Protein 4I2Z (pdb70)

Foldseek 3Di:
DDALPPLLVVLVVCVVVVNLLVNLVSLLVSLVRDDVVPVVSQLVSLLRSLSCVVLLVLVSVLVSLVVNCVRPVLPLSSLCSNLVSCVQLLNLVVSLVSLPVSCVSPVDDVRSVVVNVVSVVVVVCPPVPLVVLLVLQVCVCVQQVVVHDDDVSVVSLVVLQVLCVVGSVSVVSNCVVVPLVVSLVVQLQDPPDDPVSNLSSLSSVLSSLLDLVVLVQQCCDVDNLVSVLVLLVSLSDDDQSNLVSSLSNVVSNLCSCPDLLSRARNVVVCVVVVVNVVSNLVSLQVLQPQSRAANSSLSSLVSCVPAQGNRHDNPPRLQVCLVPCNVVSLLQQQLAACVRHPHHHYLPSLVSSQASLQVSCVSDDDVRVCSNLVRVCCLCVLLVQCDPDPVSVSSLSRNQSSQLSCSHVVVSSLVSQLPCVNVVSCCCPDPPVVVLSLLSRVLSVLDDDDPNVCCVVNVVSLVVQLVDPPLSRNLSSLRSVLLVACVSVVPLQVQQLPQPPHDLVSNLSSQVSLLNHLQDQVSLLVQLVDQSSLLRLQVNLVPPAQSCQVRLLSSLLSSLVLDDDPDVPDDPPVCDSVCNDDPNSCVRLVSSLVRCVLLSCVSRVPDLDAVSLLSVLSSLLSNQDPPVRLVPSLVSCLLVSLLCQLSRYHDCSNVSSLLSVLSSAQVDQVNHCPDCSLVSNALRLQVNCVPVPPDGPVLSSQSRLLSSLQDDDVSLVNNVVSVRCVRLVVLCVDPPVRSNLRSQSRVQSSLVDPPVLVVQAPPQPCNLVQLLQQLQPDPDASSNLRSLLSLQVNLVDQSRLVSCVVVVVVVVSLVSQVDDHASSVQSSLSLLSVLHDVVSLVPCPVSLVSLVVLPDPPVGPSVVSSCSNVVSPD/DDPPPDDD

Structure (mmCIF, N/CA/C/O backbone):
data_4I2Z
#
_entry.id   4I2Z
#
_cell.length_a   86.633
_cell.length_b   86.633
_cell.length_c   815.015
_cell.angle_alpha   90.00
_cell.angle_beta   90.00
_cell.angle_gamma   120.00
#
_symmetry.space_group_name_H-M   'P 61 2 2'
#
loop_
_entity.id
_entity.type
_entity.pdbx_description
1 polymer 'Protein UNC-45'
2 polymer 'Heat shock protein 90'
3 water water
#
loop_
_atom_site.group_PDB
_atom_site.id
_atom_site.type_symbol
_atom_site.label_atom_id
_atom_site.label_alt_id
_atom_site.label_comp_id
_atom_site.label_asym_id
_atom_site.label_entity_id
_atom_site.label_seq_id
_atom_site.pdbx_PDB_ins_code
_atom_site.Cartn_x
_atom_site.Cartn_y
_atom_site.Cartn_z
_atom_site.occupancy
_atom_site.B_iso_or_equiv
_atom_site.auth_seq_id
_atom_site.auth_comp_id
_atom_site.auth_asym_id
_atom_site.auth_atom_id
_atom_site.pdbx_PDB_model_num
ATOM 1 N N . VAL A 1 5 ? 43.059 0.970 21.102 1.00 138.54 5 VAL A N 1
ATOM 2 C CA . VAL A 1 5 ? 43.826 1.360 22.302 1.00 141.08 5 VAL A CA 1
ATOM 3 C C . VAL A 1 5 ? 44.879 2.423 21.955 1.00 141.93 5 VAL A C 1
ATOM 4 O O . VAL A 1 5 ? 44.993 2.883 20.815 1.00 145.42 5 VAL A O 1
ATOM 8 N N . GLN A 1 6 ? 45.641 2.814 22.963 1.00 135.36 6 GLN A N 1
ATOM 9 C CA . GLN A 1 6 ? 46.649 3.816 22.776 1.00 126.74 6 GLN A CA 1
ATOM 10 C C . GLN A 1 6 ? 47.856 3.314 23.543 1.00 126.61 6 GLN A C 1
ATOM 11 O O . GLN A 1 6 ? 47.900 3.463 24.763 1.00 143.10 6 GLN A O 1
ATOM 17 N N . THR A 1 7 ? 48.830 2.675 22.861 1.00 164.88 7 THR A N 1
ATOM 18 C CA . THR A 1 7 ? 50.022 2.164 23.565 1.00 149.03 7 THR A CA 1
ATOM 19 C C . THR A 1 7 ? 50.811 3.180 24.389 1.00 130.74 7 THR A C 1
ATOM 20 O O . THR A 1 7 ? 50.966 4.360 24.015 1.00 116.72 7 THR A O 1
ATOM 24 N N . ALA A 1 8 ? 51.303 2.679 25.518 1.00 127.39 8 ALA A N 1
ATOM 25 C CA . ALA A 1 8 ? 52.104 3.444 26.450 1.00 126.04 8 ALA A CA 1
ATOM 26 C C . ALA A 1 8 ? 53.175 4.175 25.658 1.00 123.18 8 ALA A C 1
ATOM 27 O O . ALA A 1 8 ? 53.419 5.364 25.857 1.00 111.02 8 ALA A O 1
ATOM 29 N N . GLU A 1 9 ? 53.803 3.445 24.746 1.00 129.05 9 GLU A N 1
ATOM 30 C CA . GLU A 1 9 ? 54.861 4.011 23.920 1.00 134.30 9 GLU A CA 1
ATOM 31 C C . GLU A 1 9 ? 54.426 5.259 23.165 1.00 135.79 9 GLU A C 1
ATOM 32 O O . GLU A 1 9 ? 54.428 6.355 23.720 1.00 126.26 9 GLU A O 1
ATOM 38 N N . GLU A 1 10 ? 54.046 5.064 21.903 1.00 143.87 10 GLU A N 1
ATOM 39 C CA . GLU A 1 10 ? 53.628 6.129 20.986 1.00 138.86 10 GLU A CA 1
ATOM 40 C C . GLU A 1 10 ? 52.998 7.383 21.586 1.00 124.19 10 GLU A C 1
ATOM 41 O O . GLU A 1 10 ? 53.173 8.484 21.055 1.00 119.95 10 GLU A O 1
ATOM 47 N N . ILE A 1 11 ? 52.261 7.224 22.680 1.00 120.45 11 ILE A N 1
ATOM 48 C CA . ILE A 1 11 ? 51.628 8.368 23.325 1.00 115.59 11 ILE A CA 1
ATOM 49 C C . ILE A 1 11 ? 52.742 9.300 23.809 1.00 104.67 11 ILE A C 1
ATOM 50 O O . ILE A 1 11 ? 52.612 10.526 23.757 1.00 91.30 11 ILE A O 1
ATOM 55 N N . ARG A 1 12 ? 53.851 8.705 24.248 1.00 103.95 12 ARG A N 1
ATOM 56 C CA . ARG A 1 12 ? 54.992 9.465 24.747 1.00 106.56 12 ARG A CA 1
ATOM 57 C C . ARG A 1 12 ? 55.590 10.376 23.680 1.00 107.54 12 ARG A C 1
ATOM 58 O O . ARG A 1 12 ? 55.800 11.566 23.920 1.00 97.75 12 ARG A O 1
ATOM 66 N N . ASP A 1 13 ? 55.855 9.814 22.503 1.00 123.35 13 ASP A N 1
ATOM 67 C CA . ASP A 1 13 ? 56.425 10.584 21.402 1.00 130.50 13 ASP A CA 1
ATOM 68 C C . ASP A 1 13 ? 55.453 11.719 21.122 1.00 116.94 13 ASP A C 1
ATOM 69 O O . ASP A 1 13 ? 55.856 12.862 20.891 1.00 118.61 13 ASP A O 1
ATOM 74 N N . GLU A 1 14 ? 54.166 11.385 21.157 1.00 105.55 14 GLU A N 1
ATOM 75 C CA . GLU A 1 14 ? 53.111 12.354 20.914 1.00 109.47 14 GLU A CA 1
ATOM 76 C C . GLU A 1 14 ? 53.383 13.551 21.812 1.00 109.23 14 GLU A C 1
ATOM 77 O O . GLU A 1 14 ? 53.019 14.682 21.488 1.00 119.45 14 GLU A O 1
ATOM 83 N N . GLY A 1 15 ? 54.051 13.294 22.932 1.00 90.55 15 GLY A N 1
ATOM 84 C CA . GLY A 1 15 ? 54.375 14.357 23.863 1.00 88.91 15 GLY A CA 1
ATOM 85 C C . GLY A 1 15 ? 55.649 15.092 23.498 1.00 95.47 15 GLY A C 1
ATOM 86 O O . GLY A 1 15 ? 55.663 16.322 23.447 1.00 92.64 15 GLY A O 1
ATOM 87 N N . ASN A 1 16 ? 56.718 14.334 23.246 1.00 102.64 16 ASN A N 1
ATOM 88 C CA . ASN A 1 16 ? 58.019 14.907 22.887 1.00 98.28 16 ASN A CA 1
ATOM 89 C C . ASN A 1 16 ? 57.854 15.888 21.737 1.00 91.64 16 ASN A C 1
ATOM 90 O O . ASN A 1 16 ? 58.606 16.859 21.618 1.00 91.60 16 ASN A O 1
ATOM 95 N N . ALA A 1 17 ? 56.864 15.609 20.892 1.00 101.41 17 ALA A N 1
ATOM 96 C CA . ALA A 1 17 ? 56.552 16.454 19.752 1.00 108.73 17 ALA A CA 1
ATOM 97 C C . ALA A 1 17 ? 55.894 17.714 20.292 1.00 108.16 17 ALA A C 1
ATOM 98 O O . ALA A 1 17 ? 56.160 18.823 19.827 1.00 106.67 17 ALA A O 1
ATOM 100 N N . ALA A 1 18 ? 55.033 17.530 21.286 1.00 109.83 18 ALA A N 1
ATOM 101 C CA . ALA A 1 18 ? 54.338 18.648 21.909 1.00 113.99 18 ALA A CA 1
ATOM 102 C C . ALA A 1 18 ? 55.366 19.624 22.467 1.00 114.08 18 ALA A C 1
ATOM 103 O O . ALA A 1 18 ? 55.164 20.845 22.461 1.00 110.90 18 ALA A O 1
ATOM 105 N N . VAL A 1 19 ? 56.466 19.068 22.963 1.00 111.87 19 VAL A N 1
ATOM 106 C CA . VAL A 1 19 ? 57.539 19.880 23.508 1.00 117.08 19 VAL A CA 1
ATOM 107 C C . VAL A 1 19 ? 58.090 20.696 22.349 1.00 121.94 19 VAL A C 1
ATOM 108 O O . VAL A 1 19 ? 58.140 21.928 22.399 1.00 125.52 19 VAL A O 1
ATOM 112 N N . LYS A 1 20 ? 58.476 19.983 21.296 1.00 121.65 20 LYS A N 1
ATOM 113 C CA . LYS A 1 20 ? 59.039 20.593 20.099 1.00 117.01 20 LYS A CA 1
ATOM 114 C C . LYS A 1 20 ? 58.100 21.621 19.449 1.00 118.94 20 LYS A C 1
ATOM 115 O O . LYS A 1 20 ? 58.565 22.550 18.791 1.00 111.72 20 LYS A O 1
ATOM 121 N N . ASP A 1 21 ? 56.791 21.467 19.642 1.00 125.07 21 ASP A N 1
ATOM 122 C CA . ASP A 1 21 ? 55.831 22.418 19.079 1.00 131.35 21 ASP A CA 1
ATOM 123 C C . ASP A 1 21 ? 55.747 23.639 19.985 1.00 129.22 21 ASP A C 1
ATOM 124 O O . ASP A 1 21 ? 55.091 24.629 19.649 1.00 132.87 21 ASP A O 1
ATOM 129 N N . GLN A 1 22 ? 56.407 23.547 21.135 1.00 116.84 22 GLN A N 1
ATOM 130 C CA . GLN A 1 22 ? 56.445 24.613 22.131 1.00 117.58 22 GLN A CA 1
ATOM 131 C C . GLN A 1 22 ? 55.176 24.832 22.951 1.00 117.36 22 GLN A C 1
ATOM 132 O O . GLN A 1 22 ? 54.979 25.911 23.522 1.00 115.26 22 GLN A O 1
ATOM 138 N N . ASP A 1 23 ? 54.310 23.822 22.998 1.00 117.50 23 ASP A N 1
ATOM 139 C CA . ASP A 1 23 ? 53.103 23.922 23.815 1.00 122.40 23 ASP A CA 1
ATOM 140 C C . ASP A 1 23 ? 53.341 22.891 24.897 1.00 113.91 23 ASP A C 1
ATOM 141 O O . ASP A 1 23 ? 52.918 21.735 24.797 1.00 106.83 23 ASP A O 1
ATOM 146 N N . TYR A 1 24 ? 54.051 23.339 25.924 1.00 105.38 24 TYR A N 1
ATOM 147 C CA . TYR A 1 24 ? 54.440 22.501 27.045 1.00 103.77 24 TYR A CA 1
ATOM 148 C C . TYR A 1 24 ? 53.284 22.042 27.925 1.00 94.52 24 TYR A C 1
ATOM 149 O O . TYR A 1 24 ? 53.415 21.062 28.670 1.00 85.02 24 TYR A O 1
ATOM 158 N N . ILE A 1 25 ? 52.154 22.747 27.838 1.00 102.99 25 ILE A N 1
ATOM 159 C CA . ILE A 1 25 ? 50.977 22.389 28.625 1.00 86.46 25 ILE A CA 1
ATOM 160 C C . ILE A 1 25 ? 50.546 20.973 28.232 1.00 84.83 25 ILE A C 1
ATOM 161 O O . ILE A 1 25 ? 50.352 20.110 29.094 1.00 85.80 25 ILE A O 1
ATOM 166 N N . LYS A 1 26 ? 50.416 20.737 26.925 1.00 88.06 26 LYS A N 1
ATOM 167 C CA . LYS A 1 26 ? 50.008 19.425 26.417 1.00 90.74 26 LYS A CA 1
ATOM 168 C C . LYS A 1 26 ? 51.025 18.364 26.766 1.00 86.19 26 LYS A C 1
ATOM 169 O O . LYS A 1 26 ? 50.669 17.256 27.171 1.00 80.89 26 LYS A O 1
ATOM 175 N 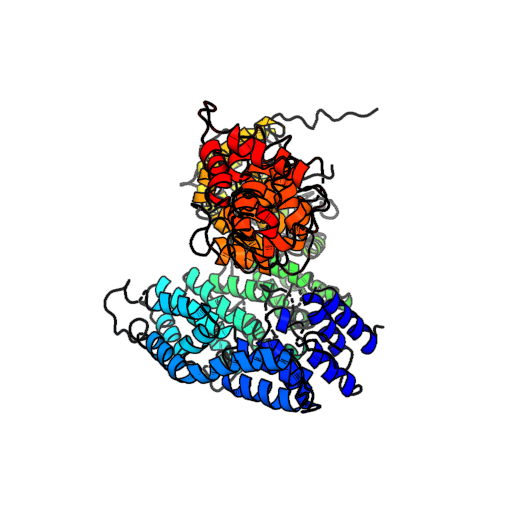N . ALA A 1 27 ? 52.295 18.709 26.586 1.00 78.88 27 ALA A N 1
ATOM 176 C CA . ALA A 1 27 ? 53.381 17.788 26.879 1.00 71.42 27 ALA A CA 1
ATOM 177 C C . ALA A 1 27 ? 53.217 17.249 28.296 1.00 79.35 27 ALA A C 1
ATOM 178 O O . ALA A 1 27 ? 53.195 16.029 28.514 1.00 90.14 27 ALA A O 1
ATOM 180 N N . ASP A 1 28 ? 53.086 18.167 29.250 1.00 73.09 28 ASP A N 1
ATOM 181 C CA . ASP A 1 28 ? 52.932 17.788 30.646 1.00 72.38 28 ASP A CA 1
ATOM 182 C C . ASP A 1 28 ? 51.817 16.765 30.737 1.00 74.77 28 ASP A C 1
ATOM 183 O O . ASP A 1 28 ? 52.042 15.626 31.152 1.00 90.71 28 ASP A O 1
ATOM 188 N N . GLU A 1 29 ? 50.621 17.174 30.314 1.00 62.82 29 GLU A N 1
ATOM 189 C CA . GLU A 1 29 ? 49.450 16.304 30.346 1.00 67.01 29 GLU A CA 1
ATOM 190 C C . GLU A 1 29 ? 49.701 15.011 29.593 1.00 74.91 29 GLU A C 1
ATOM 191 O O . GLU A 1 29 ? 49.489 13.920 30.126 1.00 85.33 29 GLU A O 1
ATOM 197 N N . LEU A 1 30 ? 50.159 15.142 28.352 1.00 74.69 30 LEU A N 1
ATOM 198 C CA . LEU A 1 30 ? 50.436 13.984 27.515 1.00 78.01 30 LEU A CA 1
ATOM 199 C C . LEU A 1 30 ? 51.366 12.991 28.197 1.00 72.93 30 LEU A C 1
ATOM 200 O O . LEU A 1 30 ? 51.112 11.789 28.177 1.00 71.93 30 LEU A O 1
ATOM 205 N N . TYR A 1 31 ? 52.435 13.496 28.808 1.00 83.43 31 TYR A N 1
ATOM 206 C CA . TYR A 1 31 ? 53.388 12.633 29.493 1.00 91.15 31 TYR A CA 1
ATOM 207 C C . TYR A 1 31 ? 52.772 11.916 30.694 1.00 93.48 31 TYR A C 1
ATOM 208 O O . TYR A 1 31 ? 53.025 10.729 30.912 1.00 94.70 31 TYR A O 1
ATOM 217 N N . THR A 1 32 ? 51.967 12.636 31.473 1.00 88.49 32 THR A N 1
ATOM 218 C CA . THR A 1 32 ? 51.311 12.041 32.634 1.00 88.37 32 THR A CA 1
ATOM 219 C C . THR A 1 32 ? 50.283 11.037 32.143 1.00 97.45 32 THR A C 1
ATOM 220 O O . THR A 1 32 ? 50.137 9.943 32.695 1.00 99.00 32 THR A O 1
ATOM 224 N N . GLU A 1 33 ? 49.558 11.444 31.105 1.00 108.91 33 GLU A N 1
ATOM 225 C CA . GLU A 1 33 ? 48.540 10.620 30.470 1.00 115.38 33 GLU A CA 1
ATOM 226 C C . GLU A 1 33 ? 49.266 9.357 29.992 1.00 94.32 33 GLU A C 1
ATOM 227 O O . GLU A 1 33 ? 48.797 8.230 30.184 1.00 81.39 33 GLU A O 1
ATOM 233 N N . ALA A 1 34 ? 50.428 9.574 29.377 1.00 94.01 34 ALA A N 1
ATOM 234 C CA . ALA A 1 34 ? 51.277 8.506 28.859 1.00 103.19 34 ALA A CA 1
ATOM 235 C C . ALA A 1 34 ? 51.675 7.581 29.993 1.00 102.05 34 ALA A C 1
ATOM 236 O O . ALA A 1 34 ? 51.579 6.356 29.884 1.00 94.29 34 ALA A O 1
ATOM 238 N N . LEU A 1 35 ? 52.147 8.187 31.077 1.00 101.77 35 LEU A N 1
ATOM 239 C CA . LEU A 1 35 ? 52.551 7.449 32.262 1.00 99.80 35 LEU A CA 1
ATOM 240 C C . LEU A 1 35 ? 51.427 6.516 32.712 1.00 113.95 35 LEU A C 1
ATOM 241 O O . LEU A 1 35 ? 51.651 5.327 32.955 1.00 124.59 35 LEU A O 1
ATOM 246 N N . GLN A 1 36 ? 50.217 7.061 32.816 1.00 116.08 36 GLN A N 1
ATOM 247 C CA . GLN A 1 36 ? 49.051 6.286 33.228 1.00 113.75 36 GLN A CA 1
ATOM 248 C C . GLN A 1 36 ? 49.048 4.899 32.622 1.00 115.65 36 GLN A C 1
ATOM 249 O O . GLN A 1 36 ? 49.069 3.892 33.329 1.00 108.14 36 GLN A O 1
ATOM 255 N N . LEU A 1 37 ? 49.022 4.872 31.297 1.00 127.85 37 LEU A N 1
ATOM 256 C CA . LEU A 1 37 ? 48.986 3.636 30.529 1.00 132.41 37 LEU A CA 1
ATOM 257 C C . LEU A 1 37 ? 50.000 2.583 30.985 1.00 128.56 37 LEU A C 1
ATOM 258 O O . LEU A 1 37 ? 49.666 1.403 31.103 1.00 121.43 37 LEU A O 1
ATOM 263 N N . THR A 1 38 ? 51.230 3.004 31.253 1.00 133.70 38 THR A N 1
ATOM 264 C CA . THR A 1 38 ? 52.262 2.072 31.698 1.00 142.60 38 THR A CA 1
ATOM 265 C C . THR A 1 38 ? 52.311 2.001 33.218 1.00 152.39 38 THR A C 1
ATOM 266 O O . THR A 1 38 ? 51.965 2.963 33.898 1.00 153.56 38 THR A O 1
ATOM 270 N N . THR A 1 39 ? 52.750 0.862 33.747 1.00 163.90 39 THR A N 1
ATOM 271 C CA . THR A 1 39 ? 52.836 0.679 35.195 1.00 173.57 39 THR A CA 1
ATOM 272 C C . THR A 1 39 ? 54.197 0.079 35.593 1.00 177.08 39 THR A C 1
ATOM 273 O O . THR A 1 39 ? 55.238 0.587 35.171 1.00 174.00 39 THR A O 1
ATOM 277 N N . ASP A 1 40 ? 54.196 -0.981 36.408 1.00 183.16 40 ASP A N 1
ATOM 278 C CA . ASP A 1 40 ? 55.451 -1.617 36.822 1.00 186.92 40 ASP A CA 1
ATOM 279 C C . ASP A 1 40 ? 55.729 -2.926 36.066 1.00 185.44 40 ASP A C 1
ATOM 280 O O . ASP A 1 40 ? 56.142 -3.933 36.651 1.00 181.45 40 ASP A O 1
ATOM 285 N N . GLU A 1 41 ? 55.494 -2.887 34.755 1.00 183.52 41 GLU A N 1
ATOM 286 C CA . GLU A 1 41 ? 55.728 -4.022 33.867 1.00 177.80 41 GLU A CA 1
ATOM 287 C C . GLU A 1 41 ? 56.487 -3.506 32.643 1.00 170.93 41 GLU A C 1
ATOM 288 O O . GLU A 1 41 ? 56.887 -4.279 31.767 1.00 164.52 41 GLU A O 1
ATOM 294 N N . ASP A 1 42 ? 56.664 -2.184 32.599 1.00 169.63 42 ASP A N 1
ATOM 295 C CA . ASP A 1 42 ? 57.385 -1.503 31.524 1.00 164.31 42 ASP A CA 1
ATOM 296 C C . ASP A 1 42 ? 58.619 -0.827 32.122 1.00 149.89 42 ASP A C 1
ATOM 297 O O . ASP A 1 42 ? 59.383 -0.167 31.415 1.00 151.15 42 ASP A O 1
ATOM 302 N N . LYS A 1 43 ? 58.795 -0.996 33.430 1.00 139.77 43 LYS A N 1
ATOM 303 C CA . LYS A 1 43 ? 59.927 -0.424 34.149 1.00 152.18 43 LYS A CA 1
ATOM 304 C C . LYS A 1 43 ? 60.504 0.804 33.469 1.00 155.11 43 LYS A C 1
ATOM 305 O O . LYS A 1 43 ? 60.015 1.922 33.635 1.00 155.51 43 LYS A O 1
ATOM 311 N N . ALA A 1 44 ? 61.552 0.551 32.690 1.00 153.29 44 ALA A N 1
ATOM 312 C CA . ALA A 1 44 ? 62.307 1.560 31.958 1.00 145.90 44 ALA A CA 1
ATOM 313 C C . ALA A 1 44 ? 61.518 2.663 31.267 1.00 148.11 44 ALA A C 1
ATOM 314 O O . ALA A 1 44 ? 61.901 3.832 31.322 1.00 155.81 44 ALA A O 1
ATOM 316 N N . LEU A 1 45 ? 60.427 2.307 30.608 1.00 138.71 45 LEU A N 1
ATOM 317 C CA . LEU A 1 45 ? 59.642 3.305 29.904 1.00 130.90 45 LEU A CA 1
ATOM 318 C C . LEU A 1 45 ? 59.175 4.460 30.798 1.00 115.83 45 LEU A C 1
ATOM 319 O O . LEU A 1 45 ? 58.834 5.538 30.304 1.00 111.04 45 LEU A O 1
ATOM 324 N N . ARG A 1 46 ? 59.166 4.238 32.110 1.00 105.49 46 ARG A N 1
ATOM 325 C CA . ARG A 1 46 ? 58.744 5.268 33.058 1.00 95.30 46 ARG A CA 1
ATOM 326 C C . ARG A 1 46 ? 59.796 6.360 33.256 1.00 95.21 46 ARG A C 1
ATOM 327 O O . ARG A 1 46 ? 59.602 7.503 32.834 1.00 92.89 46 ARG A O 1
ATOM 335 N N . PRO A 1 47 ? 60.930 6.013 33.899 1.00 100.18 47 PRO A N 1
ATOM 336 C CA . PRO A 1 47 ? 62.016 6.962 34.163 1.00 95.53 47 PRO A CA 1
ATOM 337 C C . PRO A 1 47 ? 62.230 7.964 33.051 1.00 90.03 47 PRO A C 1
ATOM 338 O O . PRO A 1 47 ? 62.487 9.141 33.301 1.00 80.54 47 PRO A O 1
ATOM 342 N N . VAL A 1 48 ? 62.119 7.488 31.819 1.00 91.47 48 VAL A N 1
ATOM 343 C CA . VAL A 1 48 ? 62.302 8.346 30.664 1.00 93.10 48 VAL A CA 1
ATOM 344 C C . VAL A 1 48 ? 61.182 9.361 30.613 1.00 95.04 48 VAL A C 1
ATOM 345 O O . VAL A 1 48 ? 61.402 10.518 30.253 1.00 104.17 48 VAL A O 1
ATOM 349 N N . LEU A 1 49 ? 59.981 8.924 30.982 1.00 81.46 49 LEU A N 1
ATOM 350 C CA . LEU A 1 49 ? 58.827 9.806 30.976 1.00 79.42 49 LEU A CA 1
ATOM 351 C C . LEU A 1 49 ? 58.949 10.898 32.022 1.00 83.83 49 LEU A C 1
ATOM 352 O O . LEU A 1 49 ? 58.700 12.078 31.740 1.00 84.03 49 LEU A O 1
ATOM 357 N N . TYR A 1 50 ? 59.328 10.504 33.233 1.00 79.73 50 TYR A N 1
ATOM 358 C CA . TYR A 1 50 ? 59.497 11.465 34.308 1.00 76.99 50 TYR A CA 1
ATOM 359 C C . TYR A 1 50 ? 60.563 12.472 33.892 1.00 75.26 50 TYR A C 1
ATOM 360 O O . TYR A 1 50 ? 60.366 13.684 33.997 1.00 72.40 50 TYR A O 1
ATOM 369 N N . ARG A 1 51 ? 61.685 11.947 33.405 1.00 73.53 51 ARG A N 1
ATOM 370 C CA . ARG A 1 51 ? 62.808 12.757 32.947 1.00 78.93 51 ARG A CA 1
ATOM 371 C C . ARG A 1 51 ? 62.334 13.758 31.902 1.00 83.02 51 ARG A C 1
ATOM 372 O O . ARG A 1 51 ? 62.905 14.839 31.731 1.00 90.28 51 ARG A O 1
ATOM 380 N N . ASN A 1 52 ? 61.284 13.390 31.188 1.00 84.80 52 ASN A N 1
ATOM 381 C CA . ASN A 1 52 ? 60.771 14.271 30.167 1.00 100.35 52 ASN A CA 1
ATOM 382 C C . ASN A 1 52 ? 59.788 15.256 30.749 1.00 95.32 52 ASN A C 1
ATOM 383 O O . ASN A 1 52 ? 60.029 16.465 30.697 1.00 98.82 52 ASN A O 1
ATOM 388 N N . ARG A 1 53 ? 58.696 14.740 31.316 1.00 82.90 53 ARG A N 1
ATOM 389 C CA . ARG A 1 53 ? 57.657 15.588 31.890 1.00 74.05 53 ARG A CA 1
ATOM 390 C C . ARG A 1 53 ? 58.278 16.798 32.572 1.00 67.39 53 ARG A C 1
ATOM 391 O O . ARG A 1 53 ? 57.813 17.931 32.410 1.00 68.75 53 ARG A O 1
ATOM 399 N N . ALA A 1 54 ? 59.351 16.540 33.315 1.00 67.47 54 ALA A N 1
ATOM 400 C CA . ALA A 1 54 ? 60.059 17.575 34.058 1.00 76.33 54 ALA A CA 1
ATOM 401 C C . ALA A 1 54 ? 60.548 18.761 33.230 1.00 86.85 54 ALA A C 1
ATOM 402 O O . ALA A 1 54 ? 60.658 19.878 33.741 1.00 78.59 54 ALA A O 1
ATOM 412 N N . ALA A 1 56 ? 59.006 19.884 30.620 1.00 80.84 56 ALA A N 1
ATOM 413 C CA . ALA A 1 56 ? 57.735 20.547 30.383 1.00 79.32 56 ALA A CA 1
ATOM 414 C C . ALA A 1 56 ? 57.367 21.413 31.573 1.00 74.60 56 ALA A C 1
ATOM 415 O O . ALA A 1 56 ? 57.201 22.635 31.452 1.00 69.19 56 ALA A O 1
ATOM 417 N N . ARG A 1 57 ? 57.236 20.756 32.723 1.00 73.33 57 ARG A N 1
ATOM 418 C CA . ARG A 1 57 ? 56.892 21.425 33.969 1.00 71.77 57 ARG A CA 1
ATOM 419 C C . ARG A 1 57 ? 57.843 22.570 34.184 1.00 66.34 57 ARG A C 1
ATOM 420 O O . ARG A 1 57 ? 57.430 23.696 34.466 1.00 67.81 57 ARG A O 1
ATOM 428 N N . LEU A 1 58 ? 59.125 22.265 34.025 1.00 62.48 58 LEU A N 1
ATOM 429 C CA . LEU A 1 58 ? 60.183 23.240 34.213 1.00 74.82 58 LEU A CA 1
ATOM 430 C C . LEU A 1 58 ? 59.915 24.465 33.357 1.00 75.66 58 LEU A C 1
ATOM 431 O O . LEU A 1 58 ? 60.225 25.593 33.752 1.00 74.12 58 LEU A O 1
ATOM 436 N N . LYS A 1 59 ? 59.316 24.230 32.190 1.00 80.05 59 LYS A N 1
ATOM 437 C CA . LYS A 1 59 ? 58.991 25.307 31.256 1.00 82.68 59 LYS A CA 1
ATOM 438 C C . LYS A 1 59 ? 57.702 26.048 31.631 1.00 81.10 59 LYS A C 1
ATOM 439 O O . LYS A 1 59 ? 57.536 27.215 31.273 1.00 81.07 59 LYS A O 1
ATOM 445 N N . ARG A 1 60 ? 56.798 25.382 32.352 1.00 89.96 60 ARG A N 1
ATOM 446 C CA . ARG A 1 60 ? 55.570 26.049 32.792 1.00 90.50 60 ARG A CA 1
ATOM 447 C C . ARG A 1 60 ? 55.703 26.454 34.261 1.00 83.14 60 ARG A C 1
ATOM 448 O O . ARG A 1 60 ? 54.710 26.629 34.967 1.00 85.83 60 ARG A O 1
ATOM 456 N N . ASP A 1 61 ? 56.955 26.613 34.691 1.00 79.79 61 ASP A N 1
ATOM 457 C CA . ASP A 1 61 ? 57.325 27.022 36.048 1.00 77.34 61 ASP A CA 1
ATOM 458 C C . ASP A 1 61 ? 56.823 26.152 37.188 1.00 66.43 61 ASP A C 1
ATOM 459 O O . ASP A 1 61 ? 56.659 26.617 38.320 1.00 55.63 61 ASP A O 1
ATOM 464 N N . ASP A 1 62 ? 56.577 24.889 36.885 1.00 56.01 62 ASP A N 1
ATOM 465 C CA . ASP A 1 62 ? 56.126 23.960 37.897 1.00 65.06 62 ASP A CA 1
ATOM 466 C C . ASP A 1 62 ? 57.408 23.349 38.427 1.00 65.20 62 ASP A C 1
ATOM 467 O O . ASP A 1 62 ? 57.730 22.191 38.135 1.00 71.88 62 ASP A O 1
ATOM 472 N N . PHE A 1 63 ? 58.144 24.152 39.193 1.00 56.31 63 PHE A N 1
ATOM 473 C CA . PHE A 1 63 ? 59.418 23.735 39.775 1.00 54.45 63 PHE A CA 1
ATOM 474 C C . PHE A 1 63 ? 59.272 22.537 40.699 1.00 62.76 63 PHE A C 1
ATOM 475 O O . PHE A 1 63 ? 60.035 21.558 40.617 1.00 54.03 63 PHE A O 1
ATOM 483 N N . GLU A 1 64 ? 58.298 22.652 41.600 1.00 62.43 64 GLU A N 1
ATOM 484 C CA . GLU A 1 64 ? 58.027 21.619 42.579 1.00 61.92 64 GLU A CA 1
ATOM 485 C C . GLU A 1 64 ? 57.694 20.327 41.864 1.00 63.52 64 GLU A C 1
ATOM 486 O O . GLU A 1 64 ? 57.929 19.221 42.382 1.00 65.27 64 GLU A O 1
ATOM 492 N N . GLY A 1 65 ? 57.147 20.484 40.663 1.00 66.74 65 GLY A N 1
ATOM 493 C CA . GLY A 1 65 ? 56.786 19.339 39.857 1.00 62.18 65 GLY A CA 1
ATOM 494 C C . GLY A 1 65 ? 58.025 18.827 39.163 1.00 68.15 65 GLY A C 1
ATOM 495 O O . GLY A 1 65 ? 58.316 17.625 39.185 1.00 71.71 65 GLY A O 1
ATOM 496 N N . ALA A 1 66 ? 58.758 19.747 38.541 1.00 64.11 66 ALA A N 1
ATOM 497 C CA . ALA A 1 66 ? 59.982 19.394 37.844 1.00 60.96 66 ALA A CA 1
ATOM 498 C C . ALA A 1 66 ? 60.826 18.600 38.814 1.00 55.98 66 ALA A C 1
ATOM 499 O O . ALA A 1 66 ? 61.193 17.466 38.526 1.00 52.25 66 ALA A O 1
ATOM 501 N N . GLN A 1 67 ? 61.106 19.192 39.976 1.00 58.55 67 GLN A N 1
ATOM 502 C CA . GLN A 1 67 ? 61.897 18.521 41.006 1.00 65.03 67 GLN A CA 1
ATOM 503 C C . GLN A 1 67 ? 61.431 17.085 41.290 1.00 74.74 67 GLN A C 1
ATOM 504 O O . GLN A 1 67 ? 62.230 16.147 41.259 1.00 71.21 67 GLN A O 1
ATOM 510 N N . SER A 1 68 ? 60.142 16.933 41.584 1.00 82.15 68 SER A N 1
ATOM 511 C CA . SER A 1 68 ? 59.540 15.632 41.858 1.00 83.31 68 SER A CA 1
ATOM 512 C C . SER A 1 68 ? 59.886 14.604 40.771 1.00 79.58 68 SER A C 1
ATOM 513 O O . SER A 1 68 ? 60.353 13.505 41.080 1.00 78.97 68 SER A O 1
ATOM 516 N N . ASP A 1 69 ? 59.667 14.968 39.505 1.00 78.07 69 ASP A N 1
ATOM 517 C CA . ASP A 1 69 ? 59.933 14.062 38.385 1.00 72.31 69 ASP A CA 1
ATOM 518 C C . ASP A 1 69 ? 61.375 13.667 38.230 1.00 74.51 69 ASP A C 1
ATOM 519 O O . ASP A 1 69 ? 61.677 12.504 37.945 1.00 84.73 69 ASP A O 1
ATOM 524 N N . CYS A 1 70 ? 62.264 14.638 38.404 1.00 65.57 70 CYS A N 1
ATOM 525 C CA . CYS A 1 70 ? 63.687 14.380 38.300 1.00 64.10 70 CYS A CA 1
ATOM 526 C C . CYS A 1 70 ? 64.093 13.328 39.301 1.00 68.21 70 CYS A C 1
ATOM 527 O O . CYS A 1 70 ? 64.504 12.238 38.923 1.00 83.46 70 CYS A O 1
ATOM 530 N N . THR A 1 71 ? 63.968 13.645 40.585 1.00 68.07 71 THR A N 1
ATOM 531 C CA . THR A 1 71 ? 64.345 12.684 41.602 1.00 71.44 71 THR A CA 1
ATOM 532 C C . THR A 1 71 ? 63.613 11.379 41.378 1.00 57.96 71 THR A C 1
ATOM 533 O O . THR A 1 71 ? 64.108 10.316 41.743 1.00 61.40 71 THR A O 1
ATOM 537 N N . LYS A 1 72 ? 62.438 11.468 40.760 1.00 56.02 72 LYS A N 1
ATOM 538 C CA . LYS A 1 72 ? 61.626 10.292 40.460 1.00 80.49 72 LYS A CA 1
ATOM 539 C C . LYS A 1 72 ? 62.351 9.470 39.396 1.00 79.90 72 LYS A C 1
ATOM 540 O O . LYS A 1 72 ? 62.236 8.242 39.351 1.00 80.27 72 LYS A O 1
ATOM 546 N N . ALA A 1 73 ? 63.101 10.170 38.546 1.00 76.77 73 ALA A N 1
ATOM 547 C CA . ALA A 1 73 ? 63.886 9.543 37.482 1.00 97.19 73 ALA A CA 1
ATOM 548 C C . ALA A 1 73 ? 65.126 8.878 38.083 1.00 97.54 73 ALA A C 1
ATOM 549 O O . ALA A 1 73 ? 65.374 7.684 37.867 1.00 97.17 73 ALA A O 1
ATOM 551 N N . LEU A 1 74 ? 65.898 9.668 38.833 1.00 91.56 74 LEU A N 1
ATOM 552 C CA . LEU A 1 74 ? 67.113 9.189 39.488 1.00 81.42 74 LEU A CA 1
ATOM 553 C C . LEU A 1 74 ? 66.824 7.959 40.337 1.00 83.12 74 LEU A C 1
ATOM 554 O O . LEU A 1 74 ? 67.693 7.108 40.518 1.00 83.36 74 LEU A O 1
ATOM 559 N N . GLU A 1 75 ? 65.608 7.871 40.863 1.00 98.71 75 GLU A N 1
ATOM 560 C CA . GLU A 1 75 ? 65.220 6.729 41.681 1.00 114.35 75 GLU A CA 1
ATOM 561 C C . GLU A 1 75 ? 65.643 5.462 40.951 1.00 108.69 75 GLU A C 1
ATOM 562 O O . GLU A 1 75 ? 66.047 4.476 41.567 1.00 96.21 75 GLU A O 1
ATOM 568 N N . PHE A 1 76 ? 65.547 5.520 39.625 1.00 108.86 76 PHE A N 1
ATOM 569 C CA . PHE A 1 76 ? 65.879 4.404 38.743 1.00 105.57 76 PHE A CA 1
ATOM 570 C C . PHE A 1 76 ? 67.380 4.320 38.460 1.00 115.75 76 PHE A C 1
ATOM 571 O O . PHE A 1 76 ? 68.054 3.362 38.862 1.00 118.81 76 PHE A O 1
ATOM 579 N N . ASP A 1 77 ? 67.888 5.335 37.766 1.00 116.90 77 ASP A N 1
ATOM 580 C CA . ASP A 1 77 ? 69.294 5.410 37.383 1.00 112.80 77 ASP A CA 1
ATOM 581 C C . ASP A 1 77 ? 69.932 6.690 37.915 1.00 94.98 77 ASP A C 1
ATOM 582 O O . ASP A 1 77 ? 69.804 7.749 37.301 1.00 95.34 77 ASP A O 1
ATOM 587 N N . GLY A 1 78 ? 70.629 6.584 39.042 1.00 83.32 78 GLY A N 1
ATOM 588 C CA . GLY A 1 78 ? 71.269 7.746 39.635 1.00 89.41 78 GLY A CA 1
ATOM 589 C C . GLY A 1 78 ? 72.127 8.568 38.690 1.00 96.50 78 GLY A C 1
ATOM 590 O O . GLY A 1 78 ? 72.452 9.719 38.978 1.00 97.12 78 GLY A O 1
ATOM 591 N N . ALA A 1 79 ? 72.481 7.986 37.549 1.00 99.22 79 ALA A N 1
ATOM 592 C CA . ALA A 1 79 ? 73.326 8.654 36.561 1.00 100.97 79 ALA A CA 1
ATOM 593 C C . ALA A 1 79 ? 72.578 9.612 35.644 1.00 103.93 79 ALA A C 1
ATOM 594 O O . ALA A 1 79 ? 73.184 10.529 35.096 1.00 110.98 79 ALA A O 1
ATOM 596 N N . ASP A 1 80 ? 71.274 9.385 35.481 1.00 93.13 80 ASP A N 1
ATOM 597 C CA . ASP A 1 80 ? 70.403 10.195 34.617 1.00 96.99 80 ASP A CA 1
ATOM 598 C C . ASP A 1 80 ? 70.792 11.679 34.595 1.00 94.20 80 ASP A C 1
ATOM 599 O O . ASP A 1 80 ? 70.150 12.512 35.235 1.00 96.08 80 ASP A O 1
ATOM 604 N N . VAL A 1 81 ? 71.836 12.004 33.838 1.00 98.38 81 VAL A N 1
ATOM 605 C CA . VAL A 1 81 ? 72.326 13.376 33.754 1.00 96.67 81 VAL A CA 1
ATOM 606 C C . VAL A 1 81 ? 71.229 14.382 33.407 1.00 89.26 81 VAL A C 1
ATOM 607 O O . VAL A 1 81 ? 71.273 15.536 33.853 1.00 77.34 81 VAL A O 1
ATOM 611 N N . LYS A 1 82 ? 70.246 13.949 32.623 1.00 93.57 82 LYS A N 1
ATOM 612 C CA . LYS A 1 82 ? 69.156 14.843 32.243 1.00 101.89 82 LYS A CA 1
ATOM 613 C C . LYS A 1 82 ? 68.318 15.172 33.490 1.00 96.30 82 LYS A C 1
ATOM 614 O O . LYS A 1 82 ? 67.826 16.299 33.645 1.00 93.59 82 LYS A O 1
ATOM 620 N N . ALA A 1 83 ? 68.196 14.192 34.391 1.00 88.65 83 ALA A N 1
ATOM 621 C CA . ALA A 1 83 ? 67.446 14.368 35.635 1.00 76.04 83 ALA A CA 1
ATOM 622 C C . ALA A 1 83 ? 68.159 15.370 36.529 1.00 81.81 83 ALA A C 1
ATOM 623 O O . ALA A 1 83 ? 67.618 16.435 36.845 1.00 87.64 83 ALA A O 1
ATOM 625 N N . LEU A 1 84 ? 69.382 15.023 36.921 1.00 80.52 84 LEU A N 1
ATOM 626 C CA . LEU A 1 84 ? 70.200 15.870 37.780 1.00 79.71 84 LEU A CA 1
ATOM 627 C C . LEU A 1 84 ? 70.325 17.289 37.266 1.00 75.73 84 LEU A C 1
ATOM 628 O O . LEU A 1 84 ? 70.374 18.227 38.057 1.00 78.81 84 LEU A O 1
ATOM 633 N N . PHE A 1 85 ? 70.366 17.467 35.949 1.00 74.54 85 PHE A N 1
ATOM 634 C CA . PHE A 1 85 ? 70.466 18.822 35.429 1.00 86.10 85 PHE A CA 1
ATOM 635 C C . PHE A 1 85 ? 69.238 19.656 35.741 1.00 89.51 85 PHE A C 1
ATOM 636 O O . PHE A 1 85 ? 69.341 20.758 36.282 1.00 88.74 85 PHE A O 1
ATOM 644 N N . ARG A 1 86 ? 68.075 19.136 35.360 1.00 86.18 86 ARG A N 1
ATOM 645 C CA . ARG A 1 86 ? 66.814 19.839 35.574 1.00 80.23 86 ARG A CA 1
ATOM 646 C C . ARG A 1 86 ? 66.453 19.974 37.059 1.00 69.02 86 ARG A C 1
ATOM 647 O O . ARG A 1 86 ? 65.983 21.034 37.498 1.00 66.32 86 ARG A O 1
ATOM 655 N N . ARG A 1 87 ? 66.685 18.912 37.829 1.00 66.88 87 ARG A N 1
ATOM 656 C CA . ARG A 1 87 ? 66.396 18.937 39.263 1.00 72.51 87 ARG A CA 1
ATOM 657 C C . ARG A 1 87 ? 67.156 20.060 39.952 1.00 69.34 87 ARG A C 1
ATOM 658 O O . ARG A 1 87 ? 66.713 20.607 40.967 1.00 73.86 87 ARG A O 1
ATOM 666 N N . SER A 1 88 ? 68.318 20.393 39.407 1.00 76.22 88 SER A N 1
ATOM 667 C CA . SER A 1 88 ? 69.115 21.467 39.967 1.00 88.20 88 SER A CA 1
ATOM 668 C C . SER A 1 88 ? 68.424 22.767 39.567 1.00 75.90 88 SER A C 1
ATOM 669 O O . SER A 1 88 ? 68.080 23.595 40.411 1.00 68.23 88 SER A O 1
ATOM 672 N N . LEU A 1 89 ? 68.205 22.913 38.264 1.00 73.35 89 LEU A N 1
ATOM 673 C CA . LEU A 1 89 ? 67.571 24.099 37.709 1.00 75.38 89 LEU A CA 1
ATOM 674 C C . LEU A 1 89 ? 66.258 24.369 38.420 1.00 70.69 89 LEU A C 1
ATOM 675 O O . LEU A 1 89 ? 65.827 25.525 38.526 1.00 65.60 89 LEU A O 1
ATOM 680 N N . ALA A 1 90 ? 65.634 23.293 38.906 1.00 64.98 90 ALA A N 1
ATOM 681 C CA . ALA A 1 90 ? 64.378 23.384 39.650 1.00 58.28 90 ALA A CA 1
ATOM 682 C C . ALA A 1 90 ? 64.687 23.987 41.012 1.00 57.53 90 ALA A C 1
ATOM 683 O O . ALA A 1 90 ? 64.204 25.070 41.350 1.00 51.72 90 ALA A O 1
ATOM 685 N N . ARG A 1 91 ? 65.511 23.275 41.779 1.00 56.63 91 ARG A N 1
ATOM 686 C CA . ARG A 1 91 ? 65.926 23.718 43.097 1.00 54.06 91 ARG A CA 1
ATOM 687 C C . ARG A 1 91 ? 66.466 25.144 43.050 1.00 53.76 91 ARG A C 1
ATOM 688 O O . ARG A 1 91 ? 66.155 25.981 43.900 1.00 36.11 91 ARG A O 1
ATOM 696 N N . GLU A 1 92 ? 67.268 25.422 42.034 1.00 67.79 92 GLU A N 1
ATOM 697 C CA . GLU A 1 92 ? 67.836 26.750 41.857 1.00 76.42 92 GLU A CA 1
ATOM 698 C C . GLU A 1 92 ? 66.726 27.806 41.971 1.00 78.04 92 GLU A C 1
ATOM 699 O O . GLU A 1 92 ? 66.901 28.814 42.659 1.00 84.23 92 GLU A O 1
ATOM 705 N N . GLN A 1 93 ? 65.586 27.543 41.323 1.00 67.40 93 GLN A N 1
ATOM 706 C CA . GLN A 1 93 ? 64.432 28.456 41.292 1.00 61.81 93 GLN A CA 1
ATOM 707 C C . GLN A 1 93 ? 63.676 28.517 42.590 1.00 68.21 93 GLN A C 1
ATOM 708 O O . GLN A 1 93 ? 63.150 29.565 42.961 1.00 61.97 93 GLN A O 1
ATOM 714 N N . LEU A 1 94 ? 63.621 27.365 43.254 1.00 68.81 94 LEU A N 1
ATOM 715 C CA . LEU A 1 94 ? 62.952 27.198 44.534 1.00 57.32 94 LEU A CA 1
ATOM 716 C C . LEU A 1 94 ? 63.735 27.878 45.630 1.00 70.92 94 LEU A C 1
ATOM 717 O O . LEU A 1 94 ? 63.490 27.629 46.806 1.00 68.94 94 LEU A O 1
ATOM 722 N N . GLY A 1 95 ? 64.678 28.730 45.234 1.00 80.58 95 GLY A N 1
ATOM 723 C CA . GLY A 1 95 ? 65.509 29.440 46.190 1.00 83.39 95 GLY A CA 1
ATOM 724 C C . GLY A 1 95 ? 66.337 28.497 47.049 1.00 83.28 95 GLY A C 1
ATOM 725 O O . GLY A 1 95 ? 66.962 28.911 48.027 1.00 79.33 95 GLY A O 1
ATOM 726 N N . ASN A 1 96 ? 66.356 27.222 46.683 1.00 82.23 96 ASN A N 1
ATOM 727 C CA . ASN A 1 96 ? 67.094 26.246 47.456 1.00 77.24 96 ASN A CA 1
ATOM 728 C C . ASN A 1 96 ? 68.439 25.916 46.819 1.00 82.69 96 ASN A C 1
ATOM 729 O O . ASN A 1 96 ? 68.786 24.745 46.622 1.00 77.41 96 ASN A O 1
ATOM 734 N N . VAL A 1 97 ? 69.186 26.979 46.519 1.00 90.83 97 VAL A N 1
ATOM 735 C CA . VAL A 1 97 ? 70.509 26.920 45.886 1.00 89.15 97 VAL A CA 1
ATOM 736 C C . VAL A 1 97 ? 71.469 25.875 46.464 1.00 84.33 97 VAL A C 1
ATOM 737 O O . VAL A 1 97 ? 72.356 25.392 45.760 1.00 67.88 97 VAL A O 1
ATOM 741 N N . GLY A 1 98 ? 71.290 25.533 47.737 1.00 90.60 98 GLY A N 1
ATOM 742 C CA . GLY A 1 98 ? 72.149 24.548 48.372 1.00 88.49 98 GLY A CA 1
ATOM 743 C C . GLY A 1 98 ? 72.329 23.281 47.555 1.00 82.73 98 GLY A C 1
ATOM 744 O O . GLY A 1 98 ? 73.089 23.269 46.597 1.00 50.11 98 GLY A O 1
ATOM 745 N N . PRO A 1 99 ? 71.649 22.185 47.914 1.00 93.15 99 PRO A N 1
ATOM 746 C CA . PRO A 1 99 ? 71.814 20.959 47.133 1.00 94.43 99 PRO A CA 1
ATOM 747 C C . PRO A 1 99 ? 71.503 21.196 45.659 1.00 92.01 99 PRO A C 1
ATOM 748 O O . PRO A 1 99 ? 71.546 20.270 44.846 1.00 91.71 99 PRO A O 1
ATOM 752 N N . ALA A 1 100 ? 71.176 22.444 45.328 1.00 93.15 100 ALA A N 1
ATOM 753 C CA . ALA A 1 100 ? 70.893 22.827 43.952 1.00 92.28 100 ALA A CA 1
ATOM 754 C C . ALA A 1 100 ? 72.214 22.707 43.209 1.00 95.73 100 ALA A C 1
ATOM 755 O O . ALA A 1 100 ? 72.319 22.030 42.186 1.00 101.95 100 ALA A O 1
ATOM 757 N N . PHE A 1 101 ? 73.224 23.375 43.754 1.00 91.86 101 PHE A N 1
ATOM 758 C CA . PHE A 1 101 ? 74.573 23.366 43.198 1.00 93.88 101 PHE A CA 1
ATOM 759 C C . PHE A 1 101 ? 75.117 21.944 43.143 1.00 90.23 101 PHE A C 1
ATOM 760 O O . PHE A 1 101 ? 75.443 21.449 42.071 1.00 95.55 101 PHE A O 1
ATOM 768 N N . GLN A 1 102 ? 75.212 21.293 44.301 1.00 88.27 102 GLN A N 1
ATOM 769 C CA . GLN A 1 102 ? 75.743 19.936 44.370 1.00 93.08 102 GLN A CA 1
ATOM 770 C C . GLN A 1 102 ? 75.035 18.957 43.440 1.00 94.55 102 GLN A C 1
ATOM 771 O O . GLN A 1 102 ? 75.384 17.784 43.388 1.00 109.84 102 GLN A O 1
ATOM 777 N N . ASP A 1 103 ? 74.036 19.435 42.709 1.00 87.79 103 ASP A N 1
ATOM 778 C CA . ASP A 1 103 ? 73.328 18.588 41.755 1.00 90.39 103 ASP A CA 1
ATOM 779 C C . ASP A 1 103 ? 73.787 19.006 40.358 1.00 83.03 103 ASP A C 1
ATOM 780 O O . ASP A 1 103 ? 74.042 18.163 39.496 1.00 85.40 103 ASP A O 1
ATOM 785 N N . ALA A 1 104 ? 73.900 20.317 40.158 1.00 85.36 104 ALA A N 1
ATOM 786 C CA . ALA A 1 104 ? 74.359 20.886 38.894 1.00 86.93 104 ALA A CA 1
ATOM 787 C C . ALA A 1 104 ? 75.869 20.682 38.785 1.00 97.73 104 ALA A C 1
ATOM 788 O O . ALA A 1 104 ? 76.476 20.938 37.743 1.00 104.75 104 ALA A O 1
ATOM 790 N N . LYS A 1 105 ? 76.463 20.233 39.888 1.00 104.61 105 LYS A N 1
ATOM 791 C CA . LYS A 1 105 ? 77.892 19.956 39.969 1.00 95.36 105 LYS A CA 1
ATOM 792 C C . LYS A 1 105 ? 78.033 18.500 39.551 1.00 95.96 105 LYS A C 1
ATOM 793 O O . LYS A 1 105 ? 78.356 18.214 38.410 1.00 105.57 105 LYS A O 1
ATOM 799 N N . GLU A 1 106 ? 77.764 17.584 40.476 1.00 97.73 106 GLU A N 1
ATOM 800 C CA . GLU A 1 106 ? 77.837 16.150 40.206 1.00 105.86 106 GLU A CA 1
ATOM 801 C C . GLU A 1 106 ? 77.248 15.797 38.839 1.00 105.93 106 GLU A C 1
ATOM 802 O O . GLU A 1 106 ? 77.503 14.718 38.294 1.00 111.29 106 GLU A O 1
ATOM 808 N N . ALA A 1 107 ? 76.455 16.715 38.292 1.00 97.16 107 ALA A N 1
ATOM 809 C CA . ALA A 1 107 ? 75.839 16.539 36.978 1.00 93.91 107 ALA A CA 1
ATOM 810 C C . ALA A 1 107 ? 76.921 16.698 35.915 1.00 91.73 107 ALA A C 1
ATOM 811 O O . ALA A 1 107 ? 77.079 15.851 35.037 1.00 87.64 107 ALA A O 1
ATOM 813 N N . LEU A 1 108 ? 77.657 17.801 36.029 1.00 98.14 108 LEU A N 1
ATOM 814 C CA . LEU A 1 108 ? 78.762 18.156 35.136 1.00 99.64 108 LEU A CA 1
ATOM 815 C C . LEU A 1 108 ? 79.772 17.025 34.948 1.00 90.05 108 LEU A C 1
ATOM 816 O O . LEU A 1 108 ? 79.990 16.567 33.834 1.00 90.46 108 LEU A O 1
ATOM 821 N N . ARG A 1 109 ? 80.380 16.565 36.034 1.00 78.54 109 ARG A N 1
ATOM 822 C CA . ARG A 1 109 ? 81.373 15.504 35.937 1.00 97.67 109 ARG A CA 1
ATOM 823 C C . ARG A 1 109 ? 80.842 14.200 35.339 1.00 98.88 109 ARG A C 1
ATOM 824 O O . ARG A 1 109 ? 81.484 13.154 35.443 1.00 115.42 109 ARG A O 1
ATOM 832 N N . LEU A 1 110 ? 79.674 14.262 34.713 1.00 93.18 110 LEU A N 1
ATOM 833 C CA . LEU A 1 110 ? 79.078 13.086 34.082 1.00 86.33 110 LEU A CA 1
ATOM 834 C C . LEU A 1 110 ? 78.985 13.358 32.590 1.00 86.19 110 LEU A C 1
ATOM 835 O O . LEU A 1 110 ? 78.691 12.477 31.787 1.00 89.26 110 LEU A O 1
ATOM 840 N N . SER A 1 111 ? 79.254 14.610 32.251 1.00 87.36 111 SER A N 1
ATOM 841 C CA . SER A 1 111 ? 79.233 15.110 30.888 1.00 91.54 111 SER A CA 1
ATOM 842 C C . SER A 1 111 ? 80.058 16.391 30.955 1.00 94.14 111 SER A C 1
ATOM 843 O O . SER A 1 111 ? 79.529 17.496 30.794 1.00 86.11 111 SER A O 1
ATOM 846 N N . PRO A 1 112 ? 81.374 16.253 31.214 1.00 107.07 112 PRO A N 1
ATOM 847 C CA . PRO A 1 112 ? 82.328 17.361 31.326 1.00 109.04 112 PRO A CA 1
ATOM 848 C C . PRO A 1 112 ? 82.099 18.552 30.394 1.00 112.40 112 PRO A C 1
ATOM 849 O O . PRO A 1 112 ? 82.205 19.701 30.819 1.00 115.45 112 PRO A O 1
ATOM 853 N N . ASN A 1 113 ? 81.793 18.293 29.129 1.00 117.45 113 ASN A N 1
ATOM 854 C CA . ASN A 1 113 ? 81.545 19.396 28.217 1.00 130.20 113 ASN A CA 1
ATOM 855 C C . ASN A 1 113 ? 80.075 19.489 27.869 1.00 126.53 113 ASN A C 1
ATOM 856 O O . ASN A 1 113 ? 79.500 18.558 27.297 1.00 132.56 113 ASN A O 1
ATOM 861 N N . ASP A 1 114 ? 79.474 20.622 28.226 1.00 122.31 114 ASP A N 1
ATOM 862 C CA . ASP A 1 114 ? 78.066 20.895 27.958 1.00 111.47 114 ASP A CA 1
ATOM 863 C C . ASP A 1 114 ? 77.774 22.341 28.325 1.00 109.15 114 ASP A C 1
ATOM 864 O O . ASP A 1 114 ? 77.436 22.635 29.467 1.00 98.76 114 ASP A O 1
ATOM 869 N N . LYS A 1 115 ? 77.919 23.234 27.349 1.00 120.43 115 LYS A N 1
ATOM 870 C CA . LYS A 1 115 ? 77.677 24.664 27.540 1.00 131.80 115 LYS A CA 1
ATOM 871 C C . LYS A 1 115 ? 76.529 24.903 28.526 1.00 131.39 115 LYS A C 1
ATOM 872 O O . LYS A 1 115 ? 76.497 25.921 29.232 1.00 129.89 115 LYS A O 1
ATOM 878 N N . GLY A 1 116 ? 75.614 23.942 28.581 1.00 127.44 116 GLY A N 1
ATOM 879 C CA . GLY A 1 116 ? 74.460 24.039 29.460 1.00 99.16 116 GLY A CA 1
ATOM 880 C C . GLY A 1 116 ? 74.765 23.934 30.943 1.00 92.98 116 GLY A C 1
ATOM 881 O O . GLY A 1 116 ? 74.635 24.922 31.670 1.00 101.10 116 GLY A O 1
ATOM 882 N N . ILE A 1 117 ? 75.156 22.741 31.395 1.00 87.07 117 ILE A N 1
ATOM 883 C CA . ILE A 1 117 ? 75.480 22.529 32.801 1.00 92.56 117 ILE A CA 1
ATOM 884 C C . ILE A 1 117 ? 76.334 23.699 33.291 1.00 100.19 117 ILE A C 1
ATOM 885 O O . ILE A 1 117 ? 76.083 24.287 34.343 1.00 103.52 117 ILE A O 1
ATOM 890 N N . VAL A 1 118 ? 77.337 24.037 32.494 1.00 103.14 118 VAL A N 1
ATOM 891 C CA . VAL A 1 118 ? 78.245 25.125 32.802 1.00 105.61 118 VAL A CA 1
ATOM 892 C C . VAL A 1 118 ? 77.557 26.459 33.066 1.00 105.39 118 VAL A C 1
ATOM 893 O O . VAL A 1 118 ? 77.788 27.073 34.109 1.00 91.18 118 VAL A O 1
ATOM 897 N N . GLU A 1 119 ? 76.722 26.912 32.131 1.00 115.45 119 GLU A N 1
ATOM 898 C CA . GLU A 1 119 ? 76.031 28.189 32.300 1.00 120.21 119 GLU A CA 1
ATOM 899 C C . GLU A 1 119 ? 75.262 28.251 33.624 1.00 112.47 119 GLU A C 1
ATOM 900 O O . GLU A 1 119 ? 75.002 29.338 34.146 1.00 114.32 119 GLU A O 1
ATOM 906 N N . VAL A 1 120 ? 74.909 27.080 34.159 1.00 103.18 120 VAL A N 1
ATOM 907 C CA . VAL A 1 120 ? 74.176 26.974 35.428 1.00 96.17 120 VAL A CA 1
ATOM 908 C C . VAL A 1 120 ? 75.128 27.115 36.615 1.00 97.28 120 VAL A C 1
ATOM 909 O O . VAL A 1 120 ? 74.940 27.981 37.471 1.00 89.82 120 VAL A O 1
ATOM 913 N N . LEU A 1 121 ? 76.149 26.261 36.657 1.00 104.36 121 LEU A N 1
ATOM 914 C CA . LEU A 1 121 ? 77.119 26.297 37.741 1.00 93.25 121 LEU A CA 1
ATOM 915 C C . LEU A 1 121 ? 77.670 27.692 37.945 1.00 78.87 121 LEU A C 1
ATOM 916 O O . LEU A 1 121 ? 77.881 28.101 39.078 1.00 68.49 121 LEU A O 1
ATOM 921 N N . GLN A 1 122 ? 77.893 28.436 36.864 1.00 69.08 122 GLN A N 1
ATOM 922 C CA . GLN A 1 122 ? 78.424 29.786 37.012 1.00 76.66 122 GLN A CA 1
ATOM 923 C C . GLN A 1 122 ? 77.494 30.623 37.860 1.00 79.31 122 GLN A C 1
ATOM 924 O O . GLN A 1 122 ? 77.912 31.412 38.706 1.00 74.07 122 GLN A O 1
ATOM 930 N N . ARG A 1 123 ? 76.214 30.448 37.587 1.00 78.16 123 ARG A N 1
ATOM 931 C CA . ARG A 1 123 ? 75.150 31.161 38.269 1.00 78.39 123 ARG A CA 1
ATOM 932 C C . ARG A 1 123 ? 75.065 30.641 39.714 1.00 78.42 123 ARG A C 1
ATOM 933 O O . ARG A 1 123 ? 75.110 31.420 40.670 1.00 77.58 123 ARG A O 1
ATOM 941 N N . LEU A 1 124 ? 74.965 29.319 39.856 1.00 82.57 124 LEU A N 1
ATOM 942 C CA . LEU A 1 124 ? 74.870 28.668 41.164 1.00 83.70 124 LEU A CA 1
ATOM 943 C C . LEU A 1 124 ? 76.090 28.940 42.034 1.00 99.86 124 LEU A C 1
ATOM 944 O O . LEU A 1 124 ? 76.090 28.628 43.228 1.00 110.02 124 LEU A O 1
ATOM 949 N N . VAL A 1 125 ? 77.138 29.503 41.436 1.00 99.31 125 VAL A N 1
ATOM 950 C CA . VAL A 1 125 ? 78.342 29.817 42.190 1.00 88.52 125 VAL A CA 1
ATOM 951 C C . VAL A 1 125 ? 78.150 31.176 42.828 1.00 89.00 125 VAL A C 1
ATOM 952 O O . VAL A 1 125 ? 78.214 31.290 44.046 1.00 79.11 125 VAL A O 1
ATOM 956 N N . LYS A 1 126 ? 77.891 32.203 42.020 1.00 98.85 126 LYS A N 1
ATOM 957 C CA . LYS A 1 126 ? 77.682 33.527 42.589 1.00 96.02 126 LYS A CA 1
ATOM 958 C C . LYS A 1 126 ? 76.529 33.388 43.570 1.00 100.83 126 LYS A C 1
ATOM 959 O O . LYS A 1 126 ? 76.181 34.330 44.282 1.00 107.23 126 LYS A O 1
ATOM 965 N N . ALA A 1 127 ? 75.953 32.186 43.596 1.00 97.57 127 ALA A N 1
ATOM 966 C CA . ALA A 1 127 ? 74.827 31.837 44.459 1.00 91.34 127 ALA A CA 1
ATOM 967 C C . ALA A 1 127 ? 75.261 31.446 45.864 1.00 95.10 127 ALA A C 1
ATOM 968 O O . ALA A 1 127 ? 75.014 32.182 46.816 1.00 106.47 127 ALA A O 1
ATOM 970 N N . ASN A 1 128 ? 75.885 30.281 45.998 1.00 91.81 128 ASN A N 1
ATOM 971 C CA . ASN A 1 128 ? 76.345 29.825 47.307 1.00 94.29 128 ASN A CA 1
ATOM 972 C C . ASN A 1 128 ? 77.284 30.865 47.925 1.00 87.66 128 ASN A C 1
ATOM 973 O O . ASN A 1 128 ? 77.472 30.901 49.141 1.00 83.02 128 ASN A O 1
ATOM 978 N N . ASN A 1 129 ? 77.878 31.701 47.076 1.00 90.76 129 ASN A N 1
ATOM 979 C CA . ASN A 1 129 ? 78.789 32.760 47.518 1.00 98.36 129 ASN A CA 1
ATOM 980 C C . ASN A 1 129 ? 78.008 33.774 48.355 1.00 105.07 129 ASN A C 1
ATOM 981 O O . ASN A 1 129 ? 78.386 34.081 49.488 1.00 98.48 129 ASN A O 1
ATOM 986 N N . ASP A 1 130 ? 76.921 34.292 47.785 1.00 117.63 130 ASP A N 1
ATOM 987 C CA . ASP A 1 130 ? 76.079 35.256 48.486 1.00 123.74 130 ASP A CA 1
ATOM 988 C C . ASP A 1 130 ? 75.033 34.575 49.387 1.00 131.20 130 ASP A C 1
ATOM 989 O O . ASP A 1 130 ? 74.322 35.248 50.125 1.00 141.28 130 ASP A O 1
ATOM 994 N N . LYS A 1 131 ? 74.961 33.245 49.334 1.00 133.72 131 LYS A N 1
ATOM 995 C CA . LYS A 1 131 ? 74.019 32.455 50.136 1.00 130.33 131 LYS A CA 1
ATOM 996 C C . LYS A 1 131 ? 73.786 32.946 51.575 1.00 118.69 131 LYS A C 1
ATOM 997 O O . LYS A 1 131 ? 72.952 33.815 51.825 1.00 121.10 131 LYS A O 1
ATOM 1003 N N . ILE A 1 132 ? 74.523 32.363 52.517 1.00 109.79 132 ILE A N 1
ATOM 1004 C CA . ILE A 1 132 ? 74.408 32.697 53.933 1.00 110.80 132 ILE A CA 1
ATOM 1005 C C . ILE A 1 132 ? 74.321 34.184 54.269 1.00 108.06 132 ILE A C 1
ATOM 1006 O O . ILE A 1 132 ? 73.348 34.629 54.870 1.00 108.60 132 ILE A O 1
ATOM 1011 N N . LYS A 1 133 ? 75.341 34.947 53.897 1.00 104.92 133 LYS A N 1
ATOM 1012 C CA . LYS A 1 133 ? 75.364 36.382 54.179 1.00 113.17 133 LYS A CA 1
ATOM 1013 C C . LYS A 1 133 ? 74.111 37.091 53.646 1.00 104.25 133 LYS A C 1
ATOM 1014 O O . LYS A 1 133 ? 73.820 38.229 54.024 1.00 94.20 133 LYS A O 1
ATOM 1020 N N . GLN A 1 134 ? 73.363 36.401 52.787 1.00 113.01 134 GLN A N 1
ATOM 1021 C CA . GLN A 1 134 ? 72.154 36.959 52.178 1.00 107.50 134 GLN A CA 1
ATOM 1022 C C . GLN A 1 134 ? 70.862 36.505 52.834 1.00 86.63 134 GLN A C 1
ATOM 1023 O O . GLN A 1 134 ? 69.906 37.271 52.909 1.00 83.20 134 GLN A O 1
ATOM 1029 N N . THR A 1 135 ? 70.824 35.256 53.288 1.00 75.56 135 THR A N 1
ATOM 1030 C CA . THR A 1 135 ? 69.629 34.741 53.949 1.00 75.50 135 THR A CA 1
ATOM 1031 C C . THR A 1 135 ? 69.410 35.512 55.255 1.00 75.69 135 THR A C 1
ATOM 1032 O O . THR A 1 135 ? 68.352 36.110 55.478 1.00 90.25 135 THR A O 1
ATOM 1036 N N . THR A 1 136 ? 70.426 35.501 56.109 1.00 72.18 136 THR A N 1
ATOM 1037 C CA . THR A 1 136 ? 70.363 36.181 57.397 1.00 91.56 136 THR A CA 1
ATOM 1038 C C . THR A 1 136 ? 69.934 37.647 57.302 1.00 94.18 136 THR A C 1
ATOM 1039 O O . THR A 1 136 ? 69.603 38.258 58.310 1.00 100.99 136 THR A O 1
ATOM 1043 N N . SER A 1 137 ? 69.940 38.213 56.100 1.00 91.18 137 SER A N 1
ATOM 1044 C CA . SER A 1 137 ? 69.550 39.613 55.914 1.00 92.98 137 SER A CA 1
ATOM 1045 C C . SER A 1 137 ? 68.032 39.727 55.859 1.00 91.31 137 SER A C 1
ATOM 1046 O O . SER A 1 137 ? 67.446 40.722 56.290 1.00 88.28 137 SER A O 1
ATOM 1049 N N . LEU A 1 138 ? 67.417 38.684 55.311 1.00 91.10 138 LEU A N 1
ATOM 1050 C CA . LEU A 1 138 ? 65.972 38.571 55.171 1.00 75.55 138 LEU A CA 1
ATOM 1051 C C . LEU A 1 138 ? 65.469 38.176 56.536 1.00 72.75 138 LEU A C 1
ATOM 1052 O O . LEU A 1 138 ? 64.503 38.733 57.032 1.00 72.56 138 LEU A O 1
ATOM 1057 N N . ALA A 1 139 ? 66.143 37.205 57.140 1.00 69.24 139 ALA A N 1
ATOM 1058 C CA . ALA A 1 139 ? 65.771 36.737 58.463 1.00 65.48 139 ALA A CA 1
ATOM 1059 C C . ALA A 1 139 ? 65.555 37.925 59.398 1.00 78.97 139 ALA A C 1
ATOM 1060 O O . ALA A 1 139 ? 64.762 37.856 60.332 1.00 90.82 139 ALA A O 1
ATOM 1062 N N . ASN A 1 140 ? 66.255 39.022 59.131 1.00 76.42 140 ASN A N 1
ATOM 1063 C CA . ASN A 1 140 ? 66.131 40.226 59.944 1.00 78.70 140 ASN A CA 1
ATOM 1064 C C . ASN A 1 140 ? 65.021 41.121 59.415 1.00 78.60 140 ASN A C 1
ATOM 1065 O O . ASN A 1 140 ? 64.341 41.789 60.189 1.00 93.81 140 ASN A O 1
ATOM 1070 N N . LYS A 1 141 ? 64.848 41.158 58.097 1.00 73.98 141 LYS A N 1
ATOM 1071 C CA . LYS A 1 141 ? 63.780 41.962 57.507 1.00 83.69 141 LYS A CA 1
ATOM 1072 C C . LYS A 1 141 ? 62.502 41.319 58.078 1.00 90.79 141 LYS A C 1
ATOM 1073 O O . LYS A 1 141 ? 61.598 42.002 58.577 1.00 91.53 141 LYS A O 1
ATOM 1079 N N . VAL A 1 142 ? 62.467 39.985 58.021 1.00 84.04 142 VAL A N 1
ATOM 1080 C CA . VAL A 1 142 ? 61.363 39.185 58.532 1.00 71.74 142 VAL A CA 1
ATOM 108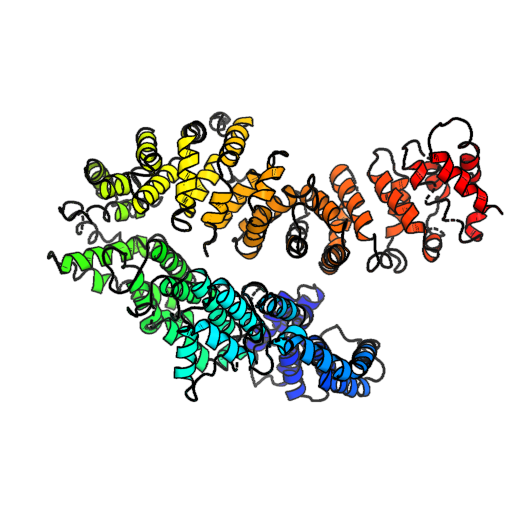1 C C . VAL A 1 142 ? 61.095 39.614 59.969 1.00 78.76 142 VAL A C 1
ATOM 1082 O O . VAL A 1 142 ? 60.179 40.399 60.219 1.00 89.38 142 VAL A O 1
ATOM 1086 N N . THR A 1 143 ? 61.920 39.123 60.898 1.00 72.45 143 THR A N 1
ATOM 1087 C CA . THR A 1 143 ? 61.792 39.425 62.327 1.00 66.95 143 THR A CA 1
ATOM 1088 C C . THR A 1 143 ? 61.385 40.845 62.685 1.00 68.82 143 THR A C 1
ATOM 1089 O O . THR A 1 143 ? 60.520 41.049 63.529 1.00 80.39 143 THR A O 1
ATOM 1093 N N . ASP A 1 144 ? 62.010 41.833 62.064 1.00 64.58 144 ASP A N 1
ATOM 1094 C CA . ASP A 1 144 ? 61.665 43.213 62.364 1.00 75.98 144 ASP A CA 1
ATOM 1095 C C . ASP A 1 144 ? 60.203 43.512 62.045 1.00 78.78 144 ASP A C 1
ATOM 1096 O O . ASP A 1 144 ? 59.558 44.277 62.759 1.00 80.74 144 ASP A O 1
ATOM 1109 N N . GLU A 1 146 ? 57.827 41.002 61.658 1.00 68.76 146 GLU A N 1
ATOM 1110 C CA . GLU A 1 146 ? 57.156 40.031 62.524 1.00 68.80 146 GLU A CA 1
ATOM 1111 C C . GLU A 1 146 ? 56.978 40.649 63.902 1.00 61.82 146 GLU A C 1
ATOM 1112 O O . GLU A 1 146 ? 55.998 40.406 64.599 1.00 48.38 146 GLU A O 1
ATOM 1118 N N . LYS A 1 147 ? 57.954 41.465 64.269 1.00 74.75 147 LYS A N 1
ATOM 1119 C CA . LYS A 1 147 ? 57.975 42.146 65.545 1.00 75.70 147 LYS A CA 1
ATOM 1120 C C . LYS A 1 147 ? 56.849 43.170 65.629 1.00 67.68 147 LYS A C 1
ATOM 1121 O O . LYS A 1 147 ? 56.150 43.245 66.625 1.00 73.34 147 LYS A O 1
ATOM 1127 N N . LEU A 1 148 ? 56.667 43.962 64.584 1.00 57.52 148 LEU A N 1
ATOM 1128 C CA . LEU A 1 148 ? 55.630 44.976 64.611 1.00 64.77 148 LEU A CA 1
ATOM 1129 C C . LEU A 1 148 ? 54.252 44.453 64.269 1.00 73.04 148 LEU A C 1
ATOM 1130 O O . LEU A 1 148 ? 53.243 45.046 64.671 1.00 79.55 148 LEU A O 1
ATOM 1135 N N . ALA A 1 149 ? 54.198 43.354 63.523 1.00 74.89 149 ALA A N 1
ATOM 1136 C CA . ALA A 1 149 ? 52.915 42.782 63.134 1.00 80.63 149 ALA A CA 1
ATOM 1137 C C . ALA A 1 149 ? 52.282 41.978 64.264 1.00 77.72 149 ALA A C 1
ATOM 1138 O O . ALA A 1 149 ? 51.441 42.483 65.009 1.00 83.43 149 ALA A O 1
ATOM 1140 N N . PHE A 1 150 ? 52.709 40.733 64.404 1.00 60.86 150 PHE A N 1
ATOM 1141 C CA . PHE A 1 150 ? 52.161 39.854 65.419 1.00 67.90 150 PHE A CA 1
ATOM 1142 C C . PHE A 1 150 ? 52.605 40.082 66.864 1.00 84.62 150 PHE A C 1
ATOM 1143 O O . PHE A 1 150 ? 51.769 40.368 67.719 1.00 93.83 150 PHE A O 1
ATOM 1151 N N . ARG A 1 151 ? 53.906 39.954 67.141 1.00 88.74 151 ARG A N 1
ATOM 1152 C CA . ARG A 1 151 ? 54.423 40.109 68.502 1.00 77.33 151 ARG A CA 1
ATOM 1153 C C . ARG A 1 151 ? 54.144 41.489 69.116 1.00 73.59 151 ARG A C 1
ATOM 1154 O O . ARG A 1 151 ? 54.848 41.941 70.014 1.00 64.34 151 ARG A O 1
ATOM 1162 N N . GLY A 1 152 ? 53.093 42.137 68.618 1.00 78.31 152 GLY A N 1
ATOM 1163 C CA . GLY A 1 152 ? 52.652 43.433 69.108 1.00 75.92 152 GLY A CA 1
ATOM 1164 C C . GLY A 1 152 ? 53.662 44.495 69.495 1.00 73.36 152 GLY A C 1
ATOM 1165 O O . GLY A 1 152 ? 53.310 45.458 70.175 1.00 64.12 152 GLY A O 1
ATOM 1166 N N . GLU A 1 153 ? 54.907 44.338 69.061 1.00 97.97 153 GLU A N 1
ATOM 1167 C CA . GLU A 1 153 ? 55.944 45.314 69.378 1.00 105.21 153 GLU A CA 1
ATOM 1168 C C . GLU A 1 153 ? 55.794 46.520 68.462 1.00 111.32 153 GLU A C 1
ATOM 1169 O O . GLU A 1 153 ? 56.763 46.987 67.873 1.00 113.08 153 GLU A O 1
ATOM 1175 N N . ALA A 1 154 ? 54.567 47.016 68.341 1.00 113.30 154 ALA A N 1
ATOM 1176 C CA . ALA A 1 154 ? 54.281 48.168 67.494 1.00 114.44 154 ALA A CA 1
ATOM 1177 C C . ALA A 1 154 ? 53.216 49.010 68.172 1.00 120.20 154 ALA A C 1
ATOM 1178 O O . ALA A 1 154 ? 52.442 48.489 68.969 1.00 113.88 154 ALA A O 1
ATOM 1180 N N . LYS A 1 155 ? 53.177 50.305 67.865 1.00 136.89 155 LYS A N 1
ATOM 1181 C CA . LYS A 1 155 ? 52.179 51.191 68.461 1.00 144.88 155 LYS A CA 1
ATOM 1182 C C . LYS A 1 155 ? 51.370 51.896 67.379 1.00 141.66 155 LYS A C 1
ATOM 1183 O O . LYS A 1 155 ? 51.939 52.501 66.468 1.00 138.64 155 LYS A O 1
ATOM 1189 N N . ASP A 1 156 ? 50.044 51.814 67.503 1.00 140.82 156 ASP A N 1
ATOM 1190 C CA . ASP A 1 156 ? 49.101 52.405 66.552 1.00 146.98 156 ASP A CA 1
ATOM 1191 C C . ASP A 1 156 ? 48.753 51.416 65.438 1.00 137.29 156 ASP A C 1
ATOM 1192 O O . ASP A 1 156 ? 49.593 50.615 65.021 1.00 133.07 156 ASP A O 1
ATOM 1197 N N . THR A 1 157 ? 47.512 51.473 64.960 1.00 134.21 157 THR A N 1
ATOM 1198 C CA . THR A 1 157 ? 47.063 50.580 63.897 1.00 138.66 157 THR A CA 1
ATOM 1199 C C . THR A 1 157 ? 47.987 50.609 62.681 1.00 147.02 157 THR A C 1
ATOM 1200 O O . THR A 1 157 ? 48.878 49.769 62.557 1.00 149.78 157 THR A O 1
ATOM 1204 N N . GLU A 1 158 ? 47.764 51.580 61.796 1.00 146.89 158 GLU A N 1
ATOM 1205 C CA . GLU A 1 158 ? 48.545 51.752 60.571 1.00 144.08 158 GLU A CA 1
ATOM 1206 C C . GLU A 1 158 ? 49.923 51.079 60.602 1.00 139.48 158 GLU A C 1
ATOM 1207 O O . GLU A 1 158 ? 50.243 50.268 59.729 1.00 139.61 158 GLU A O 1
ATOM 1213 N N . GLN A 1 159 ? 50.725 51.400 61.614 1.00 135.59 159 GLN A N 1
ATOM 1214 C CA . GLN A 1 159 ? 52.065 50.831 61.746 1.00 131.04 159 GLN A CA 1
ATOM 1215 C C . GLN A 1 159 ? 52.034 49.307 61.686 1.00 122.36 159 GLN A C 1
ATOM 1216 O O . GLN A 1 159 ? 52.815 48.680 60.966 1.00 126.26 159 GLN A O 1
ATOM 1222 N N . LYS A 1 160 ? 51.130 48.714 62.453 1.00 109.94 160 LYS A N 1
ATOM 1223 C CA . LYS A 1 160 ? 50.978 47.266 62.474 1.00 101.19 160 LYS A CA 1
ATOM 1224 C C . LYS A 1 160 ? 50.490 46.785 61.109 1.00 102.03 160 LYS A C 1
ATOM 1225 O O . LYS A 1 160 ? 50.932 45.750 60.619 1.00 112.15 160 LYS A O 1
ATOM 1239 N N . THR A 1 162 ? 51.002 48.082 58.100 1.00 89.16 162 THR A N 1
ATOM 1240 C CA . THR A 1 162 ? 52.040 48.103 57.083 1.00 93.18 162 THR A CA 1
ATOM 1241 C C . THR A 1 162 ? 53.058 46.991 57.289 1.00 92.89 162 THR A C 1
ATOM 1242 O O . THR A 1 162 ? 53.578 46.446 56.320 1.00 98.49 162 THR A O 1
ATOM 1246 N N . ALA A 1 163 ? 53.340 46.639 58.539 1.00 81.46 163 ALA A N 1
ATOM 1247 C CA . ALA A 1 163 ? 54.267 45.543 58.803 1.00 70.80 163 ALA A CA 1
ATOM 1248 C C . ALA A 1 163 ? 53.682 44.320 58.110 1.00 71.44 163 ALA A C 1
ATOM 1249 O O . ALA A 1 163 ? 54.340 43.655 57.317 1.00 67.61 163 ALA A O 1
ATOM 1251 N N . LEU A 1 164 ? 52.419 44.046 58.427 1.00 68.59 164 LEU A N 1
ATOM 1252 C CA . LEU A 1 164 ? 51.674 42.923 57.868 1.00 62.87 164 LEU A CA 1
ATOM 1253 C C . LEU A 1 164 ? 51.650 43.000 56.366 1.00 67.64 164 LEU A C 1
ATOM 1254 O O . LEU A 1 164 ? 51.781 41.989 55.673 1.00 59.80 164 LEU A O 1
ATOM 1259 N N . ASN A 1 165 ? 51.458 44.214 55.871 1.00 73.54 165 ASN A N 1
ATOM 1260 C CA . ASN A 1 165 ? 51.402 44.439 54.443 1.00 74.57 165 ASN A CA 1
ATOM 1261 C C . ASN A 1 165 ? 52.730 44.164 53.769 1.00 74.23 165 ASN A C 1
ATOM 1262 O O . ASN A 1 165 ? 52.786 43.492 52.742 1.00 80.71 165 ASN A O 1
ATOM 1267 N N . ASN A 1 166 ? 53.800 44.683 54.352 1.00 61.01 166 ASN A N 1
ATOM 1268 C CA . ASN A 1 166 ? 55.123 44.456 53.803 1.00 71.45 166 ASN A CA 1
ATOM 1269 C C . ASN A 1 166 ? 55.396 42.955 53.853 1.00 74.65 166 ASN A C 1
ATOM 1270 O O . ASN A 1 166 ? 55.966 42.385 52.933 1.00 88.05 166 ASN A O 1
ATOM 1275 N N . LEU A 1 167 ? 54.969 42.322 54.939 1.00 70.70 167 LEU A N 1
ATOM 1276 C CA . LEU A 1 167 ? 55.147 40.883 55.141 1.00 58.87 167 LEU A CA 1
ATOM 1277 C C . LEU A 1 167 ? 54.484 40.100 54.036 1.00 57.53 167 LEU A C 1
ATOM 1278 O O . LEU A 1 167 ? 54.965 39.046 53.624 1.00 59.93 167 LEU A O 1
ATOM 1283 N N . LEU A 1 168 ? 53.349 40.621 53.590 1.00 64.81 168 LEU A N 1
ATOM 1284 C CA . LEU A 1 168 ? 52.576 40.019 52.520 1.00 65.66 168 LEU A CA 1
ATOM 1285 C C . LEU A 1 168 ? 53.326 40.295 51.216 1.00 67.36 168 LEU A C 1
ATOM 1286 O O . LEU A 1 168 ? 53.536 39.388 50.403 1.00 71.31 168 LEU A O 1
ATOM 1291 N N . VAL A 1 169 ? 53.728 41.556 51.038 1.00 54.79 169 VAL A N 1
ATOM 1292 C CA . VAL A 1 169 ? 54.477 42.003 49.860 1.00 52.85 169 VAL A CA 1
ATOM 1293 C C . VAL A 1 169 ? 55.723 41.128 49.643 1.00 63.83 169 VAL A C 1
ATOM 1294 O O . VAL A 1 169 ? 55.891 40.509 48.587 1.00 54.79 169 VAL A O 1
ATOM 1298 N N . LEU A 1 170 ? 56.585 41.084 50.658 1.00 81.20 170 LEU A N 1
ATOM 1299 C CA . LEU A 1 170 ? 57.814 40.294 50.632 1.00 67.40 170 LEU A CA 1
ATOM 1300 C C . LEU A 1 170 ? 57.467 38.825 50.490 1.00 54.14 170 LEU A C 1
ATOM 1301 O O . LEU A 1 170 ? 58.266 38.029 50.012 1.00 62.74 170 LEU A O 1
ATOM 1306 N N . CYS A 1 171 ? 56.262 38.472 50.907 1.00 64.29 171 CYS A N 1
ATOM 1307 C CA . CYS A 1 171 ? 55.819 37.094 50.848 1.00 70.58 171 CYS A CA 1
ATOM 1308 C C . CYS A 1 171 ? 55.712 36.549 49.430 1.00 70.77 171 CYS A C 1
ATOM 1309 O O . CYS A 1 171 ? 56.217 35.466 49.139 1.00 68.66 171 CYS A O 1
ATOM 1312 N N . ARG A 1 172 ? 55.048 37.291 48.552 1.00 67.27 172 ARG A N 1
ATOM 1313 C CA . ARG A 1 172 ? 54.896 36.855 47.172 1.00 61.07 172 ARG A CA 1
ATOM 1314 C C . ARG A 1 172 ? 56.093 37.293 46.338 1.00 75.87 172 ARG A C 1
ATOM 1315 O O . ARG A 1 172 ? 56.453 36.624 45.369 1.00 81.35 172 ARG A O 1
ATOM 1323 N N . GLU A 1 173 ? 56.691 38.422 46.731 1.00 77.65 173 GLU A N 1
ATOM 1324 C CA . GLU A 1 173 ? 57.873 39.010 46.086 1.00 76.57 173 GLU A CA 1
ATOM 1325 C C . GLU A 1 173 ? 58.746 38.013 45.331 1.00 70.58 173 GLU A C 1
ATOM 1326 O O . GLU A 1 173 ? 59.013 38.196 44.149 1.00 71.88 173 GLU A O 1
ATOM 1332 N N . SER A 1 174 ? 59.196 36.968 46.024 1.00 69.72 174 SER A N 1
ATOM 1333 C CA . SER A 1 174 ? 60.044 35.931 45.432 1.00 70.22 174 SER A CA 1
ATOM 1334 C C . SER A 1 174 ? 59.708 34.581 46.048 1.00 65.15 174 SER A C 1
ATOM 1335 O O . SER A 1 174 ? 58.809 34.488 46.873 1.00 55.02 174 SER A O 1
ATOM 1338 N N . GLU A 1 175 ? 60.440 33.540 45.659 1.00 64.79 175 GLU A N 1
ATOM 1339 C CA . GLU A 1 175 ? 60.209 32.209 46.209 1.00 62.58 175 GLU A CA 1
ATOM 1340 C C . GLU A 1 175 ? 60.790 32.111 47.607 1.00 70.33 175 GLU A C 1
ATOM 1341 O O . GLU A 1 175 ? 60.371 31.281 48.417 1.00 74.57 175 GLU A O 1
ATOM 1347 N N . SER A 1 176 ? 61.767 32.964 47.881 1.00 73.77 176 SER A N 1
ATOM 1348 C CA . SER A 1 176 ? 62.421 32.976 49.174 1.00 73.33 176 SER A CA 1
ATOM 1349 C C . SER A 1 176 ? 61.613 33.852 50.101 1.00 69.65 176 SER A C 1
ATOM 1350 O O . SER A 1 176 ? 61.472 33.558 51.281 1.00 67.03 176 SER A O 1
ATOM 1353 N N . GLY A 1 177 ? 61.080 34.933 49.547 1.00 70.43 177 GLY A N 1
ATOM 1354 C CA . GLY A 1 177 ? 60.275 35.840 50.336 1.00 67.44 177 GLY A CA 1
ATOM 1355 C C . GLY A 1 177 ? 59.183 35.071 51.052 1.00 69.77 177 GLY A C 1
ATOM 1356 O O . GLY A 1 177 ? 58.781 35.415 52.166 1.00 73.69 177 GLY A O 1
ATOM 1357 N N . ALA A 1 178 ? 58.693 34.023 50.403 1.00 78.63 178 ALA A N 1
ATOM 1358 C CA . ALA A 1 178 ? 57.661 33.193 50.998 1.00 75.15 178 ALA A CA 1
ATOM 1359 C C . ALA A 1 178 ? 58.330 32.414 52.134 1.00 67.05 178 ALA A C 1
ATOM 1360 O O . ALA A 1 178 ? 58.098 32.701 53.307 1.00 67.61 178 ALA A O 1
ATOM 1362 N N . THR A 1 179 ? 59.189 31.458 51.782 1.00 52.10 179 THR A N 1
ATOM 1363 C CA . THR A 1 179 ? 59.884 30.633 52.768 1.00 50.56 179 THR A CA 1
ATOM 1364 C C . THR A 1 179 ? 60.338 31.434 53.972 1.00 50.32 179 THR A C 1
ATOM 1365 O O . THR A 1 179 ? 60.378 30.931 55.101 1.00 48.03 179 THR A O 1
ATOM 1369 N N . GLY A 1 180 ? 60.683 32.689 53.727 1.00 46.46 180 GLY A N 1
ATOM 1370 C CA . GLY A 1 180 ? 61.145 33.529 54.803 1.00 53.87 180 GLY A CA 1
ATOM 1371 C C . GLY A 1 180 ? 60.032 33.872 55.753 1.00 56.17 180 GLY A C 1
ATOM 1372 O O . GLY A 1 180 ? 60.147 33.684 56.966 1.00 62.10 180 GLY A O 1
ATOM 1373 N N . VAL A 1 181 ? 58.948 34.391 55.191 1.00 54.87 181 VAL A N 1
ATOM 1374 C CA . VAL A 1 181 ? 57.801 34.758 55.989 1.00 60.15 181 VAL A CA 1
ATOM 1375 C C . VAL A 1 181 ? 57.210 33.523 56.662 1.00 59.86 181 VAL A C 1
ATOM 1376 O O . VAL A 1 181 ? 56.764 33.595 57.806 1.00 67.78 181 VAL A O 1
ATOM 1380 N N . TRP A 1 182 ? 57.232 32.382 55.975 1.00 51.51 182 TRP A N 1
ATOM 1381 C CA . TRP A 1 182 ? 56.693 31.171 56.572 1.00 46.77 182 TRP A CA 1
ATOM 1382 C C . TRP A 1 182 ? 57.433 30.891 57.846 1.00 46.01 182 TRP A C 1
ATOM 1383 O O . TRP A 1 182 ? 56.875 30.326 58.778 1.00 45.84 182 TRP A O 1
ATOM 1394 N N . ASN A 1 183 ? 58.706 31.269 57.874 1.00 47.42 183 ASN A N 1
ATOM 1395 C CA . ASN A 1 183 ? 59.513 31.108 59.070 1.00 49.74 183 ASN A CA 1
ATOM 1396 C C . ASN A 1 183 ? 59.256 29.763 59.744 1.00 52.75 183 ASN A C 1
ATOM 1397 O O . ASN A 1 183 ? 58.804 29.701 60.882 1.00 58.29 183 ASN A O 1
ATOM 1402 N N . GLN A 1 184 ? 59.511 28.684 59.022 1.00 56.35 184 GLN A N 1
ATOM 1403 C CA . GLN A 1 184 ? 59.329 27.338 59.557 1.00 65.81 184 GLN A CA 1
ATOM 1404 C C . GLN A 1 184 ? 57.970 26.986 60.180 1.00 65.17 184 GLN A C 1
ATOM 1405 O O . GLN A 1 184 ? 57.868 26.033 60.952 1.00 64.77 184 GLN A O 1
ATOM 1411 N N . GLY A 1 185 ? 56.926 27.728 59.839 1.00 62.12 185 GLY A N 1
ATOM 1412 C CA . GLY A 1 185 ? 55.616 27.427 60.395 1.00 68.87 185 GLY A CA 1
ATOM 1413 C C . GLY A 1 185 ? 55.287 28.232 61.636 1.00 63.19 185 GLY A C 1
ATOM 1414 O O . GLY A 1 185 ? 54.321 27.954 62.355 1.00 65.40 185 GLY A O 1
ATOM 1415 N N . ALA A 1 186 ? 56.111 29.236 61.889 1.00 49.75 186 ALA A N 1
ATOM 1416 C CA . ALA A 1 186 ? 55.916 30.091 63.035 1.00 60.86 186 ALA A CA 1
ATOM 1417 C C . ALA A 1 186 ? 54.920 31.163 62.636 1.00 60.52 186 ALA A C 1
ATOM 1418 O O . ALA A 1 186 ? 54.463 31.946 63.469 1.00 70.14 186 ALA A O 1
ATOM 1420 N N . LEU A 1 187 ? 54.589 31.196 61.353 1.00 45.65 187 LEU A N 1
ATOM 1421 C CA . LEU A 1 187 ? 53.649 32.182 60.846 1.00 47.87 187 LEU A CA 1
ATOM 1422 C C . LEU A 1 187 ? 52.247 31.732 61.151 1.00 49.03 187 LEU A C 1
ATOM 1423 O O . LEU A 1 187 ? 51.389 32.534 61.485 1.00 46.85 187 LEU A O 1
ATOM 1428 N N . VAL A 1 188 ? 52.020 30.432 61.026 1.00 43.38 188 VAL A N 1
ATOM 1429 C CA . VAL A 1 188 ? 50.710 29.859 61.273 1.00 44.21 188 VAL A CA 1
ATOM 1430 C C . VAL A 1 188 ? 50.148 30.307 62.614 1.00 42.70 188 VAL A C 1
ATOM 1431 O O . VAL A 1 188 ? 49.114 30.974 62.662 1.00 49.32 188 VAL A O 1
ATOM 1435 N N . PRO A 1 189 ? 50.819 29.945 63.724 1.00 45.74 189 PRO A N 1
ATOM 1436 C CA . PRO A 1 189 ? 50.309 30.369 65.023 1.00 42.58 189 PRO A CA 1
ATOM 1437 C C . PRO A 1 189 ? 49.933 31.840 65.031 1.00 44.79 189 PRO A C 1
ATOM 1438 O O . PRO A 1 189 ? 48.787 32.186 65.305 1.00 58.97 189 PRO A O 1
ATOM 1442 N N . PHE A 1 190 ? 50.895 32.700 64.709 1.00 43.44 190 PHE A N 1
ATOM 1443 C CA . PHE A 1 190 ? 50.676 34.147 64.718 1.00 53.91 190 PHE A CA 1
ATOM 1444 C C . PHE A 1 190 ? 49.404 34.561 64.009 1.00 47.92 190 PHE A C 1
ATOM 1445 O O . PHE A 1 190 ? 48.732 35.496 64.430 1.00 57.79 190 PHE A O 1
ATOM 1453 N N . VAL A 1 191 ? 49.078 33.852 62.934 1.00 39.16 191 VAL A N 1
ATOM 1454 C CA . VAL A 1 191 ? 47.876 34.128 62.158 1.00 43.27 191 VAL A CA 1
ATOM 1455 C C . VAL A 1 191 ? 46.656 33.580 62.919 1.00 54.73 191 VAL A C 1
ATOM 1456 O O . VAL A 1 191 ? 45.666 34.288 63.099 1.00 67.26 191 VAL A O 1
ATOM 1460 N N . LEU A 1 192 ? 46.732 32.333 63.384 1.00 47.92 192 LEU A N 1
ATOM 1461 C CA . LEU A 1 192 ? 45.623 31.749 64.140 1.00 44.15 192 LEU A CA 1
ATOM 1462 C C . LEU A 1 192 ? 45.298 32.624 65.348 1.00 50.85 192 LEU A C 1
ATOM 1463 O O . LEU A 1 192 ? 44.152 32.725 65.764 1.00 64.31 192 LEU A O 1
ATOM 1468 N N . ASN A 1 193 ? 46.314 33.258 65.911 1.00 50.34 193 ASN A N 1
ATOM 1469 C CA . ASN A 1 193 ? 46.103 34.127 67.046 1.00 56.76 193 ASN A CA 1
ATOM 1470 C C . ASN A 1 193 ? 45.251 35.310 66.665 1.00 60.76 193 ASN A C 1
ATOM 1471 O O . ASN A 1 193 ? 44.450 35.761 67.468 1.00 60.35 193 ASN A O 1
ATOM 1476 N N . LEU A 1 194 ? 45.414 35.821 65.447 1.00 62.70 194 LEU A N 1
ATOM 1477 C CA . LEU A 1 194 ? 44.613 36.968 65.020 1.00 57.05 194 LEU A CA 1
ATOM 1478 C C . LEU A 1 194 ? 43.191 36.537 64.658 1.00 57.52 194 LEU A C 1
ATOM 1479 O O . LEU A 1 194 ? 42.228 37.273 64.872 1.00 69.42 194 LEU A O 1
ATOM 1484 N N . ILE A 1 195 ? 43.071 35.350 64.078 1.00 36.78 195 ILE A N 1
ATOM 1485 C CA . ILE A 1 195 ? 41.771 34.826 63.709 1.00 32.82 195 ILE A CA 1
ATOM 1486 C C . ILE A 1 195 ? 40.992 34.702 65.009 1.00 44.43 195 ILE A C 1
ATOM 1487 O O . ILE A 1 195 ? 39.872 35.184 65.118 1.00 56.33 195 ILE A O 1
ATOM 1492 N N . ASN A 1 196 ? 41.624 34.065 65.994 1.00 53.37 196 ASN A N 1
ATOM 1493 C CA . ASN A 1 196 ? 41.038 33.828 67.312 1.00 46.59 196 ASN A CA 1
ATOM 1494 C C . ASN A 1 196 ? 40.770 35.030 68.188 1.00 60.47 196 ASN A C 1
ATOM 1495 O O . ASN A 1 196 ? 40.208 34.871 69.267 1.00 52.91 196 ASN A O 1
ATOM 1500 N N . ASP A 1 197 ? 41.183 36.222 67.788 1.00 68.52 197 ASP A N 1
ATOM 1501 C CA . ASP A 1 197 ? 40.898 37.340 68.660 1.00 62.48 197 ASP A CA 1
ATOM 1502 C C . ASP A 1 197 ? 39.650 38.033 68.221 1.00 57.85 197 ASP A C 1
ATOM 1503 O O . ASP A 1 197 ? 39.561 38.568 67.121 1.00 49.58 197 ASP A O 1
ATOM 1508 N N . ALA A 1 198 ? 38.684 38.028 69.116 1.00 75.32 198 ALA A N 1
ATOM 1509 C CA . ALA A 1 198 ? 37.409 38.644 68.856 1.00 77.16 198 ALA A CA 1
ATOM 1510 C C . ALA A 1 198 ? 37.528 40.098 68.418 1.00 64.67 198 ALA A C 1
ATOM 1511 O O . ALA A 1 198 ? 36.853 40.522 67.488 1.00 55.38 198 ALA A O 1
ATOM 1513 N N . SER A 1 199 ? 38.414 40.843 69.067 1.00 62.51 199 SER A N 1
ATOM 1514 C CA . SER A 1 199 ? 38.561 42.268 68.804 1.00 72.05 199 SER A CA 1
ATOM 1515 C C . SER A 1 199 ? 39.420 42.805 67.654 1.00 76.02 199 SER A C 1
ATOM 1516 O O . SER A 1 199 ? 39.333 43.993 67.348 1.00 78.89 199 SER A O 1
ATOM 1519 N N . GLU A 1 200 ? 40.237 41.980 67.009 1.00 69.64 200 GLU A N 1
ATOM 1520 C CA . GLU A 1 200 ? 41.083 42.508 65.942 1.00 66.39 200 GLU A CA 1
ATOM 1521 C C . GLU A 1 200 ? 40.353 42.769 64.629 1.00 67.10 200 GLU A C 1
ATOM 1522 O O . GLU A 1 200 ? 39.575 41.943 64.169 1.00 60.01 200 GLU A O 1
ATOM 1528 N N . ASN A 1 201 ? 40.621 43.930 64.034 1.00 80.94 201 ASN A N 1
ATOM 1529 C CA . ASN A 1 201 ? 40.002 44.347 62.777 1.00 74.15 201 ASN A CA 1
ATOM 1530 C C . ASN A 1 201 ? 40.032 43.302 61.669 1.00 68.63 201 ASN A C 1
ATOM 1531 O O . ASN A 1 201 ? 40.973 42.516 61.568 1.00 65.39 201 ASN A O 1
ATOM 1536 N N . GLU A 1 202 ? 39.001 43.317 60.827 1.00 63.79 202 GLU A N 1
ATOM 1537 C CA . GLU A 1 202 ? 38.870 42.371 59.714 1.00 70.88 202 GLU A CA 1
ATOM 1538 C C . GLU A 1 202 ? 39.988 42.481 58.693 1.00 72.39 202 GLU A C 1
ATOM 1539 O O . GLU A 1 202 ? 40.491 41.461 58.217 1.00 83.40 202 GLU A O 1
ATOM 1545 N N . GLU A 1 203 ? 40.365 43.716 58.358 1.00 62.80 203 GLU A N 1
ATOM 1546 C CA . GLU A 1 203 ? 41.424 43.971 57.379 1.00 61.95 203 GLU A CA 1
ATOM 1547 C C . GLU A 1 203 ? 42.764 43.381 57.845 1.00 70.44 203 GLU A C 1
ATOM 1548 O O . GLU A 1 203 ? 43.558 42.889 57.037 1.00 72.74 203 GLU A O 1
ATOM 1554 N N . VAL A 1 204 ? 43.005 43.435 59.149 1.00 72.52 204 VAL A N 1
ATOM 1555 C CA . VAL A 1 204 ? 44.216 42.880 59.734 1.00 65.26 204 VAL A CA 1
ATOM 1556 C C . VAL A 1 204 ? 44.231 41.369 59.545 1.00 67.56 204 VAL A C 1
ATOM 1557 O O . VAL A 1 204 ? 45.185 40.790 59.021 1.00 59.18 204 VAL A O 1
ATOM 1561 N N . THR A 1 205 ? 43.158 40.741 60.007 1.00 64.49 205 THR A N 1
ATOM 1562 C CA . THR A 1 205 ? 43.010 39.308 59.911 1.00 48.02 205 THR A CA 1
ATOM 1563 C C . THR A 1 205 ? 43.070 38.898 58.459 1.00 47.55 205 THR A C 1
ATOM 1564 O O . THR A 1 205 ? 43.877 38.060 58.081 1.00 56.74 205 THR A O 1
ATOM 1568 N N . VAL A 1 206 ? 42.216 39.491 57.641 1.00 41.98 206 VAL A N 1
ATOM 1569 C CA . VAL A 1 206 ? 42.224 39.161 56.227 1.00 50.38 206 VAL A CA 1
ATOM 1570 C C . VAL A 1 206 ? 43.657 39.148 55.690 1.00 57.95 206 VAL A C 1
ATOM 1571 O O . VAL A 1 206 ? 44.104 38.135 55.142 1.00 66.78 206 VAL A O 1
ATOM 1575 N N . THR A 1 207 ? 44.376 40.259 55.864 1.00 45.62 207 THR A N 1
ATOM 1576 C CA . THR A 1 207 ? 45.763 40.356 55.389 1.00 44.76 207 THR A CA 1
ATOM 1577 C C . THR A 1 207 ? 46.623 39.233 55.960 1.00 45.77 207 THR A C 1
ATOM 1578 O O . THR A 1 207 ? 47.245 38.466 55.230 1.00 49.31 207 THR A O 1
ATOM 1582 N N . ALA A 1 208 ? 46.652 39.144 57.281 1.00 49.41 208 ALA A N 1
ATOM 1583 C CA . ALA A 1 208 ? 47.415 38.113 57.957 1.00 48.33 208 ALA A CA 1
ATOM 1584 C C . ALA A 1 208 ? 47.116 36.758 57.338 1.00 50.96 208 ALA A C 1
ATOM 1585 O O . ALA A 1 208 ? 47.999 35.912 57.230 1.00 55.65 208 ALA A O 1
ATOM 1587 N N . ILE A 1 209 ? 45.867 36.554 56.925 1.00 42.78 209 ILE A N 1
ATOM 1588 C CA . ILE A 1 209 ? 45.463 35.276 56.331 1.00 46.25 209 ILE A CA 1
ATOM 1589 C C . ILE A 1 209 ? 46.082 35.088 54.956 1.00 49.53 209 ILE A C 1
ATOM 1590 O O . ILE A 1 209 ? 46.571 33.998 54.631 1.00 50.65 209 ILE A O 1
ATOM 1595 N N . ARG A 1 210 ? 46.060 36.161 54.168 1.00 42.81 210 ARG A N 1
ATOM 1596 C CA . ARG A 1 210 ? 46.613 36.153 52.822 1.00 50.16 210 ARG A CA 1
ATOM 1597 C C . ARG A 1 210 ? 48.124 35.915 52.837 1.00 58.60 210 ARG A C 1
ATOM 1598 O O . ARG A 1 210 ? 48.704 35.431 51.854 1.00 48.32 210 ARG A O 1
ATOM 1606 N N . ILE A 1 211 ? 48.762 36.268 53.951 1.00 56.13 211 ILE A N 1
ATOM 1607 C CA . ILE A 1 211 ? 50.193 36.040 54.105 1.00 61.21 211 ILE A CA 1
ATOM 1608 C C . ILE A 1 211 ? 50.320 34.525 54.261 1.00 61.62 211 ILE A C 1
ATOM 1609 O O . ILE A 1 211 ? 50.941 33.869 53.432 1.00 57.05 211 ILE A O 1
ATOM 1614 N N . LEU A 1 212 ? 49.698 33.968 55.301 1.00 60.56 212 LEU A N 1
ATOM 1615 C CA . LEU A 1 212 ? 49.736 32.521 55.541 1.00 58.39 212 LEU A CA 1
ATOM 1616 C C . LEU A 1 212 ? 49.329 31.761 54.290 1.00 55.17 212 LEU A C 1
ATOM 1617 O O . LEU A 1 212 ? 49.738 30.623 54.062 1.00 58.78 212 LEU A O 1
ATOM 1622 N N . ASP A 1 213 ? 48.491 32.423 53.507 1.00 66.06 213 ASP A N 1
ATOM 1623 C CA . ASP A 1 213 ? 47.950 31.915 52.259 1.00 75.38 213 ASP A CA 1
ATOM 1624 C C . ASP A 1 213 ? 49.064 31.511 51.289 1.00 77.10 213 ASP A C 1
ATOM 1625 O O . ASP A 1 213 ? 49.313 30.324 51.059 1.00 76.07 213 ASP A O 1
ATOM 1630 N N . GLU A 1 214 ? 49.726 32.513 50.725 1.00 73.63 214 GLU A N 1
ATOM 1631 C CA . GLU A 1 214 ? 50.804 32.302 49.764 1.00 67.44 214 GLU A CA 1
ATOM 1632 C C . GLU A 1 214 ? 51.864 31.318 50.243 1.00 61.35 214 GLU A C 1
ATOM 1633 O O . GLU A 1 214 ? 52.396 30.538 49.463 1.00 55.25 214 GLU A O 1
ATOM 1639 N N . THR A 1 215 ? 52.171 31.356 51.532 1.00 56.57 215 THR A N 1
ATOM 1640 C CA . THR A 1 215 ? 53.181 30.472 52.082 1.00 50.31 215 THR A CA 1
ATOM 1641 C C . THR A 1 215 ? 52.805 29.013 51.920 1.00 53.24 215 THR A C 1
ATOM 1642 O O . THR A 1 215 ? 53.683 28.152 51.946 1.00 58.66 215 THR A O 1
ATOM 1646 N N . ILE A 1 216 ? 51.513 28.727 51.747 1.00 41.76 216 ILE A N 1
ATOM 1647 C CA . ILE A 1 216 ? 51.078 27.339 51.591 1.00 33.61 216 ILE A CA 1
ATOM 1648 C C . ILE A 1 216 ? 50.682 26.907 50.165 1.00 42.29 216 ILE A C 1
ATOM 1649 O O . ILE A 1 216 ? 49.847 26.015 49.977 1.00 43.89 216 ILE A O 1
ATOM 1654 N N . LYS A 1 217 ? 51.275 27.551 49.164 1.00 56.62 217 LYS A N 1
ATOM 1655 C CA . LYS A 1 217 ? 51.029 27.169 47.780 1.00 46.64 217 LYS A CA 1
ATOM 1656 C C . LYS A 1 217 ? 51.987 26.007 47.612 1.00 46.11 217 LYS A C 1
ATOM 1657 O O . LYS A 1 217 ? 51.854 25.187 46.718 1.00 60.57 217 LYS A O 1
ATOM 1663 N N . ASN A 1 218 ? 52.967 25.946 48.503 1.00 60.09 218 ASN A N 1
ATOM 1664 C CA . ASN A 1 218 ? 53.962 24.882 48.471 1.00 60.75 218 ASN A CA 1
ATOM 1665 C C . ASN A 1 218 ? 53.342 23.582 48.962 1.00 56.94 218 ASN A C 1
ATOM 1666 O O . ASN A 1 218 ? 52.918 23.478 50.107 1.00 62.16 218 ASN A O 1
ATOM 1671 N N . SER A 1 219 ? 53.278 22.596 48.081 1.00 46.20 219 SER A N 1
ATOM 1672 C CA . SER A 1 219 ? 52.728 21.313 48.439 1.00 46.96 219 SER A CA 1
ATOM 1673 C C . SER A 1 219 ? 53.221 20.836 49.796 1.00 50.03 219 SER A C 1
ATOM 1674 O O . SER A 1 219 ? 52.428 20.422 50.636 1.00 53.47 219 SER A O 1
ATOM 1677 N N . VAL A 1 220 ? 54.518 20.905 50.041 1.00 49.87 220 VAL A N 1
ATOM 1678 C CA . VAL A 1 220 ? 55.001 20.429 51.322 1.00 51.77 220 VAL A CA 1
ATOM 1679 C C . VAL A 1 220 ? 54.606 21.298 52.507 1.00 50.90 220 VAL A C 1
ATOM 1680 O O . VAL A 1 220 ? 54.246 20.776 53.563 1.00 39.49 220 VAL A O 1
ATOM 1684 N N . ARG A 1 221 ? 54.675 22.617 52.350 1.00 52.10 221 ARG A N 1
ATOM 1685 C CA . ARG A 1 221 ? 54.293 23.511 53.446 1.00 55.12 221 ARG A CA 1
ATOM 1686 C C . ARG A 1 221 ? 52.806 23.329 53.732 1.00 59.16 221 ARG A C 1
ATOM 1687 O O . ARG A 1 221 ? 52.390 23.196 54.882 1.00 57.74 221 ARG A O 1
ATOM 1695 N N . CYS A 1 222 ? 52.014 23.317 52.669 1.00 54.70 222 CYS A N 1
ATOM 1696 C CA . CYS A 1 222 ? 50.574 23.157 52.772 1.00 53.05 222 CYS A CA 1
ATOM 1697 C C . CYS A 1 222 ? 50.184 21.877 53.495 1.00 52.81 222 CYS A C 1
ATOM 1698 O O . CYS A 1 222 ? 49.446 21.896 54.467 1.00 47.61 222 CYS A O 1
ATOM 1709 N N . LYS A 1 224 ? 51.724 20.180 55.484 1.00 61.01 224 LYS A N 1
ATOM 1710 C CA . LYS A 1 224 ? 52.205 20.155 56.862 1.00 69.92 224 LYS A CA 1
ATOM 1711 C C . LYS A 1 224 ? 51.287 21.052 57.674 1.00 57.85 224 LYS A C 1
ATOM 1712 O O . LYS A 1 224 ? 51.175 20.930 58.887 1.00 55.18 224 LYS A O 1
ATOM 1718 N N . PHE A 1 225 ? 50.637 21.968 56.977 1.00 44.76 225 PHE A N 1
ATOM 1719 C CA . PHE A 1 225 ? 49.706 22.881 57.590 1.00 32.23 225 PHE A CA 1
ATOM 1720 C C . PHE A 1 225 ? 48.408 22.136 57.867 1.00 45.50 225 PHE A C 1
ATOM 1721 O O . PHE A 1 225 ? 47.825 22.258 58.934 1.00 43.01 225 PHE A O 1
ATOM 1729 N N . LEU A 1 226 ? 47.951 21.362 56.894 1.00 25.01 226 LEU A N 1
ATOM 1730 C CA . LEU A 1 226 ? 46.727 20.597 57.059 1.00 31.63 226 LEU A CA 1
ATOM 1731 C C . LEU A 1 226 ? 46.823 19.568 58.201 1.00 49.34 226 LEU A C 1
ATOM 1732 O O . LEU A 1 226 ? 45.896 19.436 58.992 1.00 44.86 226 LEU A O 1
ATOM 1737 N N . ALA A 1 227 ? 47.942 18.858 58.314 1.00 52.36 227 ALA A N 1
ATOM 1738 C CA . ALA A 1 227 ? 48.085 17.838 59.353 1.00 46.60 227 ALA A CA 1
ATOM 1739 C C . ALA A 1 227 ? 48.654 18.250 60.714 1.00 41.21 227 ALA A C 1
ATOM 1740 O O . ALA A 1 227 ? 48.649 17.444 61.652 1.00 41.72 227 ALA A O 1
ATOM 1750 N N . HIS A 1 229 ? 47.576 20.394 63.124 1.00 41.17 229 HIS A N 1
ATOM 1751 C CA . HIS A 1 229 ? 46.730 20.901 64.204 1.00 40.59 229 HIS A CA 1
ATOM 1752 C C . HIS A 1 229 ? 46.174 19.916 65.223 1.00 41.25 229 HIS A C 1
ATOM 1753 O O . HIS A 1 229 ? 45.375 20.288 66.081 1.00 31.87 229 HIS A O 1
ATOM 1760 N N . ASP A 1 230 ? 46.607 18.665 65.134 1.00 61.99 230 ASP A N 1
ATOM 1761 C CA . ASP A 1 230 ? 46.161 17.625 66.048 1.00 54.98 230 ASP A CA 1
ATOM 1762 C C . ASP A 1 230 ? 46.946 16.366 65.691 1.00 53.63 230 ASP A C 1
ATOM 1763 O O . ASP A 1 230 ? 47.251 16.122 64.521 1.00 67.42 230 ASP A O 1
ATOM 1768 N N . PRO A 1 231 ? 47.308 15.561 66.695 1.00 47.87 231 PRO A N 1
ATOM 1769 C CA . PRO A 1 231 ? 48.056 14.349 66.381 1.00 54.50 231 PRO A CA 1
ATOM 1770 C C . PRO A 1 231 ? 47.196 13.386 65.569 1.00 49.36 231 PRO A C 1
ATOM 1771 O O . PRO A 1 231 ? 47.701 12.448 64.939 1.00 46.79 231 PRO A O 1
ATOM 1775 N N . ASP A 1 232 ? 45.890 13.640 65.579 1.00 52.14 232 ASP A N 1
ATOM 1776 C CA . ASP A 1 232 ? 44.944 12.801 64.862 1.00 56.51 232 ASP A CA 1
ATOM 1777 C C . ASP A 1 232 ? 44.507 13.411 63.536 1.00 52.04 232 ASP A C 1
ATOM 1778 O O . ASP A 1 232 ? 43.679 14.316 63.499 1.00 53.57 232 ASP A O 1
ATOM 1783 N N . GLY A 1 233 ? 45.074 12.878 62.455 1.00 56.58 233 GLY A N 1
ATOM 1784 C CA . GLY A 1 233 ? 44.792 13.350 61.115 1.00 59.73 233 GLY A CA 1
ATOM 1785 C C . GLY A 1 233 ? 43.376 13.800 60.857 1.00 60.22 233 GLY A C 1
ATOM 1786 O O . GLY A 1 233 ? 43.154 14.970 60.554 1.00 48.90 233 GLY A O 1
ATOM 1787 N N . PRO A 1 234 ? 42.387 12.902 60.968 1.00 57.02 234 PRO A N 1
ATOM 1788 C CA . PRO A 1 234 ? 41.022 13.368 60.708 1.00 46.94 234 PRO A CA 1
ATOM 1789 C C . PRO A 1 234 ? 40.665 14.649 61.463 1.00 48.36 234 PRO A C 1
ATOM 1790 O O . PRO A 1 234 ? 40.197 15.618 60.862 1.00 53.03 234 PRO A O 1
ATOM 1794 N N . LYS A 1 235 ? 40.906 14.664 62.770 1.00 47.24 235 LYS A N 1
ATOM 1795 C CA . LYS A 1 235 ? 40.605 15.850 63.563 1.00 51.88 235 LYS A CA 1
ATOM 1796 C C . LYS A 1 235 ? 41.332 17.086 63.028 1.00 49.56 235 LYS A C 1
ATOM 1797 O O . LYS A 1 235 ? 40.790 18.194 63.016 1.00 44.58 235 LYS A O 1
ATOM 1803 N N . SER A 1 236 ? 42.572 16.897 62.592 1.00 37.49 236 SER A N 1
ATOM 1804 C CA . SER A 1 236 ? 43.352 18.020 62.111 1.00 50.70 236 SER A CA 1
ATOM 1805 C C . SER A 1 236 ? 42.757 18.611 60.853 1.00 48.84 236 SER A C 1
ATOM 1806 O O . SER A 1 236 ? 42.884 19.809 60.618 1.00 51.69 236 SER A O 1
ATOM 1809 N N . VAL A 1 237 ? 42.107 17.781 60.042 1.00 44.58 237 VAL A N 1
ATOM 1810 C CA . VAL A 1 237 ? 41.473 18.290 58.827 1.00 49.69 237 VAL A CA 1
ATOM 1811 C C . VAL A 1 237 ? 40.255 19.110 59.251 1.00 54.85 237 VAL A C 1
ATOM 1812 O O . VAL A 1 237 ? 39.968 20.174 58.690 1.00 51.94 237 VAL A O 1
ATOM 1816 N N . ARG A 1 238 ? 39.545 18.609 60.253 1.00 55.91 238 ARG A N 1
ATOM 1817 C CA . ARG A 1 238 ? 38.366 19.294 60.729 1.00 43.36 238 ARG A CA 1
ATOM 1818 C C . ARG A 1 238 ? 38.761 20.719 61.026 1.00 51.90 238 ARG A C 1
ATOM 1819 O O . ARG A 1 238 ? 38.275 21.651 60.389 1.00 48.01 238 ARG A O 1
ATOM 1827 N N . PHE A 1 239 ? 39.687 20.880 61.964 1.00 44.60 239 PHE A N 1
ATOM 1828 C CA . PHE A 1 239 ? 40.132 22.205 62.369 1.00 48.28 239 PHE A CA 1
ATOM 1829 C C . PHE A 1 239 ? 40.267 23.215 61.217 1.00 52.09 239 PHE A C 1
ATOM 1830 O O . PHE A 1 239 ? 39.695 24.308 61.262 1.00 49.54 239 PHE A O 1
ATOM 1838 N N . VAL A 1 240 ? 41.012 22.838 60.182 1.00 53.46 240 VAL A N 1
ATOM 1839 C CA . VAL A 1 240 ? 41.232 23.714 59.033 1.00 45.96 240 VAL A CA 1
ATOM 1840 C C . VAL A 1 240 ? 39.939 24.089 58.345 1.00 41.30 240 VAL A C 1
ATOM 1841 O O . VAL A 1 240 ? 39.639 25.277 58.210 1.00 42.90 240 VAL A O 1
ATOM 1845 N N . CYS A 1 241 ? 39.182 23.088 57.901 1.00 38.23 241 CYS A N 1
ATOM 1846 C CA . CYS A 1 241 ? 37.917 23.365 57.225 1.00 40.67 241 CYS A CA 1
ATOM 1847 C C . CYS A 1 241 ? 37.045 24.272 58.087 1.00 50.43 241 CYS A C 1
ATOM 1848 O O . CYS A 1 241 ? 36.420 25.201 57.580 1.00 66.71 241 CYS A O 1
ATOM 1851 N N . ARG A 1 242 ? 37.040 24.019 59.395 1.00 46.69 242 ARG A N 1
ATOM 1852 C CA . ARG A 1 242 ? 36.241 24.798 60.341 1.00 56.29 242 ARG A CA 1
ATOM 1853 C C . ARG A 1 242 ? 36.721 26.203 60.646 1.00 56.90 242 ARG A C 1
ATOM 1854 O O . ARG A 1 242 ? 36.012 26.960 61.289 1.00 53.57 242 ARG A O 1
ATOM 1862 N N . LEU A 1 243 ? 37.911 26.568 60.196 1.00 51.73 243 LEU A N 1
ATOM 1863 C CA . LEU A 1 243 ? 38.393 27.909 60.480 1.00 51.22 243 LEU A CA 1
ATOM 1864 C C . LEU A 1 243 ? 37.436 28.978 59.980 1.00 65.45 243 LEU A C 1
ATOM 1865 O O . LEU A 1 243 ? 37.248 29.997 60.644 1.00 61.65 243 LEU A O 1
ATOM 1878 N N . CYS A 1 245 ? 34.524 29.340 60.164 1.00 56.04 245 CYS A N 1
ATOM 1879 C CA . CYS A 1 245 ? 33.404 29.588 61.048 1.00 47.64 245 CYS A CA 1
ATOM 1880 C C . CYS A 1 245 ? 33.800 30.564 62.142 1.00 51.30 245 CYS A C 1
ATOM 1881 O O . CYS A 1 245 ? 32.984 31.353 62.604 1.00 69.85 245 CYS A O 1
ATOM 1884 N N . LYS A 1 246 ? 35.059 30.507 62.556 1.00 55.98 246 LYS A N 1
ATOM 1885 C CA . LYS A 1 246 ? 35.560 31.373 63.615 1.00 42.75 246 LYS A CA 1
ATOM 1886 C C . LYS A 1 246 ? 34.943 32.773 63.574 1.00 45.50 246 LYS A C 1
ATOM 1887 O O . LYS A 1 246 ? 34.662 33.349 64.615 1.00 41.03 246 LYS A O 1
ATOM 1893 N N . LYS A 1 247 ? 34.723 33.300 62.370 1.00 42.05 247 LYS A N 1
ATOM 1894 C CA . LYS A 1 247 ? 34.117 34.621 62.182 1.00 38.29 247 LYS A CA 1
ATOM 1895 C C . LYS A 1 247 ? 33.086 34.608 61.044 1.00 58.56 247 LYS A C 1
ATOM 1896 O O . LYS A 1 247 ? 33.111 33.737 60.176 1.00 68.84 247 LYS A O 1
ATOM 1902 N N . SER A 1 248 ? 32.188 35.584 61.050 1.00 66.89 248 SER A N 1
ATOM 1903 C CA . SER A 1 248 ? 31.113 35.642 60.070 1.00 69.28 248 SER A CA 1
ATOM 1904 C C . SER A 1 248 ? 31.222 36.647 58.931 1.00 70.30 248 SER A C 1
ATOM 1905 O O . SER A 1 248 ? 30.501 36.510 57.943 1.00 75.21 248 SER A O 1
ATOM 1908 N N . THR A 1 249 ? 32.081 37.660 59.070 1.00 61.54 249 THR A N 1
ATOM 1909 C CA . THR A 1 249 ? 32.244 38.687 58.031 1.00 53.54 249 THR A CA 1
ATOM 1910 C C . THR A 1 249 ? 32.536 38.074 56.665 1.00 55.07 249 THR A C 1
ATOM 1911 O O . THR A 1 249 ? 33.184 37.028 56.555 1.00 52.68 249 THR A O 1
ATOM 1915 N N . LYS A 1 250 ? 32.070 38.737 55.617 1.00 60.42 250 LYS A N 1
ATOM 1916 C CA . LYS A 1 250 ? 32.251 38.213 54.277 1.00 54.17 250 LYS A CA 1
ATOM 1917 C C . LYS A 1 250 ? 33.709 37.974 53.940 1.00 64.19 250 LYS A C 1
ATOM 1918 O O . LYS A 1 250 ? 34.125 36.823 53.749 1.00 69.66 250 LYS A O 1
ATOM 1924 N N . ASP A 1 251 ? 34.484 39.055 53.886 1.00 63.01 251 ASP A N 1
ATOM 1925 C CA . ASP A 1 251 ? 35.901 38.966 53.547 1.00 63.46 251 ASP A CA 1
ATOM 1926 C C . ASP A 1 251 ? 36.661 37.926 54.331 1.00 65.19 251 ASP A C 1
ATOM 1927 O O . ASP A 1 251 ? 37.550 37.274 53.781 1.00 78.11 251 ASP A O 1
ATOM 1932 N N . PHE A 1 252 ? 36.336 37.788 55.615 1.00 50.78 252 PHE A N 1
ATOM 1933 C CA . PHE A 1 252 ? 37.024 36.811 56.441 1.00 48.89 252 PHE A CA 1
ATOM 1934 C C . PHE A 1 252 ? 36.776 35.403 55.950 1.00 46.92 252 PHE A C 1
ATOM 1935 O O . PHE A 1 252 ? 37.708 34.631 55.742 1.00 46.45 252 PHE A O 1
ATOM 1943 N N . VAL A 1 253 ? 35.504 35.059 55.809 1.00 49.29 253 VAL A N 1
ATOM 1944 C CA . VAL A 1 253 ? 35.139 33.727 55.352 1.00 54.67 253 VAL A CA 1
ATOM 1945 C C . VAL A 1 253 ? 35.842 33.442 54.042 1.00 58.79 253 VAL A C 1
ATOM 1946 O O . VAL A 1 253 ? 36.499 32.411 53.895 1.00 64.11 253 VAL A O 1
ATOM 1950 N N . ASP A 1 254 ? 35.703 34.368 53.095 1.00 50.83 254 ASP A N 1
ATOM 1951 C CA . ASP A 1 254 ? 36.328 34.215 51.794 1.00 69.12 254 ASP A CA 1
ATOM 1952 C C . ASP A 1 254 ? 37.828 33.963 51.889 1.00 67.89 254 ASP A C 1
ATOM 1953 O O . ASP A 1 254 ? 38.314 32.892 51.517 1.00 54.68 254 ASP A O 1
ATOM 1958 N N . ALA A 1 255 ? 38.563 34.953 52.383 1.00 52.72 255 ALA A N 1
ATOM 1959 C CA . ALA A 1 255 ? 40.006 34.820 52.518 1.00 67.66 255 ALA A CA 1
ATOM 1960 C C . ALA A 1 255 ? 40.402 33.481 53.153 1.00 64.17 255 ALA A C 1
ATOM 1961 O O . ALA A 1 255 ? 41.500 32.982 52.909 1.00 82.02 255 ALA A O 1
ATOM 1963 N N . THR A 1 256 ? 39.506 32.892 53.943 1.00 38.61 256 THR A N 1
ATOM 1964 C CA . THR A 1 256 ? 39.789 31.621 54.610 1.00 48.04 256 THR A CA 1
ATOM 1965 C C . THR A 1 256 ? 39.465 30.411 53.740 1.00 51.56 256 THR A C 1
ATOM 1966 O O . THR A 1 256 ? 40.108 29.365 53.831 1.00 40.12 256 THR A O 1
ATOM 1970 N N . GLY A 1 257 ? 38.438 30.550 52.909 1.00 49.00 257 GLY A N 1
ATOM 1971 C CA . GLY A 1 257 ? 38.046 29.455 52.041 1.00 37.94 257 GLY A CA 1
ATOM 1972 C C . GLY A 1 257 ? 39.211 29.104 51.148 1.00 46.20 257 GLY A C 1
ATOM 1973 O O . GLY A 1 257 ? 39.452 27.937 50.820 1.00 46.49 257 GLY A O 1
ATOM 1974 N N . ILE A 1 258 ? 39.952 30.131 50.761 1.00 51.60 258 ILE A N 1
ATOM 1975 C CA . ILE A 1 258 ? 41.101 29.915 49.913 1.00 47.26 258 ILE A CA 1
ATOM 1976 C C . ILE A 1 258 ? 42.092 28.951 50.564 1.00 42.41 258 ILE A C 1
ATOM 1977 O O . ILE A 1 258 ? 42.667 28.104 49.885 1.00 42.54 258 ILE A O 1
ATOM 1982 N N . LEU A 1 259 ? 42.297 29.085 51.875 1.00 39.25 259 LEU A N 1
ATOM 1983 C CA . LEU A 1 259 ? 43.221 28.207 52.578 1.00 41.80 259 LEU A CA 1
ATOM 1984 C C . LEU A 1 259 ? 42.806 26.797 52.292 1.00 44.10 259 LEU A C 1
ATOM 1985 O O . LEU A 1 259 ? 43.648 25.923 52.092 1.00 49.64 259 LEU A O 1
ATOM 1990 N N . VAL A 1 260 ? 41.496 26.574 52.265 1.00 43.08 260 VAL A N 1
ATOM 1991 C CA . VAL A 1 260 ? 40.990 25.235 51.994 1.00 46.29 260 VAL A CA 1
ATOM 1992 C C . VAL A 1 260 ? 41.241 24.940 50.524 1.00 43.32 260 VAL A C 1
ATOM 1993 O O . VAL A 1 260 ? 41.518 23.796 50.157 1.00 43.33 260 VAL A O 1
ATOM 1997 N N . GLN A 1 261 ? 41.163 25.975 49.687 1.00 46.77 261 GLN A N 1
ATOM 1998 C CA . GLN A 1 261 ? 41.411 25.790 48.259 1.00 52.08 261 GLN A CA 1
ATOM 1999 C C . GLN A 1 261 ? 42.798 25.223 48.096 1.00 47.43 261 GLN A C 1
ATOM 2000 O O . GLN A 1 261 ? 43.002 24.205 47.427 1.00 48.25 261 GLN A O 1
ATOM 2006 N N . ARG A 1 262 ? 43.745 25.920 48.723 1.00 44.56 262 ARG A N 1
ATOM 2007 C CA . ARG A 1 262 ? 45.149 25.566 48.699 1.00 45.50 262 ARG A CA 1
ATOM 2008 C C . ARG A 1 262 ? 45.267 24.094 49.041 1.00 50.78 262 ARG A C 1
ATOM 2009 O O . ARG A 1 262 ? 45.842 23.325 48.279 1.00 50.50 262 ARG A O 1
ATOM 2017 N N . VAL A 1 263 ? 44.687 23.694 50.166 1.00 35.64 263 VAL A N 1
ATOM 2018 C CA . VAL A 1 263 ? 44.738 22.294 50.583 1.00 34.77 263 VAL A CA 1
ATOM 2019 C C . VAL A 1 263 ? 44.368 21.330 49.438 1.00 49.73 263 VAL A C 1
ATOM 2020 O O . VAL A 1 263 ? 45.032 20.313 49.228 1.00 61.03 263 VAL A O 1
ATOM 2024 N N . PHE A 1 264 ? 43.299 21.632 48.702 1.00 44.14 264 PHE A N 1
ATOM 2025 C CA . PHE A 1 264 ? 42.905 20.760 47.604 1.00 42.89 264 PHE A CA 1
ATOM 2026 C C . PHE A 1 264 ? 44.042 20.747 46.608 1.00 45.94 264 PHE A C 1
ATOM 2027 O O . PHE A 1 264 ? 44.555 19.680 46.264 1.00 58.54 264 PHE A O 1
ATOM 2035 N N . ASN A 1 265 ? 44.435 21.946 46.170 1.00 40.95 265 ASN A N 1
ATOM 2036 C CA . ASN A 1 265 ? 45.512 22.128 45.203 1.00 50.88 265 ASN A CA 1
ATOM 2037 C C . ASN A 1 265 ? 46.702 21.259 45.543 1.00 56.38 265 ASN A C 1
ATOM 2038 O O . ASN A 1 265 ? 47.098 20.378 44.770 1.00 45.36 265 ASN A O 1
ATOM 2043 N N . ALA A 1 266 ? 47.258 21.504 46.719 1.00 59.34 266 ALA A N 1
ATOM 2044 C CA . ALA A 1 266 ? 48.402 20.745 47.191 1.00 62.92 266 ALA A CA 1
ATOM 2045 C C . ALA A 1 266 ? 48.133 19.238 47.278 1.00 50.03 266 ALA A C 1
ATOM 2046 O O . ALA A 1 266 ? 49.019 18.447 46.983 1.00 60.32 266 ALA A O 1
ATOM 2056 N N . ALA A 1 268 ? 46.283 17.288 45.418 1.00 64.47 268 ALA A N 1
ATOM 2057 C CA . ALA A 1 268 ? 46.281 16.587 44.145 1.00 56.97 268 ALA A CA 1
ATOM 2058 C C . ALA A 1 268 ? 47.029 17.306 43.032 1.00 56.54 268 ALA A C 1
ATOM 2059 O O . ALA A 1 268 ? 46.652 17.202 41.866 1.00 59.18 268 ALA A O 1
ATOM 2061 N N . LYS A 1 269 ? 48.093 18.025 43.381 1.00 57.02 269 LYS A N 1
ATOM 2062 C CA . LYS A 1 269 ? 48.893 18.726 42.379 1.00 69.58 269 LYS A CA 1
ATOM 2063 C C . LYS A 1 269 ? 48.042 19.399 41.315 1.00 69.68 269 LYS A C 1
ATOM 2064 O O . LYS A 1 269 ? 48.066 18.998 40.156 1.00 82.80 269 LYS A O 1
ATOM 2078 N N . ASP A 1 271 ? 46.004 23.323 40.049 1.00 51.16 271 ASP A N 1
ATOM 2079 C CA . ASP A 1 271 ? 45.671 24.702 40.284 1.00 60.64 271 ASP A CA 1
ATOM 2080 C C . ASP A 1 271 ? 44.837 25.121 39.087 1.00 72.34 271 ASP A C 1
ATOM 2081 O O . ASP A 1 271 ? 45.306 25.100 37.949 1.00 62.15 271 ASP A O 1
ATOM 2086 N N . ARG A 1 272 ? 43.585 25.469 39.359 1.00 71.93 272 ARG A N 1
ATOM 2087 C CA . ARG A 1 272 ? 42.655 25.869 38.325 1.00 72.92 272 ARG A CA 1
ATOM 2088 C C . ARG A 1 272 ? 43.051 27.201 37.717 1.00 73.01 272 ARG A C 1
ATOM 2089 O O . ARG A 1 272 ? 42.792 27.458 36.539 1.00 82.28 272 ARG A O 1
ATOM 2097 N N . GLN A 1 273 ? 43.684 28.051 38.512 1.00 66.78 273 GLN A N 1
ATOM 2098 C CA . GLN A 1 273 ? 44.094 29.354 38.016 1.00 68.12 273 GLN A CA 1
ATOM 2099 C C . GLN A 1 273 ? 45.353 29.258 37.140 1.00 77.18 273 GLN A C 1
ATOM 2100 O O . GLN A 1 273 ? 45.872 30.268 36.673 1.00 81.88 273 GLN A O 1
ATOM 2106 N N . LYS A 1 274 ? 45.835 28.037 36.919 1.00 76.57 274 LYS A N 1
ATOM 2107 C CA . LYS A 1 274 ? 47.041 27.795 36.118 1.00 75.03 274 LYS A CA 1
ATOM 2108 C C . LYS A 1 274 ? 46.802 26.724 35.054 1.00 76.51 274 LYS A C 1
ATOM 2109 O O . LYS A 1 274 ? 47.736 26.304 34.366 1.00 85.40 274 LYS A O 1
ATOM 2115 N N . GLU A 1 275 ? 45.566 26.268 34.923 1.00 68.70 275 GLU A N 1
ATOM 2116 C CA . GLU A 1 275 ? 45.266 25.224 33.959 1.00 67.53 275 GLU A CA 1
ATOM 2117 C C . GLU A 1 275 ? 46.161 24.017 34.208 1.00 70.56 275 GLU A C 1
ATOM 2118 O O . GLU A 1 275 ? 46.619 23.355 33.271 1.00 72.08 275 GLU A O 1
ATOM 2132 N N . LYS A 1 277 ? 45.906 20.590 35.385 1.00 81.20 277 LYS A N 1
ATOM 2133 C CA . LYS A 1 277 ? 44.983 19.504 35.747 1.00 93.12 277 LYS A CA 1
ATOM 2134 C C . LYS A 1 277 ? 45.641 18.764 36.884 1.00 83.10 277 LYS A C 1
ATOM 2135 O O . LYS A 1 277 ? 46.822 18.916 37.108 1.00 72.47 277 LYS A O 1
ATOM 2141 N N . PRO A 1 278 ? 44.886 17.964 37.637 1.00 88.91 278 PRO A N 1
ATOM 2142 C CA . PRO A 1 278 ? 45.614 17.293 38.715 1.00 76.74 278 PRO A CA 1
ATOM 2143 C C . PRO A 1 278 ? 46.522 16.185 38.195 1.00 69.71 278 PRO A C 1
ATOM 2144 O O . PRO A 1 278 ? 46.394 15.738 37.057 1.00 76.28 278 PRO A O 1
ATOM 2148 N N . ASP A 1 279 ? 47.465 15.772 39.026 1.00 61.13 279 ASP A N 1
ATOM 2149 C CA . ASP A 1 279 ? 48.339 14.683 38.660 1.00 64.02 279 ASP A CA 1
ATOM 2150 C C . ASP A 1 279 ? 47.699 13.540 39.420 1.00 65.02 279 ASP A C 1
ATOM 2151 O O . ASP A 1 279 ? 47.631 13.558 40.644 1.00 64.05 279 ASP A O 1
ATOM 2156 N N . PRO A 1 280 ? 47.182 12.547 38.706 1.00 60.91 280 PRO A N 1
ATOM 2157 C CA . PRO A 1 280 ? 46.555 11.423 39.398 1.00 60.12 280 PRO A CA 1
ATOM 2158 C C . PRO A 1 280 ? 47.473 10.806 40.436 1.00 61.02 280 PRO A C 1
ATOM 2159 O O . PRO A 1 280 ? 47.059 10.556 41.569 1.00 70.00 280 PRO A O 1
ATOM 2163 N N . GLU A 1 281 ? 48.720 10.570 40.049 1.00 48.60 281 GLU A N 1
ATOM 2164 C CA . GLU A 1 281 ? 49.699 9.966 40.945 1.00 62.85 281 GLU A CA 1
ATOM 2165 C C . GLU A 1 281 ? 49.704 10.539 42.373 1.00 67.01 281 GLU A C 1
ATOM 2166 O O . GLU A 1 281 ? 49.622 9.782 43.348 1.00 71.20 281 GLU A O 1
ATOM 2172 N N . VAL A 1 282 ? 49.817 11.860 42.499 1.00 65.88 282 VAL A N 1
ATOM 2173 C CA . VAL A 1 282 ? 49.834 12.482 43.818 1.00 61.13 282 VAL A CA 1
ATOM 2174 C C . VAL A 1 282 ? 48.502 12.216 44.499 1.00 66.49 282 VAL A C 1
ATOM 2175 O O . VAL A 1 282 ? 48.443 11.570 45.562 1.00 53.66 282 VAL A O 1
ATOM 2179 N N . ALA A 1 283 ? 47.437 12.703 43.856 1.00 65.29 283 ALA A N 1
ATOM 2180 C CA . ALA A 1 283 ? 46.075 12.554 44.338 1.00 57.43 283 ALA A CA 1
ATOM 2181 C C . ALA A 1 283 ? 45.835 11.132 44.814 1.00 62.62 283 ALA A C 1
ATOM 2182 O O . ALA A 1 283 ? 45.393 10.935 45.936 1.00 73.50 283 ALA A O 1
ATOM 2184 N N . GLU A 1 284 ? 46.140 10.137 43.988 1.00 56.76 284 GLU A N 1
ATOM 2185 C CA . GLU A 1 284 ? 45.913 8.765 44.430 1.00 71.89 284 GLU A CA 1
ATOM 2186 C C . GLU A 1 284 ? 46.613 8.543 45.762 1.00 68.37 284 GLU A C 1
ATOM 2187 O O . GLU A 1 284 ? 45.996 8.119 46.738 1.00 75.64 284 GLU A O 1
ATOM 2193 N N . ALA A 1 285 ? 47.902 8.854 45.794 1.00 76.02 285 ALA A N 1
ATOM 2194 C CA . ALA A 1 285 ? 48.716 8.689 46.991 1.00 72.08 285 ALA A CA 1
ATOM 2195 C C . ALA A 1 285 ? 48.009 9.200 48.230 1.00 70.76 285 ALA A C 1
ATOM 2196 O O . ALA A 1 285 ? 47.424 8.421 48.986 1.00 79.87 285 ALA A O 1
ATOM 2198 N N . ASN A 1 286 ? 48.056 10.509 48.443 1.00 58.47 286 ASN A N 1
ATOM 2199 C CA . ASN A 1 286 ? 47.404 11.070 49.613 1.00 80.05 286 ASN A CA 1
ATOM 2200 C C . ASN A 1 286 ? 45.893 11.244 49.418 1.00 82.03 286 ASN A C 1
ATOM 2201 O O . ASN A 1 286 ? 45.371 12.362 49.399 1.00 77.70 286 ASN A O 1
ATOM 2206 N N . LYS A 1 287 ? 45.196 10.121 49.271 1.00 80.07 287 LYS A N 1
ATOM 2207 C CA . LYS A 1 287 ? 43.754 10.147 49.079 1.00 72.28 287 LYS A CA 1
ATOM 2208 C C . LYS A 1 287 ? 43.122 10.214 50.450 1.00 70.87 287 LYS A C 1
ATOM 2209 O O . LYS A 1 287 ? 42.122 10.893 50.650 1.00 72.77 287 LYS A O 1
ATOM 2215 N N . ILE A 1 288 ? 43.732 9.516 51.395 1.00 63.93 288 ILE A N 1
ATOM 2216 C CA . ILE A 1 288 ? 43.228 9.478 52.745 1.00 57.73 288 ILE A CA 1
ATOM 2217 C C . ILE A 1 288 ? 42.898 10.883 53.203 1.00 58.85 288 ILE A C 1
ATOM 2218 O O . ILE A 1 288 ? 41.978 11.077 53.986 1.00 68.59 288 ILE A O 1
ATOM 2223 N N . TRP A 1 289 ? 43.633 11.866 52.698 1.00 49.22 289 TRP A N 1
ATOM 2224 C CA . TRP A 1 289 ? 43.378 13.261 53.054 1.00 44.44 289 TRP A CA 1
ATOM 2225 C C . TRP A 1 289 ? 42.260 13.873 52.221 1.00 54.59 289 TRP A C 1
ATOM 2226 O O . TRP A 1 289 ? 41.486 14.677 52.736 1.00 65.78 289 TRP A O 1
ATOM 2237 N N . ILE A 1 290 ? 42.180 13.519 50.938 1.00 50.54 290 ILE A N 1
ATOM 2238 C CA . ILE A 1 290 ? 41.120 14.046 50.079 1.00 52.90 290 ILE A CA 1
ATOM 2239 C C . ILE A 1 290 ? 39.800 13.638 50.711 1.00 57.78 290 ILE A C 1
ATOM 2240 O O . ILE A 1 290 ? 38.909 14.460 50.939 1.00 64.93 290 ILE A O 1
ATOM 2245 N N . ILE A 1 291 ? 39.697 12.340 50.977 1.00 58.74 291 ILE A N 1
ATOM 2246 C CA . ILE A 1 291 ? 38.525 11.754 51.599 1.00 61.89 291 ILE A CA 1
ATOM 2247 C C . ILE A 1 291 ? 38.064 12.643 52.750 1.00 61.14 291 ILE A C 1
ATOM 2248 O O . ILE A 1 291 ? 37.000 13.271 52.680 1.00 52.12 291 ILE A O 1
ATOM 2253 N N . ARG A 1 292 ? 38.887 12.716 53.791 1.00 57.88 292 ARG A N 1
ATOM 2254 C CA . ARG A 1 292 ? 38.565 13.501 54.971 1.00 53.05 292 ARG A CA 1
ATOM 2255 C C . ARG A 1 292 ? 38.130 14.942 54.676 1.00 51.65 292 ARG A C 1
ATOM 2256 O O . ARG A 1 292 ? 37.193 15.449 55.293 1.00 53.29 292 ARG A O 1
ATOM 2264 N N . VAL A 1 293 ? 38.794 15.618 53.749 1.00 42.04 293 VAL A N 1
ATOM 2265 C CA . VAL A 1 293 ? 38.394 16.985 53.462 1.00 48.23 293 VAL A CA 1
ATOM 2266 C C . VAL A 1 293 ? 37.011 16.987 52.854 1.00 58.62 293 VAL A C 1
ATOM 2267 O O . VAL A 1 293 ? 36.137 17.753 53.269 1.00 58.17 293 VAL A O 1
ATOM 2271 N N . LEU A 1 294 ? 36.814 16.126 51.862 1.00 55.40 294 LEU A N 1
ATOM 2272 C CA . LEU A 1 294 ? 35.514 16.014 51.208 1.00 54.97 294 LEU A CA 1
ATOM 2273 C C . LEU A 1 294 ? 34.461 15.762 52.271 1.00 54.70 294 LEU A C 1
ATOM 2274 O O . LEU A 1 294 ? 33.516 16.526 52.407 1.00 55.04 294 LEU A O 1
ATOM 2279 N N . LEU A 1 295 ? 34.647 14.686 53.028 1.00 45.43 295 LEU A N 1
ATOM 2280 C CA . LEU A 1 295 ? 33.719 14.298 54.082 1.00 49.30 295 LEU A CA 1
ATOM 2281 C C . LEU A 1 295 ? 33.406 15.444 55.053 1.00 54.81 295 LEU A C 1
ATOM 2282 O O . LEU A 1 295 ? 32.244 15.738 55.325 1.00 76.73 295 LEU A O 1
ATOM 2287 N N . GLU A 1 296 ? 34.446 16.089 55.570 1.00 44.79 296 GLU A N 1
ATOM 2288 C CA . GLU A 1 296 ? 34.300 17.188 56.523 1.00 54.87 296 GLU A CA 1
ATOM 2289 C C . GLU A 1 296 ? 33.591 18.384 55.913 1.00 66.03 296 GLU A C 1
ATOM 2290 O O . GLU A 1 296 ? 32.850 19.091 56.588 1.00 76.02 296 GLU A O 1
ATOM 2296 N N . LEU A 1 297 ? 33.855 18.626 54.638 1.00 64.27 297 LEU A N 1
ATOM 2297 C CA . LEU A 1 297 ? 33.239 19.736 53.929 1.00 61.55 297 LEU A CA 1
ATOM 2298 C C . LEU A 1 297 ? 31.797 19.386 53.567 1.00 64.83 297 LEU A C 1
ATOM 2299 O O . LEU A 1 297 ? 30.953 20.268 53.448 1.00 77.09 297 LEU A O 1
ATOM 2304 N N . GLN A 1 298 ? 31.542 18.091 53.385 1.00 61.36 298 GLN A N 1
ATOM 2305 C CA . GLN A 1 298 ? 30.225 17.565 53.047 1.00 56.99 298 GLN A CA 1
ATOM 2306 C C . GLN A 1 298 ? 29.358 17.666 54.269 1.00 51.40 298 GLN A C 1
ATOM 2307 O O . GLN A 1 298 ? 28.277 18.254 54.241 1.00 71.45 298 GLN A O 1
ATOM 2313 N N . GLU A 1 299 ? 29.837 17.078 55.351 1.00 46.80 299 GLU A N 1
ATOM 2314 C CA . GLU A 1 299 ? 29.099 17.117 56.597 1.00 51.45 299 GLU A CA 1
ATOM 2315 C C . GLU A 1 299 ? 28.646 18.527 56.975 1.00 41.39 299 GLU A C 1
ATOM 2316 O O . GLU A 1 299 ? 27.542 18.723 57.464 1.00 57.68 299 GLU A O 1
ATOM 2330 N N . LEU A 1 301 ? 27.733 20.708 55.142 1.00 40.71 301 LEU A N 1
ATOM 2331 C CA . LEU A 1 301 ? 26.837 21.248 54.137 1.00 53.63 301 LEU A CA 1
ATOM 2332 C C . LEU A 1 301 ? 25.480 21.471 54.791 1.00 63.87 301 LEU A C 1
ATOM 2333 O O . LEU A 1 301 ? 24.737 22.391 54.445 1.00 64.51 301 LEU A O 1
ATOM 2338 N N . GLN A 1 302 ? 25.189 20.630 55.773 1.00 71.04 302 GLN A N 1
ATOM 2339 C CA . GLN A 1 302 ? 23.926 20.682 56.481 1.00 69.29 302 GLN A CA 1
ATOM 2340 C C . GLN A 1 302 ? 24.056 21.005 57.966 1.00 75.49 302 GLN A C 1
ATOM 2341 O O . GLN A 1 302 ? 23.047 21.180 58.642 1.00 83.24 302 GLN A O 1
ATOM 2347 N N . ASP A 1 303 ? 25.279 21.082 58.485 1.00 66.62 303 ASP A N 1
ATOM 2348 C CA . ASP A 1 303 ? 25.447 21.378 59.904 1.00 56.11 303 ASP A CA 1
ATOM 2349 C C . ASP A 1 303 ? 24.834 22.728 60.202 1.00 53.32 303 ASP A C 1
ATOM 2350 O O . ASP A 1 303 ? 25.271 23.747 59.676 1.00 47.24 303 ASP A O 1
ATOM 2355 N N . PRO A 1 304 ? 23.798 22.741 61.056 1.00 62.60 304 PRO A N 1
ATOM 2356 C CA . PRO A 1 304 ? 23.053 23.926 61.479 1.00 52.70 304 PRO A CA 1
ATOM 2357 C C . PRO A 1 304 ? 23.876 24.947 62.249 1.00 49.60 304 PRO A C 1
ATOM 2358 O O . PRO A 1 304 ? 23.482 26.107 62.364 1.00 61.26 304 PRO A O 1
ATOM 2362 N N . LYS A 1 305 ? 25.013 24.511 62.779 1.00 40.37 305 LYS A N 1
ATOM 2363 C CA . LYS A 1 305 ? 25.893 25.400 63.519 1.00 48.54 305 LYS A CA 1
ATOM 2364 C C . LYS A 1 305 ? 26.716 26.195 62.491 1.00 52.37 305 LYS A C 1
ATOM 2365 O O . LYS A 1 305 ? 27.178 27.303 62.763 1.00 59.31 305 LYS A O 1
ATOM 2371 N N . VAL A 1 306 ? 26.886 25.613 61.305 1.00 49.39 306 VAL A N 1
ATOM 2372 C CA . VAL A 1 306 ? 27.631 26.229 60.210 1.00 47.14 306 VAL A CA 1
ATOM 2373 C C . VAL A 1 306 ? 26.779 27.266 59.519 1.00 46.58 306 VAL A C 1
ATOM 2374 O O . VAL A 1 306 ? 25.763 26.943 58.922 1.00 47.85 306 VAL A O 1
ATOM 2378 N N . GLY A 1 307 ? 27.212 28.511 59.584 1.00 50.91 307 GLY A N 1
ATOM 2379 C CA . GLY A 1 307 ? 26.457 29.592 58.981 1.00 45.54 307 GLY A CA 1
ATOM 2380 C C . GLY A 1 307 ? 26.132 29.513 57.499 1.00 47.91 307 GLY A C 1
ATOM 2381 O O . GLY A 1 307 ? 26.390 28.515 56.827 1.00 43.42 307 GLY A O 1
ATOM 2382 N N . ALA A 1 308 ? 25.563 30.613 57.007 1.00 60.70 308 ALA A N 1
ATOM 2383 C CA . ALA A 1 308 ? 25.139 30.769 55.620 1.00 56.30 308 ALA A CA 1
ATOM 2384 C C . ALA A 1 308 ? 26.281 31.022 54.647 1.00 57.11 308 ALA A C 1
ATOM 2385 O O . ALA A 1 308 ? 26.349 30.381 53.596 1.00 51.74 308 ALA A O 1
ATOM 2387 N N . VAL A 1 309 ? 27.156 31.972 54.993 1.00 58.43 309 VAL A N 1
ATOM 2388 C CA . VAL A 1 309 ? 28.296 32.299 54.148 1.00 57.31 309 VAL A CA 1
ATOM 2389 C C . VAL A 1 309 ? 29.120 31.046 53.993 1.00 58.97 309 VAL A C 1
ATOM 2390 O O . VAL A 1 309 ? 29.285 30.543 52.887 1.00 65.09 309 VAL A O 1
ATOM 2394 N N . GLN A 1 310 ? 29.635 30.534 55.108 1.00 50.01 310 GLN A N 1
ATOM 2395 C CA . GLN A 1 310 ? 30.450 29.337 55.036 1.00 51.16 310 GLN A CA 1
ATOM 2396 C C . GLN A 1 310 ? 29.696 28.288 54.238 1.00 51.37 310 GLN A C 1
ATOM 2397 O O . GLN A 1 310 ? 30.278 27.550 53.440 1.00 58.77 310 GLN A O 1
ATOM 2403 N N . ARG A 1 311 ? 28.390 28.236 54.442 1.00 50.76 311 ARG A N 1
ATOM 2404 C CA . ARG A 1 311 ? 27.572 27.277 53.730 1.00 43.17 311 ARG A CA 1
ATOM 2405 C C . ARG A 1 311 ? 27.794 27.402 52.226 1.00 49.13 311 ARG A C 1
ATOM 2406 O O . ARG A 1 311 ? 28.156 26.428 51.566 1.00 49.73 311 ARG A O 1
ATOM 2414 N N . GLU A 1 312 ? 27.580 28.607 51.700 1.00 47.35 312 GLU A N 1
ATOM 2415 C CA . GLU A 1 312 ? 27.745 28.898 50.275 1.00 50.93 312 GLU A CA 1
ATOM 2416 C C . GLU A 1 312 ? 29.190 28.653 49.828 1.00 54.94 312 GLU A C 1
ATOM 2417 O O . GLU A 1 312 ? 29.437 28.133 48.739 1.00 61.08 312 GLU A O 1
ATOM 2423 N N . THR A 1 313 ? 30.149 29.034 50.659 1.00 52.54 313 THR A N 1
ATOM 2424 C CA . THR A 1 313 ? 31.536 28.785 50.319 1.00 43.74 313 THR A CA 1
ATOM 2425 C C . THR A 1 313 ? 31.751 27.269 50.182 1.00 50.61 313 THR A C 1
ATOM 2426 O O . THR A 1 313 ? 32.267 26.801 49.171 1.00 53.46 313 THR A O 1
ATOM 2430 N N . CYS A 1 314 ? 31.341 26.502 51.190 1.00 54.81 314 CYS A N 1
ATOM 2431 C CA . CYS A 1 314 ? 31.515 25.050 51.156 1.00 45.97 314 CYS A CA 1
ATOM 2432 C C . CYS A 1 314 ? 30.936 24.400 49.918 1.00 54.12 314 CYS A C 1
ATOM 2433 O O . CYS A 1 314 ? 31.266 23.261 49.580 1.00 47.81 314 CYS A O 1
ATOM 2436 N N . ILE A 1 315 ? 30.053 25.117 49.243 1.00 64.08 315 ILE A N 1
ATOM 2437 C CA . ILE A 1 315 ? 29.445 24.577 48.044 1.00 70.04 315 ILE A CA 1
ATOM 2438 C C . ILE A 1 315 ? 30.377 24.874 46.890 1.00 56.43 315 ILE A C 1
ATOM 2439 O O . ILE A 1 315 ? 30.731 23.969 46.132 1.00 59.53 315 ILE A O 1
ATOM 2444 N N . ASP A 1 316 ? 30.788 26.133 46.780 1.00 44.74 316 ASP A N 1
ATOM 2445 C CA . ASP A 1 316 ? 31.708 26.530 45.728 1.00 59.28 316 ASP A CA 1
ATOM 2446 C C . ASP A 1 316 ? 32.965 25.668 45.827 1.00 76.72 316 ASP A C 1
ATOM 2447 O O . ASP A 1 316 ? 33.601 25.366 44.809 1.00 70.55 316 ASP A O 1
ATOM 2452 N N . LEU A 1 317 ? 33.323 25.273 47.051 1.00 73.15 317 LEU A N 1
ATOM 2453 C CA . LEU A 1 317 ? 34.506 24.447 47.256 1.00 57.97 317 LEU A CA 1
ATOM 2454 C C . LEU A 1 317 ? 34.431 23.163 46.450 1.00 58.53 317 LEU A C 1
ATOM 2455 O O . LEU A 1 317 ? 35.441 22.707 45.936 1.00 67.86 317 LEU A O 1
ATOM 2460 N N . PHE A 1 318 ? 33.236 22.598 46.318 1.00 57.51 318 PHE A N 1
ATOM 2461 C CA . PHE A 1 318 ? 33.026 21.368 45.542 1.00 59.04 318 PHE A CA 1
ATOM 2462 C C . PHE A 1 318 ? 32.963 21.663 44.036 1.00 60.16 318 PHE A C 1
ATOM 2463 O O . PHE A 1 318 ? 33.421 20.868 43.212 1.00 67.19 318 PHE A O 1
ATOM 2471 N N . LEU A 1 319 ? 32.360 22.803 43.703 1.00 43.04 319 LEU A N 1
ATOM 2472 C CA . LEU A 1 319 ? 32.196 23.275 42.335 1.00 33.76 319 LEU A CA 1
ATOM 2473 C C . LEU A 1 319 ? 33.528 23.626 41.674 1.00 58.10 319 LEU A C 1
ATOM 2474 O O . LEU A 1 319 ? 33.595 23.836 40.465 1.00 73.62 319 LEU A O 1
ATOM 2479 N N . LYS A 1 320 ? 34.594 23.700 42.462 1.00 60.56 320 LYS A N 1
ATOM 2480 C CA . LYS A 1 320 ? 35.904 24.028 41.916 1.00 60.07 320 LYS A CA 1
ATOM 2481 C C . LYS A 1 320 ? 36.908 22.892 42.078 1.00 63.31 320 LYS A C 1
ATOM 2482 O O . LYS A 1 320 ? 37.957 22.904 41.454 1.00 80.42 320 LYS A O 1
ATOM 2488 N N . ASN A 1 321 ? 36.591 21.892 42.885 1.00 50.36 321 ASN A N 1
ATOM 2489 C CA . ASN A 1 321 ? 37.564 20.829 43.109 1.00 56.88 321 ASN A CA 1
ATOM 2490 C C . ASN A 1 321 ? 37.097 19.386 43.003 1.00 52.89 321 ASN A C 1
ATOM 2491 O O . ASN A 1 321 ? 37.910 18.472 43.073 1.00 57.60 321 ASN A O 1
ATOM 2496 N N . LEU A 1 322 ? 35.805 19.166 42.844 1.00 51.59 322 LEU A N 1
ATOM 2497 C CA . LEU A 1 322 ? 35.309 17.806 42.773 1.00 39.15 322 LEU A CA 1
ATOM 2498 C C . LEU A 1 322 ? 35.044 17.407 41.341 1.00 52.46 322 LEU A C 1
ATOM 2499 O O . LEU A 1 322 ? 35.242 16.249 40.950 1.00 59.59 322 LEU A O 1
ATOM 2512 N N . HIS A 1 324 ? 35.871 16.716 38.229 1.00 63.17 324 HIS A N 1
ATOM 2513 C CA . HIS A 1 324 ? 37.020 16.328 37.441 1.00 64.69 324 HIS A CA 1
ATOM 2514 C C . HIS A 1 324 ? 37.048 16.843 36.001 1.00 60.38 324 HIS A C 1
ATOM 2515 O O . HIS A 1 324 ? 38.116 17.002 35.423 1.00 69.47 324 HIS A O 1
ATOM 2530 N N . ASP A 1 326 ? 36.252 19.742 35.185 1.00 84.06 326 ASP A N 1
ATOM 2531 C CA . ASP A 1 326 ? 36.368 21.194 35.246 1.00 78.83 326 ASP A CA 1
ATOM 2532 C C . ASP A 1 326 ? 37.562 21.603 36.108 1.00 73.29 326 ASP A C 1
ATOM 2533 O O . ASP A 1 326 ? 37.429 22.345 37.084 1.00 74.85 326 ASP A O 1
ATOM 2538 N N . GLY A 1 327 ? 38.735 21.103 35.719 1.00 68.52 327 GLY A N 1
ATOM 2539 C CA . GLY A 1 327 ? 39.965 21.407 36.426 1.00 81.74 327 GLY A CA 1
ATOM 2540 C C . GLY A 1 327 ? 39.982 20.889 37.848 1.00 78.60 327 GLY A C 1
ATOM 2541 O O . GLY A 1 327 ? 40.923 21.118 38.609 1.00 82.50 327 GLY A O 1
ATOM 2542 N N . GLY A 1 328 ? 38.931 20.178 38.213 1.00 82.84 328 GLY A N 1
ATOM 2543 C CA . GLY A 1 328 ? 38.861 19.663 39.557 1.00 84.96 328 GLY A CA 1
ATOM 2544 C C . GLY A 1 328 ? 39.579 18.347 39.701 1.00 72.57 328 GLY A C 1
ATOM 2545 O O . GLY A 1 328 ? 40.194 17.846 38.763 1.00 61.12 328 GLY A O 1
ATOM 2546 N N . ILE A 1 329 ? 39.481 17.817 40.913 1.00 67.95 329 ILE A N 1
ATOM 2547 C CA . ILE A 1 329 ? 40.058 16.561 41.345 1.00 58.97 329 ILE A CA 1
ATOM 2548 C C . ILE A 1 329 ? 40.024 15.595 40.160 1.00 66.73 329 ILE A C 1
ATOM 2549 O O . ILE A 1 329 ? 39.329 15.852 39.191 1.00 76.32 329 ILE A O 1
ATOM 2554 N N . PRO A 1 330 ? 40.777 14.483 40.209 1.00 63.02 330 PRO A N 1
ATOM 2555 C CA . PRO A 1 330 ? 40.746 13.554 39.072 1.00 61.23 330 PRO A CA 1
ATOM 2556 C C . PRO A 1 330 ? 39.485 12.693 39.012 1.00 75.76 330 PRO A C 1
ATOM 2557 O O . PRO A 1 330 ? 38.787 12.527 40.009 1.00 79.08 330 PRO A O 1
ATOM 2561 N N . ARG A 1 331 ? 39.195 12.149 37.833 1.00 80.12 331 ARG A N 1
ATOM 2562 C CA . ARG A 1 331 ? 38.013 11.317 37.644 1.00 65.68 331 ARG A CA 1
ATOM 2563 C C . ARG A 1 331 ? 37.908 10.154 38.614 1.00 68.32 331 ARG A C 1
ATOM 2564 O O . ARG A 1 331 ? 38.878 9.437 38.875 1.00 62.17 331 ARG A O 1
ATOM 2572 N N . GLY A 1 332 ? 36.700 9.972 39.132 1.00 82.24 332 GLY A N 1
ATOM 2573 C CA . GLY A 1 332 ? 36.443 8.905 40.078 1.00 86.36 332 GLY A CA 1
ATOM 2574 C C . GLY A 1 332 ? 35.864 9.431 41.377 1.00 84.29 332 GLY A C 1
ATOM 2575 O O . GLY A 1 332 ? 35.103 8.747 42.054 1.00 67.67 332 GLY A O 1
ATOM 2576 N N . TRP A 1 333 ? 36.226 10.663 41.719 1.00 95.17 333 TRP A N 1
ATOM 2577 C CA . TRP A 1 333 ? 35.758 11.284 42.951 1.00 88.52 333 TRP A CA 1
ATOM 2578 C C . TRP A 1 333 ? 34.288 11.656 42.881 1.00 74.53 333 TRP A C 1
ATOM 2579 O O . TRP A 1 333 ? 33.479 11.095 43.617 1.00 59.54 333 TRP A O 1
ATOM 2590 N N . SER A 1 334 ? 33.937 12.586 41.996 1.00 71.72 334 SER A N 1
ATOM 2591 C CA . SER A 1 334 ? 32.545 12.999 41.852 1.00 60.07 334 SER A CA 1
ATOM 2592 C C . SER A 1 334 ? 31.583 11.808 41.813 1.00 70.79 334 SER A C 1
ATOM 2593 O O . SER A 1 334 ? 30.450 11.909 42.276 1.00 84.54 334 SER A O 1
ATOM 2596 N N . TRP A 1 335 ? 32.026 10.678 41.276 1.00 60.54 335 TRP A N 1
ATOM 2597 C CA . TRP A 1 335 ? 31.150 9.512 41.215 1.00 65.75 335 TRP A CA 1
ATOM 2598 C C . TRP A 1 335 ? 30.878 8.930 42.586 1.00 63.67 335 TRP A C 1
ATOM 2599 O O . TRP A 1 335 ? 29.752 8.555 42.894 1.00 76.28 335 TRP A O 1
ATOM 2610 N N . LYS A 1 336 ? 31.911 8.833 43.406 1.00 52.54 336 LYS A N 1
ATOM 2611 C CA . LYS A 1 336 ? 31.747 8.294 44.745 1.00 59.40 336 LYS A CA 1
ATOM 2612 C C . LYS A 1 336 ? 30.956 9.304 45.570 1.00 66.64 336 LYS A C 1
ATOM 2613 O O . LYS A 1 336 ? 30.426 8.969 46.626 1.00 66.67 336 LYS A O 1
ATOM 2619 N N . PHE A 1 337 ? 30.881 10.541 45.085 1.00 75.90 337 PHE A N 1
ATOM 2620 C CA . PHE A 1 337 ? 30.148 11.589 45.790 1.00 71.89 337 PHE A CA 1
ATOM 2621 C C . PHE A 1 337 ? 28.661 11.307 45.647 1.00 69.49 337 PHE A C 1
ATOM 2622 O O . PHE A 1 337 ? 27.926 11.275 46.638 1.00 73.13 337 PHE A O 1
ATOM 2630 N N . VAL A 1 338 ? 28.218 11.089 44.413 1.00 61.99 338 VAL A N 1
ATOM 2631 C CA . VAL A 1 338 ? 26.815 10.808 44.170 1.00 65.91 338 VAL A CA 1
ATOM 2632 C C . VAL A 1 338 ? 26.431 9.393 44.600 1.00 75.49 338 VAL A C 1
ATOM 2633 O O . VAL A 1 338 ? 25.330 9.177 45.099 1.00 81.26 338 VAL A O 1
ATOM 2637 N N . GLU A 1 339 ? 27.333 8.433 44.432 1.00 75.21 339 GLU A N 1
ATOM 2638 C CA . GLU A 1 339 ? 27.030 7.057 44.810 1.00 84.73 339 GLU A CA 1
ATOM 2639 C C . GLU A 1 339 ? 26.969 6.824 46.318 1.00 89.58 339 GLU A C 1
ATOM 2640 O O . GLU A 1 339 ? 26.811 5.689 46.767 1.00 84.50 339 GLU A O 1
ATOM 2646 N N . GLU A 1 340 ? 27.114 7.884 47.104 1.00 95.67 340 GLU A N 1
ATOM 2647 C CA . GLU A 1 340 ? 27.036 7.771 48.563 1.00 92.15 340 GLU A CA 1
ATOM 2648 C C . GLU A 1 340 ? 26.053 8.831 49.028 1.00 85.66 340 GLU A C 1
ATOM 2649 O O . GLU A 1 340 ? 24.912 8.853 48.567 1.00 96.91 340 GLU A O 1
ATOM 2655 N N . ARG A 1 341 ? 26.494 9.723 49.915 1.00 68.71 341 ARG A N 1
ATOM 2656 C CA . ARG A 1 341 ? 25.618 10.772 50.423 1.00 69.57 341 ARG A CA 1
ATOM 2657 C C . ARG A 1 341 ? 25.894 12.156 49.869 1.00 67.61 341 ARG A C 1
ATOM 2658 O O . ARG A 1 341 ? 25.174 13.107 50.165 1.00 71.27 341 ARG A O 1
ATOM 2666 N N . GLY A 1 342 ? 26.928 12.271 49.056 1.00 63.92 342 GLY A N 1
ATOM 2667 C CA . GLY A 1 342 ? 27.264 13.569 48.509 1.00 68.88 342 GLY A CA 1
ATOM 2668 C C . GLY A 1 342 ? 26.142 14.322 47.816 1.00 74.84 342 GLY A C 1
ATOM 2669 O O . GLY A 1 342 ? 25.832 15.470 48.166 1.00 71.40 342 GLY A O 1
ATOM 2670 N N . LEU A 1 343 ? 25.528 13.683 46.826 1.00 80.27 343 LEU A N 1
ATOM 2671 C CA . LEU A 1 343 ? 24.455 14.321 46.079 1.00 73.27 343 LEU A CA 1
ATOM 2672 C C . LEU A 1 343 ? 23.217 14.586 46.922 1.00 71.95 343 LEU A C 1
ATOM 2673 O O . LEU A 1 343 ? 22.668 15.687 46.911 1.00 71.62 343 LEU A O 1
ATOM 2678 N N . LEU A 1 344 ? 22.786 13.569 47.657 1.00 73.17 344 LEU A N 1
ATOM 2679 C CA . LEU A 1 344 ? 21.607 13.692 48.505 1.00 79.53 344 LEU A CA 1
ATOM 2680 C C . LEU A 1 344 ? 21.674 14.929 49.392 1.00 72.75 344 LEU A C 1
ATOM 2681 O O . LEU A 1 344 ? 20.743 15.735 49.423 1.00 86.35 344 LEU A O 1
ATOM 2686 N N . ALA A 1 345 ? 22.777 15.081 50.110 1.00 56.22 345 ALA A N 1
ATOM 2687 C CA . ALA A 1 345 ? 22.945 16.228 50.987 1.00 55.87 345 ALA A CA 1
ATOM 2688 C C . ALA A 1 345 ? 22.988 17.512 50.167 1.00 52.56 345 ALA A C 1
ATOM 2689 O O . ALA A 1 345 ? 22.448 18.542 50.566 1.00 58.28 345 ALA A O 1
ATOM 2691 N N . LEU A 1 346 ? 23.637 17.448 49.016 1.00 52.81 346 LEU A N 1
ATOM 2692 C CA . LEU A 1 346 ? 23.740 18.619 48.166 1.00 62.30 346 LEU A CA 1
ATOM 2693 C C . LEU A 1 346 ? 22.338 18.932 47.664 1.00 57.71 346 LEU A C 1
ATOM 2694 O O . LEU A 1 346 ? 22.001 20.077 47.369 1.00 53.33 346 LEU A O 1
ATOM 2699 N N . LEU A 1 347 ? 21.520 17.888 47.605 1.00 61.40 347 LEU A N 1
ATOM 2700 C CA . LEU A 1 347 ? 20.133 17.969 47.153 1.00 74.79 347 LEU A CA 1
ATOM 2701 C C . LEU A 1 347 ? 19.234 18.553 48.234 1.00 81.78 347 LEU A C 1
ATOM 2702 O O . LEU A 1 347 ? 18.349 19.361 47.956 1.00 83.33 347 LEU A O 1
ATOM 2707 N N . ASP A 1 348 ? 19.464 18.122 49.470 1.00 81.47 348 ASP A N 1
ATOM 2708 C CA . ASP A 1 348 ? 18.708 18.606 50.610 1.00 68.90 348 ASP A CA 1
ATOM 2709 C C . ASP A 1 348 ? 18.868 20.128 50.679 1.00 57.32 348 ASP A C 1
ATOM 2710 O O . ASP A 1 348 ? 17.948 20.832 51.061 1.00 62.79 348 ASP A O 1
ATOM 2715 N N . VAL A 1 349 ? 20.024 20.641 50.281 1.00 57.02 349 VAL A N 1
ATOM 2716 C CA . VAL A 1 349 ? 20.250 22.081 50.314 1.00 55.16 349 VAL A CA 1
ATOM 2717 C C . VAL A 1 349 ? 19.489 22.773 49.203 1.00 56.46 349 VAL A C 1
ATOM 2718 O O . VAL A 1 349 ? 19.237 23.977 49.277 1.00 59.28 349 VAL A O 1
ATOM 2722 N N . ALA A 1 350 ? 19.139 22.024 48.164 1.00 60.77 350 ALA A N 1
ATOM 2723 C CA . ALA A 1 350 ? 18.408 22.603 47.042 1.00 65.15 350 ALA A CA 1
ATOM 2724 C C . ALA A 1 350 ? 17.016 23.023 47.481 1.00 65.22 350 ALA A C 1
ATOM 2725 O O . ALA A 1 350 ? 16.524 24.106 47.135 1.00 57.54 350 ALA A O 1
ATOM 2727 N N . SER A 1 351 ? 16.390 22.143 48.253 1.00 62.81 351 SER A N 1
ATOM 2728 C CA . SER A 1 351 ? 15.050 22.375 48.774 1.00 73.96 351 SER A CA 1
ATOM 2729 C C . SER A 1 351 ? 15.141 23.038 50.135 1.00 66.56 351 SER A C 1
ATOM 2730 O O . SER A 1 351 ? 14.754 22.440 51.124 1.00 61.48 351 SER A O 1
ATOM 2733 N N . GLN A 1 352 ? 15.648 24.272 50.169 1.00 67.25 352 GLN A N 1
ATOM 2734 C CA . GLN A 1 352 ? 15.823 25.038 51.411 1.00 58.53 352 GLN A CA 1
ATOM 2735 C C . GLN A 1 352 ? 15.869 26.523 51.134 1.00 58.56 352 GLN A C 1
ATOM 2736 O O . GLN A 1 352 ? 16.842 26.997 50.559 1.00 80.46 352 GLN A O 1
ATOM 2742 N N . ILE A 1 353 ? 14.857 27.275 51.528 1.00 38.57 353 ILE A N 1
ATOM 2743 C CA . ILE A 1 353 ? 14.926 28.714 51.308 1.00 41.53 353 ILE A CA 1
ATOM 2744 C C . ILE A 1 353 ? 15.065 29.342 52.681 1.00 58.16 353 ILE A C 1
ATOM 2745 O O . ILE A 1 353 ? 15.031 28.635 53.678 1.00 62.04 353 ILE A O 1
ATOM 2750 N N . PRO A 1 354 ? 15.261 30.663 52.758 1.00 54.01 354 PRO A N 1
ATOM 2751 C CA . PRO A 1 354 ? 15.379 31.231 54.098 1.00 50.37 354 PRO A CA 1
ATOM 2752 C C . PRO A 1 354 ? 14.136 30.839 54.881 1.00 61.84 354 PRO A C 1
ATOM 2753 O O . PRO A 1 354 ? 14.195 29.985 55.760 1.00 76.23 354 PRO A O 1
ATOM 2757 N N . GLU A 1 355 ? 13.011 31.459 54.512 1.00 56.52 355 GLU A N 1
ATOM 2758 C CA . GLU A 1 355 ? 11.696 31.259 55.126 1.00 59.08 355 GLU A CA 1
ATOM 2759 C C . GLU A 1 355 ? 11.447 29.898 55.748 1.00 74.93 355 GLU A C 1
ATOM 2760 O O . GLU A 1 355 ? 10.883 29.809 56.837 1.00 86.40 355 GLU A O 1
ATOM 2766 N N . LEU A 1 356 ? 11.843 28.835 55.060 1.00 75.27 356 LEU A N 1
ATOM 2767 C CA . LEU A 1 356 ? 11.696 27.497 55.620 1.00 75.78 356 LEU A CA 1
ATOM 2768 C C . LEU A 1 356 ? 12.989 26.724 55.350 1.00 70.90 356 LEU A C 1
ATOM 2769 O O . LEU A 1 356 ? 13.234 26.250 54.236 1.00 78.54 356 LEU A O 1
ATOM 2774 N N . CYS A 1 357 ? 13.815 26.605 56.384 1.00 62.02 357 CYS A N 1
ATOM 2775 C CA . CYS A 1 357 ? 15.094 25.921 56.267 1.00 70.77 357 CYS A CA 1
ATOM 2776 C C . CYS A 1 357 ? 15.493 25.239 57.563 1.00 66.44 357 CYS A C 1
ATOM 2777 O O . CYS A 1 357 ? 15.155 25.702 58.648 1.00 77.81 357 CYS A O 1
ATOM 2780 N N . GLU A 1 358 ? 16.244 24.154 57.448 1.00 59.20 358 GLU A N 1
ATOM 2781 C CA . GLU A 1 358 ? 16.662 23.405 58.612 1.00 57.36 358 GLU A CA 1
ATOM 2782 C C . GLU A 1 358 ? 18.059 23.773 59.121 1.00 60.13 358 GLU A C 1
ATOM 2783 O O . GLU A 1 358 ? 18.463 23.317 60.191 1.00 63.45 358 GLU A O 1
ATOM 2789 N N . TYR A 1 359 ? 18.771 24.611 58.353 1.00 60.82 359 TYR A N 1
ATOM 2790 C CA . TYR A 1 359 ? 20.138 25.109 58.637 1.00 54.69 359 TYR A CA 1
ATOM 2791 C C . TYR A 1 359 ? 20.358 26.408 57.843 1.00 51.41 359 TYR A C 1
ATOM 2792 O O . TYR A 1 359 ? 20.200 26.426 56.632 1.00 61.91 359 TYR A O 1
ATOM 2801 N N . PRO A 1 360 ? 20.777 27.498 58.509 1.00 55.23 360 PRO A N 1
ATOM 2802 C CA . PRO A 1 360 ? 21.003 28.807 57.869 1.00 49.14 360 PRO A CA 1
ATOM 2803 C C . PRO A 1 360 ? 21.275 28.848 56.358 1.00 50.89 360 PRO A C 1
ATOM 2804 O O . PRO A 1 360 ? 22.156 28.170 55.834 1.00 53.16 360 PRO A O 1
ATOM 2808 N N . VAL A 1 361 ? 20.494 29.667 55.668 1.00 51.99 361 VAL A N 1
ATOM 2809 C CA . VAL A 1 361 ? 20.582 29.813 54.224 1.00 46.34 361 VAL A CA 1
ATOM 2810 C C . VAL A 1 361 ? 20.270 31.262 53.847 1.00 58.40 361 VAL A C 1
ATOM 2811 O O . VAL A 1 361 ? 19.611 31.959 54.598 1.00 80.62 361 VAL A O 1
ATOM 2815 N N . SER A 1 362 ? 20.755 31.734 52.705 1.00 51.97 362 SER A N 1
ATOM 2816 C CA . SER A 1 362 ? 20.454 33.108 52.304 1.00 60.39 362 SER A CA 1
ATOM 2817 C C . SER A 1 362 ? 19.923 33.151 50.878 1.00 67.60 362 SER A C 1
ATOM 2818 O O . SER A 1 362 ? 20.006 32.168 50.133 1.00 76.93 362 SER A O 1
ATOM 2821 N N . ALA A 1 363 ? 19.365 34.288 50.495 1.00 64.02 363 ALA A N 1
ATOM 2822 C CA . ALA A 1 363 ? 18.837 34.425 49.144 1.00 86.24 363 ALA A CA 1
ATOM 2823 C C . ALA A 1 363 ? 19.775 33.830 48.076 1.00 90.77 363 ALA A C 1
ATOM 2824 O O . ALA A 1 363 ? 19.345 33.110 47.172 1.00 88.65 363 ALA A O 1
ATOM 2826 N N . GLU A 1 364 ? 21.063 34.139 48.210 1.00 90.49 364 GLU A N 1
ATOM 2827 C CA . GLU A 1 364 ? 22.110 33.713 47.285 1.00 77.70 364 GLU A CA 1
ATOM 2828 C C . GLU A 1 364 ? 22.390 32.206 47.335 1.00 60.05 364 GLU A C 1
ATOM 2829 O O . GLU A 1 364 ? 22.740 31.596 46.320 1.00 58.34 364 GLU A O 1
ATOM 2835 N N . THR A 1 365 ? 22.221 31.602 48.503 1.00 43.29 365 THR A N 1
ATOM 2836 C CA . THR A 1 365 ? 22.489 30.175 48.654 1.00 42.58 365 THR A CA 1
ATOM 2837 C C . THR A 1 365 ? 21.969 29.295 47.532 1.00 46.31 365 THR A C 1
ATOM 2838 O O . THR A 1 365 ? 22.454 28.190 47.356 1.00 54.65 365 THR A O 1
ATOM 2842 N N . ARG A 1 366 ? 20.988 29.779 46.771 1.00 59.07 366 ARG A N 1
ATOM 2843 C CA . ARG A 1 366 ? 20.403 28.991 45.678 1.00 61.58 366 ARG A CA 1
ATOM 2844 C C . ARG A 1 366 ? 21.326 28.807 44.498 1.00 58.51 366 ARG A C 1
ATOM 2845 O O . ARG A 1 366 ? 21.567 27.669 44.086 1.00 59.84 366 ARG A O 1
ATOM 2853 N N . GLN A 1 367 ? 21.806 29.917 43.930 1.00 64.72 367 GLN A N 1
ATOM 2854 C CA . GLN A 1 367 ? 22.715 29.840 42.791 1.00 67.08 367 GLN A CA 1
ATOM 2855 C C . GLN A 1 367 ? 23.792 28.818 43.110 1.00 63.37 367 GLN A C 1
ATOM 2856 O O . GLN A 1 367 ? 23.978 27.834 42.394 1.00 71.98 367 GLN A O 1
ATOM 2862 N N . HIS A 1 368 ? 24.491 29.056 44.210 1.00 40.48 368 HIS A N 1
ATOM 2863 C CA . HIS A 1 368 ? 25.562 28.175 44.612 1.00 57.36 368 HIS A CA 1
ATOM 2864 C C . HIS A 1 368 ? 25.205 26.692 44.581 1.00 59.23 368 HIS A C 1
ATOM 2865 O O . HIS A 1 368 ? 26.090 25.852 44.407 1.00 77.47 368 HIS A O 1
ATOM 2872 N N . VAL A 1 369 ? 23.928 26.348 44.720 1.00 62.21 369 VAL A N 1
ATOM 2873 C CA . VAL A 1 369 ? 23.565 24.933 44.699 1.00 61.41 369 VAL A CA 1
ATOM 2874 C C . VAL A 1 369 ? 23.174 24.524 43.289 1.00 60.89 369 VAL A C 1
ATOM 2875 O O . VAL A 1 369 ? 23.341 23.375 42.896 1.00 63.76 369 VAL A O 1
ATOM 2879 N N . ALA A 1 370 ? 22.660 25.481 42.528 1.00 63.93 370 ALA A N 1
ATOM 2880 C CA . ALA A 1 370 ? 22.244 25.232 41.155 1.00 60.69 370 ALA A CA 1
ATOM 2881 C C . ALA A 1 370 ? 23.439 24.828 40.288 1.00 64.51 370 ALA A C 1
ATOM 2882 O O . ALA A 1 370 ? 23.566 23.670 39.888 1.00 65.98 370 ALA A O 1
ATOM 2884 N N . ILE A 1 371 ? 24.310 25.793 39.999 1.00 71.72 371 ILE A N 1
ATOM 2885 C CA . ILE A 1 371 ? 25.516 25.559 39.194 1.00 72.97 371 ILE A CA 1
ATOM 2886 C C . ILE A 1 371 ? 26.262 24.328 39.649 1.00 55.34 371 ILE A C 1
ATOM 2887 O O . ILE A 1 371 ? 26.642 23.491 38.841 1.00 51.31 371 ILE A O 1
ATOM 2892 N N . CYS A 1 372 ? 26.484 24.227 40.951 1.00 49.31 372 CYS A N 1
ATOM 2893 C CA . CYS A 1 372 ? 27.197 23.085 41.472 1.00 47.38 372 CYS A CA 1
ATOM 2894 C C . CYS A 1 372 ? 26.491 21.793 41.092 1.00 46.59 372 CYS A C 1
ATOM 2895 O O . CYS A 1 372 ? 27.131 20.815 40.716 1.00 55.05 372 CYS A O 1
ATOM 2898 N N . LEU A 1 373 ? 25.168 21.784 41.190 1.00 42.31 373 LEU A N 1
ATOM 2899 C CA . LEU A 1 373 ? 24.411 20.591 40.838 1.00 49.76 373 LEU A CA 1
ATOM 2900 C C . LEU A 1 373 ? 24.451 20.368 39.335 1.00 58.66 373 LEU A C 1
ATOM 2901 O O . LEU A 1 373 ? 24.492 19.224 38.869 1.00 63.17 373 LEU A O 1
ATOM 2906 N N . GLN A 1 374 ? 24.449 21.470 38.585 1.00 59.92 374 GLN A N 1
ATOM 2907 C CA . GLN A 1 374 ? 24.518 21.433 37.125 1.00 61.99 374 GLN A CA 1
ATOM 2908 C C . GLN A 1 374 ? 25.780 20.714 36.694 1.00 68.53 374 GLN A C 1
ATOM 2909 O O . GLN A 1 374 ? 25.733 19.706 35.984 1.00 67.83 374 GLN A O 1
ATOM 2915 N N . ARG A 1 375 ? 26.903 21.264 37.153 1.00 65.89 375 ARG A N 1
ATOM 2916 C CA . ARG A 1 375 ? 28.242 20.769 36.869 1.00 65.18 375 ARG A CA 1
ATOM 2917 C C . ARG A 1 375 ? 28.503 19.395 37.475 1.00 60.15 375 ARG A C 1
ATOM 2918 O O . ARG A 1 375 ? 29.324 18.628 36.960 1.00 72.97 375 ARG A O 1
ATOM 2926 N N . LEU A 1 376 ? 27.821 19.080 38.570 1.00 60.38 376 LEU A N 1
ATOM 2927 C CA . LEU A 1 376 ? 28.031 17.785 39.191 1.00 65.06 376 LEU A CA 1
ATOM 2928 C C . LEU A 1 376 ? 27.500 16.766 38.212 1.00 70.16 376 LEU A C 1
ATOM 2929 O O . LEU A 1 376 ? 28.134 15.739 37.978 1.00 63.19 376 LEU A O 1
ATOM 2934 N N . GLU A 1 377 ? 26.339 17.069 37.628 1.00 69.91 377 GLU A N 1
ATOM 2935 C CA . GLU A 1 377 ? 25.715 16.172 36.665 1.00 79.34 377 GLU A CA 1
ATOM 2936 C C . GLU A 1 377 ? 26.565 16.113 35.396 1.00 79.05 377 GLU A C 1
ATOM 2937 O O . GLU A 1 377 ? 26.732 15.038 34.812 1.00 76.68 377 GLU A O 1
ATOM 2943 N N . GLU A 1 378 ? 27.122 17.261 34.992 1.00 73.72 378 GLU A N 1
ATOM 2944 C CA . GLU A 1 378 ? 27.987 17.336 33.812 1.00 71.78 378 GLU A CA 1
ATOM 2945 C C . GLU A 1 378 ? 29.229 16.459 34.022 1.00 73.94 378 GLU A C 1
ATOM 2946 O O . GLU A 1 378 ? 29.728 15.822 33.100 1.00 79.66 378 GLU A O 1
ATOM 2952 N N . ASP A 1 379 ? 29.711 16.413 35.252 1.00 76.30 379 ASP A N 1
ATOM 2953 C CA . ASP A 1 379 ? 30.886 15.625 35.581 1.00 72.45 379 ASP A CA 1
ATOM 2954 C C . ASP A 1 379 ? 30.554 14.131 35.740 1.00 72.98 379 ASP A C 1
ATOM 2955 O O . ASP A 1 379 ? 31.286 13.390 36.390 1.00 81.84 379 ASP A O 1
ATOM 2968 N N . VAL A 1 381 ? 29.568 12.114 32.904 1.00 85.51 381 VAL A N 1
ATOM 2969 C CA . VAL A 1 381 ? 30.000 11.590 31.596 1.00 90.08 381 VAL A CA 1
ATOM 2970 C C . VAL A 1 381 ? 29.612 10.199 31.070 1.00 89.54 381 VAL A C 1
ATOM 2971 O O . VAL A 1 381 ? 29.068 10.108 29.975 1.00 79.18 381 VAL A O 1
ATOM 2975 N N . PHE A 1 382 ? 29.921 9.129 31.806 1.00 94.70 382 PHE A N 1
ATOM 2976 C CA . PHE A 1 382 ? 29.574 7.755 31.391 1.00 103.07 382 PHE A CA 1
ATOM 2977 C C . PHE A 1 382 ? 28.043 7.576 31.330 1.00 114.41 382 PHE A C 1
ATOM 2978 O O . PHE A 1 382 ? 27.288 8.507 31.612 1.00 123.23 382 PHE A O 1
ATOM 2986 N N . ASP A 1 383 ? 27.583 6.378 30.965 1.00 113.24 383 ASP A N 1
ATOM 2987 C CA . ASP A 1 383 ? 26.145 6.111 30.924 1.00 102.42 383 ASP A CA 1
ATOM 2988 C C . ASP A 1 383 ? 25.758 5.560 32.285 1.00 100.09 383 ASP A C 1
ATOM 2989 O O . ASP A 1 383 ? 24.929 6.142 32.985 1.00 99.57 383 ASP A O 1
ATOM 2994 N N . THR A 1 384 ? 26.383 4.446 32.659 1.00 99.44 384 THR A N 1
ATOM 2995 C CA . THR A 1 384 ? 26.121 3.793 33.939 1.00 104.58 384 THR A CA 1
ATOM 2996 C C . THR A 1 384 ? 25.991 4.801 35.080 1.00 109.25 384 THR A C 1
ATOM 2997 O O . THR A 1 384 ? 25.273 4.568 36.058 1.00 106.42 384 THR A O 1
ATOM 3001 N N . LYS A 1 385 ? 26.679 5.930 34.936 1.00 101.85 385 LYS A N 1
ATOM 3002 C CA . LYS A 1 385 ? 26.664 6.969 35.951 1.00 76.52 385 LYS A CA 1
ATOM 3003 C C . LYS A 1 385 ? 25.505 7.956 35.833 1.00 82.31 385 LYS A C 1
ATOM 3004 O O . LYS A 1 385 ? 24.775 8.162 36.807 1.00 92.29 385 LYS A O 1
ATOM 3010 N N . ARG A 1 386 ? 25.317 8.560 34.660 1.00 83.33 386 ARG A N 1
ATOM 3011 C CA . ARG A 1 386 ? 24.206 9.501 34.481 1.00 88.27 386 ARG A CA 1
ATOM 3012 C C . ARG A 1 386 ? 22.961 8.819 35.017 1.00 85.86 386 ARG A C 1
ATOM 3013 O O . ARG A 1 386 ? 21.967 9.466 35.362 1.00 79.50 386 ARG A O 1
ATOM 3021 N N . THR A 1 387 ? 23.046 7.492 35.073 1.00 99.97 387 THR A N 1
ATOM 3022 C CA . THR A 1 387 ? 21.981 6.656 35.593 1.00 103.89 387 THR A CA 1
ATOM 3023 C C . THR A 1 387 ? 21.963 6.815 37.108 1.00 105.56 387 THR A C 1
ATOM 3024 O O . THR A 1 387 ? 21.046 7.430 37.657 1.00 107.24 387 THR A O 1
ATOM 3028 N N . ILE A 1 388 ? 22.989 6.293 37.785 1.00 105.18 388 ILE A N 1
ATOM 3029 C CA . ILE A 1 388 ? 23.016 6.378 39.239 1.00 93.76 388 ILE A CA 1
ATOM 3030 C C . ILE A 1 388 ? 22.780 7.802 39.723 1.00 81.24 388 ILE A C 1
ATOM 3031 O O . ILE A 1 388 ? 22.380 8.005 40.870 1.00 83.50 388 ILE A O 1
ATOM 3036 N N . PHE A 1 389 ? 22.993 8.786 38.849 1.00 63.51 389 PHE A N 1
ATOM 3037 C CA . PHE A 1 389 ? 22.750 10.166 39.236 1.00 72.67 389 PHE A CA 1
ATOM 3038 C C . PHE A 1 389 ? 21.264 10.476 39.188 1.00 79.45 389 PHE A C 1
ATOM 3039 O O . PHE A 1 389 ? 20.679 10.862 40.197 1.00 89.60 389 PHE A O 1
ATOM 3047 N N . LYS A 1 390 ? 20.644 10.317 38.022 1.00 84.62 390 LYS A N 1
ATOM 3048 C CA . LYS A 1 390 ? 19.217 10.612 37.916 1.00 87.07 390 LYS A CA 1
ATOM 3049 C C . LYS A 1 390 ? 18.469 9.638 38.821 1.00 86.49 390 LYS A C 1
ATOM 3050 O O . LYS A 1 390 ? 17.504 9.997 39.499 1.00 73.79 390 LYS A O 1
ATOM 3056 N N . GLU A 1 391 ? 18.960 8.406 38.850 1.00 97.42 391 GLU A N 1
ATOM 3057 C CA . GLU A 1 391 ? 18.370 7.360 39.655 1.00 96.97 391 GLU A CA 1
ATOM 3058 C C . GLU A 1 391 ? 18.315 7.757 41.116 1.00 91.90 391 GLU A C 1
ATOM 3059 O O . GLU A 1 391 ? 17.428 7.325 41.845 1.00 94.13 391 GLU A O 1
ATOM 3065 N N . LYS A 1 392 ? 19.264 8.580 41.546 1.00 88.04 392 LYS A N 1
ATOM 3066 C CA . LYS A 1 392 ? 19.300 9.023 42.932 1.00 78.99 392 LYS A CA 1
ATOM 3067 C C . LYS A 1 392 ? 18.367 10.213 43.111 1.00 80.28 392 LYS A C 1
ATOM 3068 O O . LYS A 1 392 ? 17.529 10.217 44.010 1.00 87.54 392 LYS A O 1
ATOM 3074 N N . VAL A 1 393 ? 18.513 11.230 42.266 1.00 76.41 393 VAL A N 1
ATOM 3075 C CA . VAL A 1 393 ? 17.642 12.390 42.377 1.00 82.56 393 VAL A CA 1
ATOM 3076 C C . VAL A 1 393 ? 16.210 11.894 42.355 1.00 81.96 393 VAL A C 1
ATOM 3077 O O . VAL A 1 393 ? 15.369 12.395 43.098 1.00 79.06 393 VAL A O 1
ATOM 3081 N N . ASP A 1 394 ? 15.938 10.896 41.516 1.00 78.88 394 ASP A N 1
ATOM 3082 C CA . ASP A 1 394 ? 14.598 10.315 41.425 1.00 71.47 394 ASP A CA 1
ATOM 3083 C C . ASP A 1 394 ? 14.184 9.849 42.821 1.00 71.46 394 ASP A C 1
ATOM 3084 O O . ASP A 1 394 ? 13.224 10.369 43.388 1.00 80.24 394 ASP A O 1
ATOM 3097 N N . PHE A 1 396 ? 15.147 10.593 45.577 1.00 71.43 396 PHE A N 1
ATOM 3098 C CA . PHE A 1 396 ? 14.980 11.754 46.452 1.00 75.88 396 PHE A CA 1
ATOM 3099 C C . PHE A 1 396 ? 13.697 12.508 46.136 1.00 86.88 396 PHE A C 1
ATOM 3100 O O . PHE A 1 396 ? 13.089 13.088 47.034 1.00 96.06 396 PHE A O 1
ATOM 3108 N N . PHE A 1 397 ? 13.288 12.509 44.867 1.00 86.25 397 PHE A N 1
ATOM 3109 C CA . PHE A 1 397 ? 12.064 13.202 44.459 1.00 84.63 397 PHE A CA 1
ATOM 3110 C C . PHE A 1 397 ? 10.840 12.453 44.949 1.00 85.38 397 PHE A C 1
ATOM 3111 O O . PHE A 1 397 ? 9.775 13.039 45.106 1.00 86.67 397 PHE A O 1
ATOM 3119 N N . ASN A 1 398 ? 10.985 11.149 45.151 1.00 87.14 398 ASN A N 1
ATOM 3120 C CA . ASN A 1 398 ? 9.887 10.348 45.663 1.00 91.14 398 ASN A CA 1
ATOM 3121 C C . ASN A 1 398 ? 9.830 10.674 47.142 1.00 95.15 398 ASN A C 1
ATOM 3122 O O . ASN A 1 398 ? 9.052 11.523 47.558 1.00 96.39 398 ASN A O 1
ATOM 3127 N N . ALA A 1 399 ? 10.676 10.015 47.928 1.00 97.10 399 ALA A N 1
ATOM 3128 C CA . ALA A 1 399 ? 10.728 10.247 49.366 1.00 94.04 399 ALA A CA 1
ATOM 3129 C C . ALA A 1 399 ? 10.180 11.623 49.742 1.00 82.68 399 ALA A C 1
ATOM 3130 O O . ALA A 1 399 ? 9.417 11.756 50.692 1.00 81.47 399 ALA A O 1
ATOM 3132 N N . LEU A 1 400 ? 10.562 12.651 48.995 1.00 71.04 400 LEU A N 1
ATOM 3133 C CA . LEU A 1 400 ? 10.075 13.996 49.280 1.00 70.46 400 LEU A CA 1
ATOM 3134 C C . LEU A 1 400 ? 8.566 14.078 48.998 1.00 72.63 400 LEU A C 1
ATOM 3135 O O . LEU A 1 400 ? 7.764 14.194 49.925 1.00 80.67 400 LEU A O 1
ATOM 3140 N N . ILE A 1 401 ? 8.190 14.004 47.720 1.00 72.90 401 ILE A N 1
ATOM 3141 C CA . ILE A 1 401 ? 6.784 14.063 47.288 1.00 70.76 401 ILE A CA 1
ATOM 3142 C C . ILE A 1 401 ? 5.849 13.228 48.180 1.00 89.66 401 ILE A C 1
ATOM 3143 O O . ILE A 1 401 ? 4.887 13.750 48.742 1.00 92.17 401 ILE A O 1
ATOM 3148 N N . SER A 1 402 ? 6.146 11.940 48.323 1.00 101.27 402 SER A N 1
ATOM 3149 C CA . SER A 1 402 ? 5.317 11.060 49.135 1.00 97.63 402 SER A CA 1
ATOM 3150 C C . SER A 1 402 ? 5.409 11.393 50.619 1.00 92.54 402 SER A C 1
ATOM 3151 O O . SER A 1 402 ? 5.772 10.553 51.444 1.00 104.79 402 SER A O 1
ATOM 3154 N N . ARG A 1 403 ? 5.086 12.637 50.943 1.00 75.31 403 ARG A N 1
ATOM 3155 C CA . ARG A 1 403 ? 5.089 13.104 52.312 1.00 78.46 403 ARG A CA 1
ATOM 3156 C C . ARG A 1 403 ? 4.529 14.503 52.272 1.00 85.78 403 ARG A C 1
ATOM 3157 O O . ARG A 1 403 ? 4.625 15.256 53.241 1.00 93.67 403 ARG A O 1
ATOM 3165 N N . CYS A 1 404 ? 3.950 14.844 51.126 1.00 88.01 404 CYS A N 1
ATOM 3166 C CA . CYS A 1 404 ? 3.329 16.150 50.929 1.00 102.18 404 CYS A CA 1
ATOM 3167 C C . CYS A 1 404 ? 1.837 16.058 51.275 1.00 114.52 404 CYS A C 1
ATOM 3168 O O . CYS A 1 404 ? 0.966 16.336 50.440 1.00 122.92 404 CYS A O 1
ATOM 3171 N N . THR A 1 405 ? 1.565 15.650 52.514 1.00 111.38 405 THR A N 1
ATOM 3172 C CA . THR A 1 405 ? 0.207 15.513 53.034 1.00 109.47 405 THR A CA 1
ATOM 3173 C C . THR A 1 405 ? -0.479 16.881 52.976 1.00 113.57 405 THR A C 1
ATOM 3174 O O . THR A 1 405 ? -0.033 17.772 52.248 1.00 116.55 405 THR A O 1
ATOM 3178 N N . ASN A 1 406 ? -1.557 17.066 53.727 1.00 110.79 406 ASN A N 1
ATOM 3179 C CA . ASN A 1 406 ? -2.225 18.356 53.679 1.00 100.49 406 ASN A CA 1
ATOM 3180 C C . ASN A 1 406 ? -2.369 18.979 55.049 1.00 96.25 406 ASN A C 1
ATOM 3181 O O . ASN A 1 406 ? -3.447 19.433 55.425 1.00 96.59 406 ASN A O 1
ATOM 3186 N N . ASP A 1 407 ? -1.273 19.004 55.795 1.00 102.13 407 ASP A N 1
ATOM 3187 C CA . ASP A 1 407 ? -1.285 19.585 57.126 1.00 108.37 407 ASP A CA 1
ATOM 3188 C C . ASP A 1 407 ? -0.080 20.474 57.369 1.00 100.74 407 ASP A C 1
ATOM 3189 O O . ASP A 1 407 ? 0.999 20.232 56.838 1.00 84.87 407 ASP A O 1
ATOM 3194 N N . ASP A 1 408 ? -0.296 21.514 58.165 1.00 117.34 408 ASP A N 1
ATOM 3195 C CA . ASP A 1 408 ? 0.731 22.488 58.522 1.00 124.81 408 ASP A CA 1
ATOM 3196 C C . ASP A 1 408 ? 2.134 21.868 58.502 1.00 121.08 408 ASP A C 1
ATOM 3197 O O . ASP A 1 408 ? 3.111 22.512 58.108 1.00 111.61 408 ASP A O 1
ATOM 3202 N N . GLU A 1 409 ? 2.213 20.611 58.931 1.00 121.07 409 GLU A N 1
ATOM 3203 C CA . GLU A 1 409 ? 3.462 19.862 58.983 1.00 111.79 409 GLU A CA 1
ATOM 3204 C C . GLU A 1 409 ? 3.822 19.430 57.558 1.00 89.80 409 GLU A C 1
ATOM 3205 O O . GLU A 1 409 ? 4.870 19.794 57.031 1.00 96.39 409 GLU A O 1
ATOM 3211 N N . GLY A 1 410 ? 2.936 18.663 56.935 1.00 80.48 410 GLY A N 1
ATOM 3212 C CA . GLY A 1 410 ? 3.173 18.211 55.580 1.00 77.56 410 GLY A CA 1
ATOM 3213 C C . GLY A 1 410 ? 3.230 19.329 54.548 1.00 83.64 410 GLY A C 1
ATOM 3214 O O . GLY A 1 410 ? 3.645 19.101 53.420 1.00 91.03 410 GLY A O 1
ATOM 3215 N N . HIS A 1 411 ? 2.802 20.534 54.901 1.00 88.43 411 HIS A N 1
ATOM 3216 C CA . HIS A 1 411 ? 2.865 21.630 53.936 1.00 87.91 411 HIS A CA 1
ATOM 3217 C C . HIS A 1 411 ? 4.327 21.927 53.697 1.00 80.39 411 HIS A C 1
ATOM 3218 O O . HIS A 1 411 ? 4.742 22.262 52.591 1.00 85.77 411 HIS A O 1
ATOM 3225 N N . LYS A 1 412 ? 5.108 21.819 54.761 1.00 78.55 412 LYS A N 1
ATOM 3226 C CA . LYS A 1 412 ? 6.526 22.073 54.679 1.00 70.35 412 LYS A CA 1
ATOM 3227 C C . LYS A 1 412 ? 7.124 21.192 53.573 1.00 66.79 412 LYS A C 1
ATOM 3228 O O . LYS A 1 412 ? 7.803 21.695 52.682 1.00 76.49 412 LYS A O 1
ATOM 3234 N N . TYR A 1 413 ? 6.832 19.892 53.608 1.00 55.32 413 TYR A N 1
ATOM 3235 C CA . TYR A 1 413 ? 7.337 18.951 52.605 1.00 66.49 413 TYR A CA 1
ATOM 3236 C C . TYR A 1 413 ? 6.915 19.262 51.180 1.00 82.45 413 TYR A C 1
ATOM 3237 O O . TYR A 1 413 ? 7.345 18.604 50.240 1.00 91.75 413 TYR A O 1
ATOM 3246 N N . ARG A 1 414 ? 6.056 20.252 51.012 1.00 79.23 414 ARG A N 1
ATOM 3247 C CA . ARG A 1 414 ? 5.631 20.628 49.676 1.00 80.66 414 ARG A CA 1
ATOM 3248 C C . ARG A 1 414 ? 6.487 21.811 49.307 1.00 67.60 414 ARG A C 1
ATOM 3249 O O . ARG A 1 414 ? 6.826 21.998 48.149 1.00 74.50 414 ARG A O 1
ATOM 3257 N N . ILE A 1 415 ? 6.834 22.613 50.305 1.00 59.78 415 ILE A N 1
ATOM 3258 C CA . ILE A 1 415 ? 7.691 23.755 50.066 1.00 69.10 415 ILE A CA 1
ATOM 3259 C C . ILE A 1 415 ? 9.062 23.196 49.728 1.00 73.42 415 ILE A C 1
ATOM 3260 O O . ILE A 1 415 ? 9.778 23.752 48.895 1.00 71.62 415 ILE A O 1
ATOM 3265 N N . LYS A 1 416 ? 9.427 22.088 50.371 1.00 67.90 416 LYS A N 1
ATOM 3266 C CA . LYS A 1 416 ? 10.700 21.447 50.080 1.00 69.69 416 LYS A CA 1
ATOM 3267 C C . LYS A 1 416 ? 10.627 20.986 48.637 1.00 73.28 416 LYS A C 1
ATOM 3268 O O . LYS A 1 416 ? 11.235 21.583 47.746 1.00 72.98 416 LYS A O 1
ATOM 3274 N N . LEU A 1 417 ? 9.859 19.925 48.412 1.00 75.72 417 LEU A N 1
ATOM 3275 C CA . LEU A 1 417 ? 9.677 19.374 47.076 1.00 76.81 417 LEU A CA 1
ATOM 3276 C C . LEU A 1 417 ? 9.485 20.441 46.022 1.00 73.52 417 LEU A C 1
ATOM 3277 O O . LEU A 1 417 ? 9.618 20.179 44.840 1.00 79.50 417 LEU A O 1
ATOM 3282 N N . SER A 1 418 ? 9.146 21.645 46.437 1.00 70.56 418 SER A N 1
ATOM 3283 C CA . SER A 1 418 ? 8.942 22.690 45.471 1.00 72.09 418 SER A CA 1
ATOM 3284 C C . SER A 1 418 ? 10.281 23.286 45.068 1.00 59.35 418 SER A C 1
ATOM 3285 O O . SER A 1 418 ? 10.689 23.177 43.909 1.00 63.48 418 SER A O 1
ATOM 3288 N N . CYS A 1 419 ? 10.968 23.904 46.030 1.00 70.73 419 CYS A N 1
ATOM 3289 C CA . CYS A 1 419 ? 12.267 24.543 45.791 1.00 73.61 419 CYS A CA 1
ATOM 3290 C C . CYS A 1 419 ? 13.285 23.544 45.288 1.00 67.10 419 CYS A C 1
ATOM 3291 O O . CYS A 1 419 ? 14.175 23.880 44.515 1.00 53.56 419 CYS A O 1
ATOM 3294 N N . PHE A 1 420 ? 13.151 22.308 45.740 1.00 72.17 420 PHE A N 1
ATOM 3295 C CA . PHE A 1 420 ? 14.033 21.273 45.271 1.00 69.03 420 PHE A CA 1
ATOM 3296 C C . PHE A 1 420 ? 13.910 21.248 43.751 1.00 75.03 420 PHE A C 1
ATOM 3297 O O . PHE A 1 420 ? 14.793 20.760 43.059 1.00 75.37 420 PHE A O 1
ATOM 3305 N N . LEU A 1 421 ? 12.795 21.766 43.241 1.00 75.24 421 LEU A N 1
ATOM 3306 C CA . LEU A 1 421 ? 12.557 21.786 41.806 1.00 72.03 421 LEU A CA 1
ATOM 3307 C C . LEU A 1 421 ? 12.927 23.102 41.174 1.00 68.84 421 LEU A C 1
ATOM 3308 O O . LEU A 1 421 ? 13.514 23.102 40.110 1.00 80.71 421 LEU A O 1
ATOM 3313 N N . ILE A 1 422 ? 12.586 24.224 41.794 1.00 61.23 422 ILE A N 1
ATOM 3314 C CA . ILE A 1 422 ? 12.972 25.501 41.192 1.00 72.38 422 ILE A CA 1
ATOM 3315 C C . ILE A 1 422 ? 14.485 25.445 40.985 1.00 78.65 422 ILE A C 1
ATOM 3316 O O . ILE A 1 422 ? 15.009 25.853 39.943 1.00 83.86 422 ILE A O 1
ATOM 3321 N N . THR A 1 423 ? 15.174 24.935 42.005 1.00 76.24 423 THR A N 1
ATOM 3322 C CA . THR A 1 423 ? 16.628 24.802 42.004 1.00 73.75 423 THR A CA 1
ATOM 3323 C C . THR A 1 423 ? 17.058 23.922 40.835 1.00 71.90 423 THR A C 1
ATOM 3324 O O . THR A 1 423 ? 17.643 24.406 39.874 1.00 68.57 423 THR A O 1
ATOM 3336 N N . LEU A 1 425 ? 16.028 23.234 38.320 1.00 80.02 425 LEU A N 1
ATOM 3337 C CA . LEU A 1 425 ? 15.588 23.720 37.015 1.00 75.83 425 LEU A CA 1
ATOM 3338 C C . LEU A 1 425 ? 16.490 24.843 36.486 1.00 75.63 425 LEU A C 1
ATOM 3339 O O . LEU A 1 425 ? 16.558 25.066 35.273 1.00 66.28 425 LEU A O 1
ATOM 3344 N N . GLN A 1 426 ? 17.163 25.547 37.408 1.00 87.19 426 GLN A N 1
ATOM 3345 C CA . GLN A 1 426 ? 18.102 26.641 37.079 1.00 100.14 426 GLN A CA 1
ATOM 3346 C C . GLN A 1 426 ? 19.503 26.002 36.980 1.00 92.83 426 GLN A C 1
ATOM 3347 O O . GLN A 1 426 ? 20.474 26.630 36.545 1.00 79.34 426 GLN A O 1
ATOM 3353 N N . GLY A 1 427 ? 19.565 24.739 37.403 1.00 88.46 427 GLY A N 1
ATOM 3354 C CA . GLY A 1 427 ? 20.790 23.969 37.393 1.00 77.44 427 GLY A CA 1
ATOM 3355 C C . GLY A 1 427 ? 20.755 22.932 36.294 1.00 76.82 427 GLY A C 1
ATOM 3356 O O . GLY A 1 427 ? 20.804 23.324 35.137 1.00 83.69 427 GLY A O 1
ATOM 3357 N N . PRO A 1 428 ? 20.665 21.616 36.603 1.00 78.28 428 PRO A N 1
ATOM 3358 C CA . PRO A 1 428 ? 20.628 20.535 35.601 1.00 82.10 428 PRO A CA 1
ATOM 3359 C C . PRO A 1 428 ? 19.264 20.430 34.922 1.00 83.36 428 PRO A C 1
ATOM 3360 O O . PRO A 1 428 ? 18.773 19.326 34.658 1.00 90.61 428 PRO A O 1
ATOM 3364 N N . VAL A 1 429 ? 18.678 21.597 34.651 1.00 77.86 429 VAL A N 1
ATOM 3365 C CA . VAL A 1 429 ? 17.361 21.761 34.039 1.00 81.74 429 VAL A CA 1
ATOM 3366 C C . VAL A 1 429 ? 16.771 20.498 33.410 1.00 91.93 429 VAL A C 1
ATOM 3367 O O . VAL A 1 429 ? 15.629 20.144 33.681 1.00 93.10 429 VAL A O 1
ATOM 3371 N N . ASP A 1 430 ? 17.544 19.808 32.586 1.00 87.05 430 ASP A N 1
ATOM 3372 C CA . ASP A 1 430 ? 17.051 18.592 31.967 1.00 69.76 430 ASP A CA 1
ATOM 3373 C C . ASP A 1 430 ? 16.541 17.567 32.977 1.00 72.20 430 ASP A C 1
ATOM 337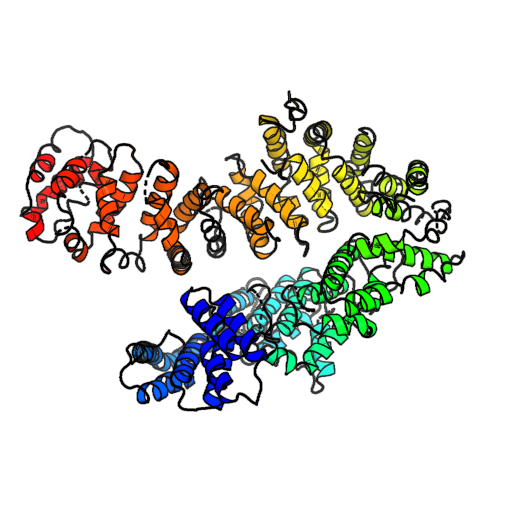4 O O . ASP A 1 430 ? 15.501 16.955 32.754 1.00 87.38 430 ASP A O 1
ATOM 3379 N N . ILE A 1 431 ? 17.264 17.365 34.078 1.00 71.23 431 ILE A N 1
ATOM 3380 C CA . ILE A 1 431 ? 16.820 16.398 35.078 1.00 67.49 431 ILE A CA 1
ATOM 3381 C C . ILE A 1 431 ? 15.638 17.002 35.799 1.00 74.60 431 ILE A C 1
ATOM 3382 O O . ILE A 1 431 ? 14.793 16.289 36.334 1.00 75.22 431 ILE A O 1
ATOM 3387 N N . GLY A 1 432 ? 15.581 18.327 35.799 1.00 84.30 432 GLY A N 1
ATOM 3388 C CA . GLY A 1 432 ? 14.466 19.007 36.426 1.00 90.23 432 GLY A CA 1
ATOM 3389 C C . GLY A 1 432 ? 13.231 18.784 35.575 1.00 88.47 432 GLY A C 1
ATOM 3390 O O . GLY A 1 432 ? 12.253 18.192 36.030 1.00 90.34 432 GLY A O 1
ATOM 3391 N N . ILE A 1 433 ? 13.284 19.257 34.335 1.00 81.45 433 ILE A N 1
ATOM 3392 C CA . ILE A 1 433 ? 12.184 19.094 33.397 1.00 84.87 433 ILE A CA 1
ATOM 3393 C C . ILE A 1 433 ? 11.603 17.696 33.518 1.00 97.11 433 ILE A C 1
ATOM 3394 O O . ILE A 1 433 ? 10.437 17.538 33.858 1.00 100.03 433 ILE A O 1
ATOM 3399 N N . ASN A 1 434 ? 12.418 16.679 33.260 1.00 106.23 434 ASN A N 1
ATOM 3400 C CA . ASN A 1 434 ? 11.937 15.310 33.338 1.00 120.50 434 ASN A CA 1
ATOM 3401 C C . ASN A 1 434 ? 11.305 14.958 34.683 1.00 116.24 434 ASN A C 1
ATOM 3402 O O . ASN A 1 434 ? 10.845 13.837 34.882 1.00 113.75 434 ASN A O 1
ATOM 3407 N N . LEU A 1 435 ? 11.288 15.900 35.616 1.00 111.01 435 LEU A N 1
ATOM 3408 C CA . LEU A 1 435 ? 10.671 15.637 36.908 1.00 103.54 435 LEU A CA 1
ATOM 3409 C C . LEU A 1 435 ? 9.256 16.198 36.970 1.00 112.40 435 LEU A C 1
ATOM 3410 O O . LEU A 1 435 ? 8.366 15.574 37.552 1.00 130.30 435 LEU A O 1
ATOM 3415 N N . ILE A 1 436 ? 9.037 17.366 36.373 1.00 97.71 436 ILE A N 1
ATOM 3416 C CA . ILE A 1 436 ? 7.711 17.955 36.403 1.00 87.11 436 ILE A CA 1
ATOM 3417 C C . ILE A 1 436 ? 6.754 17.366 35.368 1.00 103.87 436 ILE A C 1
ATOM 3418 O O . ILE A 1 436 ? 5.539 17.540 35.488 1.00 117.12 436 ILE A O 1
ATOM 3423 N N . THR A 1 437 ? 7.275 16.675 34.353 1.00 111.39 437 THR A N 1
ATOM 3424 C CA . THR A 1 437 ? 6.381 16.068 33.369 1.00 124.22 437 THR A CA 1
ATOM 3425 C C . THR A 1 437 ? 5.870 14.768 33.965 1.00 138.41 437 THR A C 1
ATOM 3426 O O . THR A 1 437 ? 5.877 13.705 33.340 1.00 148.93 437 THR A O 1
ATOM 3430 N N . ASN A 1 438 ? 5.462 14.891 35.219 1.00 141.73 438 ASN A N 1
ATOM 3431 C CA . ASN A 1 438 ? 4.870 13.822 35.996 1.00 144.49 438 ASN A CA 1
ATOM 3432 C C . ASN A 1 438 ? 3.740 14.611 36.638 1.00 142.19 438 ASN A C 1
ATOM 3433 O O . ASN A 1 438 ? 3.894 15.185 37.720 1.00 132.85 438 ASN A O 1
ATOM 3438 N N . ASP A 1 439 ? 2.620 14.676 35.931 1.00 152.47 439 ASP A N 1
ATOM 3439 C CA . ASP A 1 439 ? 1.470 15.428 36.393 1.00 167.09 439 ASP A CA 1
ATOM 3440 C C . ASP A 1 439 ? 0.922 15.011 37.749 1.00 168.87 439 ASP A C 1
ATOM 3441 O O . ASP A 1 439 ? -0.286 15.067 37.994 1.00 176.04 439 ASP A O 1
ATOM 3446 N N . GLN A 1 440 ? 1.828 14.580 38.623 1.00 154.63 440 GLN A N 1
ATOM 3447 C CA . GLN A 1 440 ? 1.478 14.218 39.986 1.00 139.10 440 GLN A CA 1
ATOM 3448 C C . GLN A 1 440 ? 1.952 15.433 40.770 1.00 121.54 440 GLN A C 1
ATOM 3449 O O . GLN A 1 440 ? 1.681 15.575 41.965 1.00 115.93 440 GLN A O 1
ATOM 3455 N N . LEU A 1 441 ? 2.664 16.308 40.061 1.00 109.95 441 LEU A N 1
ATOM 3456 C CA . LEU A 1 441 ? 3.210 17.531 40.635 1.00 101.71 441 LEU A CA 1
ATOM 3457 C C . LEU A 1 441 ? 2.287 18.712 40.351 1.00 104.15 441 LEU A C 1
ATOM 3458 O O . LEU A 1 441 ? 2.271 19.689 41.098 1.00 99.81 441 LEU A O 1
ATOM 3463 N N . THR A 1 442 ? 1.517 18.618 39.271 1.00 108.25 442 THR A N 1
ATOM 3464 C CA . THR A 1 442 ? 0.587 19.682 38.920 1.00 107.07 442 THR A CA 1
ATOM 3465 C C . THR A 1 442 ? -0.564 19.848 39.942 1.00 105.94 442 THR A C 1
ATOM 3466 O O . THR A 1 442 ? -1.087 20.957 40.109 1.00 99.07 442 THR A O 1
ATOM 3470 N N . PRO A 1 443 ? -0.987 18.754 40.626 1.00 110.09 443 PRO A N 1
ATOM 3471 C CA . PRO A 1 443 ? -2.068 18.906 41.606 1.00 97.60 443 PRO A CA 1
ATOM 3472 C C . PRO A 1 443 ? -1.552 19.704 42.796 1.00 105.18 443 PRO A C 1
ATOM 3473 O O . PRO A 1 443 ? -2.107 20.755 43.132 1.00 108.10 443 PRO A O 1
ATOM 3477 N N . ILE A 1 444 ? -0.480 19.194 43.416 1.00 99.02 444 ILE A N 1
ATOM 3478 C CA . ILE A 1 444 ? 0.166 19.845 44.562 1.00 78.15 444 ILE A CA 1
ATOM 3479 C C . ILE A 1 444 ? 0.365 21.309 44.203 1.00 76.44 444 ILE A C 1
ATOM 3480 O O . ILE A 1 444 ? 0.134 22.204 45.012 1.00 77.58 444 ILE A O 1
ATOM 3493 N N . LEU A 1 446 ? -1.293 23.255 41.977 1.00 71.30 446 LEU A N 1
ATOM 3494 C CA . LEU A 1 446 ? -2.619 23.870 42.083 1.00 71.12 446 LEU A CA 1
ATOM 3495 C C . LEU A 1 446 ? -3.048 24.068 43.523 1.00 81.16 446 LEU A C 1
ATOM 3496 O O . LEU A 1 446 ? -3.370 25.187 43.936 1.00 84.45 446 LEU A O 1
ATOM 3501 N N . GLU A 1 447 ? -3.046 22.968 44.275 1.00 83.61 447 GLU A N 1
ATOM 3502 C CA . GLU A 1 447 ? -3.426 22.970 45.684 1.00 82.82 447 GLU A CA 1
ATOM 3503 C C . GLU A 1 447 ? -2.859 24.220 46.356 1.00 84.87 447 GLU A C 1
ATOM 3504 O O . GLU A 1 447 ? -3.596 25.159 46.678 1.00 89.35 447 GLU A O 1
ATOM 3518 N N . ALA A 1 449 ? -1.224 26.657 45.140 1.00 81.43 449 ALA A N 1
ATOM 3519 C CA . ALA A 1 449 ? -1.485 27.872 44.373 1.00 85.75 449 ALA A CA 1
ATOM 3520 C C . ALA A 1 449 ? -2.755 28.528 44.898 1.00 95.47 449 ALA A C 1
ATOM 3521 O O . ALA A 1 449 ? -2.831 29.755 45.027 1.00 96.63 449 ALA A O 1
ATOM 3523 N N . ALA A 1 450 ? -3.735 27.679 45.217 1.00 90.20 450 ALA A N 1
ATOM 3524 C CA . ALA A 1 450 ? -5.044 28.103 45.709 1.00 86.19 450 ALA A CA 1
ATOM 3525 C C . ALA A 1 450 ? -5.127 28.330 47.212 1.00 87.86 450 ALA A C 1
ATOM 3526 O O . ALA A 1 450 ? -5.969 29.097 47.677 1.00 76.62 450 ALA A O 1
ATOM 3528 N N . SER A 1 451 ? -4.266 27.666 47.976 1.00 98.60 451 SER A N 1
ATOM 3529 C CA . SER A 1 451 ? -4.274 27.825 49.428 1.00 100.32 451 SER A CA 1
ATOM 3530 C C . SER A 1 451 ? -4.224 29.299 49.860 1.00 98.90 451 SER A C 1
ATOM 3531 O O . SER A 1 451 ? -4.142 30.200 49.023 1.00 96.99 451 SER A O 1
ATOM 3534 N N . GLN A 1 452 ? -4.286 29.545 51.166 1.00 99.87 452 GLN A N 1
ATOM 3535 C CA . GLN A 1 452 ? -4.238 30.911 51.671 1.00 102.49 452 GLN A CA 1
ATOM 3536 C C . GLN A 1 452 ? -2.958 31.148 52.441 1.00 110.22 452 GLN A C 1
ATOM 3537 O O . GLN A 1 452 ? -2.831 32.129 53.173 1.00 107.52 452 GLN A O 1
ATOM 3543 N N . ASP A 1 453 ? -2.019 30.220 52.262 1.00 113.73 453 ASP A N 1
ATOM 3544 C CA . ASP A 1 453 ? -0.702 30.280 52.881 1.00 101.01 453 ASP A CA 1
ATOM 3545 C C . ASP A 1 453 ? 0.103 31.142 51.920 1.00 97.61 453 ASP A C 1
ATOM 3546 O O . ASP A 1 453 ? 0.663 30.634 50.952 1.00 104.72 453 ASP A O 1
ATOM 3551 N N . HIS A 1 454 ? 0.132 32.448 52.177 1.00 92.89 454 HIS A N 1
ATOM 3552 C CA . HIS A 1 454 ? 0.851 33.381 51.318 1.00 95.71 454 HIS A CA 1
ATOM 3553 C C . HIS A 1 454 ? 2.158 32.830 50.759 1.00 100.05 454 HIS A C 1
ATOM 3554 O O . HIS A 1 454 ? 2.474 33.054 49.592 1.00 104.16 454 HIS A O 1
ATOM 3561 N N . LEU A 1 455 ? 2.912 32.101 51.576 1.00 93.09 455 LEU A N 1
ATOM 3562 C CA . LEU A 1 455 ? 4.163 31.530 51.112 1.00 76.10 455 LEU A CA 1
ATOM 3563 C C . LEU A 1 455 ? 3.833 30.581 49.982 1.00 78.21 455 LEU A C 1
ATOM 3564 O O . LEU A 1 455 ? 4.142 30.867 48.838 1.00 80.19 455 LEU A O 1
ATOM 3577 N N . GLN A 1 457 ? 1.517 30.170 48.144 1.00 74.17 457 GLN A N 1
ATOM 3578 C CA . GLN A 1 457 ? 0.968 30.854 46.978 1.00 87.84 457 GLN A CA 1
ATOM 3579 C C . GLN A 1 457 ? 2.138 31.322 46.128 1.00 103.80 457 GLN A C 1
ATOM 3580 O O . GLN A 1 457 ? 2.359 30.823 45.023 1.00 109.27 457 GLN A O 1
ATOM 3586 N N . GLY A 1 458 ? 2.891 32.278 46.664 1.00 103.39 458 GLY A N 1
ATOM 3587 C CA . GLY A 1 458 ? 4.046 32.807 45.961 1.00 106.09 458 GLY A CA 1
ATOM 3588 C C . GLY A 1 458 ? 5.006 31.781 45.367 1.00 111.31 458 GLY A C 1
ATOM 3589 O O . GLY A 1 458 ? 5.197 31.753 44.151 1.00 119.56 458 GLY A O 1
ATOM 3590 N N . ILE A 1 459 ? 5.601 30.925 46.194 1.00 105.09 459 ILE A N 1
ATOM 3591 C CA . ILE A 1 459 ? 6.556 29.952 45.672 1.00 97.83 459 ILE A CA 1
ATOM 3592 C C . ILE A 1 459 ? 5.949 28.886 44.767 1.00 93.47 459 ILE A C 1
ATOM 3593 O O . ILE A 1 459 ? 6.494 27.792 44.618 1.00 93.95 459 ILE A O 1
ATOM 3598 N N . ALA A 1 460 ? 4.810 29.212 44.167 1.00 91.34 460 ALA A N 1
ATOM 3599 C CA . ALA A 1 460 ? 4.152 28.312 43.231 1.00 78.08 460 ALA A CA 1
ATOM 3600 C C . ALA A 1 460 ? 4.306 29.052 41.907 1.00 82.14 460 ALA A C 1
ATOM 3601 O O . ALA A 1 460 ? 4.691 28.474 40.893 1.00 85.12 460 ALA A O 1
ATOM 3603 N N . ALA A 1 461 ? 4.016 30.346 41.935 1.00 77.07 461 ALA A N 1
ATOM 3604 C CA . ALA A 1 461 ? 4.173 31.171 40.754 1.00 85.30 461 ALA A CA 1
ATOM 3605 C C . ALA A 1 461 ? 5.631 30.965 40.372 1.00 105.60 461 ALA A C 1
ATOM 3606 O O . ALA A 1 461 ? 5.953 30.623 39.231 1.00 118.40 461 ALA A O 1
ATOM 3608 N N . GLU A 1 462 ? 6.507 31.155 41.355 1.00 93.24 462 GLU A N 1
ATOM 3609 C CA . GLU A 1 462 ? 7.941 30.986 41.168 1.00 95.60 462 GLU A CA 1
ATOM 3610 C C . GLU A 1 462 ? 8.274 29.594 40.631 1.00 96.84 462 GLU A C 1
ATOM 3611 O O . GLU A 1 462 ? 9.308 29.418 39.992 1.00 112.32 462 GLU A O 1
ATOM 3617 N N . LEU A 1 463 ? 7.404 28.610 40.873 1.00 75.50 463 LEU A N 1
ATOM 3618 C CA . LEU A 1 463 ? 7.662 27.256 40.390 1.00 76.17 463 LEU A CA 1
ATOM 3619 C C . LEU A 1 463 ? 7.258 27.055 38.933 1.00 75.81 463 LEU A C 1
ATOM 3620 O O . LEU A 1 463 ? 7.787 26.173 38.258 1.00 79.83 463 LEU A O 1
ATOM 3625 N N . ILE A 1 464 ? 6.307 27.837 38.437 1.00 68.64 464 ILE A N 1
ATOM 3626 C CA . ILE A 1 464 ? 5.955 27.686 37.034 1.00 76.85 464 ILE A CA 1
ATOM 3627 C C . ILE A 1 464 ? 6.787 28.734 36.318 1.00 82.13 464 ILE A C 1
ATOM 3628 O O . ILE A 1 464 ? 7.311 28.474 35.238 1.00 98.64 464 ILE A O 1
ATOM 3633 N N . VAL A 1 465 ? 6.939 29.906 36.933 1.00 77.94 465 VAL A N 1
ATOM 3634 C CA . VAL A 1 465 ? 7.757 30.963 36.348 1.00 89.30 465 VAL A CA 1
ATOM 3635 C C . VAL A 1 465 ? 9.115 30.356 36.060 1.00 84.94 465 VAL A C 1
ATOM 3636 O O . VAL A 1 465 ? 9.768 30.674 35.069 1.00 91.28 465 VAL A O 1
ATOM 3640 N N . ALA A 1 466 ? 9.540 29.480 36.956 1.00 81.24 466 ALA A N 1
ATOM 3641 C CA . ALA A 1 466 ? 10.816 28.810 36.807 1.00 90.38 466 ALA A CA 1
ATOM 3642 C C . ALA A 1 466 ? 10.627 27.568 35.959 1.00 80.74 466 ALA A C 1
ATOM 3643 O O . ALA A 1 466 ? 11.440 26.657 36.014 1.00 88.24 466 ALA A O 1
ATOM 3645 N N . THR A 1 467 ? 9.535 27.532 35.197 1.00 82.15 467 THR A N 1
ATOM 3646 C CA . THR A 1 467 ? 9.230 26.403 34.311 1.00 93.83 467 THR A CA 1
ATOM 3647 C C . THR A 1 467 ? 8.955 26.931 32.899 1.00 96.34 467 THR A C 1
ATOM 3648 O O . THR A 1 467 ? 8.896 26.159 31.935 1.00 75.31 467 THR A O 1
ATOM 3652 N N . VAL A 1 468 ? 8.806 28.250 32.793 1.00 111.68 468 VAL A N 1
ATOM 3653 C CA . VAL A 1 468 ? 8.553 28.904 31.519 1.00 120.93 468 VAL A CA 1
ATOM 3654 C C . VAL A 1 468 ? 9.363 28.260 30.404 1.00 142.31 468 VAL A C 1
ATOM 3655 O O . VAL A 1 468 ? 8.938 28.241 29.249 1.00 152.12 468 VAL A O 1
ATOM 3659 N N . SER A 1 469 ? 10.542 27.762 30.731 1.00 148.00 469 SER A N 1
ATOM 3660 C CA . SER A 1 469 ? 11.403 27.092 29.763 1.00 156.45 469 SER A CA 1
ATOM 3661 C C . SER A 1 469 ? 11.415 27.767 28.390 1.00 167.02 469 SER A C 1
ATOM 3662 O O . SER A 1 469 ? 11.421 28.999 28.287 1.00 160.77 469 SER A O 1
ATOM 3665 N N . LYS A 1 470 ? 11.411 26.947 27.340 1.00 176.09 470 LYS A N 1
ATOM 3666 C CA . LYS A 1 470 ? 11.445 27.437 25.966 1.00 178.41 470 LYS A CA 1
ATOM 3667 C C . LYS A 1 470 ? 10.473 26.703 25.045 1.00 189.02 470 LYS A C 1
ATOM 3668 O O . LYS A 1 470 ? 9.571 27.313 24.462 1.00 185.90 470 LYS A O 1
ATOM 3674 N N . HIS A 1 471 ? 10.668 25.393 24.920 1.00 202.44 471 HIS A N 1
ATOM 3675 C CA . HIS A 1 471 ? 9.844 24.558 24.050 1.00 214.90 471 HIS A CA 1
ATOM 3676 C C . HIS A 1 471 ? 8.623 23.951 24.732 1.00 232.06 471 HIS A C 1
ATOM 3677 O O . HIS A 1 471 ? 8.058 24.531 25.665 1.00 234.58 471 HIS A O 1
ATOM 3684 N N . GLU A 1 472 ? 8.219 22.782 24.240 1.00 242.25 472 GLU A N 1
ATOM 3685 C CA . GLU A 1 472 ? 7.070 22.065 24.773 1.00 248.74 472 GLU A CA 1
ATOM 3686 C C . GLU A 1 472 ? 7.499 20.799 25.500 1.00 242.09 472 GLU A C 1
ATOM 3687 O O . GLU A 1 472 ? 8.651 20.684 25.924 1.00 242.06 472 GLU A O 1
ATOM 3693 N N . ARG A 1 473 ? 6.564 19.856 25.628 1.00 234.98 473 ARG A N 1
ATOM 3694 C CA . ARG A 1 473 ? 6.797 18.585 26.315 1.00 226.23 473 ARG A CA 1
ATOM 3695 C C . ARG A 1 473 ? 6.364 18.731 27.781 1.00 219.73 473 ARG A C 1
ATOM 3696 O O . ARG A 1 473 ? 5.823 17.798 28.383 1.00 219.96 473 ARG A O 1
ATOM 3704 N N . ALA A 1 474 ? 6.593 19.918 28.338 1.00 208.12 474 ALA A N 1
ATOM 3705 C CA . ALA A 1 474 ? 6.221 20.222 29.715 1.00 188.30 474 ALA A CA 1
ATOM 3706 C C . ALA A 1 474 ? 5.254 21.394 29.717 1.00 168.58 474 ALA A C 1
ATOM 3707 O O . ALA A 1 474 ? 4.859 21.870 30.780 1.00 159.72 474 ALA A O 1
ATOM 3709 N N . ILE A 1 475 ? 4.886 21.861 28.522 1.00 167.03 475 ILE A N 1
ATOM 3710 C CA . ILE A 1 475 ? 3.931 22.964 28.381 1.00 171.30 475 ILE A CA 1
ATOM 3711 C C . ILE A 1 475 ? 2.621 22.420 28.953 1.00 166.15 475 ILE A C 1
ATOM 3712 O O . ILE A 1 475 ? 1.563 23.047 28.866 1.00 163.92 475 ILE A O 1
ATOM 3717 N N . ASN A 1 476 ? 2.726 21.234 29.541 1.00 156.11 476 ASN A N 1
ATOM 3718 C CA . ASN A 1 476 ? 1.603 20.558 30.158 1.00 140.32 476 ASN A CA 1
ATOM 3719 C C . ASN A 1 476 ? 1.253 21.297 31.442 1.00 123.51 476 ASN A C 1
ATOM 3720 O O . ASN A 1 476 ? 0.231 21.984 31.524 1.00 117.26 476 ASN A O 1
ATOM 3733 N N . LEU A 1 478 ? 1.976 23.798 32.355 1.00 97.59 478 LEU A N 1
ATOM 3734 C CA . LEU A 1 478 ? 2.034 25.225 32.061 1.00 89.38 478 LEU A CA 1
ATOM 3735 C C . LEU A 1 478 ? 0.670 25.557 31.519 1.00 87.90 478 LEU A C 1
ATOM 3736 O O . LEU A 1 478 ? 0.180 26.670 31.675 1.00 93.75 478 LEU A O 1
ATOM 3741 N N . LYS A 1 479 ? 0.070 24.556 30.879 1.00 91.01 479 LYS A N 1
ATOM 3742 C CA . LYS A 1 479 ? -1.261 24.666 30.294 1.00 105.15 479 LYS A CA 1
ATOM 3743 C C . LYS A 1 479 ? -2.165 25.282 31.362 1.00 105.39 479 LYS A C 1
ATOM 3744 O O . LYS A 1 479 ? -2.808 26.318 31.140 1.00 101.62 479 LYS A O 1
ATOM 3750 N N . VAL A 1 480 ? -2.182 24.635 32.529 1.00 105.07 480 VAL A N 1
ATOM 3751 C CA . VAL A 1 480 ? -2.960 25.083 33.681 1.00 94.51 480 VAL A CA 1
ATOM 3752 C C . VAL A 1 480 ? -2.189 26.133 34.486 1.00 74.19 480 VAL A C 1
ATOM 3753 O O . VAL A 1 480 ? -2.759 27.123 34.957 1.00 57.56 480 VAL A O 1
ATOM 3757 N N . GLY A 1 481 ? -0.885 25.909 34.619 1.00 71.11 481 GLY A N 1
ATOM 3758 C CA . GLY A 1 481 ? -0.029 26.814 35.362 1.00 71.22 481 GLY A CA 1
ATOM 3759 C C . GLY A 1 481 ? -0.064 28.265 34.926 1.00 77.49 481 GLY A C 1
ATOM 3760 O O . GLY A 1 481 ? -0.288 29.162 35.742 1.00 81.05 481 GLY A O 1
ATOM 3761 N N . ILE A 1 482 ? 0.154 28.513 33.643 1.00 77.28 482 ILE A N 1
ATOM 3762 C CA . ILE A 1 482 ? 0.153 29.888 33.169 1.00 85.74 482 ILE A CA 1
ATOM 3763 C C . ILE A 1 482 ? -1.103 30.628 33.618 1.00 89.42 482 ILE A C 1
ATOM 3764 O O . ILE A 1 482 ? -1.005 31.724 34.180 1.00 81.25 482 ILE A O 1
ATOM 3769 N N . PRO A 1 483 ? -2.303 30.049 33.370 1.00 90.49 483 PRO A N 1
ATOM 3770 C CA . PRO A 1 483 ? -3.522 30.740 33.799 1.00 83.81 483 PRO A CA 1
ATOM 3771 C C . PRO A 1 483 ? -3.448 30.996 35.313 1.00 73.39 483 PRO A C 1
ATOM 3772 O O . PRO A 1 483 ? -3.693 32.116 35.777 1.00 52.17 483 PRO A O 1
ATOM 3776 N N . VAL A 1 484 ? -3.087 29.955 36.069 1.00 74.05 484 VAL A N 1
ATOM 3777 C CA . VAL A 1 484 ? -2.959 30.056 37.524 1.00 77.90 484 VAL A CA 1
ATOM 3778 C C . VAL A 1 484 ? -2.242 31.347 37.882 1.00 80.26 484 VAL A C 1
ATOM 3779 O O . VAL A 1 484 ? -2.666 32.083 38.768 1.00 74.42 484 VAL A O 1
ATOM 3783 N N . LEU A 1 485 ? -1.145 31.610 37.184 1.00 71.80 485 LEU A N 1
ATOM 3784 C CA . LEU A 1 485 ? -0.360 32.817 37.407 1.00 78.01 485 LEU A CA 1
ATOM 3785 C C . LEU A 1 485 ? -1.236 34.057 37.289 1.00 82.76 485 LEU A C 1
ATOM 3786 O O . LEU A 1 485 ? -1.273 34.904 38.181 1.00 82.20 485 LEU A O 1
ATOM 3791 N N . ARG A 1 486 ? -1.927 34.149 36.159 1.00 88.78 486 ARG A N 1
ATOM 3792 C CA . ARG A 1 486 ? -2.804 35.272 35.843 1.00 88.93 486 ARG A CA 1
ATOM 3793 C C . ARG A 1 486 ? -3.696 35.659 37.002 1.00 78.31 486 ARG A C 1
ATOM 3794 O O . ARG A 1 486 ? -3.944 36.844 37.242 1.00 75.24 486 ARG A O 1
ATOM 3802 N N . ALA A 1 487 ? -4.172 34.643 37.715 1.00 80.60 487 ALA A N 1
ATOM 3803 C CA . ALA A 1 487 ? -5.038 34.843 38.865 1.00 93.51 487 ALA A CA 1
ATOM 3804 C C . ALA A 1 487 ? -4.202 35.330 40.038 1.00 88.86 487 ALA A C 1
ATOM 3805 O O . ALA A 1 487 ? -4.443 36.412 40.574 1.00 78.07 487 ALA A O 1
ATOM 3807 N N . LEU A 1 488 ? -3.214 34.524 40.422 1.00 90.87 488 LEU A N 1
ATOM 3808 C CA . LEU A 1 488 ? -2.326 34.847 41.533 1.00 84.78 488 LEU A CA 1
ATOM 3809 C C . LEU A 1 488 ? -1.808 36.278 41.459 1.00 85.38 488 LEU A C 1
ATOM 3810 O O . LEU A 1 488 ? -1.480 36.881 42.481 1.00 83.85 488 LEU A O 1
ATOM 3815 N N . TYR A 1 489 ? -1.761 36.820 40.247 1.00 81.82 489 TYR A N 1
ATOM 3816 C CA . TYR A 1 489 ? -1.274 38.173 40.020 1.00 76.37 489 TYR A CA 1
ATOM 3817 C C . TYR A 1 489 ? -2.097 39.247 40.736 1.00 87.71 489 TYR A C 1
ATOM 3818 O O . TYR A 1 489 ? -1.538 40.160 41.344 1.00 87.50 489 TYR A O 1
ATOM 3827 N N . ASP A 1 490 ? -3.419 39.152 40.651 1.00 104.22 490 ASP A N 1
ATOM 3828 C CA . ASP A 1 490 ? -4.299 40.137 41.283 1.00 114.49 490 ASP A CA 1
ATOM 3829 C C . ASP A 1 490 ? -3.913 40.404 42.734 1.00 115.87 490 ASP A C 1
ATOM 3830 O O . ASP A 1 490 ? -3.944 41.553 43.187 1.00 122.63 490 ASP A O 1
ATOM 3835 N N . SER A 1 491 ? -3.545 39.329 43.439 1.00 106.21 491 SER A N 1
ATOM 3836 C CA . SER A 1 491 ? -3.170 39.361 44.853 1.00 101.40 491 SER A CA 1
ATOM 3837 C C . SER A 1 491 ? -2.709 40.715 45.361 1.00 103.70 491 SER A C 1
ATOM 3838 O O . SER A 1 491 ? -2.080 41.483 44.639 1.00 93.60 491 SER A O 1
ATOM 3841 N N . GLU A 1 492 ? -3.033 41.008 46.614 1.00 106.78 492 GLU A N 1
ATOM 3842 C CA . GLU A 1 492 ? -2.655 42.281 47.203 1.00 101.83 492 GLU A CA 1
ATOM 3843 C C . GLU A 1 492 ? -1.353 42.180 47.979 1.00 90.55 492 GLU A C 1
ATOM 3844 O O . GLU A 1 492 ? -0.816 43.189 48.428 1.00 81.95 492 GLU A O 1
ATOM 3850 N N . ASP A 1 493 ? -0.843 40.962 48.138 1.00 98.68 493 ASP A N 1
ATOM 3851 C CA . ASP A 1 493 ? 0.418 40.768 48.848 1.00 107.64 493 ASP A CA 1
ATOM 3852 C C . ASP A 1 493 ? 1.532 40.975 47.829 1.00 95.67 493 ASP A C 1
ATOM 3853 O O . ASP A 1 493 ? 1.728 40.148 46.939 1.00 85.55 493 ASP A O 1
ATOM 3858 N N . PRO A 1 494 ? 2.287 42.076 47.957 1.00 96.24 494 PRO A N 1
ATOM 3859 C CA . PRO A 1 494 ? 3.377 42.358 47.015 1.00 97.60 494 PRO A CA 1
ATOM 3860 C C . PRO A 1 494 ? 4.132 41.102 46.618 1.00 89.90 494 PRO A C 1
ATOM 3861 O O . PRO A 1 494 ? 4.155 40.715 45.457 1.00 81.47 494 PRO A O 1
ATOM 3865 N N . THR A 1 495 ? 4.729 40.461 47.609 1.00 90.87 495 THR A N 1
ATOM 3866 C CA . THR A 1 495 ? 5.497 39.248 47.401 1.00 86.10 495 THR A CA 1
ATOM 3867 C C . THR A 1 495 ? 4.830 38.204 46.505 1.00 85.88 495 THR A C 1
ATOM 3868 O O . THR A 1 495 ? 5.502 37.312 46.003 1.00 91.80 495 THR A O 1
ATOM 3872 N N . VAL A 1 496 ? 3.521 38.292 46.303 1.00 83.99 496 VAL A N 1
ATOM 3873 C CA . VAL A 1 496 ? 2.863 37.304 45.449 1.00 85.49 496 VAL A CA 1
ATOM 3874 C C . VAL A 1 496 ? 2.508 37.905 44.091 1.00 99.96 496 VAL A C 1
ATOM 3875 O O . VAL A 1 496 ? 2.371 37.180 43.112 1.00 110.18 496 VAL A O 1
ATOM 3879 N N . LYS A 1 497 ? 2.364 39.227 44.029 1.00 98.72 497 LYS A N 1
ATOM 3880 C CA . LYS A 1 497 ? 2.036 39.895 42.766 1.00 88.78 497 LYS A CA 1
ATOM 3881 C C . LYS A 1 497 ? 3.298 39.862 41.909 1.00 92.71 497 LYS A C 1
ATOM 3882 O O . LYS A 1 497 ? 3.283 39.364 40.782 1.00 102.63 497 LYS A O 1
ATOM 3888 N N . VAL A 1 498 ? 4.388 40.379 42.478 1.00 87.11 498 VAL A N 1
ATOM 3889 C CA . VAL A 1 498 ? 5.706 40.458 41.836 1.00 88.47 498 VAL A CA 1
ATOM 3890 C C . VAL A 1 498 ? 6.258 39.100 41.390 1.00 82.69 498 VAL A C 1
ATOM 3891 O O . VAL A 1 498 ? 6.704 38.941 40.257 1.00 88.19 498 VAL A O 1
ATOM 3895 N N . ARG A 1 499 ? 6.234 38.127 42.289 1.00 80.25 499 ARG A N 1
ATOM 3896 C CA . ARG A 1 499 ? 6.735 36.805 41.975 1.00 91.03 499 ARG A CA 1
ATOM 3897 C C . ARG A 1 499 ? 5.907 36.237 40.830 1.00 93.09 499 ARG A C 1
ATOM 3898 O O . ARG A 1 499 ? 6.361 35.356 40.097 1.00 83.29 499 ARG A O 1
ATOM 3906 N N . ALA A 1 500 ? 4.696 36.774 40.678 1.00 92.66 500 ALA A N 1
ATOM 3907 C CA . ALA A 1 500 ? 3.753 36.349 39.642 1.00 84.08 500 ALA A CA 1
ATOM 3908 C C . ALA A 1 500 ? 3.911 37.123 38.340 1.00 75.31 500 ALA A C 1
ATOM 3909 O O . ALA A 1 500 ? 3.683 36.574 37.265 1.00 76.71 500 ALA A O 1
ATOM 3911 N N . LEU A 1 501 ? 4.287 38.395 38.439 1.00 70.40 501 LEU A N 1
ATOM 3912 C CA . LEU A 1 501 ? 4.496 39.243 37.270 1.00 72.08 501 LEU A CA 1
ATOM 3913 C C . LEU A 1 501 ? 5.531 38.563 36.350 1.00 76.10 501 LEU A C 1
ATOM 3914 O O . LEU A 1 501 ? 5.401 38.560 35.126 1.00 81.73 501 LEU A O 1
ATOM 3919 N N . VAL A 1 502 ? 6.559 37.981 36.956 1.00 74.98 502 VAL A N 1
ATOM 3920 C CA . VAL A 1 502 ? 7.590 37.260 36.219 1.00 72.55 502 VAL A CA 1
ATOM 3921 C C . VAL A 1 502 ? 6.898 36.035 35.625 1.00 75.34 502 VAL A C 1
ATOM 3922 O O . VAL A 1 502 ? 5.900 35.568 36.157 1.00 65.22 502 VAL A O 1
ATOM 3926 N N . GLY A 1 503 ? 7.422 35.508 34.529 1.00 85.81 503 GLY A N 1
ATOM 3927 C CA . GLY A 1 503 ? 6.798 34.344 33.913 1.00 98.48 503 GLY A CA 1
ATOM 3928 C C . GLY A 1 503 ? 5.690 34.832 33.008 1.00 98.45 503 GLY A C 1
ATOM 3929 O O . GLY A 1 503 ? 5.575 34.461 31.836 1.00 104.62 503 GLY A O 1
ATOM 3930 N N . LEU A 1 504 ? 4.859 35.678 33.591 1.00 85.38 504 LEU A N 1
ATOM 3931 C CA . LEU A 1 504 ? 3.760 36.302 32.887 1.00 83.18 504 LEU A CA 1
ATOM 3932 C C . LEU A 1 504 ? 4.480 37.456 32.199 1.00 71.34 504 LEU A C 1
ATOM 3933 O O . LEU A 1 504 ? 3.922 38.194 31.390 1.00 69.48 504 LEU A O 1
ATOM 3938 N N . CYS A 1 505 ? 5.756 37.577 32.542 1.00 81.53 505 CYS A N 1
ATOM 3939 C CA . CYS A 1 505 ? 6.605 38.600 31.980 1.00 83.11 505 CYS A CA 1
ATOM 3940 C C . CYS A 1 505 ? 7.521 37.903 31.012 1.00 74.06 505 CYS A C 1
ATOM 3941 O O . CYS A 1 505 ? 7.834 38.436 29.954 1.00 74.23 505 CYS A O 1
ATOM 3944 N N . LYS A 1 506 ? 7.937 36.696 31.377 1.00 60.07 506 LYS A N 1
ATOM 3945 C CA . LYS A 1 506 ? 8.818 35.926 30.518 1.00 71.98 506 LYS A CA 1
ATOM 3946 C C . LYS A 1 506 ? 8.037 34.993 29.602 1.00 86.38 506 LYS A C 1
ATOM 3947 O O . LYS A 1 506 ? 8.214 33.771 29.633 1.00 82.38 506 LYS A O 1
ATOM 3953 N N . ILE A 1 507 ? 7.173 35.600 28.785 1.00 105.01 507 ILE A N 1
ATOM 3954 C CA . ILE A 1 507 ? 6.343 34.892 27.804 1.00 105.27 507 ILE A CA 1
ATOM 3955 C C . ILE A 1 507 ? 6.030 35.797 26.608 1.00 96.86 507 ILE A C 1
ATOM 3956 O O . ILE A 1 507 ? 5.741 36.986 26.769 1.00 86.33 507 ILE A O 1
ATOM 3961 N N . VAL A 1 525 ? 1.813 43.657 28.251 1.00 148.27 525 VAL A N 1
ATOM 3962 C CA . VAL A 1 525 ? 2.875 43.688 27.250 1.00 142.45 525 VAL A CA 1
ATOM 3963 C C . VAL A 1 525 ? 3.850 44.835 27.526 1.00 118.68 525 VAL A C 1
ATOM 3964 O O . VAL A 1 525 ? 5.069 44.680 27.448 1.00 85.41 525 VAL A O 1
ATOM 3968 N N . ILE A 1 526 ? 3.285 45.992 27.834 1.00 130.79 526 ILE A N 1
ATOM 3969 C CA . ILE A 1 526 ? 4.055 47.180 28.169 1.00 137.53 526 ILE A CA 1
ATOM 3970 C C . ILE A 1 526 ? 3.469 47.549 29.521 1.00 128.41 526 ILE A C 1
ATOM 3971 O O . ILE A 1 526 ? 4.014 48.370 30.258 1.00 109.13 526 ILE A O 1
ATOM 3976 N N . SER A 1 527 ? 2.330 46.921 29.819 1.00 135.69 527 SER A N 1
ATOM 3977 C CA . SER A 1 527 ? 1.627 47.112 31.078 1.00 135.64 527 SER A CA 1
ATOM 3978 C C . SER A 1 527 ? 2.422 46.354 32.138 1.00 134.36 527 SER A C 1
ATOM 3979 O O . SER A 1 527 ? 2.412 46.720 33.316 1.00 132.60 527 SER A O 1
ATOM 3982 N N . LEU A 1 528 ? 3.109 45.294 31.704 1.00 124.32 528 LEU A N 1
ATOM 3983 C CA . LEU A 1 528 ? 3.947 44.501 32.596 1.00 108.56 528 LEU A CA 1
ATOM 3984 C C . LEU A 1 528 ? 5.111 45.403 32.953 1.00 103.42 528 LEU A C 1
ATOM 3985 O O . LEU A 1 528 ? 5.467 45.548 34.120 1.00 109.59 528 LEU A O 1
ATOM 3990 N N . ALA A 1 529 ? 5.688 46.017 31.924 1.00 94.43 529 ALA A N 1
ATOM 3991 C CA . ALA A 1 529 ? 6.814 46.927 32.087 1.00 85.28 529 ALA A CA 1
ATOM 3992 C C . ALA A 1 529 ? 6.421 48.137 32.928 1.00 92.21 529 ALA A C 1
ATOM 3993 O O . ALA A 1 529 ? 7.238 48.672 33.677 1.00 80.44 529 ALA A O 1
ATOM 3995 N N . LYS A 1 530 ? 5.170 48.570 32.804 1.00 100.01 530 LYS A N 1
ATOM 3996 C CA . LYS A 1 530 ? 4.685 49.715 33.571 1.00 108.66 530 LYS A CA 1
ATOM 3997 C C . LYS A 1 530 ? 4.756 49.401 35.067 1.00 95.67 530 LYS A C 1
ATOM 3998 O O . LYS A 1 530 ? 5.024 50.279 35.896 1.00 76.73 530 LYS A O 1
ATOM 4004 N N . THR A 1 531 ? 4.524 48.132 35.389 1.00 92.24 531 THR A N 1
ATOM 4005 C CA . THR A 1 531 ? 4.525 47.663 36.766 1.00 88.62 531 THR A CA 1
ATOM 4006 C C . THR A 1 531 ? 5.904 47.446 37.362 1.00 95.68 531 THR A C 1
ATOM 4007 O O . THR A 1 531 ? 6.226 48.026 38.401 1.00 98.80 531 THR A O 1
ATOM 4011 N N . CYS A 1 532 ? 6.706 46.598 36.720 1.00 92.71 532 CYS A N 1
ATOM 4012 C CA . CYS A 1 532 ? 8.062 46.304 37.191 1.00 91.04 532 CYS A CA 1
ATOM 4013 C C . CYS A 1 532 ? 8.762 47.596 37.593 1.00 95.21 532 CYS A C 1
ATOM 4014 O O . CYS A 1 532 ? 9.688 47.596 38.400 1.00 99.44 532 CYS A O 1
ATOM 4017 N N . LYS A 1 533 ? 8.306 48.697 37.016 1.00 97.15 533 LYS A N 1
ATOM 4018 C CA . LYS A 1 533 ? 8.871 49.998 37.309 1.00 103.95 533 LYS A CA 1
ATOM 4019 C C . LYS A 1 533 ? 8.398 50.481 38.682 1.00 105.21 533 LYS A C 1
ATOM 4020 O O . LYS A 1 533 ? 9.219 50.816 39.541 1.00 89.01 533 LYS A O 1
ATOM 4026 N N . LYS A 1 534 ? 7.080 50.498 38.889 1.00 115.81 534 LYS A N 1
ATOM 4027 C CA . LYS A 1 534 ? 6.504 50.951 40.159 1.00 120.96 534 LYS A CA 1
ATOM 4028 C C . LYS A 1 534 ? 7.088 50.206 41.365 1.00 115.53 534 LYS A C 1
ATOM 4029 O O . LYS A 1 534 ? 7.092 50.730 42.476 1.00 124.17 534 LYS A O 1
ATOM 4035 N N . PHE A 1 535 ? 7.575 48.988 41.143 1.00 97.72 535 PHE A N 1
ATOM 4036 C CA . PHE A 1 535 ? 8.185 48.196 42.209 1.00 93.86 535 PHE A CA 1
ATOM 4037 C C . PHE A 1 535 ? 9.555 48.771 42.507 1.00 97.26 535 PHE A C 1
ATOM 4038 O O . PHE A 1 535 ? 9.848 49.190 43.628 1.00 95.28 535 PHE A O 1
ATOM 4046 N N . LEU A 1 536 ? 10.380 48.777 41.462 1.00 101.80 536 LEU A N 1
ATOM 4047 C CA . LEU A 1 536 ? 11.767 49.236 41.498 1.00 103.41 536 LEU A CA 1
ATOM 4048 C C . LEU A 1 536 ? 12.005 50.676 41.947 1.00 115.04 536 LEU A C 1
ATOM 4049 O O . LEU A 1 536 ? 12.904 50.928 42.752 1.00 119.81 536 LEU A O 1
ATOM 4054 N N . LEU A 1 537 ? 11.215 51.614 41.434 1.00 117.91 537 LEU A N 1
ATOM 4055 C CA . LEU A 1 537 ? 11.375 53.022 41.800 1.00 115.30 537 LEU A CA 1
ATOM 4056 C C . LEU A 1 537 ? 11.048 53.251 43.271 1.00 112.79 537 LEU A C 1
ATOM 4057 O O . LEU A 1 537 ? 11.647 54.105 43.928 1.00 101.19 537 LEU A O 1
ATOM 4062 N N . GLU A 1 538 ? 10.081 52.483 43.769 1.00 120.60 538 GLU A N 1
ATOM 4063 C CA . GLU A 1 538 ? 9.647 52.564 45.160 1.00 118.04 538 GLU A CA 1
ATOM 4064 C C . GLU A 1 538 ? 10.741 51.961 46.035 1.00 112.76 538 GLU A C 1
ATOM 4065 O O . GLU A 1 538 ? 10.503 51.052 46.829 1.00 82.62 538 GLU A O 1
ATOM 4071 N N . THR A 1 539 ? 11.946 52.489 45.864 1.00 130.95 539 THR A N 1
ATOM 4072 C CA . THR A 1 539 ? 13.126 52.045 46.591 1.00 127.24 539 THR A CA 1
ATOM 4073 C C . THR A 1 539 ? 12.926 51.792 48.084 1.00 120.14 539 THR A C 1
ATOM 4074 O O . THR A 1 539 ? 13.116 50.673 48.561 1.00 96.31 539 THR A O 1
ATOM 4078 N N . GLU A 1 540 ? 12.541 52.830 48.819 1.00 140.55 540 GLU A N 1
ATOM 4079 C CA . GLU A 1 540 ? 12.350 52.721 50.261 1.00 154.82 540 GLU A CA 1
ATOM 4080 C C . GLU A 1 540 ? 11.244 51.756 50.670 1.00 159.13 540 GLU A C 1
ATOM 4081 O O . GLU A 1 540 ? 11.482 50.800 51.411 1.00 161.61 540 GLU A O 1
ATOM 4087 N N . LYS A 1 541 ? 10.036 52.023 50.188 1.00 160.88 541 LYS A N 1
ATOM 4088 C CA . LYS A 1 541 ? 8.866 51.206 50.500 1.00 159.60 541 LYS A CA 1
ATOM 4089 C C . LYS A 1 541 ? 9.066 49.695 50.328 1.00 144.53 541 LYS A C 1
ATOM 4090 O O . LYS A 1 541 ? 9.417 49.015 51.291 1.00 135.22 541 LYS A O 1
ATOM 4096 N N . TYR A 1 542 ? 8.848 49.164 49.126 1.00 141.15 542 TYR A N 1
ATOM 4097 C CA . TYR A 1 542 ? 9.022 47.728 48.894 1.00 133.19 542 TYR A CA 1
ATOM 4098 C C . TYR A 1 542 ? 10.396 47.263 49.386 1.00 131.36 542 TYR A C 1
ATOM 4099 O O . TYR A 1 542 ? 11.279 48.086 49.626 1.00 135.83 542 TYR A O 1
ATOM 4108 N N . SER A 1 543 ? 10.582 45.953 49.533 1.00 122.66 543 SER A N 1
ATOM 4109 C CA . SER A 1 543 ? 11.853 45.415 50.020 1.00 113.59 543 SER A CA 1
ATOM 4110 C C . SER A 1 543 ? 12.827 44.968 48.932 1.00 106.50 543 SER A C 1
ATOM 4111 O O . SER A 1 543 ? 12.580 45.142 47.737 1.00 98.75 543 SER A O 1
ATOM 4114 N N . VAL A 1 544 ? 13.940 44.384 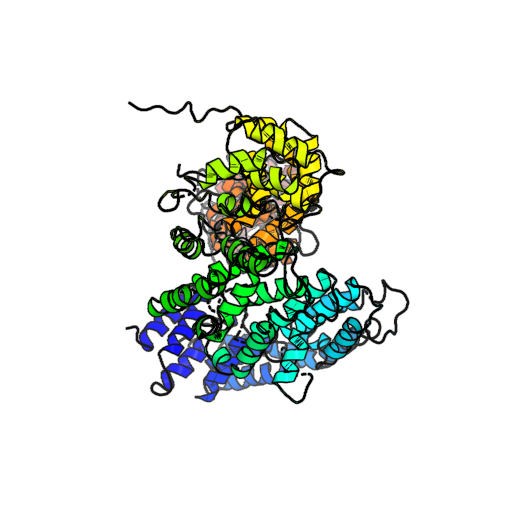49.362 1.00 111.14 544 VAL A N 1
ATOM 4115 C CA . VAL A 1 544 ? 14.960 43.909 48.440 1.00 108.74 544 VAL A CA 1
ATOM 4116 C C . VAL A 1 544 ? 14.538 42.677 47.666 1.00 104.23 544 VAL A C 1
ATOM 4117 O O . VAL A 1 544 ? 14.421 42.732 46.447 1.00 92.76 544 VAL A O 1
ATOM 4121 N N . ASP A 1 545 ? 14.306 41.567 48.366 1.00 115.34 545 ASP A N 1
ATOM 4122 C CA . ASP A 1 545 ? 13.915 40.330 47.695 1.00 114.12 545 ASP A CA 1
ATOM 4123 C C . ASP A 1 545 ? 12.719 40.520 46.776 1.00 99.92 545 ASP A C 1
ATOM 4124 O O . ASP A 1 545 ? 12.459 39.679 45.913 1.00 81.94 545 ASP A O 1
ATOM 4129 N N . ILE A 1 546 ? 11.980 41.610 46.966 1.00 103.39 546 ILE A N 1
ATOM 4130 C CA . ILE A 1 546 ? 10.835 41.885 46.104 1.00 102.97 546 ILE A CA 1
ATOM 4131 C C . ILE A 1 546 ? 11.391 42.439 44.800 1.00 89.76 546 ILE A C 1
ATOM 4132 O O . ILE A 1 546 ? 11.209 41.855 43.728 1.00 84.82 546 ILE A O 1
ATOM 4137 N N . ARG A 1 547 ? 12.093 43.558 44.906 1.00 82.27 547 ARG A N 1
ATOM 4138 C CA . ARG A 1 547 ? 12.685 44.187 43.743 1.00 79.12 547 ARG A CA 1
ATOM 4139 C C . ARG A 1 547 ? 13.645 43.255 42.988 1.00 73.64 547 ARG A C 1
ATOM 4140 O O . ARG A 1 547 ? 14.014 43.538 41.850 1.00 69.37 547 ARG A O 1
ATOM 4148 N N . ARG A 1 548 ? 14.051 42.146 43.609 1.00 75.50 548 ARG A N 1
ATOM 4149 C CA . ARG A 1 548 ? 14.941 41.207 42.928 1.00 82.60 548 ARG A CA 1
ATOM 4150 C C . ARG A 1 548 ? 14.178 40.703 41.721 1.00 88.41 548 ARG A C 1
ATOM 4151 O O . ARG A 1 548 ? 14.685 40.714 40.600 1.00 91.86 548 ARG A O 1
ATOM 4159 N N . TYR A 1 549 ? 12.949 40.255 41.969 1.00 86.28 549 TYR A N 1
ATOM 4160 C CA . TYR A 1 549 ? 12.085 39.741 40.913 1.00 82.38 549 TYR A CA 1
ATOM 4161 C C . TYR A 1 549 ? 11.588 40.902 40.062 1.00 76.75 549 TYR A C 1
ATOM 4162 O O . TYR A 1 549 ? 11.296 40.731 38.883 1.00 75.60 549 TYR A O 1
ATOM 4171 N N . ALA A 1 550 ? 11.495 42.085 40.661 1.00 77.98 550 ALA A N 1
ATOM 4172 C CA . ALA A 1 550 ? 11.066 43.262 39.914 1.00 88.90 550 ALA A CA 1
ATOM 4173 C C . ALA A 1 550 ? 12.041 43.365 38.751 1.00 93.06 550 ALA A C 1
ATOM 4174 O O . ALA A 1 550 ? 11.657 43.591 37.603 1.00 89.52 550 ALA A O 1
ATOM 4176 N N . CYS A 1 551 ? 13.315 43.184 39.075 1.00 96.22 551 CYS A N 1
ATOM 4177 C CA . CYS A 1 551 ? 14.366 43.224 38.083 1.00 88.93 551 CYS A CA 1
ATOM 4178 C C . CYS A 1 551 ? 14.176 42.039 37.155 1.00 77.05 551 CYS A C 1
ATOM 4179 O O . CYS A 1 551 ? 13.902 42.216 35.978 1.00 84.13 551 CYS A O 1
ATOM 4182 N N . GLU A 1 552 ? 14.289 40.832 37.690 1.00 67.01 552 GLU A N 1
ATOM 4183 C CA . GLU A 1 552 ? 14.146 39.658 36.852 1.00 74.12 552 GLU A CA 1
ATOM 4184 C C . GLU A 1 552 ? 13.070 39.787 35.790 1.00 79.26 552 GLU A C 1
ATOM 4185 O O . GLU A 1 552 ? 13.244 39.321 34.665 1.00 91.91 552 GLU A O 1
ATOM 4191 N N . GLY A 1 553 ? 11.950 40.400 36.144 1.00 74.24 553 GLY A N 1
ATOM 4192 C CA . GLY A 1 553 ? 10.889 40.548 35.171 1.00 70.09 553 GLY A CA 1
ATOM 4193 C C . GLY A 1 553 ? 11.359 41.484 34.087 1.00 69.92 553 GLY A C 1
ATOM 4194 O O . GLY A 1 553 ? 11.490 41.095 32.919 1.00 70.80 553 GLY A O 1
ATOM 4195 N N . LEU A 1 554 ? 11.633 42.720 34.501 1.00 76.59 554 LEU A N 1
ATOM 4196 C CA . LEU A 1 554 ? 12.098 43.776 33.614 1.00 74.24 554 LEU A CA 1
ATOM 4197 C C . LEU A 1 554 ? 13.155 43.224 32.683 1.00 72.38 554 LEU A C 1
ATOM 4198 O O . LEU A 1 554 ? 13.251 43.634 31.535 1.00 73.21 554 LEU A O 1
ATOM 4203 N N . SER A 1 555 ? 13.941 42.284 33.202 1.00 73.25 555 SER A N 1
ATOM 4204 C CA . SER A 1 555 ? 14.995 41.620 32.450 1.00 78.56 555 SER A CA 1
ATOM 4205 C C . SER A 1 555 ? 14.480 41.048 31.134 1.00 83.14 555 SER A C 1
ATOM 4206 O O . SER A 1 555 ? 14.894 41.489 30.058 1.00 92.22 555 SER A O 1
ATOM 4209 N N . TYR A 1 556 ? 13.576 40.072 31.223 1.00 83.43 556 TYR A N 1
ATOM 4210 C CA . TYR A 1 556 ? 13.032 39.425 30.030 1.00 90.94 556 TYR A CA 1
ATOM 4211 C C . TYR A 1 556 ? 12.381 40.410 29.058 1.00 90.92 556 TYR A C 1
ATOM 4212 O O . TYR A 1 556 ? 12.398 40.204 27.842 1.00 102.06 556 TYR A O 1
ATOM 4221 N N . LEU A 1 557 ? 11.789 41.471 29.592 1.00 81.90 557 LEU A N 1
ATOM 4222 C CA . LEU A 1 557 ? 11.146 42.463 28.744 1.00 97.74 557 LEU A CA 1
ATOM 4223 C C . LEU A 1 557 ? 12.170 43.126 27.829 1.00 109.72 557 LEU A C 1
ATOM 4224 O O . LEU A 1 557 ? 11.906 43.335 26.644 1.00 117.48 557 LEU A O 1
ATOM 4229 N N . SER A 1 558 ? 13.340 43.446 28.378 1.00 116.34 558 SER A N 1
ATOM 4230 C CA . SER A 1 558 ? 14.410 44.055 27.591 1.00 124.82 558 SER A CA 1
ATOM 4231 C C . SER A 1 558 ? 14.939 43.031 26.605 1.00 129.58 558 SER A C 1
ATOM 4232 O O . SER A 1 558 ? 15.742 42.162 26.942 1.00 142.64 558 SER A O 1
ATOM 4235 N N . LEU A 1 559 ? 14.455 43.145 25.382 1.00 121.31 559 LEU A N 1
ATOM 4236 C CA . LEU A 1 559 ? 14.825 42.274 24.286 1.00 125.66 559 LEU A CA 1
ATOM 4237 C C . LEU A 1 559 ? 14.105 42.942 23.139 1.00 128.32 559 LEU A C 1
ATOM 4238 O O . LEU A 1 559 ? 14.491 42.826 21.974 1.00 133.92 559 LEU A O 1
ATOM 4243 N N . ASP A 1 560 ? 13.040 43.648 23.508 1.00 121.38 560 ASP A N 1
ATOM 4244 C CA . ASP A 1 560 ? 12.239 44.407 22.568 1.00 105.99 560 ASP A CA 1
ATOM 4245 C C . ASP A 1 560 ? 12.884 45.784 22.493 1.00 101.19 560 ASP A C 1
ATOM 4246 O O . ASP A 1 560 ? 13.388 46.308 23.486 1.00 94.46 560 ASP A O 1
ATOM 4251 N N . ALA A 1 561 ? 12.880 46.364 21.305 1.00 101.26 561 ALA A N 1
ATOM 4252 C CA . ALA A 1 561 ? 13.478 47.668 21.112 1.00 102.03 561 ALA A CA 1
ATOM 4253 C C . ALA A 1 561 ? 12.748 48.762 21.880 1.00 104.31 561 ALA A C 1
ATOM 4254 O O . ALA A 1 561 ? 13.346 49.496 22.665 1.00 96.87 561 ALA A O 1
ATOM 4256 N N . ASP A 1 562 ? 11.448 48.866 21.628 1.00 115.50 562 ASP A N 1
ATOM 4257 C CA . ASP A 1 562 ? 10.610 49.870 22.262 1.00 121.32 562 ASP A CA 1
ATOM 4258 C C . ASP A 1 562 ? 10.875 49.936 23.766 1.00 118.78 562 ASP A C 1
ATOM 4259 O O . ASP A 1 562 ? 11.062 51.024 24.319 1.00 116.94 562 ASP A O 1
ATOM 4264 N N . VAL A 1 563 ? 10.898 48.774 24.418 1.00 121.06 563 VAL A N 1
ATOM 4265 C CA . VAL A 1 563 ? 11.152 48.712 25.858 1.00 120.59 563 VAL A CA 1
ATOM 4266 C C . VAL A 1 563 ? 12.556 49.229 26.133 1.00 116.52 563 VAL A C 1
ATOM 4267 O O . VAL A 1 563 ? 12.775 49.982 27.084 1.00 119.16 563 VAL A O 1
ATOM 4271 N N . LYS A 1 564 ? 13.498 48.828 25.284 1.00 109.17 564 LYS A N 1
ATOM 4272 C CA . LYS A 1 564 ? 14.883 49.263 25.417 1.00 120.25 564 LYS A CA 1
ATOM 4273 C C . LYS A 1 564 ? 14.942 50.789 25.506 1.00 127.86 564 LYS A C 1
ATOM 4274 O O . LYS A 1 564 ? 15.470 51.345 26.472 1.00 122.26 564 LYS A O 1
ATOM 4280 N N . GLU A 1 565 ? 14.392 51.460 24.496 1.00 137.08 565 GLU A N 1
ATOM 4281 C CA . GLU A 1 565 ? 14.389 52.915 24.478 1.00 135.42 565 GLU A CA 1
ATOM 4282 C C . GLU A 1 565 ? 13.564 53.483 25.627 1.00 128.19 565 GLU A C 1
ATOM 4283 O O . GLU A 1 565 ? 13.945 54.486 26.231 1.00 127.81 565 GLU A O 1
ATOM 4289 N N . TRP A 1 566 ? 12.441 52.846 25.943 1.00 121.78 566 TRP A N 1
ATOM 4290 C CA . TRP A 1 566 ? 11.623 53.343 27.033 1.00 115.01 566 TRP A CA 1
ATOM 4291 C C . TRP A 1 566 ? 12.445 53.449 28.308 1.00 114.75 566 TRP A C 1
ATOM 4292 O O . TRP A 1 566 ? 12.570 54.528 28.880 1.00 122.64 566 TRP A O 1
ATOM 4303 N N . ILE A 1 567 ? 13.008 52.324 28.742 1.00 110.95 567 ILE A N 1
ATOM 4304 C CA . ILE A 1 567 ? 13.811 52.272 29.968 1.00 107.23 567 ILE A CA 1
ATOM 4305 C C . ILE A 1 567 ? 14.812 53.408 30.127 1.00 116.92 567 ILE A C 1
ATOM 4306 O O . ILE A 1 567 ? 14.661 54.268 30.995 1.00 123.77 567 ILE A O 1
ATOM 4311 N N . VAL A 1 568 ? 15.844 53.393 29.293 1.00 113.27 568 VAL A N 1
ATOM 4312 C CA . VAL A 1 568 ? 16.889 54.405 29.342 1.00 108.87 568 VAL A CA 1
ATOM 4313 C C . VAL A 1 568 ? 16.335 55.833 29.365 1.00 117.55 568 VAL A C 1
ATOM 4314 O O . VAL A 1 568 ? 17.031 56.768 29.768 1.00 117.51 568 VAL A O 1
ATOM 4318 N N . ASP A 1 569 ? 15.080 55.993 28.949 1.00 130.82 569 ASP A N 1
ATOM 4319 C CA . ASP A 1 569 ? 14.431 57.304 28.913 1.00 142.54 569 ASP A CA 1
ATOM 4320 C C . ASP A 1 569 ? 14.111 57.879 30.292 1.00 138.65 569 ASP A C 1
ATOM 4321 O O . ASP A 1 569 ? 14.096 59.099 30.474 1.00 135.19 569 ASP A O 1
ATOM 4326 N N . ASP A 1 570 ? 13.858 56.998 31.258 1.00 134.36 570 ASP A N 1
ATOM 4327 C CA . ASP A 1 570 ? 13.540 57.415 32.624 1.00 130.81 570 ASP A CA 1
ATOM 4328 C C . ASP A 1 570 ? 14.773 57.291 33.519 1.00 132.74 570 ASP A C 1
ATOM 4329 O O . ASP A 1 570 ? 15.312 56.195 33.697 1.00 132.39 570 ASP A O 1
ATOM 4334 N N . SER A 1 571 ? 15.215 58.414 34.083 1.00 136.50 571 SER A N 1
ATOM 4335 C CA . SER A 1 571 ? 16.389 58.422 34.951 1.00 136.17 571 SER A CA 1
ATOM 4336 C C . SER A 1 571 ? 16.207 57.518 36.161 1.00 129.37 571 SER A C 1
ATOM 4337 O O . SER A 1 571 ? 16.879 56.495 36.290 1.00 131.26 571 SER A O 1
ATOM 4340 N N . LEU A 1 572 ? 15.289 57.901 37.042 1.00 119.90 572 LEU A N 1
ATOM 4341 C CA . LEU A 1 572 ? 15.019 57.150 38.262 1.00 116.61 572 LEU A CA 1
ATOM 4342 C C . LEU A 1 572 ? 15.163 55.636 38.155 1.00 103.38 572 LEU A C 1
ATOM 4343 O O . LEU A 1 572 ? 15.781 55.018 39.020 1.00 102.13 572 LEU A O 1
ATOM 4348 N N . LEU A 1 573 ? 14.609 55.039 37.102 1.00 94.76 573 LEU A N 1
ATOM 4349 C CA . LEU A 1 573 ? 14.679 53.586 36.926 1.00 100.86 573 LEU A CA 1
ATOM 4350 C C . LEU A 1 573 ? 16.114 53.079 36.834 1.00 113.35 573 LEU A C 1
ATOM 4351 O O . LEU A 1 573 ? 16.408 51.935 37.199 1.00 118.56 573 LEU A O 1
ATOM 4356 N N . LEU A 1 574 ? 17.006 53.926 36.331 1.00 114.69 574 LEU A N 1
ATOM 4357 C CA . LEU A 1 574 ? 18.410 53.565 36.216 1.00 107.19 574 LEU A CA 1
ATOM 4358 C C . LEU A 1 574 ? 19.072 53.884 37.554 1.00 103.46 574 LEU A C 1
ATOM 4359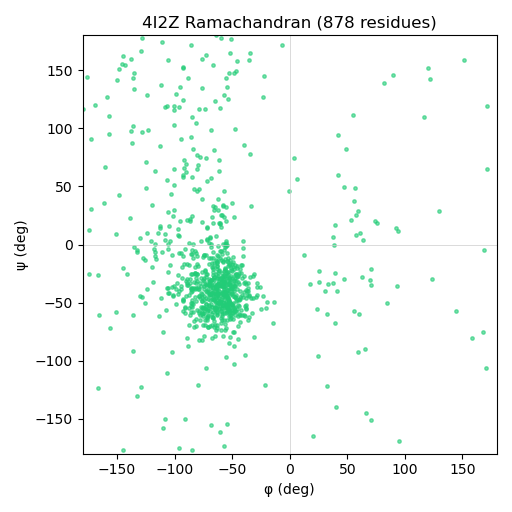 O O . LEU A 1 574 ? 19.920 53.133 38.033 1.00 107.38 574 LEU A O 1
ATOM 4364 N N . LYS A 1 575 ? 18.654 54.996 38.154 1.00 103.89 575 LYS A N 1
ATOM 4365 C CA . LYS A 1 575 ? 19.179 55.443 39.442 1.00 112.75 575 LYS A CA 1
ATOM 4366 C C . LYS A 1 575 ? 18.854 54.432 40.544 1.00 108.24 575 LYS A C 1
ATOM 4367 O O . LYS A 1 575 ? 19.647 54.221 41.464 1.00 107.99 575 LYS A O 1
ATOM 4373 N N . ALA A 1 576 ? 17.689 53.799 40.442 1.00 101.47 576 ALA A N 1
ATOM 4374 C CA . ALA A 1 576 ? 17.267 52.812 41.428 1.00 100.18 576 ALA A CA 1
ATOM 4375 C C . ALA A 1 576 ? 17.755 51.408 41.067 1.00 92.53 576 ALA A C 1
ATOM 4376 O O . ALA A 1 576 ? 18.082 50.616 41.953 1.00 96.01 576 ALA A O 1
ATOM 4378 N N . LEU A 1 577 ? 17.800 51.100 39.773 1.00 79.43 577 LEU A N 1
ATOM 4379 C CA . LEU A 1 577 ? 18.265 49.791 39.314 1.00 88.36 577 LEU A CA 1
ATOM 4380 C C . LEU A 1 577 ? 19.729 49.599 39.702 1.00 102.15 577 LEU A C 1
ATOM 4381 O O . LEU A 1 577 ? 20.262 48.486 39.681 1.00 93.48 577 LEU A O 1
ATOM 4386 N N . VAL A 1 578 ? 20.372 50.708 40.051 1.00 108.36 578 VAL A N 1
ATOM 4387 C CA . VAL A 1 578 ? 21.768 50.714 40.475 1.00 100.68 578 VAL A CA 1
ATOM 4388 C C . VAL A 1 578 ? 21.791 50.403 41.971 1.00 95.90 578 VAL A C 1
ATOM 4389 O O . VAL A 1 578 ? 22.547 49.537 42.433 1.00 94.12 578 VAL A O 1
ATOM 4393 N N . LEU A 1 579 ? 20.934 51.112 42.707 1.00 93.34 579 LEU A N 1
ATOM 4394 C CA . LEU A 1 579 ? 20.803 50.952 44.152 1.00 90.10 579 LEU A CA 1
ATOM 4395 C C . LEU A 1 579 ? 20.413 49.509 44.470 1.00 91.64 579 LEU A C 1
ATOM 4396 O O . LEU A 1 579 ? 20.678 49.002 45.562 1.00 95.37 579 LEU A O 1
ATOM 4401 N N . LEU A 1 580 ? 19.788 48.851 43.497 1.00 88.64 580 LEU A N 1
ATOM 4402 C CA . LEU A 1 580 ? 19.357 47.475 43.659 1.00 79.16 580 LEU A CA 1
ATOM 4403 C C . LEU A 1 580 ? 20.553 46.535 43.660 1.00 75.92 580 LEU A C 1
ATOM 4404 O O . LEU A 1 580 ? 20.598 45.594 44.447 1.00 78.12 580 LEU A O 1
ATOM 4409 N N . ALA A 1 581 ? 21.522 46.782 42.782 1.00 73.68 581 ALA A N 1
ATOM 4410 C CA . ALA A 1 581 ? 22.709 45.933 42.719 1.00 74.23 581 ALA A CA 1
ATOM 4411 C C . ALA A 1 581 ? 23.598 46.291 43.895 1.00 81.49 581 ALA A C 1
ATOM 4412 O O . ALA A 1 581 ? 24.148 45.416 44.563 1.00 84.41 581 ALA A O 1
ATOM 4414 N N . LYS A 1 582 ? 23.722 47.593 44.144 1.00 87.54 582 LYS A N 1
ATOM 4415 C CA . LYS A 1 582 ? 24.530 48.102 45.249 1.00 93.34 582 LYS A CA 1
ATOM 4416 C C . LYS A 1 582 ? 23.927 47.673 46.580 1.00 92.32 582 LYS A C 1
ATOM 4417 O O . LYS A 1 582 ? 24.020 48.399 47.571 1.00 91.89 582 LYS A O 1
ATOM 4423 N N . LYS A 1 583 ? 23.302 46.502 46.602 1.00 96.55 583 LYS A N 1
ATOM 4424 C CA . LYS A 1 583 ? 22.677 46.013 47.822 1.00 93.29 583 LYS A CA 1
ATOM 4425 C C . LYS A 1 583 ? 22.297 44.542 47.738 1.00 84.94 583 LYS A C 1
ATOM 4426 O O . LYS A 1 583 ? 22.229 43.868 48.761 1.00 81.16 583 LYS A O 1
ATOM 4432 N N . ALA A 1 584 ? 22.056 44.040 46.527 1.00 77.11 584 ALA A N 1
ATOM 4433 C CA . ALA A 1 584 ? 21.677 42.638 46.338 1.00 69.95 584 ALA A CA 1
ATOM 4434 C C . ALA A 1 584 ? 22.827 41.751 45.842 1.00 75.21 584 ALA A C 1
ATOM 4435 O O . ALA A 1 584 ? 22.930 40.583 46.231 1.00 74.27 584 ALA A O 1
ATOM 4437 N N . GLY A 1 585 ? 23.676 42.304 44.975 1.00 69.24 585 GLY A N 1
ATOM 4438 C CA . GLY A 1 585 ? 24.803 41.552 44.451 1.00 68.42 585 GLY A CA 1
ATOM 4439 C C . GLY A 1 585 ? 24.428 40.383 43.561 1.00 73.28 585 GLY A C 1
ATOM 4440 O O . GLY A 1 585 ? 23.454 40.439 42.829 1.00 70.87 585 GLY A O 1
ATOM 4441 N N . ALA A 1 586 ? 25.210 39.315 43.638 1.00 71.53 586 ALA A N 1
ATOM 4442 C CA . ALA A 1 586 ? 25.003 38.1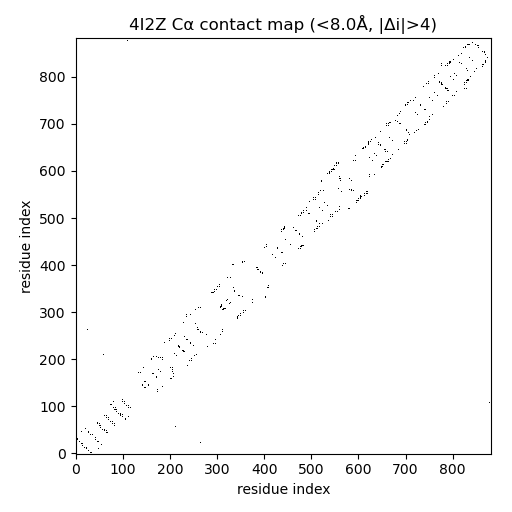09 42.842 1.00 79.15 586 ALA A CA 1
ATOM 4443 C C . ALA A 1 586 ? 23.562 37.614 42.654 1.00 72.54 586 ALA A C 1
ATOM 4444 O O . ALA A 1 586 ? 23.319 36.705 41.854 1.00 54.99 586 ALA A O 1
ATOM 4446 N N . LEU A 1 587 ? 22.616 38.192 43.388 1.00 86.00 587 LEU A N 1
ATOM 4447 C CA . LEU A 1 587 ? 21.206 37.789 43.291 1.00 91.79 587 LEU A CA 1
ATOM 4448 C C . LEU A 1 587 ? 20.569 38.304 42.009 1.00 90.32 587 LEU A C 1
ATOM 4449 O O . LEU A 1 587 ? 19.654 37.680 41.448 1.00 98.54 587 LEU A O 1
ATOM 4454 N N . CYS A 1 588 ? 21.064 39.459 41.572 1.00 76.86 588 CYS A N 1
ATOM 4455 C CA . CYS A 1 588 ? 20.593 40.134 40.371 1.00 73.04 588 CYS A CA 1
ATOM 4456 C C . CYS A 1 588 ? 21.709 40.234 39.341 1.00 88.50 588 CYS A C 1
ATOM 4457 O O . CYS A 1 588 ? 22.136 41.329 38.985 1.00 104.93 588 CYS A O 1
ATOM 4460 N N . VAL A 1 589 ? 22.188 39.098 38.862 1.00 83.26 589 VAL A N 1
ATOM 4461 C CA . VAL A 1 589 ? 23.250 39.120 37.881 1.00 77.15 589 VAL A CA 1
ATOM 4462 C C . VAL A 1 589 ? 22.689 38.661 36.556 1.00 88.82 589 VAL A C 1
ATOM 4463 O O . VAL A 1 589 ? 22.442 39.477 35.671 1.00 86.77 589 VAL A O 1
ATOM 4467 N N . TYR A 1 590 ? 22.468 37.355 36.432 1.00 99.52 590 TYR A N 1
ATOM 4468 C CA . TYR A 1 590 ? 21.937 36.799 35.199 1.00 98.41 590 TYR A CA 1
ATOM 4469 C C . TYR A 1 590 ? 20.920 37.789 34.671 1.00 94.70 590 TYR A C 1
ATOM 4470 O O . TYR A 1 590 ? 20.776 37.962 33.462 1.00 98.34 590 TYR A O 1
ATOM 4479 N N . THR A 1 591 ? 20.234 38.453 35.597 1.00 90.10 591 THR A N 1
ATOM 4480 C CA . THR A 1 591 ? 19.199 39.412 35.244 1.00 91.77 591 THR A CA 1
ATOM 4481 C C . THR A 1 591 ? 19.707 40.809 34.917 1.00 91.86 591 THR A C 1
ATOM 4482 O O . THR A 1 591 ? 19.450 41.313 33.828 1.00 93.21 591 THR A O 1
ATOM 4486 N N . LEU A 1 592 ? 20.415 41.440 35.849 1.00 88.03 592 LEU A N 1
ATOM 4487 C CA . LEU A 1 592 ? 20.923 42.794 35.619 1.00 81.63 592 LEU A CA 1
ATOM 4488 C C . LEU A 1 592 ? 21.902 42.870 34.456 1.00 87.79 592 LEU A C 1
ATOM 4489 O O . LEU A 1 592 ? 22.042 43.909 33.806 1.00 96.54 592 LEU A O 1
ATOM 4494 N N . ALA A 1 593 ? 22.601 41.774 34.202 1.00 82.43 593 ALA A N 1
ATOM 4495 C CA . ALA A 1 593 ? 23.530 41.749 33.083 1.00 80.08 593 ALA A CA 1
ATOM 4496 C C . ALA A 1 593 ? 22.654 41.845 31.834 1.00 81.54 593 ALA A C 1
ATOM 4497 O O . ALA A 1 593 ? 22.774 42.775 31.036 1.00 90.45 593 ALA A O 1
ATOM 4499 N N . THR A 1 594 ? 21.752 40.876 31.709 1.00 71.11 594 THR A N 1
ATOM 4500 C CA . THR A 1 594 ? 20.822 40.786 30.600 1.00 63.05 594 THR A CA 1
ATOM 4501 C C . THR A 1 594 ? 20.090 42.100 30.307 1.00 61.80 594 THR A C 1
ATOM 4502 O O . THR A 1 594 ? 19.741 42.373 29.162 1.00 75.73 594 THR A O 1
ATOM 4506 N N . ILE A 1 595 ? 19.849 42.920 31.323 1.00 63.10 595 ILE A N 1
ATOM 4507 C CA . ILE A 1 595 ? 19.172 44.195 31.077 1.00 81.75 595 ILE A CA 1
ATOM 4508 C C . ILE A 1 595 ? 20.148 45.133 30.364 1.00 79.01 595 ILE A C 1
ATOM 4509 O O . ILE A 1 595 ? 19.803 45.776 29.369 1.00 79.76 595 ILE A O 1
ATOM 4514 N N . TYR A 1 596 ? 21.374 45.191 30.877 1.00 90.98 596 TYR A N 1
ATOM 4515 C CA . TYR A 1 596 ? 22.427 46.028 30.309 1.00 94.08 596 TYR A CA 1
ATOM 4516 C C . TYR A 1 596 ? 22.957 45.428 29.008 1.00 94.15 596 TYR A C 1
ATOM 4517 O O . TYR A 1 596 ? 23.354 46.151 28.096 1.00 89.15 596 TYR A O 1
ATOM 4526 N N . ALA A 1 597 ? 22.980 44.100 28.939 1.00 100.52 597 ALA A N 1
ATOM 4527 C CA . ALA A 1 597 ? 23.432 43.406 27.741 1.00 88.38 597 ALA A CA 1
ATOM 4528 C C . ALA A 1 597 ? 22.462 43.774 26.622 1.00 91.83 597 ALA A C 1
ATOM 4529 O O . ALA A 1 597 ? 22.858 44.357 25.616 1.00 95.69 597 ALA A O 1
ATOM 4531 N N . ASN A 1 598 ? 21.185 43.447 26.820 1.00 79.89 598 ASN A N 1
ATOM 4532 C CA . ASN A 1 598 ? 20.145 43.741 25.842 1.00 79.36 598 ASN A CA 1
ATOM 4533 C C . ASN A 1 598 ? 20.018 45.238 25.590 1.00 84.28 598 ASN A C 1
ATOM 4534 O O . ASN A 1 598 ? 19.981 45.678 24.444 1.00 83.06 598 ASN A O 1
ATOM 4539 N N . LEU A 1 599 ? 19.954 46.023 26.660 1.00 92.81 599 LEU A N 1
ATOM 4540 C CA . LEU A 1 599 ? 19.834 47.472 26.526 1.00 97.08 599 LEU A CA 1
ATOM 4541 C C . LEU A 1 599 ? 20.974 48.151 25.770 1.00 103.85 599 LEU A C 1
ATOM 4542 O O . LEU A 1 599 ? 20.863 49.325 25.422 1.00 108.42 599 LEU A O 1
ATOM 4547 N N . SER A 1 600 ? 22.071 47.433 25.543 1.00 106.96 600 SER A N 1
ATOM 4548 C CA . SER A 1 600 ? 23.221 47.990 24.826 1.00 110.78 600 SER A CA 1
ATOM 4549 C C . SER A 1 600 ? 23.566 47.134 23.621 1.00 114.49 600 SER A C 1
ATOM 4550 O O . SER A 1 600 ? 24.599 47.331 22.989 1.00 115.42 600 SER A O 1
ATOM 4553 N N . ASN A 1 601 ? 22.689 46.186 23.310 1.00 118.07 601 ASN A N 1
ATOM 4554 C CA . ASN A 1 601 ? 22.890 45.280 22.186 1.00 110.76 601 ASN A CA 1
ATOM 4555 C C . ASN A 1 601 ? 24.296 44.705 22.265 1.00 96.80 601 ASN A C 1
ATOM 4556 O O . ASN A 1 601 ? 25.214 45.190 21.607 1.00 94.36 601 ASN A O 1
ATOM 4561 N N . ALA A 1 602 ? 24.455 43.671 23.083 1.00 93.24 602 ALA A N 1
ATOM 4562 C CA . ALA A 1 602 ? 25.749 43.044 23.268 1.00 98.45 602 ALA A CA 1
ATOM 4563 C C . ALA A 1 602 ? 25.768 41.590 22.833 1.00 106.98 602 ALA A C 1
ATOM 4564 O O . ALA A 1 602 ? 26.812 40.948 22.881 1.00 109.78 602 ALA A O 1
ATOM 4566 N N . PHE A 1 603 ? 24.620 41.060 22.430 1.00 117.34 603 PHE A N 1
ATOM 4567 C CA . PHE A 1 603 ? 24.569 39.679 21.961 1.00 147.16 603 PHE A CA 1
ATOM 4568 C C . PHE A 1 603 ? 24.941 39.725 20.478 1.00 160.85 603 PHE A C 1
ATOM 4569 O O . PHE A 1 603 ? 25.048 40.812 19.910 1.00 163.62 603 PHE A O 1
ATOM 4577 N N . GLU A 1 604 ? 25.137 38.567 19.847 1.00 169.87 604 GLU A N 1
ATOM 4578 C CA . GLU A 1 604 ? 25.516 38.533 18.430 1.00 178.06 604 GLU A CA 1
ATOM 4579 C C . GLU A 1 604 ? 24.659 37.631 17.534 1.00 189.49 604 GLU A C 1
ATOM 4580 O O . GLU A 1 604 ? 23.742 36.962 18.009 1.00 193.03 604 GLU A O 1
ATOM 4586 N N . LYS A 1 605 ? 24.970 37.627 16.236 1.00 196.64 605 LYS A N 1
ATOM 4587 C CA . LYS A 1 605 ? 24.253 36.822 15.234 1.00 205.29 605 LYS A CA 1
ATOM 4588 C C . LYS A 1 605 ? 25.214 36.428 14.097 1.00 220.98 605 LYS A C 1
ATOM 4589 O O . LYS A 1 605 ? 26.055 37.234 13.686 1.00 223.89 605 LYS A O 1
ATOM 4595 N N . PRO A 1 606 ? 25.095 35.186 13.571 1.00 231.17 606 PRO A N 1
ATOM 4596 C CA . PRO A 1 606 ? 25.940 34.656 12.485 1.00 225.23 606 PRO A CA 1
ATOM 4597 C C . PRO A 1 606 ? 25.907 35.382 11.130 1.00 215.14 606 PRO A C 1
ATOM 4598 O O . PRO A 1 606 ? 25.358 34.866 10.154 1.00 220.04 606 PRO A O 1
ATOM 4602 N N . LYS A 1 607 ? 26.521 36.564 11.076 1.00 192.23 607 LYS A N 1
ATOM 4603 C CA . LYS A 1 607 ? 26.572 37.358 9.852 1.00 176.16 607 LYS A CA 1
ATOM 4604 C C . LYS A 1 607 ? 27.371 36.639 8.770 1.00 169.44 607 LYS A C 1
ATOM 4605 O O . LYS A 1 607 ? 26.925 36.524 7.628 1.00 167.00 607 LYS A O 1
ATOM 4607 N N . PHE A 1 618 ? 13.160 36.643 -4.899 1.00 193.09 618 PHE A N 1
ATOM 4608 C CA . PHE A 1 618 ? 12.499 37.399 -3.844 1.00 195.50 618 PHE A CA 1
ATOM 4609 C C . PHE A 1 618 ? 13.346 37.415 -2.570 1.00 196.56 618 PHE A C 1
ATOM 4610 O O . PHE A 1 618 ? 14.358 36.718 -2.487 1.00 195.45 618 PHE A O 1
ATOM 4612 N N . ALA A 1 619 ? 12.916 38.216 -1.592 1.00 195.02 619 ALA A N 1
ATOM 4613 C CA . ALA A 1 619 ? 13.586 38.369 -0.294 1.00 188.93 619 ALA A CA 1
ATOM 4614 C C . ALA A 1 619 ? 13.316 39.768 0.266 1.00 188.48 619 ALA A C 1
ATOM 4615 O O . ALA A 1 619 ? 12.985 40.687 -0.484 1.00 187.84 619 ALA A O 1
ATOM 4617 N N . LYS A 1 620 ? 13.465 39.935 1.577 1.00 186.61 620 LYS A N 1
ATOM 4618 C CA . LYS A 1 620 ? 13.225 41.232 2.203 1.00 183.77 620 LYS A CA 1
ATOM 4619 C C . LYS A 1 620 ? 13.760 41.312 3.633 1.00 194.55 620 LYS A C 1
ATOM 4620 O O . LYS A 1 620 ? 14.939 41.062 3.878 1.00 189.05 620 LYS A O 1
ATOM 4626 N N . HIS A 1 621 ? 12.900 41.628 4.545 1.00 230.65 621 HIS A N 1
ATOM 4627 C CA . HIS A 1 621 ? 13.224 41.757 5.967 1.00 240.39 621 HIS A CA 1
ATOM 4628 C C . HIS A 1 621 ? 14.345 42.717 6.356 1.00 246.33 621 HIS A C 1
ATOM 4629 O O . HIS A 1 621 ? 15.122 42.436 7.273 1.00 242.07 621 HIS A O 1
ATOM 4636 N N . HIS A 1 622 ? 14.435 43.846 5.659 1.00 255.23 622 HIS A N 1
ATOM 4637 C CA . HIS A 1 622 ? 15.427 44.857 6.000 1.00 259.43 622 HIS A CA 1
ATOM 4638 C C . HIS A 1 622 ? 14.626 45.844 6.852 1.00 260.98 622 HIS A C 1
ATOM 4639 O O . HIS A 1 622 ? 15.100 46.928 7.201 1.00 261.47 622 HIS A O 1
ATOM 4646 N N . VAL A 1 623 ? 13.395 45.440 7.170 1.00 260.51 623 VAL A N 1
ATOM 4647 C CA . VAL A 1 623 ? 12.487 46.238 7.990 1.00 257.87 623 VAL A CA 1
ATOM 4648 C C . VAL A 1 623 ? 12.609 45.848 9.466 1.00 252.87 623 VAL A C 1
ATOM 4649 O O . VAL A 1 623 ? 12.726 46.718 10.319 1.00 255.85 623 VAL A O 1
ATOM 4653 N N . PRO A 1 624 ? 12.591 44.538 9.790 1.00 244.12 624 PRO A N 1
ATOM 4654 C CA . PRO A 1 624 ? 12.708 44.134 11.200 1.00 235.45 624 PRO A CA 1
ATOM 4655 C C . PRO A 1 624 ? 13.991 44.669 11.842 1.00 221.54 624 PRO A C 1
ATOM 4656 O O . PRO A 1 624 ? 14.064 44.869 13.058 1.00 216.12 624 PRO A O 1
ATOM 4660 N N . GLU A 1 625 ? 14.992 44.900 10.998 1.00 213.76 625 GLU A N 1
ATOM 4661 C CA . GLU A 1 625 ? 16.290 45.427 11.405 1.00 204.22 625 GLU A CA 1
ATOM 4662 C C . GLU A 1 625 ? 16.116 46.883 11.830 1.00 194.95 625 GLU A C 1
ATOM 4663 O O . GLU A 1 625 ? 17.085 47.580 12.130 1.00 190.44 625 GLU A O 1
ATOM 4669 N N . THR A 1 626 ? 14.867 47.331 11.860 1.00 191.13 626 THR A N 1
ATOM 4670 C CA . THR A 1 626 ? 14.550 48.704 12.223 1.00 182.88 626 THR A CA 1
ATOM 4671 C C . THR A 1 626 ? 14.559 48.947 13.719 1.00 158.86 626 THR A C 1
ATOM 4672 O O . THR A 1 626 ? 15.564 48.746 14.393 1.00 132.40 626 THR A O 1
ATOM 4676 N N . HIS A 1 627 ? 13.419 49.389 14.228 1.00 169.27 627 HIS A N 1
ATOM 4677 C CA . HIS A 1 627 ? 13.284 49.679 15.631 1.00 175.25 627 HIS A CA 1
ATOM 4678 C C . HIS A 1 627 ? 14.341 50.696 16.014 1.00 187.26 627 HIS A C 1
ATOM 4679 O O . HIS A 1 627 ? 15.049 50.496 16.991 1.00 187.17 627 HIS A O 1
ATOM 4686 N N . PRO A 1 628 ? 14.476 51.791 15.237 1.00 198.94 628 PRO A N 1
ATOM 4687 C CA . PRO A 1 628 ? 15.470 52.824 15.541 1.00 202.87 628 PRO A CA 1
ATOM 4688 C C . PRO A 1 628 ? 15.498 53.037 17.041 1.00 206.85 628 PRO A C 1
ATOM 4689 O O . PRO A 1 628 ? 14.819 53.908 17.590 1.00 205.88 628 PRO A O 1
ATOM 4693 N N . LYS A 1 629 ? 16.297 52.194 17.681 1.00 209.30 629 LYS A N 1
ATOM 4694 C CA . LYS A 1 629 ? 16.466 52.155 19.120 1.00 208.08 629 LYS A CA 1
ATOM 4695 C C . LYS A 1 629 ? 17.235 50.863 19.346 1.00 198.29 629 LYS A C 1
ATOM 4696 O O . LYS A 1 629 ? 17.626 50.539 20.465 1.00 197.89 629 LYS A O 1
ATOM 4698 N N . ASP A 1 630 ? 17.435 50.135 18.251 1.00 186.26 630 ASP A N 1
ATOM 4699 C CA . ASP A 1 630 ? 18.139 48.857 18.248 1.00 174.93 630 ASP A CA 1
ATOM 4700 C C . ASP A 1 630 ? 19.085 48.923 17.054 1.00 170.57 630 ASP A C 1
ATOM 4701 O O . ASP A 1 630 ? 19.867 48.007 16.797 1.00 177.46 630 ASP A O 1
ATOM 4706 N N . THR A 1 631 ? 19.006 50.033 16.331 1.00 158.98 631 THR A N 1
ATOM 4707 C CA . THR A 1 631 ? 19.832 50.230 15.159 1.00 151.94 631 THR A CA 1
ATOM 4708 C C . THR A 1 631 ? 20.914 51.262 15.407 1.00 153.61 631 THR A C 1
ATOM 4709 O O . THR A 1 631 ? 21.391 51.434 16.525 1.00 156.57 631 THR A O 1
ATOM 4711 N N . GLU A 1 632 ? 21.276 51.943 14.330 1.00 157.66 632 GLU A N 1
ATOM 4712 C CA . GLU A 1 632 ? 22.300 52.979 14.290 1.00 163.19 632 GLU A CA 1
ATOM 4713 C C . GLU A 1 632 ? 22.689 53.701 15.594 1.00 146.80 632 GLU A C 1
ATOM 4714 O O . GLU A 1 632 ? 23.134 53.075 16.553 1.00 122.88 632 GLU A O 1
ATOM 4720 N N . GLU A 1 633 ? 22.523 55.022 15.609 1.00 154.83 633 GLU A N 1
ATOM 4721 C CA . GLU A 1 633 ? 22.898 55.868 16.741 1.00 148.72 633 GLU A CA 1
ATOM 4722 C C . GLU A 1 633 ? 22.074 55.763 18.008 1.00 144.87 633 GLU A C 1
ATOM 4723 O O . GLU A 1 633 ? 22.339 56.488 18.966 1.00 136.43 633 GLU A O 1
ATOM 4725 N N . TYR A 1 634 ? 21.075 54.890 18.035 1.00 154.20 634 TYR A N 1
ATOM 4726 C CA . TYR A 1 634 ? 20.259 54.769 19.238 1.00 156.63 634 TYR A CA 1
ATOM 4727 C C . TYR A 1 634 ? 20.998 54.015 20.341 1.00 143.52 634 TYR A C 1
ATOM 4728 O O . TYR A 1 634 ? 20.787 54.274 21.530 1.00 145.00 634 TYR A O 1
ATOM 4737 N N . VAL A 1 635 ? 21.869 53.093 19.939 1.00 125.53 635 VAL A N 1
ATOM 4738 C CA . VAL A 1 635 ? 22.658 52.312 20.885 1.00 107.98 635 VAL A CA 1
ATOM 4739 C C . VAL A 1 635 ? 23.435 53.232 21.811 1.00 105.79 635 VAL A C 1
ATOM 4740 O O . VAL A 1 635 ? 23.534 52.993 23.016 1.00 108.28 635 VAL A O 1
ATOM 4744 N N . GLU A 1 636 ? 23.987 54.288 21.230 1.00 103.61 636 GLU A N 1
ATOM 4745 C CA . GLU A 1 636 ? 24.768 55.267 21.968 1.00 112.88 636 GLU A CA 1
ATOM 4746 C C . GLU A 1 636 ? 23.871 56.076 22.911 1.00 113.81 636 GLU A C 1
ATOM 4747 O O . GLU A 1 636 ? 24.291 56.453 24.004 1.00 112.47 636 GLU A O 1
ATOM 4753 N N . LYS A 1 637 ? 22.630 56.320 22.498 1.00 111.78 637 LYS A N 1
ATOM 4754 C CA . LYS A 1 637 ? 21.700 57.087 23.322 1.00 116.77 637 LYS A CA 1
ATOM 4755 C C . LYS A 1 637 ? 21.468 56.353 24.632 1.00 121.15 637 LYS A C 1
ATOM 4756 O O . LYS A 1 637 ? 21.250 56.970 25.677 1.00 127.60 637 LYS A O 1
ATOM 4762 N N . ARG A 1 638 ? 21.535 55.028 24.561 1.00 119.24 638 ARG A N 1
ATOM 4763 C CA . ARG A 1 638 ? 21.341 54.170 25.723 1.00 111.51 638 ARG A CA 1
ATOM 4764 C C . ARG A 1 638 ? 22.651 53.951 26.462 1.00 99.35 638 ARG A C 1
ATOM 4765 O O . ARG A 1 638 ? 22.747 54.212 27.662 1.00 94.79 638 ARG A O 1
ATOM 4773 N N . VAL A 1 639 ? 23.662 53.476 25.745 1.00 86.01 639 VAL A N 1
ATOM 4774 C CA . VAL A 1 639 ? 24.952 53.239 26.361 1.00 80.97 639 VAL A CA 1
ATOM 4775 C C . VAL A 1 639 ? 25.414 54.500 27.071 1.00 94.27 639 VAL A C 1
ATOM 4776 O O . VAL A 1 639 ? 25.794 54.456 28.236 1.00 92.96 639 VAL A O 1
ATOM 4780 N N . ARG A 1 640 ? 25.363 55.630 26.382 1.00 111.94 640 ARG A N 1
ATOM 4781 C CA . ARG A 1 640 ? 25.787 56.882 26.999 1.00 120.65 640 ARG A CA 1
ATOM 4782 C C . ARG A 1 640 ? 25.026 57.166 28.279 1.00 114.45 640 ARG A C 1
ATOM 4783 O O . ARG A 1 640 ? 25.606 57.606 29.273 1.00 117.87 640 ARG A O 1
ATOM 4791 N N . ALA A 1 641 ? 23.724 56.904 28.247 1.00 109.14 641 ALA A N 1
ATOM 4792 C CA . ALA A 1 641 ? 22.859 57.141 29.395 1.00 112.11 641 ALA A CA 1
ATOM 4793 C C . ALA A 1 641 ? 23.088 56.168 30.557 1.00 114.32 641 ALA A C 1
ATOM 4794 O O . ALA A 1 641 ? 23.178 56.592 31.711 1.00 114.85 641 ALA A O 1
ATOM 4796 N N . LEU A 1 642 ? 23.172 54.872 30.256 1.00 110.46 642 LEU A N 1
ATOM 4797 C CA . LEU A 1 642 ? 23.397 53.871 31.293 1.00 99.59 642 LEU A CA 1
ATOM 4798 C C . LEU A 1 642 ? 24.620 54.260 32.108 1.00 99.07 642 LEU A C 1
ATOM 4799 O O . LEU A 1 642 ? 24.571 54.302 33.336 1.00 117.43 642 LEU A O 1
ATOM 4804 N N . VAL A 1 643 ? 25.711 54.554 31.406 1.00 82.11 643 VAL A N 1
ATOM 4805 C CA . VAL A 1 643 ? 26.971 54.937 32.030 1.00 90.11 643 VAL A CA 1
ATOM 4806 C C . VAL A 1 643 ? 26.874 56.183 32.907 1.00 99.92 643 VAL A C 1
ATOM 4807 O O . VAL A 1 643 ? 27.556 56.281 33.929 1.00 102.71 643 VAL A O 1
ATOM 4811 N N . GLU A 1 644 ? 26.039 57.137 32.508 1.00 110.82 644 GLU A N 1
ATOM 4812 C CA . GLU A 1 644 ? 25.868 58.362 33.287 1.00 121.64 644 GLU A CA 1
ATOM 4813 C C . GLU A 1 644 ? 25.143 58.078 34.598 1.00 120.42 644 GLU A C 1
ATOM 4814 O O . GLU A 1 644 ? 25.087 58.930 35.487 1.00 120.45 644 GLU A O 1
ATOM 4820 N N . GLU A 1 645 ? 24.596 56.871 34.707 1.00 118.55 645 GLU A N 1
ATOM 4821 C CA . GLU A 1 645 ? 23.874 56.441 35.896 1.00 121.02 645 GLU A CA 1
ATOM 4822 C C . GLU A 1 645 ? 24.483 55.150 36.430 1.00 122.12 645 GLU A C 1
ATOM 4823 O O . GLU A 1 645 ? 23.875 54.084 36.335 1.00 127.23 645 GLU A O 1
ATOM 4829 N N . GLY A 1 646 ? 25.687 55.255 36.987 1.00 109.83 646 GLY A N 1
ATOM 4830 C CA . GLY A 1 646 ? 26.369 54.089 37.519 1.00 99.05 646 GLY A CA 1
ATOM 4831 C C . GLY A 1 646 ? 26.728 53.093 36.433 1.00 95.01 646 GLY A C 1
ATOM 4832 O O . GLY A 1 646 ? 27.807 53.160 35.849 1.00 85.68 646 GLY A O 1
ATOM 4833 N N . ALA A 1 647 ? 25.812 52.171 36.159 1.00 98.94 647 ALA A N 1
ATOM 4834 C CA . ALA A 1 647 ? 26.010 51.147 35.143 1.00 98.84 647 ALA A CA 1
ATOM 4835 C C . ALA A 1 647 ? 27.221 50.282 35.447 1.00 99.24 647 ALA A C 1
ATOM 4836 O O . ALA A 1 647 ? 27.100 49.072 35.602 1.00 108.03 647 ALA A O 1
ATOM 4838 N N . VAL A 1 648 ? 28.392 50.891 35.537 1.00 95.53 648 VAL A N 1
ATOM 4839 C CA . VAL A 1 648 ? 29.595 50.125 35.820 1.00 100.45 648 VAL A CA 1
ATOM 4840 C C . VAL A 1 648 ? 29.684 49.722 37.295 1.00 102.21 648 VAL A C 1
ATOM 4841 O O . VAL A 1 648 ? 29.812 48.537 37.614 1.00 97.62 648 VAL A O 1
ATOM 4845 N N . PRO A 1 649 ? 29.605 50.701 38.215 1.00 103.62 649 PRO A N 1
ATOM 4846 C CA . PRO A 1 649 ? 29.685 50.395 39.648 1.00 103.16 649 PRO A CA 1
ATOM 4847 C C . PRO A 1 649 ? 28.713 49.285 40.016 1.00 95.54 649 PRO A C 1
ATOM 4848 O O . PRO A 1 649 ? 28.874 48.605 41.032 1.00 98.70 649 PRO A O 1
ATOM 4852 N N . ALA A 1 650 ? 27.696 49.117 39.179 1.00 79.76 650 ALA A N 1
ATOM 4853 C CA . ALA A 1 650 ? 26.697 48.089 39.395 1.00 85.97 650 ALA A CA 1
ATOM 4854 C C . ALA A 1 650 ? 27.288 46.774 38.940 1.00 84.63 650 ALA A C 1
ATOM 4855 O O . ALA A 1 650 ? 27.169 45.755 39.619 1.00 97.26 650 ALA A O 1
ATOM 4857 N N . CYS A 1 651 ? 27.940 46.810 37.787 1.00 67.97 651 CYS A N 1
ATOM 4858 C CA . CYS A 1 651 ? 28.546 45.616 37.227 1.00 80.59 651 CYS A CA 1
ATOM 4859 C C . CYS A 1 651 ? 29.526 45.018 38.208 1.00 84.59 651 CYS A C 1
ATOM 4860 O O . CYS A 1 651 ? 29.591 43.803 38.373 1.00 93.79 651 CYS A O 1
ATOM 4863 N N . VAL A 1 652 ? 30.293 45.876 38.864 1.00 82.25 652 VAL A N 1
ATOM 4864 C CA . VAL A 1 652 ? 31.257 45.383 39.824 1.00 91.55 652 VAL A CA 1
ATOM 4865 C C . VAL A 1 652 ? 30.511 44.783 41.006 1.00 82.97 652 VAL A C 1
ATOM 4866 O O . VAL A 1 652 ? 30.879 43.720 41.507 1.00 82.47 652 VAL A O 1
ATOM 4870 N N . ALA A 1 653 ? 29.447 45.461 41.428 1.00 76.81 653 ALA A N 1
ATOM 4871 C CA . ALA A 1 653 ? 28.640 45.023 42.558 1.00 81.85 653 ALA A CA 1
ATOM 4872 C C . ALA A 1 653 ? 28.059 43.613 42.416 1.00 90.96 653 ALA A C 1
ATOM 4873 O O . ALA A 1 653 ? 27.982 42.868 43.397 1.00 94.81 653 ALA A O 1
ATOM 4875 N N . VAL A 1 654 ? 27.658 43.231 41.208 1.00 87.42 654 VAL A N 1
ATOM 4876 C CA . VAL A 1 654 ? 27.076 41.906 41.012 1.00 81.61 654 VAL A CA 1
ATOM 4877 C C . VAL A 1 654 ? 27.941 40.962 40.174 1.00 93.49 654 VAL A C 1
ATOM 4878 O O . VAL A 1 654 ? 27.458 39.933 39.696 1.00 101.68 654 VAL A O 1
ATOM 4882 N N . SER A 1 655 ? 29.217 41.305 40.014 1.00 97.40 655 SER A N 1
ATOM 4883 C CA . SER A 1 655 ? 30.159 40.511 39.213 1.00 93.35 655 SER A CA 1
ATOM 4884 C C . SER A 1 655 ? 30.868 39.386 39.966 1.00 89.27 655 SER A C 1
ATOM 4885 O O . SER A 1 655 ? 31.691 38.662 39.402 1.00 93.41 655 SER A O 1
ATOM 4888 N N . LYS A 1 656 ? 30.539 39.242 41.242 1.00 83.45 656 LYS A N 1
ATOM 4889 C CA . LYS A 1 656 ? 31.148 38.233 42.089 1.00 79.47 656 LYS A CA 1
ATOM 4890 C C . LYS A 1 656 ? 30.373 36.932 42.057 1.00 73.33 656 LYS A C 1
ATOM 4891 O O . LYS A 1 656 ? 29.753 36.535 43.041 1.00 78.61 656 LYS A O 1
ATOM 4897 N N . THR A 1 657 ? 30.416 36.266 40.913 1.00 67.66 657 THR A N 1
ATOM 4898 C CA . THR A 1 657 ? 29.712 35.003 40.758 1.00 80.17 657 THR A CA 1
ATOM 4899 C C . THR A 1 657 ? 30.575 33.968 40.076 1.00 81.42 657 THR A C 1
ATOM 4900 O O . THR A 1 657 ? 31.221 34.267 39.081 1.00 72.25 657 THR A O 1
ATOM 4904 N N . GLU A 1 658 ? 30.601 32.756 40.619 1.00 94.31 658 GLU A N 1
ATOM 4905 C CA . GLU A 1 658 ? 31.366 31.685 39.999 1.00 102.48 658 GLU A CA 1
ATOM 4906 C C . GLU A 1 658 ? 30.420 31.165 38.930 1.00 95.83 658 GLU A C 1
ATOM 4907 O O . GLU A 1 658 ? 30.191 29.966 38.803 1.00 97.38 658 GLU A O 1
ATOM 4913 N N . SER A 1 659 ? 29.870 32.114 38.173 1.00 88.50 659 SER A N 1
ATOM 4914 C CA . SER A 1 659 ? 28.917 31.860 37.097 1.00 91.38 659 SER A CA 1
ATOM 4915 C C . SER A 1 659 ? 29.490 31.252 35.834 1.00 103.00 659 SER A C 1
ATOM 4916 O O . SER A 1 659 ? 29.814 30.061 35.787 1.00 120.83 659 SER A O 1
ATOM 4919 N N . LYS A 1 660 ? 29.583 32.094 34.806 1.00 91.81 660 LYS A N 1
ATOM 4920 C CA . LYS A 1 660 ? 30.078 31.711 33.488 1.00 90.95 660 LYS A CA 1
ATOM 4921 C C . LYS A 1 660 ? 29.534 32.720 32.481 1.00 101.31 660 LYS A C 1
ATOM 4922 O O . LYS A 1 660 ? 30.225 33.666 32.080 1.00 96.63 660 LYS A O 1
ATOM 4928 N N . ASN A 1 661 ? 28.281 32.520 32.097 1.00 110.31 661 ASN A N 1
ATOM 4929 C CA . ASN A 1 661 ? 27.617 33.382 31.139 1.00 110.12 661 ASN A CA 1
ATOM 4930 C C . ASN A 1 661 ? 27.339 34.738 31.755 1.00 103.12 661 ASN A C 1
ATOM 4931 O O . ASN A 1 661 ? 27.390 35.760 31.075 1.00 108.12 661 ASN A O 1
ATOM 4936 N N . ALA A 1 662 ? 27.045 34.746 33.050 1.00 91.00 662 ALA A N 1
ATOM 4937 C CA . ALA A 1 662 ? 26.761 35.995 33.738 1.00 84.44 662 ALA A CA 1
ATOM 4938 C C . ALA A 1 662 ? 27.908 36.961 33.487 1.00 86.20 662 ALA A C 1
ATOM 4939 O O . ALA A 1 662 ? 27.689 38.128 33.164 1.00 81.57 662 ALA A O 1
ATOM 4941 N N . LEU A 1 663 ? 29.133 36.470 33.632 1.00 75.61 663 LEU A N 1
ATOM 4942 C CA . LEU A 1 663 ? 30.297 37.305 33.397 1.00 71.31 663 LEU A CA 1
ATOM 4943 C C . LEU A 1 663 ? 30.270 37.725 31.933 1.00 62.88 663 LEU A C 1
ATOM 4944 O O . LEU A 1 663 ? 30.385 38.908 31.603 1.00 64.34 663 LEU A O 1
ATOM 4949 N N . GLU A 1 664 ? 30.098 36.733 31.064 1.00 56.06 664 GLU A N 1
ATOM 4950 C CA . GLU A 1 664 ? 30.056 36.959 29.626 1.00 70.42 664 GLU A CA 1
ATOM 4951 C C . GLU A 1 664 ? 29.176 38.135 29.260 1.00 81.66 664 GLU A C 1
ATOM 4952 O O . GLU A 1 664 ? 29.398 38.776 28.243 1.00 97.59 664 GLU A O 1
ATOM 4958 N N . LEU A 1 665 ? 28.179 38.424 30.085 1.00 69.60 665 LEU A N 1
ATOM 4959 C CA . LEU A 1 665 ? 27.298 39.546 29.806 1.00 77.88 665 LEU A CA 1
ATOM 4960 C C . LEU A 1 665 ? 27.923 40.848 30.288 1.00 86.81 665 LEU A C 1
ATOM 4961 O O . LEU A 1 665 ? 27.903 41.841 29.566 1.00 98.23 665 LEU A O 1
ATOM 4966 N N . ILE A 1 666 ? 28.483 40.860 31.495 1.00 81.69 666 ILE A N 1
ATOM 4967 C CA . ILE A 1 666 ? 29.100 42.089 32.002 1.00 81.28 666 ILE A CA 1
ATOM 4968 C C . ILE A 1 666 ? 30.245 42.422 31.052 1.00 86.29 666 ILE A C 1
ATOM 4969 O O . ILE A 1 666 ? 30.625 43.584 30.888 1.00 90.04 666 ILE A O 1
ATOM 4974 N N . ALA A 1 667 ? 30.785 41.380 30.422 1.00 87.26 667 ALA A N 1
ATOM 4975 C CA . ALA A 1 667 ? 31.883 41.529 29.475 1.00 84.53 667 ALA A CA 1
ATOM 4976 C C . ALA A 1 667 ? 31.381 42.330 28.289 1.00 90.23 667 ALA A C 1
ATOM 4977 O O . ALA A 1 667 ? 31.782 43.481 28.078 1.00 91.76 667 ALA A O 1
ATOM 4979 N N . ARG A 1 668 ? 30.493 41.707 27.524 1.00 86.39 668 ARG A N 1
ATOM 4980 C CA . ARG A 1 668 ? 29.902 42.334 26.352 1.00 87.94 668 ARG A CA 1
ATOM 4981 C C . ARG A 1 668 ? 29.378 43.716 26.725 1.00 85.12 668 ARG A C 1
ATOM 4982 O O . ARG A 1 668 ? 29.454 44.664 25.936 1.00 86.25 668 ARG A O 1
ATOM 4990 N N . SER A 1 669 ? 28.865 43.819 27.947 1.00 82.86 669 SER A N 1
ATOM 4991 C CA . SER A 1 669 ? 28.316 45.065 28.458 1.00 84.29 669 SER A CA 1
ATOM 4992 C C . SER A 1 669 ? 29.391 46.114 28.726 1.00 84.48 669 SER A C 1
ATOM 4993 O O . SER A 1 669 ? 29.138 47.311 28.612 1.00 89.62 669 SER A O 1
ATOM 4996 N N . LEU A 1 670 ? 30.586 45.678 29.095 1.00 73.34 670 LEU A N 1
ATOM 4997 C CA . LEU A 1 670 ? 31.649 46.635 29.344 1.00 80.81 670 LEU A CA 1
ATOM 4998 C C . LEU A 1 670 ? 32.403 46.884 28.053 1.00 90.04 670 LEU A C 1
ATOM 4999 O O . LEU A 1 670 ? 32.909 47.985 27.816 1.00 91.70 670 LEU A O 1
ATOM 5004 N N . LEU A 1 671 ? 32.468 45.862 27.211 1.00 90.21 671 LEU A N 1
ATOM 5005 C CA . LEU A 1 671 ? 33.148 46.000 25.939 1.00 94.43 671 LEU A CA 1
ATOM 5006 C C . LEU A 1 671 ? 32.412 47.088 25.177 1.00 96.79 671 LEU A C 1
ATOM 5007 O O . LEU A 1 671 ? 33.010 48.081 24.766 1.00 89.45 671 LEU A O 1
ATOM 5012 N N . ALA A 1 672 ? 31.104 46.895 25.017 1.00 103.14 672 ALA A N 1
ATOM 5013 C CA . ALA A 1 672 ? 30.252 47.840 24.301 1.00 108.27 672 ALA A CA 1
ATOM 5014 C C . ALA A 1 672 ? 29.985 49.156 25.043 1.00 106.40 672 ALA A C 1
ATOM 5015 O O . ALA A 1 672 ? 29.200 49.980 24.578 1.00 101.06 672 ALA A O 1
ATOM 5017 N N . PHE A 1 673 ? 30.624 49.350 26.195 1.00 110.77 673 PHE A N 1
ATOM 5018 C CA . PHE A 1 673 ? 30.460 50.586 26.965 1.00 118.73 673 PHE A CA 1
ATOM 5019 C C . PHE A 1 673 ? 31.604 51.526 26.610 1.00 121.84 673 PHE A C 1
ATOM 5020 O O . PHE A 1 673 ? 31.415 52.740 26.482 1.00 129.38 673 PHE A O 1
ATOM 5028 N N . ALA A 1 674 ? 32.795 50.942 26.472 1.00 117.35 674 ALA A N 1
ATOM 5029 C CA . ALA A 1 674 ? 34.006 51.683 26.134 1.00 122.14 674 ALA A CA 1
ATOM 5030 C C . ALA A 1 674 ? 34.214 51.633 24.635 1.00 129.54 674 ALA A C 1
ATOM 5031 O O . ALA A 1 674 ? 34.850 50.719 24.114 1.00 128.97 674 ALA A O 1
ATOM 5033 N N . GLU A 1 675 ? 33.666 52.622 23.947 1.00 137.26 675 GLU A N 1
ATOM 5034 C CA . GLU A 1 675 ? 33.789 52.699 22.506 1.00 141.97 675 GLU A CA 1
ATOM 5035 C C . GLU A 1 675 ? 33.215 54.042 22.112 1.00 146.36 675 GLU A C 1
ATOM 5036 O O . GLU A 1 675 ? 32.664 54.193 21.025 1.00 153.63 675 GLU A O 1
ATOM 5042 N N . TYR A 1 676 ? 33.338 55.013 23.016 1.00 143.82 676 TYR A N 1
ATOM 5043 C CA . TYR A 1 676 ? 32.815 56.352 22.772 1.00 151.47 676 TYR A CA 1
ATOM 5044 C C . TYR A 1 676 ? 33.768 57.452 23.253 1.00 156.63 676 TYR A C 1
ATOM 5045 O O . TYR A 1 676 ? 33.359 58.587 23.510 1.00 165.39 676 TYR A O 1
ATOM 5054 N N . GLU A 1 677 ? 35.045 57.097 23.364 1.00 150.74 677 GLU A N 1
ATOM 5055 C CA . GLU A 1 677 ? 36.099 58.023 23.775 1.00 150.82 677 GLU A CA 1
ATOM 5056 C C . GLU A 1 677 ? 35.960 58.678 25.150 1.00 140.71 677 GLU A C 1
ATOM 5057 O O . GLU A 1 677 ? 36.415 58.128 26.148 1.00 131.98 677 GLU A O 1
ATOM 5063 N N . ASP A 1 678 ? 35.350 59.860 25.201 1.00 141.95 678 ASP A N 1
ATOM 5064 C CA . ASP A 1 678 ? 35.185 60.583 26.462 1.00 139.81 678 ASP A CA 1
ATOM 5065 C C . ASP A 1 678 ? 34.452 59.754 27.506 1.00 139.22 678 ASP A C 1
ATOM 5066 O O . ASP A 1 678 ? 34.270 60.181 28.651 1.00 143.22 678 ASP A O 1
ATOM 5071 N N . LEU A 1 679 ? 34.043 58.558 27.096 1.00 132.46 679 LEU A N 1
ATOM 5072 C CA . LEU A 1 679 ? 33.331 57.637 27.968 1.00 127.75 679 LEU A CA 1
ATOM 5073 C C . LEU A 1 679 ? 34.359 56.831 28.773 1.00 119.23 679 LEU A C 1
ATOM 5074 O O . LEU A 1 679 ? 34.306 56.804 30.004 1.00 108.02 679 LEU A O 1
ATOM 5079 N N . ARG A 1 680 ? 35.306 56.200 28.078 1.00 114.89 680 ARG A N 1
ATOM 5080 C CA . ARG A 1 680 ? 36.346 55.406 28.735 1.00 104.14 680 ARG A CA 1
ATOM 5081 C C . ARG A 1 680 ? 37.093 56.218 29.792 1.00 102.62 680 ARG A C 1
ATOM 5082 O O . ARG A 1 680 ? 37.670 55.662 30.732 1.00 96.65 680 ARG A O 1
ATOM 5090 N N . GLY A 1 681 ? 37.065 57.539 29.632 1.00 114.07 681 GLY A N 1
ATOM 5091 C CA . GLY A 1 681 ? 37.732 58.433 30.565 1.00 126.67 681 GLY A CA 1
ATOM 5092 C C . GLY A 1 681 ? 37.090 58.465 31.939 1.00 131.43 681 GLY A C 1
ATOM 5093 O O . GLY A 1 681 ? 37.541 59.190 32.830 1.00 122.94 681 GLY A O 1
ATOM 5094 N N . ARG A 1 682 ? 36.028 57.685 32.108 1.00 141.98 682 ARG A N 1
ATOM 5095 C CA . ARG A 1 682 ? 35.332 57.607 33.386 1.00 140.02 682 ARG A CA 1
ATOM 5096 C C . ARG A 1 682 ? 35.240 56.147 33.824 1.00 129.94 682 ARG A C 1
ATOM 5097 O O . ARG A 1 682 ? 35.593 55.815 34.951 1.00 133.81 682 ARG A O 1
ATOM 5105 N N . ILE A 1 683 ? 34.780 55.276 32.928 1.00 112.57 683 ILE A N 1
ATOM 5106 C CA . ILE A 1 683 ? 34.641 53.854 33.241 1.00 99.21 683 ILE A CA 1
ATOM 5107 C C . ILE A 1 683 ? 35.969 53.293 33.709 1.00 100.57 683 ILE A C 1
ATOM 5108 O O . ILE A 1 683 ? 36.033 52.250 34.366 1.00 99.29 683 ILE A O 1
ATOM 5113 N N . ILE A 1 684 ? 37.037 53.987 33.350 1.00 100.89 684 ILE A N 1
ATOM 5114 C CA . ILE A 1 684 ? 38.353 53.556 33.753 1.00 103.22 684 ILE A CA 1
ATOM 5115 C C . ILE A 1 684 ? 38.390 53.784 35.262 1.00 105.19 684 ILE A C 1
ATOM 5116 O O . ILE A 1 684 ? 38.822 52.920 36.025 1.00 102.31 684 ILE A O 1
ATOM 5121 N N . ALA A 1 685 ? 37.879 54.941 35.675 1.00 109.10 685 ALA A N 1
ATOM 5122 C CA . ALA A 1 685 ? 37.837 55.352 37.077 1.00 113.10 685 ALA A CA 1
ATOM 5123 C C . ALA A 1 685 ? 36.771 54.647 37.917 1.00 117.61 685 ALA A C 1
ATOM 5124 O O . ALA A 1 685 ? 36.764 54.771 39.143 1.00 120.88 685 ALA A O 1
ATOM 5126 N N . GLU A 1 686 ? 35.868 53.923 37.261 1.00 117.31 686 GLU A N 1
ATOM 5127 C CA . GLU A 1 686 ? 34.805 53.204 37.959 1.00 110.37 686 GLU A CA 1
ATOM 5128 C C . GLU A 1 686 ? 35.164 51.730 38.088 1.00 107.59 686 GLU A C 1
ATOM 5129 O O . GLU A 1 686 ? 34.282 50.876 38.113 1.00 115.15 686 GLU A O 1
ATOM 5135 N N . GLY A 1 687 ? 36.463 51.444 38.160 1.00 103.81 687 GLY A N 1
ATOM 5136 C CA . GLY A 1 687 ? 36.937 50.076 38.311 1.00 98.17 687 GLY A CA 1
ATOM 5137 C C . GLY A 1 687 ? 36.888 49.221 37.061 1.00 94.09 687 GLY A C 1
ATOM 5138 O O . GLY A 1 687 ? 36.938 47.989 37.149 1.00 98.34 687 GLY A O 1
ATOM 5139 N N . GLY A 1 688 ? 36.791 49.872 35.901 1.00 80.98 688 GLY A N 1
ATOM 5140 C CA . GLY A 1 688 ? 36.720 49.145 34.647 1.00 75.59 688 GLY A CA 1
ATOM 5141 C C . GLY A 1 688 ? 37.814 48.107 34.567 1.00 83.98 688 GLY A C 1
ATOM 5142 O O . GLY A 1 688 ? 37.587 46.910 34.738 1.00 86.87 688 GLY A O 1
ATOM 5143 N N . THR A 1 689 ? 39.018 48.602 34.318 1.00 95.82 689 THR A N 1
ATOM 5144 C CA . THR A 1 689 ? 40.233 47.803 34.200 1.00 103.17 689 THR A CA 1
ATOM 5145 C C . THR A 1 689 ? 40.317 46.630 35.178 1.00 104.19 689 THR A C 1
ATOM 5146 O O . THR A 1 689 ? 40.519 45.477 34.780 1.00 102.24 689 THR A O 1
ATOM 5150 N N . VAL A 1 690 ? 40.167 46.938 36.461 1.00 96.93 690 VAL A N 1
ATOM 5151 C CA . VAL A 1 690 ? 40.234 45.928 37.508 1.00 92.99 690 VAL A CA 1
ATOM 5152 C C . VAL A 1 690 ? 39.264 44.775 37.258 1.00 92.77 690 VAL A C 1
ATOM 5153 O O . VAL A 1 690 ? 39.624 43.603 37.401 1.00 86.59 690 VAL A O 1
ATOM 5157 N N . LEU A 1 691 ? 38.036 45.124 36.881 1.00 94.85 691 LEU A N 1
ATOM 5158 C CA . LEU A 1 691 ? 36.983 44.148 36.624 1.00 89.49 691 LEU A CA 1
ATOM 5159 C C . LEU A 1 691 ? 37.237 43.279 35.395 1.00 81.71 691 LEU A C 1
ATOM 5160 O O . LEU A 1 691 ? 37.322 42.055 35.498 1.00 77.00 691 LEU A O 1
ATOM 5165 N N . CYS A 1 692 ? 37.351 43.914 34.234 1.00 78.72 692 CYS A N 1
ATOM 5166 C CA . CYS A 1 692 ? 37.585 43.188 32.993 1.00 81.30 692 CYS A CA 1
ATOM 5167 C C . CYS A 1 692 ? 38.748 42.259 33.208 1.00 85.05 692 CYS A C 1
ATOM 5168 O O . CYS A 1 692 ? 38.728 41.108 32.768 1.00 83.11 692 CYS A O 1
ATOM 5171 N N . LEU A 1 693 ? 39.767 42.779 33.887 1.00 93.75 693 LEU A N 1
ATOM 5172 C CA . LEU A 1 693 ? 40.960 42.011 34.207 1.00 96.34 693 LEU A CA 1
ATOM 5173 C C . LEU A 1 693 ? 40.515 40.683 34.828 1.00 81.55 693 LEU A C 1
ATOM 5174 O O . LEU A 1 693 ? 40.861 39.601 34.336 1.00 63.19 693 LEU A O 1
ATOM 5179 N N . ARG A 1 694 ? 39.735 40.786 35.904 1.00 82.05 694 ARG A N 1
ATOM 5180 C CA . ARG A 1 694 ? 39.196 39.621 36.595 1.00 81.77 694 ARG A CA 1
ATOM 5181 C C . ARG A 1 694 ? 38.463 38.774 35.565 1.00 73.42 694 ARG A C 1
ATOM 5182 O O . ARG A 1 694 ? 38.740 37.580 35.418 1.00 76.85 694 ARG A O 1
ATOM 5190 N N . LEU A 1 695 ? 37.522 39.413 34.865 1.00 65.18 695 LEU A N 1
ATOM 5191 C CA . LEU A 1 695 ? 36.719 38.765 33.829 1.00 75.37 695 LEU A CA 1
ATOM 5192 C C . LEU A 1 695 ? 37.534 37.803 32.966 1.00 85.01 695 LEU A C 1
ATOM 5193 O O . LEU A 1 695 ? 37.065 36.720 32.622 1.00 85.61 695 LEU A O 1
ATOM 5198 N N . THR A 1 696 ? 38.757 38.205 32.623 1.00 93.34 696 THR A N 1
ATOM 5199 C CA . THR A 1 696 ? 39.653 37.387 31.803 1.00 95.62 696 THR A CA 1
ATOM 5200 C C . THR A 1 696 ? 39.909 36.021 32.429 1.00 97.12 696 THR A C 1
ATOM 5201 O O . THR A 1 696 ? 39.641 34.980 31.825 1.00 95.66 696 THR A O 1
ATOM 5205 N N . LYS A 1 697 ? 40.452 36.034 33.640 1.00 97.32 697 LYS A N 1
ATOM 5206 C CA . LYS A 1 697 ? 40.744 34.794 34.343 1.00 100.10 697 LYS A CA 1
ATOM 5207 C C . LYS A 1 697 ? 39.430 34.074 34.585 1.00 100.45 697 LYS A C 1
ATOM 5208 O O . LYS A 1 697 ? 39.235 32.939 34.148 1.00 104.92 697 LYS A O 1
ATOM 5214 N N . GLU A 1 698 ? 38.533 34.773 35.279 1.00 96.08 698 GLU A N 1
ATOM 5215 C CA . GLU A 1 698 ? 37.220 34.266 35.661 1.00 105.11 698 GLU A CA 1
ATOM 5216 C C . GLU A 1 698 ? 36.225 33.920 34.538 1.00 113.19 698 GLU A C 1
ATOM 5217 O O . GLU A 1 698 ? 35.920 32.747 34.337 1.00 115.18 698 GLU A O 1
ATOM 5223 N N . ALA A 1 699 ? 35.717 34.925 33.820 1.00 117.83 699 ALA A N 1
ATOM 5224 C CA . ALA A 1 699 ? 34.729 34.706 32.749 1.00 111.76 699 ALA A CA 1
ATOM 5225 C C . ALA A 1 699 ? 34.925 33.419 31.948 1.00 107.09 699 ALA A C 1
ATOM 5226 O O . ALA A 1 699 ? 36.012 32.852 31.913 1.00 112.83 699 ALA A O 1
ATOM 5228 N N . SER A 1 700 ? 33.866 32.963 31.292 1.00 108.78 700 SER A N 1
ATOM 5229 C CA . SER A 1 700 ? 33.951 31.726 30.525 1.00 117.03 700 SER A CA 1
ATOM 5230 C C . SER A 1 700 ? 34.004 31.956 29.021 1.00 104.69 700 SER A C 1
ATOM 5231 O O . SER A 1 700 ? 33.590 33.009 28.538 1.00 97.24 700 SER A O 1
ATOM 5234 N N . GLY A 1 701 ? 34.516 30.954 28.302 1.00 107.92 701 GLY A N 1
ATOM 5235 C CA . GLY A 1 701 ? 34.644 30.997 26.848 1.00 110.70 701 GLY A CA 1
ATOM 5236 C C . GLY A 1 701 ? 34.907 32.344 26.186 1.00 103.94 701 GLY A C 1
ATOM 5237 O O . GLY A 1 701 ? 35.907 33.022 26.457 1.00 90.55 701 GLY A O 1
ATOM 5238 N N . GLU A 1 702 ? 34.000 32.720 25.289 1.00 106.15 702 GLU A N 1
ATOM 5239 C CA . GLU A 1 702 ? 34.084 33.988 24.572 1.00 107.14 702 GLU A CA 1
ATOM 5240 C C . GLU A 1 702 ? 34.107 35.144 25.561 1.00 104.10 702 GLU A C 1
ATOM 5241 O O . GLU A 1 702 ? 34.425 36.276 25.203 1.00 90.88 702 GLU A O 1
ATOM 5247 N N . GLY A 1 703 ? 33.747 34.847 26.807 1.00 116.30 703 GLY A N 1
ATOM 5248 C CA . GLY A 1 703 ? 33.719 35.866 27.840 1.00 119.44 703 GLY A CA 1
ATOM 5249 C C . GLY A 1 703 ? 35.098 36.441 28.064 1.00 113.94 703 GLY A C 1
ATOM 5250 O O . GLY A 1 703 ? 35.276 37.667 28.083 1.00 102.50 703 GLY A O 1
ATOM 5251 N N . LYS A 1 704 ? 36.071 35.545 28.238 1.00 114.86 704 LYS A N 1
ATOM 5252 C CA . LYS A 1 704 ? 37.457 35.939 28.448 1.00 103.14 704 LYS A CA 1
ATOM 5253 C C . LYS A 1 704 ? 37.821 36.868 27.292 1.00 96.07 704 LYS A C 1
ATOM 5254 O O . LYS A 1 704 ? 38.271 38.003 27.492 1.00 101.55 704 LYS A O 1
ATOM 5260 N N . ILE A 1 705 ? 37.596 36.365 26.083 1.00 79.02 705 ILE A N 1
ATOM 5261 C CA . ILE A 1 705 ? 37.879 37.083 24.847 1.00 73.67 705 ILE A CA 1
ATOM 5262 C C . ILE A 1 705 ? 37.328 38.514 24.879 1.00 76.23 705 ILE A C 1
ATOM 5263 O O . ILE A 1 705 ? 38.070 39.485 24.713 1.00 65.22 705 ILE A O 1
ATOM 5268 N N . LYS A 1 706 ? 36.024 38.636 25.098 1.00 91.16 706 LYS A N 1
ATOM 5269 C CA . LYS A 1 706 ? 35.369 39.939 25.149 1.00 98.58 706 LYS A CA 1
ATOM 5270 C C . LYS A 1 706 ? 36.029 40.865 26.166 1.00 98.71 706 LYS A C 1
ATOM 5271 O O . LYS A 1 706 ? 36.274 42.042 25.883 1.00 86.91 706 LYS A O 1
ATOM 5277 N N . ALA A 1 707 ? 36.302 40.325 27.354 1.00 102.63 707 ALA A N 1
ATOM 5278 C CA . ALA A 1 707 ? 36.931 41.086 28.426 1.00 95.10 707 ALA A CA 1
ATOM 5279 C C . ALA A 1 707 ? 38.147 41.785 27.871 1.00 98.21 707 ALA A C 1
ATOM 5280 O O . ALA A 1 707 ? 38.245 43.005 27.930 1.00 97.76 707 ALA A O 1
ATOM 5282 N N . GLY A 1 708 ? 39.066 40.995 27.319 1.00 97.85 708 GLY A N 1
ATOM 5283 C CA . GLY A 1 708 ? 40.286 41.537 26.747 1.00 97.93 708 GLY A CA 1
ATOM 5284 C C . GLY A 1 708 ? 40.058 42.701 25.800 1.00 94.90 708 GLY A C 1
ATOM 5285 O O . GLY A 1 708 ? 40.498 43.823 26.062 1.00 87.96 708 GLY A O 1
ATOM 5286 N N . HIS A 1 709 ? 39.379 42.433 24.689 1.00 98.44 709 HIS A N 1
ATOM 5287 C CA . HIS A 1 709 ? 39.080 43.462 23.697 1.00 101.23 709 HIS A CA 1
ATOM 5288 C C . HIS A 1 709 ? 38.686 44.749 24.431 1.00 94.84 709 HIS A C 1
ATOM 5289 O O . HIS A 1 709 ? 39.159 45.840 24.106 1.00 89.29 709 HIS A O 1
ATOM 5296 N N . ALA A 1 710 ? 37.827 44.595 25.437 1.00 98.82 710 ALA A N 1
ATOM 5297 C CA . ALA A 1 710 ? 37.332 45.711 26.238 1.00 94.53 710 ALA A CA 1
ATOM 5298 C C . ALA A 1 710 ? 38.466 46.500 26.850 1.00 83.68 710 ALA A C 1
ATOM 5299 O O . ALA A 1 710 ? 38.440 47.727 26.880 1.00 76.17 710 ALA A O 1
ATOM 5301 N N . ILE A 1 711 ? 39.456 45.785 27.356 1.00 87.22 711 ILE A N 1
ATOM 5302 C CA . ILE A 1 711 ? 40.603 46.427 27.965 1.00 92.62 711 ILE A CA 1
ATOM 5303 C C . ILE A 1 711 ? 41.405 47.068 26.847 1.00 91.60 711 ILE A C 1
ATOM 5304 O O . ILE A 1 711 ? 41.697 48.267 26.879 1.00 88.63 711 ILE A O 1
ATOM 5309 N N . ALA A 1 712 ? 41.756 46.251 25.856 1.00 88.07 712 ALA A N 1
ATOM 5310 C CA . ALA A 1 712 ? 42.525 46.714 24.712 1.00 99.53 712 ALA A CA 1
ATOM 5311 C C . ALA A 1 712 ? 41.891 47.981 24.154 1.00 111.42 712 ALA A C 1
ATOM 5312 O O . ALA A 1 712 ? 42.590 48.879 23.678 1.00 120.58 712 ALA A O 1
ATOM 5314 N N . LYS A 1 713 ? 40.564 48.054 24.230 1.00 114.17 713 LYS A N 1
ATOM 5315 C CA . LYS A 1 713 ? 39.834 49.211 23.725 1.00 121.19 713 LYS A CA 1
ATOM 5316 C C . LYS A 1 713 ? 39.667 50.308 24.773 1.00 122.95 713 LYS A C 1
ATOM 5317 O O . LYS A 1 713 ? 39.349 51.450 24.442 1.00 125.12 713 LYS A O 1
ATOM 5323 N N . LEU A 1 714 ? 39.879 49.964 26.036 1.00 126.74 714 LEU A N 1
ATOM 5324 C CA . LEU A 1 714 ? 39.764 50.950 27.100 1.00 126.98 714 LEU A CA 1
ATOM 5325 C C . LEU A 1 714 ? 41.068 51.744 27.067 1.00 120.11 714 LEU A C 1
ATOM 5326 O O . LEU A 1 714 ? 41.067 52.975 27.127 1.00 121.91 714 LEU A O 1
ATOM 5331 N N . GLY A 1 715 ? 42.179 51.020 26.944 1.00 113.81 715 GLY A N 1
ATOM 5332 C CA . GLY A 1 715 ? 43.486 51.650 26.896 1.00 113.84 715 GLY A CA 1
ATOM 5333 C C . GLY A 1 715 ? 43.991 51.802 25.477 1.00 111.91 715 GLY A C 1
ATOM 5334 O O . GLY A 1 715 ? 43.997 50.846 24.703 1.00 120.93 715 GLY A O 1
ATOM 5335 N N . ALA A 1 716 ? 44.420 53.010 25.139 1.00 100.66 716 ALA A N 1
ATOM 5336 C CA . ALA A 1 716 ? 44.916 53.306 23.805 1.00 107.29 716 ALA A CA 1
ATOM 5337 C C . ALA A 1 716 ? 45.021 54.815 23.708 1.00 125.53 716 ALA A C 1
ATOM 5338 O O . ALA A 1 716 ? 46.120 55.364 23.758 1.00 142.24 716 ALA A O 1
ATOM 5340 N N . LYS A 1 717 ? 43.873 55.477 23.565 1.00 125.94 717 LYS A N 1
ATOM 5341 C CA . LYS A 1 717 ? 43.805 56.939 23.498 1.00 127.34 717 LYS A CA 1
ATOM 5342 C C . LYS A 1 717 ? 43.765 57.464 24.940 1.00 127.55 717 LYS A C 1
ATOM 5343 O O . LYS A 1 717 ? 43.272 58.566 25.202 1.00 122.01 717 LYS A O 1
ATOM 5349 N N . ALA A 1 718 ? 44.285 56.658 25.867 1.00 134.18 718 ALA A N 1
ATOM 5350 C CA . ALA A 1 718 ? 44.323 57.010 27.285 1.00 140.52 718 ALA A CA 1
ATOM 5351 C C . ALA A 1 718 ? 45.679 56.660 27.909 1.00 133.26 718 ALA A C 1
ATOM 5352 O O . ALA A 1 718 ? 46.285 55.643 27.564 1.00 132.34 718 ALA A O 1
ATOM 5354 N N . ASP A 1 719 ? 46.134 57.517 28.826 1.00 132.97 719 ASP A N 1
ATOM 5355 C CA . ASP A 1 719 ? 47.415 57.384 29.541 1.00 136.18 719 ASP A CA 1
ATOM 5356 C C . ASP A 1 719 ? 47.541 56.060 30.309 1.00 126.54 719 ASP A C 1
ATOM 5357 O O . ASP A 1 719 ? 46.667 55.716 31.102 1.00 128.44 719 ASP A O 1
ATOM 5362 N N . PRO A 1 720 ? 48.641 55.343 30.086 1.00 130.14 720 PRO A N 1
ATOM 5363 C CA . PRO A 1 720 ? 48.868 54.062 30.767 1.00 117.20 720 PRO A CA 1
ATOM 5364 C C . PRO A 1 720 ? 49.064 54.187 32.269 1.00 121.66 720 PRO A C 1
ATOM 5365 O O . PRO A 1 720 ? 48.922 53.212 33.006 1.00 123.71 720 PRO A O 1
ATOM 5377 N N . ILE A 1 722 ? 47.426 56.681 34.294 1.00 159.07 722 ILE A N 1
ATOM 5378 C CA . ILE A 1 722 ? 46.087 56.924 34.821 1.00 154.03 722 ILE A CA 1
ATOM 5379 C C . ILE A 1 722 ? 45.124 55.813 34.383 1.00 143.35 722 ILE A C 1
ATOM 5380 O O . ILE A 1 722 ? 44.012 56.080 33.923 1.00 140.15 722 ILE A O 1
ATOM 5385 N N . SER A 1 723 ? 45.566 54.565 34.517 1.00 134.27 723 SER A N 1
ATOM 5386 C CA . SER A 1 723 ? 44.745 53.413 34.166 1.00 113.83 723 SER A CA 1
ATOM 5387 C C . SER A 1 723 ? 45.319 52.120 34.736 1.00 118.73 723 SER A C 1
ATOM 5388 O O . SER A 1 723 ? 44.661 51.464 35.546 1.00 121.69 723 SER A O 1
ATOM 5391 N N . PHE A 1 724 ? 46.544 51.761 34.340 1.00 123.19 724 PHE A N 1
ATOM 5392 C CA . PHE A 1 724 ? 47.175 50.526 34.827 1.00 129.36 724 PHE A CA 1
ATOM 5393 C C . PHE A 1 724 ? 48.295 50.754 35.842 1.00 134.61 724 PHE A C 1
ATOM 5394 O O . PHE A 1 724 ? 49.412 50.267 35.652 1.00 143.89 724 PHE A O 1
ATOM 5402 N N . PRO A 1 725 ? 48.011 51.468 36.944 1.00 131.27 725 PRO A N 1
ATOM 5403 C CA . PRO A 1 725 ? 49.068 51.705 37.927 1.00 137.00 725 PRO A CA 1
ATOM 5404 C C . PRO A 1 725 ? 49.519 50.450 38.669 1.00 134.08 725 PRO A C 1
ATOM 5405 O O . PRO A 1 725 ? 49.392 49.331 38.172 1.00 131.94 725 PRO A O 1
ATOM 5409 N N . GLY A 1 726 ? 50.053 50.676 39.864 1.00 135.91 726 GLY A N 1
ATOM 5410 C CA . GLY A 1 726 ? 50.539 49.616 40.731 1.00 146.95 726 GLY A CA 1
ATOM 5411 C C . GLY A 1 726 ? 50.543 48.171 40.267 1.00 156.69 726 GLY A C 1
ATOM 5412 O O . GLY A 1 726 ? 49.716 47.369 40.704 1.00 169.46 726 GLY A O 1
ATOM 5413 N N . GLN A 1 727 ? 51.477 47.831 39.389 1.00 150.02 727 GLN A N 1
ATOM 5414 C CA . GLN A 1 727 ? 51.596 46.462 38.912 1.00 149.56 727 GLN A CA 1
ATOM 5415 C C . GLN A 1 727 ? 50.309 45.970 38.258 1.00 143.71 727 GLN A C 1
ATOM 5416 O O . GLN A 1 727 ? 50.170 44.787 37.947 1.00 131.88 727 GLN A O 1
ATOM 5422 N N . ARG A 1 728 ? 49.361 46.878 38.061 1.00 152.00 728 ARG A N 1
ATOM 5423 C CA . ARG A 1 728 ? 48.102 46.524 37.418 1.00 147.92 728 ARG A CA 1
ATOM 5424 C C . ARG A 1 728 ? 48.527 46.122 36.005 1.00 138.96 728 ARG A C 1
ATOM 5425 O O . ARG A 1 728 ? 48.078 45.116 35.455 1.00 136.08 728 ARG A O 1
ATOM 5433 N N . ALA A 1 729 ? 49.442 46.922 35.464 1.00 128.93 729 ALA A N 1
ATOM 5434 C CA . ALA A 1 729 ? 49.992 46.768 34.124 1.00 116.02 729 ALA A CA 1
ATOM 5435 C C . ALA A 1 729 ? 50.523 45.394 33.726 1.00 121.17 729 ALA A C 1
ATOM 5436 O O . ALA A 1 729 ? 50.496 45.046 32.549 1.00 127.92 729 ALA A O 1
ATOM 5438 N N . TYR A 1 730 ? 51.002 44.610 34.683 1.00 122.40 730 TYR A N 1
ATOM 5439 C CA . TYR A 1 730 ? 51.567 43.305 34.349 1.00 129.44 730 TYR A CA 1
ATOM 5440 C C . TYR A 1 730 ? 50.551 42.299 33.838 1.00 126.17 730 TYR A C 1
ATOM 5441 O O . TYR A 1 730 ? 50.733 41.724 32.770 1.00 122.80 730 TYR A O 1
ATOM 5450 N N . GLU A 1 731 ? 49.486 42.078 34.600 1.00 122.32 731 GLU A N 1
ATOM 5451 C CA . GLU A 1 731 ? 48.458 41.116 34.209 1.00 129.07 731 GLU A CA 1
ATOM 5452 C C . GLU A 1 731 ? 47.766 41.538 32.910 1.00 134.11 731 GLU A C 1
ATOM 5453 O O . GLU A 1 731 ? 47.295 40.696 32.140 1.00 145.53 731 GLU A O 1
ATOM 5459 N N . VAL A 1 732 ? 47.725 42.848 32.673 1.00 120.45 732 VAL A N 1
ATOM 5460 C CA . VAL A 1 732 ? 47.094 43.424 31.487 1.00 105.42 732 VAL A CA 1
ATOM 5461 C C . VAL A 1 732 ? 47.828 43.064 30.201 1.00 116.13 732 VAL A C 1
ATOM 5462 O O . VAL A 1 732 ? 47.646 43.722 29.181 1.00 126.41 732 VAL A O 1
ATOM 5466 N N . VAL A 1 733 ? 48.654 42.026 30.243 1.00 116.72 733 VAL A N 1
ATOM 5467 C CA . VAL A 1 733 ? 49.418 41.631 29.066 1.00 108.41 733 VAL A CA 1
ATOM 5468 C C . VAL A 1 733 ? 49.035 40.280 28.487 1.00 106.32 733 VAL A C 1
ATOM 5469 O O . VAL A 1 733 ? 48.594 40.208 27.342 1.00 96.25 733 VAL A O 1
ATOM 5473 N N . LYS A 1 734 ? 49.194 39.214 29.266 1.00 110.10 734 LYS A N 1
ATOM 5474 C CA . LYS A 1 734 ? 48.834 37.882 28.785 1.00 122.09 734 LYS A CA 1
ATOM 5475 C C . LYS A 1 734 ? 47.595 37.951 27.879 1.00 137.00 734 LYS A C 1
ATOM 5476 O O . LYS A 1 734 ? 47.561 37.322 26.815 1.00 147.90 734 LYS A O 1
ATOM 5482 N N . PRO A 1 735 ? 46.565 38.726 28.281 1.00 123.26 735 PRO A N 1
ATOM 5483 C CA . PRO A 1 735 ? 45.355 38.834 27.459 1.00 110.65 735 PRO A CA 1
ATOM 5484 C C . PRO A 1 735 ? 45.617 39.344 26.042 1.00 109.42 735 PRO A C 1
ATOM 5485 O O . PRO A 1 735 ? 45.663 38.557 25.087 1.00 116.85 735 PRO A O 1
ATOM 5489 N N . LEU A 1 736 ? 45.787 40.659 25.917 1.00 100.21 736 LEU A N 1
ATOM 5490 C CA . LEU A 1 736 ? 46.030 41.294 24.627 1.00 103.49 736 LEU A CA 1
ATOM 5491 C C . LEU A 1 736 ? 47.320 40.846 23.956 1.00 102.43 736 LEU A C 1
ATOM 5492 O O . LEU A 1 736 ? 48.031 41.646 23.354 1.00 101.68 736 LEU A O 1
ATOM 5497 N N . CYS A 1 737 ? 47.610 39.555 24.081 1.00 109.53 737 CYS A N 1
ATOM 5498 C CA . CYS A 1 737 ? 48.778 38.929 23.479 1.00 136.79 737 CYS A CA 1
ATOM 5499 C C . CYS A 1 737 ? 48.259 37.582 23.024 1.00 146.70 737 CYS A C 1
ATOM 5500 O O . CYS A 1 737 ? 48.787 36.964 22.101 1.00 156.28 737 CYS A O 1
ATOM 5503 N N . ASP A 1 738 ? 47.205 37.135 23.693 1.00 145.10 738 ASP A N 1
ATOM 5504 C CA . ASP A 1 738 ? 46.566 35.881 23.350 1.00 157.37 738 ASP A CA 1
ATOM 5505 C C . ASP A 1 738 ? 45.470 36.215 22.354 1.00 156.20 738 ASP A C 1
ATOM 5506 O O . ASP A 1 738 ? 44.967 35.338 21.652 1.00 149.68 738 ASP A O 1
ATOM 5511 N N . LEU A 1 739 ? 45.107 37.496 22.297 1.00 165.17 739 LEU A N 1
ATOM 5512 C CA . LEU A 1 739 ? 44.062 37.954 21.384 1.00 175.99 739 LEU A CA 1
ATOM 5513 C C . LEU A 1 739 ? 44.613 38.303 19.995 1.00 181.81 739 LEU A C 1
ATOM 5514 O O . LEU A 1 739 ? 43.860 38.383 19.018 1.00 183.40 739 LEU A O 1
ATOM 5519 N N . LEU A 1 740 ? 45.926 38.504 19.907 1.00 178.46 740 LEU A N 1
ATOM 5520 C CA . LEU A 1 740 ? 46.547 38.806 18.627 1.00 171.45 740 LEU A CA 1
ATOM 5521 C C . LEU A 1 740 ? 46.742 37.493 17.890 1.00 186.82 740 LEU A C 1
ATOM 5522 O O . LEU A 1 740 ? 46.575 37.441 16.673 1.00 182.37 740 LEU A O 1
ATOM 5527 N N . HIS A 1 741 ? 47.088 36.438 18.636 1.00 205.53 741 HIS A N 1
ATOM 5528 C CA . HIS A 1 741 ? 47.293 35.099 18.067 1.00 215.26 741 HIS A CA 1
ATOM 5529 C C . HIS A 1 741 ? 46.233 34.918 16.985 1.00 211.39 741 HIS A C 1
ATOM 5530 O O . HIS A 1 741 ? 46.559 34.613 15.834 1.00 213.90 741 HIS A O 1
ATOM 5537 N N . PRO A 1 742 ? 44.945 35.079 17.342 1.00 198.90 742 PRO A N 1
ATOM 5538 C CA . PRO A 1 742 ? 43.944 34.924 16.287 1.00 195.98 742 PRO A CA 1
ATOM 5539 C C . PRO A 1 742 ? 44.086 36.188 15.431 1.00 199.45 742 PRO A C 1
ATOM 5540 O O . PRO A 1 742 ? 43.274 37.115 15.509 1.00 202.43 742 PRO A O 1
ATOM 5544 N N . ASP A 1 743 ? 45.157 36.219 14.643 1.00 194.88 743 ASP A N 1
ATOM 5545 C CA . ASP A 1 743 ? 45.472 37.342 13.777 1.00 183.27 743 ASP A CA 1
ATOM 5546 C C . ASP A 1 743 ? 45.154 37.044 12.313 1.00 196.14 743 ASP A C 1
ATOM 5547 O O . ASP A 1 743 ? 45.401 37.870 11.433 1.00 197.41 743 ASP A O 1
ATOM 5552 N N . VAL A 1 744 ? 44.592 35.864 12.060 1.00 205.13 744 VAL A N 1
ATOM 5553 C CA . VAL A 1 744 ? 44.225 35.462 10.707 1.00 209.67 744 VAL A CA 1
ATOM 5554 C C . VAL A 1 744 ? 43.299 36.532 10.088 1.00 210.74 744 VAL A C 1
ATOM 5555 O O . VAL A 1 744 ? 42.819 36.380 8.962 1.00 213.19 744 VAL A O 1
ATOM 5559 N N . GLU A 1 745 ? 43.076 37.605 10.856 1.00 204.72 745 GLU A N 1
ATOM 5560 C CA . GLU A 1 745 ? 42.268 38.787 10.506 1.00 194.68 745 GLU A CA 1
ATOM 5561 C C . GLU A 1 745 ? 41.096 39.012 11.458 1.00 180.18 745 GLU A C 1
ATOM 5562 O O . GLU A 1 745 ? 40.584 38.070 12.060 1.00 168.22 745 GLU A O 1
ATOM 5568 N N . GLY A 1 746 ? 40.688 40.273 11.594 1.00 179.64 746 GLY A N 1
ATOM 5569 C CA . GLY A 1 746 ? 39.564 40.617 12.451 1.00 181.37 746 GLY A CA 1
ATOM 5570 C C . GLY A 1 746 ? 39.936 41.042 13.858 1.00 186.96 746 GLY A C 1
ATOM 5571 O O . GLY A 1 746 ? 41.109 41.286 14.147 1.00 190.46 746 GLY A O 1
ATOM 5572 N N . LYS A 1 747 ? 38.927 41.137 14.725 1.00 186.22 747 LYS A N 1
ATOM 5573 C CA . LYS A 1 747 ? 39.098 41.519 16.131 1.00 180.30 747 LYS A CA 1
ATOM 5574 C C . LYS A 1 747 ? 39.464 42.988 16.380 1.00 170.22 747 LYS A C 1
ATOM 5575 O O . LYS A 1 747 ? 39.087 43.886 15.614 1.00 165.33 747 LYS A O 1
ATOM 5581 N N . ALA A 1 748 ? 40.186 43.213 17.477 1.00 160.77 748 ALA A N 1
ATOM 5582 C CA . ALA A 1 748 ? 40.642 44.540 17.867 1.00 148.03 748 ALA A CA 1
ATOM 5583 C C . ALA A 1 748 ? 42.158 44.550 17.925 1.00 143.51 748 ALA A C 1
ATOM 5584 O O . ALA A 1 748 ? 42.751 45.220 18.772 1.00 143.57 748 ALA A O 1
ATOM 5586 N N . ASN A 1 749 ? 42.781 43.788 17.034 1.00 134.58 749 ASN A N 1
ATOM 5587 C CA . ASN A 1 749 ? 44.225 43.731 16.989 1.00 117.09 749 ASN A CA 1
ATOM 5588 C C . ASN A 1 749 ? 44.773 45.146 17.033 1.00 119.74 749 ASN A C 1
ATOM 5589 O O . ASN A 1 749 ? 45.700 45.424 17.785 1.00 126.02 749 ASN A O 1
ATOM 5594 N N . TYR A 1 750 ? 44.189 46.044 16.238 1.00 127.18 750 TYR A N 1
ATOM 5595 C CA . TYR A 1 750 ? 44.625 47.445 16.199 1.00 136.79 750 TYR A CA 1
ATOM 5596 C C . TYR A 1 750 ? 44.454 48.152 17.555 1.00 139.22 750 TYR A C 1
ATOM 5597 O O . TYR A 1 750 ? 45.241 49.039 17.904 1.00 139.94 750 TYR A O 1
ATOM 5606 N N . ASP A 1 751 ? 43.423 47.768 18.308 1.00 134.99 751 ASP A N 1
ATOM 5607 C CA . ASP A 1 751 ? 43.164 48.361 19.620 1.00 132.07 751 ASP A CA 1
ATOM 5608 C C . ASP A 1 751 ? 44.116 47.779 20.657 1.00 133.79 751 ASP A C 1
ATOM 5609 O O . ASP A 1 751 ? 44.519 48.463 21.601 1.00 136.71 751 ASP A O 1
ATOM 5614 N N . SER A 1 752 ? 44.466 46.511 20.470 1.00 130.07 752 SER A N 1
ATOM 5615 C CA . SER A 1 752 ? 45.387 45.813 21.358 1.00 129.47 752 SER A CA 1
ATOM 5616 C C . SER A 1 752 ? 46.799 46.378 21.204 1.00 123.65 752 SER A C 1
ATOM 5617 O O . SER A 1 752 ? 47.584 46.413 22.156 1.00 122.88 752 SER A O 1
ATOM 5620 N N . LEU A 1 753 ? 47.112 46.824 19.994 1.00 118.20 753 LEU A N 1
ATOM 5621 C CA . LEU A 1 753 ? 48.423 47.373 19.701 1.00 114.79 753 LEU A CA 1
ATOM 5622 C C . LEU A 1 753 ? 48.593 48.791 20.213 1.00 120.37 753 LEU A C 1
ATOM 5623 O O . LEU A 1 753 ? 49.539 49.063 20.941 1.00 119.98 753 LEU A O 1
ATOM 5628 N N . LEU A 1 754 ? 47.685 49.693 19.849 1.00 126.98 754 LEU A N 1
ATOM 5629 C CA . LEU A 1 754 ? 47.787 51.086 20.297 1.00 141.69 754 LEU A CA 1
ATOM 5630 C C . LEU A 1 754 ? 47.902 51.211 21.821 1.00 141.49 754 LEU A C 1
ATOM 5631 O O . LEU A 1 754 ? 48.281 52.264 22.349 1.00 145.65 754 LEU A O 1
ATOM 5636 N N . THR A 1 755 ? 47.579 50.131 22.523 1.00 130.27 755 THR A N 1
ATOM 5637 C CA . THR A 1 755 ? 47.656 50.125 23.976 1.00 118.96 755 THR A CA 1
ATOM 5638 C C . THR A 1 755 ? 48.973 49.452 24.362 1.00 111.39 755 THR A C 1
ATOM 5639 O O . THR A 1 755 ? 49.763 50.004 25.121 1.00 112.81 755 THR A O 1
ATOM 5643 N N . LEU A 1 756 ? 49.210 48.268 23.804 1.00 108.80 756 LEU A N 1
ATOM 5644 C CA . LEU A 1 756 ? 50.424 47.505 24.062 1.00 114.15 756 LEU A CA 1
ATOM 5645 C C . LEU A 1 756 ? 51.639 48.406 23.807 1.00 114.07 756 LEU A C 1
ATOM 5646 O O . LEU A 1 756 ? 52.674 48.280 24.462 1.00 103.44 756 LEU A O 1
ATOM 5651 N N . THR A 1 757 ? 51.487 49.311 22.840 1.00 115.18 757 THR A N 1
ATOM 5652 C CA . THR A 1 757 ? 52.514 50.280 22.459 1.00 113.40 757 THR A CA 1
ATOM 5653 C C . THR A 1 757 ? 52.593 51.290 23.589 1.00 110.91 757 THR A C 1
ATOM 5654 O O . THR A 1 757 ? 53.642 51.510 24.188 1.00 110.78 757 THR A O 1
ATOM 5658 N N . ASN A 1 758 ? 51.448 51.900 23.862 1.00 114.00 758 ASN A N 1
ATOM 5659 C CA . ASN A 1 758 ? 51.306 52.898 24.906 1.00 123.97 758 ASN A CA 1
ATOM 5660 C C . ASN A 1 758 ? 51.613 52.237 26.246 1.00 118.25 758 ASN A C 1
ATOM 5661 O O . ASN A 1 758 ? 51.755 52.904 27.270 1.00 124.37 758 ASN A O 1
ATOM 5666 N N . LEU A 1 759 ? 51.724 50.915 26.225 1.00 104.91 759 LEU A N 1
ATOM 5667 C CA . LEU A 1 759 ? 52.011 50.161 27.431 1.00 104.97 759 LEU A CA 1
ATOM 5668 C C . LEU A 1 759 ? 53.516 49.978 27.595 1.00 101.40 759 LEU A C 1
ATOM 5669 O O . LEU A 1 759 ? 54.080 50.318 28.637 1.00 85.55 759 LEU A O 1
ATOM 5674 N N . ALA A 1 760 ? 54.165 49.447 26.561 1.00 114.92 760 ALA A N 1
ATOM 5675 C CA . ALA A 1 760 ? 55.609 49.225 26.593 1.00 120.56 760 ALA A CA 1
ATOM 5676 C C . ALA A 1 760 ? 56.386 50.535 26.714 1.00 120.68 760 ALA A C 1
ATOM 5677 O O . ALA A 1 760 ? 57.594 50.523 26.935 1.00 125.34 760 ALA A O 1
ATOM 5679 N N . SER A 1 761 ? 55.690 51.661 26.581 1.00 126.35 761 SER A N 1
ATOM 5680 C CA . SER A 1 761 ? 56.331 52.967 26.673 1.00 135.93 761 SER A CA 1
ATOM 5681 C C . SER A 1 761 ? 57.083 53.142 27.982 1.00 150.00 761 SER A C 1
ATOM 5682 O O . SER A 1 761 ? 58.310 53.194 27.989 1.00 160.44 761 SER A O 1
ATOM 5685 N N . VAL A 1 762 ? 56.351 53.229 29.090 1.00 159.15 762 VAL A N 1
ATOM 5686 C CA . VAL A 1 762 ? 56.972 53.414 30.400 1.00 163.28 762 VAL A CA 1
ATOM 5687 C C . VAL A 1 762 ? 57.189 52.106 31.166 1.00 160.54 762 VAL A C 1
ATOM 5688 O O . VAL A 1 762 ? 56.304 51.248 31.210 1.00 166.25 762 VAL A O 1
ATOM 5692 N N . SER A 1 763 ? 58.378 51.972 31.758 1.00 146.56 763 SER A N 1
ATOM 5693 C CA . SER A 1 763 ? 58.787 50.800 32.539 1.00 137.41 763 SER A CA 1
ATOM 5694 C C . SER A 1 763 ? 59.299 49.621 31.708 1.00 130.84 763 SER A C 1
ATOM 5695 O O . SER A 1 763 ? 58.740 49.284 30.663 1.00 117.59 763 SER A O 1
ATOM 5698 N N . ASP A 1 764 ? 60.363 48.990 32.196 1.00 135.24 764 ASP A N 1
ATOM 5699 C CA . ASP A 1 764 ? 60.968 47.857 31.511 1.00 138.52 764 ASP A CA 1
ATOM 5700 C C . ASP A 1 764 ? 60.362 46.524 31.907 1.00 136.88 764 ASP A C 1
ATOM 5701 O O . ASP A 1 764 ? 60.363 45.583 31.114 1.00 137.92 764 ASP A O 1
ATOM 5706 N N . SER A 1 765 ? 59.865 46.428 33.136 1.00 135.45 765 SER A N 1
ATOM 5707 C CA . SER A 1 765 ? 59.262 45.182 33.588 1.00 137.49 765 SER A CA 1
ATOM 5708 C C . SER A 1 765 ? 58.146 44.876 32.598 1.00 144.21 765 SER A C 1
ATOM 5709 O O . SER A 1 765 ? 57.844 43.713 32.316 1.00 150.96 765 SER A O 1
ATOM 5712 N N . ILE A 1 766 ? 57.557 45.947 32.065 1.00 138.88 766 ILE A N 1
ATOM 5713 C CA . ILE A 1 766 ? 56.481 45.860 31.082 1.00 128.58 766 ILE A CA 1
ATOM 5714 C C . ILE A 1 766 ? 57.001 45.107 29.861 1.00 130.72 766 ILE A C 1
ATOM 5715 O O . ILE A 1 766 ? 56.658 43.945 29.627 1.00 134.44 766 ILE A O 1
ATOM 5720 N N . ARG A 1 767 ? 57.838 45.799 29.094 1.00 123.27 767 ARG A N 1
ATOM 5721 C CA . ARG A 1 767 ? 58.455 45.264 27.884 1.00 112.62 767 ARG A CA 1
ATOM 5722 C C . ARG A 1 767 ? 59.043 43.878 28.178 1.00 119.60 767 ARG A C 1
ATOM 5723 O O . ARG A 1 767 ? 59.089 43.003 27.305 1.00 120.99 767 ARG A O 1
ATOM 5731 N N . GLY A 1 768 ? 59.491 43.696 29.419 1.00 124.83 768 GLY A N 1
ATOM 5732 C CA . GLY A 1 768 ? 60.058 42.426 29.832 1.00 130.51 768 GLY A CA 1
ATOM 5733 C C . GLY A 1 768 ? 59.035 41.332 29.621 1.00 141.35 768 GLY A C 1
ATOM 5734 O O . GLY A 1 768 ? 59.304 40.336 28.948 1.00 149.23 768 GLY A O 1
ATOM 5735 N N . ARG A 1 769 ? 57.850 41.519 30.194 1.00 141.68 769 ARG A N 1
ATOM 5736 C CA . ARG A 1 769 ? 56.787 40.541 30.043 1.00 139.65 769 ARG A CA 1
ATOM 5737 C C . ARG A 1 769 ? 56.345 40.438 28.582 1.00 138.20 769 ARG A C 1
ATOM 5738 O O . ARG A 1 769 ? 56.286 39.337 28.030 1.00 136.21 769 ARG A O 1
ATOM 5746 N N . ILE A 1 770 ? 56.051 41.577 27.955 1.00 136.67 770 ILE A N 1
ATOM 5747 C CA . ILE A 1 770 ? 55.622 41.597 26.554 1.00 132.87 770 ILE A CA 1
ATOM 5748 C C . ILE A 1 770 ? 56.481 40.658 25.707 1.00 133.95 770 ILE A C 1
ATOM 5749 O O . ILE A 1 770 ? 55.984 39.953 24.822 1.00 120.01 770 ILE A O 1
ATOM 5754 N N . LEU A 1 771 ? 57.779 40.662 25.990 1.00 147.75 771 LEU A N 1
ATOM 5755 C CA . LEU A 1 771 ? 58.737 39.836 25.269 1.00 158.40 771 LEU A CA 1
ATOM 5756 C C . LEU A 1 771 ? 58.567 38.358 25.635 1.00 164.31 771 LEU A C 1
ATOM 5757 O O . LEU A 1 771 ? 58.095 37.567 24.817 1.00 164.28 771 LEU A O 1
ATOM 5762 N N . LYS A 1 772 ? 58.946 37.998 26.861 1.00 168.05 772 LYS A N 1
ATOM 5763 C CA . LYS A 1 772 ? 58.838 36.621 27.350 1.00 168.80 772 LYS A CA 1
ATOM 5764 C C . LYS A 1 772 ? 57.549 35.943 26.888 1.00 167.15 772 LYS A C 1
ATOM 5765 O O . LYS A 1 772 ? 57.492 34.717 26.748 1.00 172.74 772 LYS A O 1
ATOM 5771 N N . GLU A 1 773 ? 56.521 36.750 26.645 1.00 156.37 773 GLU A N 1
ATOM 5772 C CA . GLU A 1 773 ? 55.217 36.248 26.225 1.00 156.91 773 GLU A CA 1
ATOM 5773 C C . GLU A 1 773 ? 55.219 35.513 24.882 1.00 156.57 773 GLU A C 1
ATOM 5774 O O . GLU A 1 773 ? 54.178 35.017 24.448 1.00 151.85 773 GLU A O 1
ATOM 5780 N N . LYS A 1 774 ? 56.375 35.433 24.228 1.00 160.85 774 LYS A N 1
ATOM 5781 C CA . LYS A 1 774 ? 56.451 34.760 22.932 1.00 159.01 774 LYS A CA 1
ATOM 5782 C C . LYS A 1 774 ? 55.479 35.495 22.003 1.00 140.08 774 LYS A C 1
ATOM 5783 O O . LYS A 1 774 ? 54.932 34.920 21.063 1.00 120.87 774 LYS A O 1
ATOM 5789 N N . ALA A 1 775 ? 55.294 36.785 22.276 1.00 137.66 775 ALA A N 1
ATOM 5790 C CA . ALA A 1 775 ? 54.371 37.632 21.528 1.00 133.73 775 ALA A CA 1
ATOM 5791 C C . ALA A 1 775 ? 54.909 38.290 20.257 1.00 133.17 775 ALA A C 1
ATOM 5792 O O . ALA A 1 775 ? 54.214 38.363 19.245 1.00 126.14 775 ALA A O 1
ATOM 5794 N N . ILE A 1 776 ? 56.142 38.772 20.308 1.00 143.18 776 ILE A N 1
ATOM 5795 C CA . ILE A 1 776 ? 56.725 39.443 19.157 1.00 146.57 776 ILE A CA 1
ATOM 5796 C C . ILE A 1 776 ? 56.802 38.629 17.861 1.00 152.57 776 ILE A C 1
ATOM 5797 O O . ILE A 1 776 ? 56.675 39.194 16.774 1.00 150.95 776 ILE A O 1
ATOM 5802 N N . PRO A 1 777 ? 57.002 37.297 17.944 1.00 156.69 777 PRO A N 1
ATOM 5803 C CA . PRO A 1 777 ? 57.065 36.542 16.687 1.00 156.75 777 PRO A CA 1
ATOM 5804 C C . PRO A 1 777 ? 55.764 36.717 15.911 1.00 160.08 777 PRO A C 1
ATOM 5805 O O . PRO A 1 777 ? 55.640 36.303 14.757 1.00 160.05 777 PRO A O 1
ATOM 5809 N N . LYS A 1 778 ? 54.800 37.347 16.569 1.00 159.80 778 LYS A N 1
ATOM 5810 C CA . LYS A 1 778 ? 53.502 37.597 15.977 1.00 154.66 778 LYS A CA 1
ATOM 5811 C C . LYS A 1 778 ? 53.376 39.083 15.645 1.00 144.05 778 LYS A C 1
ATOM 5812 O O . LYS A 1 778 ? 53.129 39.436 14.494 1.00 150.23 778 LYS A O 1
ATOM 5818 N N . ILE A 1 779 ? 53.562 39.951 16.642 1.00 134.37 779 ILE A N 1
ATOM 5819 C CA . ILE A 1 779 ? 53.463 41.402 16.427 1.00 143.30 779 ILE A CA 1
ATOM 5820 C C . ILE A 1 779 ? 54.307 41.818 15.232 1.00 159.13 779 ILE A C 1
ATOM 5821 O O . ILE A 1 779 ? 54.068 42.858 14.610 1.00 155.46 779 ILE A O 1
ATOM 5826 N N . GLU A 1 780 ? 55.295 40.989 14.920 1.00 168.91 780 GLU A N 1
ATOM 5827 C CA . GLU A 1 780 ? 56.195 41.239 13.806 1.00 166.20 780 GLU A CA 1
ATOM 5828 C C . GLU A 1 780 ? 55.408 41.210 12.500 1.00 162.56 780 GLU A C 1
ATOM 5829 O O . GLU A 1 780 ? 55.682 41.977 11.577 1.00 161.43 780 GLU A O 1
ATOM 5835 N N . GLU A 1 781 ? 54.421 40.323 12.434 1.00 160.92 781 GLU A N 1
ATOM 5836 C CA . GLU A 1 781 ? 53.604 40.193 11.241 1.00 155.77 781 GLU A CA 1
ATOM 5837 C C . GLU A 1 781 ? 52.713 41.408 10.986 1.00 153.11 781 GLU A C 1
ATOM 5838 O O . GLU A 1 781 ? 52.130 41.529 9.913 1.00 147.11 781 GLU A O 1
ATOM 5844 N N . PHE A 1 782 ? 52.602 42.304 11.966 1.00 158.19 782 PHE A N 1
ATOM 5845 C CA . PHE A 1 782 ? 51.806 43.525 11.799 1.00 159.42 782 PHE A CA 1
ATOM 5846 C C . PHE A 1 782 ? 52.738 44.570 11.227 1.00 158.21 782 PHE A C 1
ATOM 5847 O O . PHE A 1 782 ? 52.502 45.776 11.317 1.00 151.45 782 PHE A O 1
ATOM 5855 N N . TRP A 1 783 ? 53.807 44.064 10.632 1.00 165.30 783 TRP A N 1
ATOM 5856 C CA . TRP A 1 783 ? 54.847 44.879 10.039 1.00 174.00 783 TRP A CA 1
ATOM 5857 C C . TRP A 1 783 ? 55.005 44.470 8.569 1.00 180.17 783 TRP A C 1
ATOM 5858 O O . TRP A 1 783 ? 55.206 45.318 7.696 1.00 172.46 783 TRP A O 1
ATOM 5869 N N . PHE A 1 784 ? 54.893 43.165 8.312 1.00 195.20 784 PHE A N 1
ATOM 5870 C CA . PHE A 1 784 ? 55.016 42.593 6.965 1.00 209.67 784 PHE A CA 1
ATOM 5871 C C . PHE A 1 784 ? 53.721 42.750 6.160 1.00 211.25 784 PHE A C 1
ATOM 5872 O O . PHE A 1 784 ? 53.409 41.901 5.320 1.00 208.54 784 PHE A O 1
ATOM 5888 N N . THR A 1 786 ? 50.797 45.101 3.731 1.00 214.00 786 THR A N 1
ATOM 5889 C CA . THR A 1 786 ? 50.666 46.101 2.674 1.00 210.33 786 THR A CA 1
ATOM 5890 C C . THR A 1 786 ? 49.614 47.148 3.006 1.00 203.91 786 THR A C 1
ATOM 5891 O O . THR A 1 786 ? 49.911 48.167 3.630 1.00 203.84 786 THR A O 1
ATOM 5895 N N . ASP A 1 787 ? 48.382 46.890 2.576 1.00 199.70 787 ASP A N 1
ATOM 5896 C CA . ASP A 1 787 ? 47.284 47.813 2.817 1.00 197.90 787 ASP A CA 1
ATOM 5897 C C . ASP A 1 787 ? 46.658 47.603 4.184 1.00 181.08 787 ASP A C 1
ATOM 5898 O O . ASP A 1 787 ? 45.636 46.935 4.330 1.00 179.71 787 ASP A O 1
ATOM 5903 N N . HIS A 1 788 ? 47.297 48.191 5.182 1.00 168.43 788 HIS A N 1
ATOM 5904 C CA . HIS A 1 788 ? 46.857 48.127 6.561 1.00 162.58 788 HIS A CA 1
ATOM 5905 C C . HIS A 1 788 ? 47.590 49.281 7.208 1.00 148.57 788 HIS A C 1
ATOM 5906 O O . HIS A 1 788 ? 48.033 49.201 8.347 1.00 152.43 788 HIS A O 1
ATOM 5913 N N . GLU A 1 789 ? 47.726 50.350 6.433 1.00 133.71 789 GLU A N 1
ATOM 5914 C CA . GLU A 1 789 ? 48.396 51.572 6.851 1.00 133.59 789 GLU A CA 1
ATOM 5915 C C . GLU A 1 789 ? 48.262 51.853 8.349 1.00 140.79 789 GLU A C 1
ATOM 5916 O O . GLU A 1 789 ? 49.111 52.520 8.944 1.00 140.69 789 GLU A O 1
ATOM 5922 N N . HIS A 1 790 ? 47.201 51.331 8.956 1.00 144.69 790 HIS A N 1
ATOM 5923 C CA . HIS A 1 790 ? 46.950 51.537 10.376 1.00 140.69 790 HIS A CA 1
ATOM 5924 C C . HIS A 1 790 ? 47.529 50.442 11.273 1.00 141.34 790 HIS A C 1
ATOM 5925 O O . HIS A 1 790 ? 48.195 50.738 12.268 1.00 132.34 790 HIS A O 1
ATOM 5932 N N . LEU A 1 791 ? 47.268 49.186 10.917 1.00 147.95 791 LEU A N 1
ATOM 5933 C CA . LEU A 1 791 ? 47.749 48.032 11.682 1.00 150.81 791 LEU A CA 1
ATOM 5934 C C . LEU A 1 791 ? 49.271 47.851 11.600 1.00 152.15 791 LEU A C 1
ATOM 5935 O O . LEU A 1 791 ? 49.812 46.854 12.086 1.00 153.12 791 LEU A O 1
ATOM 5940 N N . ARG A 1 792 ? 49.956 48.809 10.984 1.00 153.47 792 ARG A N 1
ATOM 5941 C CA . ARG A 1 792 ? 51.406 48.742 10.841 1.00 149.22 792 ARG A CA 1
ATOM 5942 C C . ARG A 1 792 ? 52.011 49.940 11.551 1.00 136.24 792 ARG A C 1
ATOM 5943 O O . ARG A 1 792 ? 53.113 49.859 12.088 1.00 115.91 792 ARG A O 1
ATOM 5951 N N . ALA A 1 793 ? 51.276 51.050 11.544 1.00 146.69 793 ALA A N 1
ATOM 5952 C CA . ALA A 1 793 ? 51.705 52.276 12.214 1.00 146.31 793 ALA A CA 1
ATOM 5953 C C . ALA A 1 793 ? 51.686 51.969 13.705 1.00 145.08 793 ALA A C 1
ATOM 5954 O O . ALA A 1 793 ? 52.257 52.692 14.521 1.00 148.66 793 ALA A O 1
ATOM 5956 N N . ALA A 1 794 ? 51.007 50.880 14.044 1.00 135.14 794 ALA A N 1
ATOM 5957 C CA . ALA A 1 794 ? 50.909 50.429 15.417 1.00 125.59 794 ALA A CA 1
ATOM 5958 C C . ALA A 1 794 ? 52.183 49.660 15.721 1.00 124.05 794 ALA A C 1
ATOM 5959 O O . ALA A 1 794 ? 53.028 50.130 16.480 1.00 124.47 794 ALA A O 1
ATOM 5961 N N . ALA A 1 795 ? 52.314 48.484 15.106 1.00 124.61 795 ALA A N 1
ATOM 5962 C CA . ALA A 1 795 ? 53.483 47.625 15.291 1.00 130.07 795 ALA A CA 1
ATOM 5963 C C . ALA A 1 795 ? 54.729 48.480 15.220 1.00 141.00 795 ALA A C 1
ATOM 5964 O O . ALA A 1 795 ? 55.765 48.140 15.785 1.00 147.77 795 ALA A O 1
ATOM 5966 N N . ALA A 1 796 ? 54.619 49.594 14.512 1.00 142.02 796 ALA A N 1
ATOM 5967 C CA . ALA A 1 796 ? 55.729 50.519 14.385 1.00 142.06 796 ALA A CA 1
ATOM 5968 C C . ALA A 1 796 ? 55.966 51.140 15.755 1.00 142.38 796 ALA A C 1
ATOM 5969 O O . ALA A 1 796 ? 56.848 50.712 16.498 1.00 145.87 796 ALA A O 1
ATOM 5971 N N . GLU A 1 797 ? 55.159 52.143 16.086 1.00 138.76 797 GLU A N 1
ATOM 5972 C CA . GLU A 1 797 ? 55.262 52.844 17.360 1.00 132.82 797 GLU A CA 1
ATOM 5973 C C . GLU A 1 797 ? 55.496 51.890 18.533 1.00 125.33 797 GLU A C 1
ATOM 5974 O O . GLU A 1 797 ? 56.040 52.295 19.563 1.00 127.36 797 GLU A O 1
ATOM 5980 N N . LEU A 1 798 ? 55.091 50.627 18.368 1.00 120.66 798 LEU A N 1
ATOM 5981 C CA . LEU A 1 798 ? 55.268 49.602 19.406 1.00 124.51 798 LEU A CA 1
ATOM 5982 C C . LEU A 1 798 ? 56.708 49.117 19.418 1.00 128.81 798 LEU A C 1
ATOM 5983 O O . LEU A 1 798 ? 57.438 49.310 20.395 1.00 129.89 798 LEU A O 1
ATOM 5988 N N . LEU A 1 799 ? 57.108 48.482 18.321 1.00 129.87 799 LEU A N 1
ATOM 5989 C CA . LEU A 1 799 ? 58.457 47.963 18.187 1.00 118.31 799 LEU A CA 1
ATOM 5990 C C . LEU A 1 799 ? 59.545 49.026 18.416 1.00 115.33 799 LEU A C 1
ATOM 5991 O O . LEU A 1 799 ? 60.720 48.687 18.459 1.00 124.57 799 LEU A O 1
ATOM 5996 N N . LEU A 1 800 ? 59.168 50.300 18.558 1.00 117.46 800 LEU A N 1
ATOM 5997 C CA . LEU A 1 800 ? 60.154 51.360 18.826 1.00 129.24 800 LEU A CA 1
ATOM 5998 C C . LEU A 1 800 ? 60.322 51.410 20.342 1.00 141.42 800 LEU A C 1
ATOM 5999 O O . LEU A 1 800 ? 61.436 51.526 20.863 1.00 152.34 800 LEU A O 1
ATOM 6004 N N . ASN A 1 801 ? 59.197 51.332 21.045 1.00 134.59 801 ASN A N 1
ATOM 6005 C CA . ASN A 1 801 ? 59.209 51.351 22.494 1.00 132.64 801 ASN A CA 1
ATOM 6006 C C . ASN A 1 801 ? 59.436 49.945 23.033 1.00 138.69 801 ASN A C 1
ATOM 6007 O O . ASN A 1 801 ? 59.643 49.767 24.229 1.00 142.24 801 ASN A O 1
ATOM 6012 N N . LEU A 1 802 ? 59.405 48.950 22.146 1.00 143.02 802 LEU A N 1
ATOM 6013 C CA . LEU A 1 802 ? 59.608 47.555 22.545 1.00 152.36 802 LEU A CA 1
ATOM 6014 C C . LEU A 1 802 ? 61.100 47.212 22.615 1.00 148.73 802 LEU A C 1
ATOM 6015 O O . LEU A 1 802 ? 61.505 46.298 23.333 1.00 150.60 802 LEU A O 1
ATOM 6020 N N . LEU A 1 803 ? 61.914 47.934 21.855 1.00 151.82 803 LEU A N 1
ATOM 6021 C CA . LEU A 1 803 ? 63.353 47.714 21.877 1.00 152.35 803 LEU A CA 1
ATOM 6022 C C . LEU A 1 803 ? 63.968 48.898 22.587 1.00 150.71 803 LEU A C 1
ATOM 6023 O O . LEU A 1 803 ? 65.185 49.002 22.693 1.00 154.92 803 LEU A O 1
ATOM 6028 N N . PHE A 1 804 ? 63.114 49.791 23.078 1.00 150.31 804 PHE A N 1
ATOM 6029 C CA . PHE A 1 804 ? 63.568 50.989 23.767 1.00 147.50 804 PHE A CA 1
ATOM 6030 C C . PHE A 1 804 ? 64.391 50.678 25.010 1.00 140.11 804 PHE A C 1
ATOM 6031 O O . PHE A 1 804 ? 64.551 51.537 25.876 1.00 126.48 804 PHE A O 1
ATOM 6039 N N . PHE A 1 805 ? 64.888 49.445 25.098 1.00 156.66 805 PHE A N 1
ATOM 6040 C CA . PHE A 1 805 ? 65.749 49.013 26.200 1.00 177.83 805 PHE A CA 1
ATOM 6041 C C . PHE A 1 805 ? 66.049 47.510 26.238 1.00 176.66 805 PHE A C 1
ATOM 6042 O O . PHE A 1 805 ? 65.146 46.676 26.353 1.00 165.71 805 PHE A O 1
ATOM 6050 N N . GLU A 1 806 ? 67.346 47.212 26.134 1.00 178.97 806 GLU A N 1
ATOM 6051 C CA . GLU A 1 806 ? 67.948 45.872 26.146 1.00 172.40 806 GLU A CA 1
ATOM 6052 C C . GLU A 1 806 ? 67.092 44.658 25.818 1.00 173.74 806 GLU A C 1
ATOM 6053 O O . GLU A 1 806 ? 65.994 44.777 25.278 1.00 185.76 806 GLU A O 1
ATOM 6059 N N . LYS A 1 807 ? 67.637 43.488 26.156 1.00 165.04 807 LYS A N 1
ATOM 6060 C CA . LYS A 1 807 ? 66.997 42.190 25.941 1.00 171.77 807 LYS A CA 1
ATOM 6061 C C . LYS A 1 807 ? 66.612 41.963 24.482 1.00 164.35 807 LYS A C 1
ATOM 6062 O O . LYS A 1 807 ? 67.035 40.989 23.855 1.00 142.16 807 LYS A O 1
ATOM 6068 N N . PHE A 1 808 ? 65.799 42.873 23.958 1.00 177.61 808 PHE A N 1
ATOM 6069 C CA . PHE A 1 808 ? 65.315 42.809 22.589 1.00 175.44 808 PHE A CA 1
ATOM 6070 C C . PHE A 1 808 ? 65.980 43.883 21.725 1.00 172.07 808 PHE A C 1
ATOM 6071 O O . PHE A 1 808 ? 65.582 44.111 20.581 1.00 175.66 808 PHE A O 1
ATOM 6079 N N . TYR A 1 809 ? 66.988 44.553 22.276 1.00 163.80 809 TYR A N 1
ATOM 6080 C CA . TYR A 1 809 ? 67.702 45.578 21.523 1.00 161.16 809 TYR A CA 1
ATOM 6081 C C . TYR A 1 809 ? 68.855 44.887 20.821 1.00 169.80 809 TYR A C 1
ATOM 6082 O O . TYR A 1 809 ? 69.120 45.121 19.645 1.00 175.38 809 TYR A O 1
ATOM 6091 N N . GLU A 1 810 ? 69.528 44.020 21.564 1.00 171.44 810 GLU A N 1
ATOM 6092 C CA . GLU A 1 810 ? 70.662 43.270 21.054 1.00 178.50 810 GLU A CA 1
ATOM 6093 C C . GLU A 1 810 ? 70.191 42.026 20.321 1.00 175.54 810 GLU A C 1
ATOM 6094 O O . GLU A 1 810 ? 71.001 41.247 19.822 1.00 178.04 810 GLU A O 1
ATOM 6100 N N . GLU A 1 811 ? 68.877 41.838 20.269 1.00 178.33 811 GLU A N 1
ATOM 6101 C CA . GLU A 1 811 ? 68.294 40.687 19.589 1.00 187.18 811 GLU A CA 1
ATOM 6102 C C . GLU A 1 811 ? 67.948 41.081 18.157 1.00 177.73 811 GLU A C 1
ATOM 6103 O O . GLU A 1 811 ? 67.782 40.230 17.281 1.00 175.61 811 GLU A O 1
ATOM 6109 N N . THR A 1 812 ? 67.855 42.387 17.931 1.00 169.49 812 THR A N 1
ATOM 6110 C CA . THR A 1 812 ? 67.524 42.924 16.618 1.00 163.57 812 THR A CA 1
ATOM 6111 C C . THR A 1 812 ? 68.748 43.511 15.911 1.00 157.75 812 THR A C 1
ATOM 6112 O O . THR A 1 812 ? 68.604 44.252 14.937 1.00 148.46 812 THR A O 1
ATOM 6116 N N . VAL A 1 813 ? 69.947 43.174 16.388 1.00 161.64 813 VAL A N 1
ATOM 6117 C CA . VAL A 1 813 ? 71.176 43.701 15.794 1.00 159.48 813 VAL A CA 1
ATOM 6118 C C . VAL A 1 813 ? 72.241 42.666 15.407 1.00 175.77 813 VAL A C 1
ATOM 6119 O O . VAL A 1 813 ? 72.809 42.739 14.315 1.00 186.57 813 VAL A O 1
ATOM 6123 N N . ALA A 1 814 ? 72.511 41.710 16.292 1.00 177.15 814 ALA A N 1
ATOM 6124 C CA . ALA A 1 814 ? 73.535 40.701 16.026 1.00 184.20 814 ALA A CA 1
ATOM 6125 C C . ALA A 1 814 ? 73.082 39.453 15.262 1.00 183.40 814 ALA A C 1
ATOM 6126 O O . ALA A 1 814 ? 73.457 39.261 14.104 1.00 181.34 814 ALA A O 1
ATOM 6128 N N . PRO A 1 815 ? 72.254 38.601 15.895 1.00 184.03 815 PRO A N 1
ATOM 6129 C CA . PRO A 1 815 ? 71.756 37.368 15.281 1.00 182.62 815 PRO A CA 1
ATOM 6130 C C . PRO A 1 815 ? 71.933 37.250 13.772 1.00 176.76 815 PRO A C 1
ATOM 6131 O O . PRO A 1 815 ? 72.705 36.422 13.293 1.00 167.67 815 PRO A O 1
ATOM 6135 N N . GLY A 1 816 ? 71.216 38.087 13.031 1.00 182.49 816 GLY A N 1
ATOM 6136 C CA . GLY A 1 816 ? 71.296 38.050 11.585 1.00 186.37 816 GLY A CA 1
ATOM 6137 C C . GLY A 1 816 ? 69.915 37.982 10.955 1.00 189.29 816 GLY A C 1
ATOM 6138 O O . GLY A 1 816 ? 69.739 37.419 9.872 1.00 193.55 816 GLY A O 1
ATOM 6139 N N . THR A 1 817 ? 68.930 38.551 11.647 1.00 181.68 817 THR A N 1
ATOM 6140 C CA . THR A 1 817 ? 67.551 38.584 11.170 1.00 167.81 817 THR A CA 1
ATOM 6141 C C . THR A 1 817 ? 67.358 39.885 10.403 1.00 167.69 817 THR A C 1
ATOM 6142 O O . THR A 1 817 ? 67.608 40.963 10.942 1.00 160.02 817 THR A O 1
ATOM 6146 N N . ASP A 1 818 ? 66.912 39.775 9.154 1.00 175.30 818 ASP A N 1
ATOM 6147 C CA . ASP A 1 818 ? 66.705 40.933 8.278 1.00 184.11 818 ASP A CA 1
ATOM 6148 C C . ASP A 1 818 ? 66.087 42.170 8.944 1.00 182.30 818 ASP A C 1
ATOM 6149 O O . ASP A 1 818 ? 65.935 43.210 8.302 1.00 183.07 818 ASP A O 1
ATOM 6154 N N . ARG A 1 819 ? 65.742 42.057 10.224 1.00 178.75 819 ARG A N 1
ATOM 6155 C CA . ARG A 1 819 ? 65.148 43.159 10.979 1.00 175.96 819 ARG A CA 1
ATOM 6156 C C . ARG A 1 819 ? 65.604 44.548 10.534 1.00 173.12 819 ARG A C 1
ATOM 6157 O O . ARG A 1 819 ? 64.885 45.237 9.810 1.00 169.12 819 ARG A O 1
ATOM 6165 N N . LEU A 1 820 ? 66.793 44.953 10.969 1.00 175.66 820 LEU A N 1
ATOM 6166 C CA . LEU A 1 820 ? 67.346 46.265 10.632 1.00 177.44 820 LEU A CA 1
ATOM 6167 C C . LEU A 1 820 ? 66.889 46.818 9.281 1.00 176.38 820 LEU A C 1
ATOM 6168 O O . LEU A 1 820 ? 66.520 47.989 9.177 1.00 172.53 820 LEU A O 1
ATOM 6173 N N . LYS A 1 821 ? 66.914 45.971 8.256 1.00 179.46 821 LYS A N 1
ATOM 6174 C CA . LYS A 1 821 ? 66.526 46.376 6.907 1.00 182.95 821 LYS A CA 1
ATOM 6175 C C . LYS A 1 821 ? 65.338 47.335 6.852 1.00 180.37 821 LYS A C 1
ATOM 6176 O O . LYS A 1 821 ? 65.425 48.395 6.227 1.00 178.10 821 LYS A O 1
ATOM 6182 N N . LEU A 1 822 ? 64.239 46.976 7.513 1.00 171.26 822 LEU A N 1
ATOM 6183 C CA . LEU A 1 822 ? 63.047 47.822 7.505 1.00 155.20 822 LEU A CA 1
ATOM 6184 C C . LEU A 1 822 ? 63.156 49.078 8.367 1.00 145.88 822 LEU A C 1
ATOM 6185 O O . LEU A 1 822 ? 62.655 50.128 7.978 1.00 146.66 822 LEU A O 1
ATOM 6190 N N . TRP A 1 823 ? 63.798 48.989 9.528 1.00 140.84 823 TRP A N 1
ATOM 6191 C CA . TRP A 1 823 ? 63.932 50.173 10.378 1.00 142.10 823 TRP A CA 1
ATOM 6192 C C . TRP A 1 823 ? 64.608 51.287 9.600 1.00 137.67 823 TRP A C 1
ATOM 6193 O O . TRP A 1 823 ? 64.413 52.473 9.878 1.00 132.03 823 TRP A O 1
ATOM 6204 N N . VAL A 1 824 ? 65.408 50.886 8.621 1.00 132.73 824 VAL A N 1
ATOM 6205 C CA . VAL A 1 824 ? 66.106 51.835 7.777 1.00 137.30 824 VAL A CA 1
ATOM 6206 C C . VAL A 1 824 ? 65.204 52.074 6.562 1.00 137.28 824 VAL A C 1
ATOM 6207 O O . VAL A 1 824 ? 64.960 53.217 6.177 1.00 141.00 824 VAL A O 1
ATOM 6211 N N . LEU A 1 825 ? 64.691 50.990 5.984 1.00 135.52 825 LEU A N 1
ATOM 6212 C CA . LEU A 1 825 ? 63.807 51.070 4.820 1.00 147.22 825 LEU A CA 1
ATOM 6213 C C . LEU A 1 825 ? 62.522 51.860 5.072 1.00 153.67 825 LEU A C 1
ATOM 6214 O O . LEU A 1 825 ? 61.972 52.458 4.149 1.00 155.96 825 LEU A O 1
ATOM 6219 N N . TYR A 1 826 ? 62.045 51.852 6.316 1.00 158.03 826 TYR A N 1
ATOM 6220 C CA . TYR A 1 826 ? 60.806 52.541 6.699 1.00 155.92 826 TYR A CA 1
ATOM 6221 C C . TYR A 1 826 ? 60.932 54.045 6.894 1.00 155.43 826 TYR A C 1
ATOM 6222 O O . TYR A 1 826 ? 60.018 54.799 6.552 1.00 148.97 826 TYR A O 1
ATOM 6231 N N . SER A 1 827 ? 62.049 54.483 7.466 1.00 156.79 827 SER A N 1
ATOM 6232 C CA . SER A 1 827 ? 62.259 55.906 7.663 1.00 156.72 827 SER A CA 1
ATOM 6233 C C . SER A 1 827 ? 62.297 56.491 6.263 1.00 155.69 827 SER A C 1
ATOM 6234 O O . SER A 1 827 ? 62.061 57.683 6.061 1.00 146.99 827 SER A O 1
ATOM 6237 N N . ALA A 1 828 ? 62.582 55.611 5.304 1.00 167.80 828 ALA A N 1
ATOM 6238 C CA . ALA A 1 828 ? 62.680 55.960 3.891 1.00 182.31 828 ALA A CA 1
ATOM 6239 C C . ALA A 1 828 ? 61.379 55.769 3.117 1.00 191.96 828 ALA A C 1
ATOM 6240 O O . ALA A 1 828 ? 60.883 56.712 2.498 1.00 191.77 828 ALA A O 1
ATOM 6242 N N . GLU A 1 829 ? 60.845 54.546 3.136 1.00 198.48 829 GLU A N 1
ATOM 6243 C CA . GLU A 1 829 ? 59.604 54.228 2.427 1.00 194.84 829 GLU A CA 1
ATOM 6244 C C . GLU A 1 829 ? 58.472 55.075 2.980 1.00 191.37 829 GLU A C 1
ATOM 6245 O O . GLU A 1 829 ? 57.505 54.559 3.538 1.00 184.08 829 GLU A O 1
ATOM 6251 N N . VAL A 1 830 ? 58.615 56.384 2.817 1.00 198.08 830 VAL A N 1
ATOM 6252 C CA . VAL A 1 830 ? 57.636 57.340 3.285 1.00 204.00 830 VAL A CA 1
ATOM 6253 C C . VAL A 1 830 ? 56.855 57.907 2.117 1.00 201.30 830 VAL A C 1
ATOM 6254 O O . VAL A 1 830 ? 57.403 58.523 1.204 1.00 196.62 830 VAL A O 1
ATOM 6258 N N . GLU A 1 831 ? 55.557 57.666 2.166 1.00 205.62 831 GLU A N 1
ATOM 6259 C CA . GLU A 1 831 ? 54.610 58.127 1.175 1.00 210.14 831 GLU A CA 1
ATOM 6260 C C . GLU A 1 831 ? 53.412 58.411 2.063 1.00 207.16 831 GLU A C 1
ATOM 6261 O O . GLU A 1 831 ? 52.505 59.165 1.712 1.00 206.82 831 GLU A O 1
ATOM 6267 N N . GLU A 1 832 ? 53.452 57.784 3.238 1.00 200.76 832 GLU A N 1
ATOM 6268 C CA . GLU A 1 832 ? 52.429 57.924 4.261 1.00 184.64 832 GLU A CA 1
ATOM 6269 C C . GLU A 1 832 ? 52.967 58.871 5.332 1.00 179.07 832 GLU A C 1
ATOM 6270 O O . GLU A 1 832 ? 52.831 60.089 5.204 1.00 179.28 832 GLU A O 1
ATOM 6276 N N . GLU A 1 833 ? 53.596 58.324 6.369 1.00 170.74 833 GLU A N 1
ATOM 6277 C CA . GLU A 1 833 ? 54.141 59.151 7.438 1.00 162.07 833 GLU A CA 1
ATOM 6278 C C . GLU A 1 833 ? 54.596 58.313 8.620 1.00 150.98 833 GLU A C 1
ATOM 6279 O O . GLU A 1 833 ? 55.623 57.650 8.546 1.00 147.71 833 GLU A O 1
ATOM 6285 N N . ARG A 1 834 ? 53.817 58.352 9.701 1.00 147.59 834 ARG A N 1
ATOM 6286 C CA . ARG A 1 834 ? 54.111 57.621 10.934 1.00 146.53 834 ARG A CA 1
ATOM 6287 C C . ARG A 1 834 ? 55.085 56.453 10.795 1.00 144.48 834 ARG A C 1
ATOM 6288 O O . ARG A 1 834 ? 56.044 56.349 11.562 1.00 148.20 834 ARG A O 1
ATOM 6296 N N . LEU A 1 835 ? 54.851 55.577 9.822 1.00 136.99 835 LEU A N 1
ATOM 6297 C CA . LEU A 1 835 ? 55.732 54.432 9.622 1.00 135.58 835 LEU A CA 1
ATOM 6298 C C . LEU A 1 835 ? 57.176 54.912 9.528 1.00 141.44 835 LEU A C 1
ATOM 6299 O O . LEU A 1 835 ? 58.121 54.135 9.671 1.00 142.53 835 LEU A O 1
ATOM 6304 N N . SER A 1 836 ? 57.318 56.211 9.287 1.00 147.14 836 SER A N 1
ATOM 6305 C CA . SER A 1 836 ? 58.615 56.862 9.193 1.00 151.03 836 SER A CA 1
ATOM 6306 C C . SER A 1 836 ? 59.008 57.289 10.602 1.00 146.68 836 SER A C 1
ATOM 6307 O O . SER A 1 836 ? 59.681 56.539 11.305 1.00 139.14 836 SER A O 1
ATOM 6310 N N . ARG A 1 837 ? 58.570 58.484 11.005 1.00 147.17 837 ARG A N 1
ATOM 6311 C CA . ARG A 1 837 ? 58.855 59.047 12.327 1.00 150.07 837 ARG A CA 1
ATOM 6312 C C . ARG A 1 837 ? 59.111 57.969 13.369 1.00 152.93 837 ARG A C 1
ATOM 6313 O O . ARG A 1 837 ? 59.942 58.134 14.261 1.00 151.78 837 ARG A O 1
ATOM 6321 N N . ALA A 1 838 ? 58.373 56.871 13.256 1.00 153.37 838 ALA A N 1
ATOM 6322 C CA . ALA A 1 838 ? 58.527 55.744 14.158 1.00 145.90 838 ALA A CA 1
ATOM 6323 C C . ALA A 1 838 ? 59.812 55.003 13.786 1.00 148.51 838 ALA A C 1
ATOM 6324 O O . ALA A 1 838 ? 60.842 55.170 14.442 1.00 153.13 838 ALA A O 1
ATOM 6326 N N . SER A 1 839 ? 59.753 54.199 12.726 1.00 145.06 839 SER A N 1
ATOM 6327 C CA . SER A 1 839 ? 60.915 53.437 12.276 1.00 142.34 839 SER A CA 1
ATOM 6328 C C . SER A 1 839 ? 62.121 54.335 11.993 1.00 148.30 839 SER A C 1
ATOM 6329 O O . SER A 1 839 ? 63.183 53.855 11.595 1.00 145.31 839 SER A O 1
ATOM 6332 N N . ALA A 1 840 ? 61.947 55.640 12.198 1.00 149.76 840 ALA A N 1
ATOM 6333 C CA . ALA A 1 840 ? 63.008 56.624 11.982 1.00 145.09 840 ALA A CA 1
ATOM 6334 C C . ALA A 1 840 ? 63.554 57.091 13.325 1.00 134.43 840 ALA A C 1
ATOM 6335 O O . ALA A 1 840 ? 64.759 57.268 13.484 1.00 124.39 840 ALA A O 1
ATOM 6337 N N . ALA A 1 841 ? 62.666 57.316 14.288 1.00 139.51 841 ALA A N 1
ATOM 6338 C CA . ALA A 1 841 ? 63.116 57.720 15.609 1.00 142.45 841 ALA A CA 1
ATOM 6339 C C . ALA A 1 841 ? 63.862 56.488 16.103 1.00 137.74 841 ALA A C 1
ATOM 6340 O O . ALA A 1 841 ? 64.681 56.555 17.020 1.00 133.32 841 ALA A O 1
ATOM 6342 N N . GLY A 1 842 ? 63.562 55.360 15.458 1.00 135.02 842 GLY A N 1
ATOM 6343 C CA . GLY A 1 842 ? 64.192 54.095 15.783 1.00 133.79 842 GLY A CA 1
ATOM 6344 C C . GLY A 1 842 ? 65.344 53.822 14.834 1.00 140.14 842 GLY A C 1
ATOM 6345 O O . GLY A 1 842 ? 65.856 52.704 14.749 1.00 136.43 842 GLY A O 1
ATOM 6346 N N . PHE A 1 843 ? 65.732 54.862 14.103 1.00 142.12 843 PHE A N 1
ATOM 6347 C CA . PHE A 1 843 ? 66.841 54.802 13.156 1.00 136.26 843 PHE A CA 1
ATOM 6348 C C . PHE A 1 843 ? 68.009 55.459 13.884 1.00 139.41 843 PHE A C 1
ATOM 6349 O O . PHE A 1 843 ? 69.130 54.957 13.867 1.00 146.88 843 PHE A O 1
ATOM 6357 N N . ALA A 1 844 ? 67.723 56.581 14.541 1.00 145.30 844 ALA A N 1
ATOM 6358 C CA . ALA A 1 844 ? 68.732 57.323 15.287 1.00 158.16 844 ALA A CA 1
ATOM 6359 C C . ALA A 1 844 ? 69.107 56.602 16.582 1.00 173.02 844 ALA A C 1
ATOM 6360 O O . ALA A 1 844 ? 70.243 56.163 16.742 1.00 178.56 844 ALA A O 1
ATOM 6362 N N . ILE A 1 845 ? 68.148 56.477 17.498 1.00 179.98 845 ILE A N 1
ATOM 6363 C CA . ILE A 1 845 ? 68.385 55.811 18.780 1.00 181.16 845 ILE A CA 1
ATOM 6364 C C . ILE A 1 845 ? 68.916 54.384 18.602 1.00 178.81 845 ILE A C 1
ATOM 6365 O O . ILE A 1 845 ? 69.398 53.765 19.552 1.00 185.03 845 ILE A O 1
ATOM 6370 N N . LEU A 1 846 ? 68.846 53.868 17.381 1.00 165.49 846 LEU A N 1
ATOM 6371 C CA . LEU A 1 846 ? 69.324 52.521 17.104 1.00 152.00 846 LEU A CA 1
ATOM 6372 C C . LEU A 1 846 ? 70.767 52.573 16.605 1.00 146.45 846 LEU A C 1
ATOM 6373 O O . LEU A 1 846 ? 71.573 51.693 16.909 1.00 139.49 846 LEU A O 1
ATOM 6378 N N . THR A 1 847 ? 71.085 53.618 15.843 1.00 150.13 847 THR A N 1
ATOM 6379 C CA . THR A 1 847 ? 72.425 53.805 15.286 1.00 161.89 847 THR A CA 1
ATOM 6380 C C . THR A 1 847 ? 73.495 53.987 16.359 1.00 168.75 847 THR A C 1
ATOM 6381 O O . THR A 1 847 ? 74.685 53.868 16.072 1.00 172.29 847 THR A O 1
ATOM 6385 N N . GLU A 1 848 ? 73.081 54.264 17.594 1.00 168.04 848 GLU A N 1
ATOM 6386 C CA . GLU A 1 848 ? 74.047 54.461 18.668 1.00 171.09 848 GLU A CA 1
ATOM 6387 C C . GLU A 1 848 ? 74.938 53.233 18.840 1.00 175.90 848 GLU A C 1
ATOM 6388 O O . GLU A 1 848 ? 75.806 53.205 19.713 1.00 173.24 848 GLU A O 1
ATOM 6394 N N . ASP A 1 849 ? 74.718 52.218 18.009 1.00 177.89 849 ASP A N 1
ATOM 6395 C CA . ASP A 1 849 ? 75.520 51.004 18.066 1.00 175.93 849 ASP A CA 1
ATOM 6396 C C . ASP A 1 849 ? 76.394 50.855 16.830 1.00 185.19 849 ASP A C 1
ATOM 6397 O O . ASP A 1 849 ? 75.941 51.083 15.708 1.00 192.08 849 ASP A O 1
ATOM 6402 N N . GLU A 1 850 ? 77.642 50.448 17.044 1.00 183.01 850 GLU A N 1
ATOM 6403 C CA . GLU A 1 850 ? 78.592 50.270 15.954 1.00 183.39 850 GLU A CA 1
ATOM 6404 C C . GLU A 1 850 ? 78.361 48.993 15.147 1.00 190.98 850 GLU A C 1
ATOM 6405 O O . GLU A 1 850 ? 78.155 49.061 13.934 1.00 194.96 850 GLU A O 1
ATOM 6411 N N . ASN A 1 851 ? 78.400 47.837 15.813 1.00 192.02 851 ASN A N 1
ATOM 6412 C CA . ASN A 1 851 ? 78.185 46.549 15.145 1.00 187.45 851 ASN A CA 1
ATOM 6413 C C . ASN A 1 851 ? 76.977 46.660 14.220 1.00 178.19 851 ASN A C 1
ATOM 6414 O O . ASN A 1 851 ? 76.806 45.871 13.290 1.00 177.42 851 ASN A O 1
ATOM 6419 N N . ALA A 1 852 ? 76.143 47.659 14.496 1.00 171.23 852 ALA A N 1
ATOM 6420 C CA . ALA A 1 852 ? 74.945 47.922 13.714 1.00 167.25 852 ALA A CA 1
ATOM 6421 C C . ALA A 1 852 ? 75.326 48.348 12.300 1.00 169.02 852 ALA A C 1
ATOM 6422 O O . ALA A 1 852 ? 75.052 47.635 11.332 1.00 167.67 852 ALA A O 1
ATOM 6424 N N . CYS A 1 853 ? 75.963 49.511 12.190 1.00 173.07 853 CYS A N 1
ATOM 6425 C CA . CYS A 1 853 ? 76.385 50.045 10.900 1.00 175.16 853 CYS A CA 1
ATOM 6426 C C . CYS A 1 853 ? 77.132 49.004 10.074 1.00 174.90 853 CYS A C 1
ATOM 6427 O O . CYS A 1 853 ? 77.390 49.212 8.889 1.00 168.31 853 CYS A O 1
ATOM 6430 N N . ALA A 1 854 ? 77.468 47.886 10.710 1.00 181.11 854 ALA A N 1
ATOM 6431 C CA . ALA A 1 854 ? 78.195 46.800 10.060 1.00 184.87 854 ALA A CA 1
ATOM 6432 C C . ALA A 1 854 ? 77.299 45.873 9.249 1.00 187.73 854 ALA A C 1
ATOM 6433 O O . ALA A 1 854 ? 77.693 45.408 8.180 1.00 194.08 854 ALA A O 1
ATOM 6435 N N . ARG A 1 855 ? 76.101 45.598 9.755 1.00 185.46 855 ARG A N 1
ATOM 6436 C CA . ARG A 1 855 ? 75.178 44.711 9.056 1.00 186.03 855 ARG A CA 1
ATOM 6437 C C . ARG A 1 855 ? 74.444 45.431 7.927 1.00 177.00 855 ARG A C 1
ATOM 6438 O O . ARG A 1 855 ? 73.914 44.785 7.019 1.00 158.41 855 ARG A O 1
ATOM 6446 N N . ILE A 1 856 ? 74.429 46.764 7.979 1.00 184.25 856 ILE A N 1
ATOM 6447 C CA . ILE A 1 856 ? 73.760 47.575 6.959 1.00 189.07 856 ILE A CA 1
ATOM 6448 C C . ILE A 1 856 ? 74.637 47.883 5.746 1.00 198.67 856 ILE A C 1
ATOM 6449 O O . ILE A 1 856 ? 74.483 47.268 4.693 1.00 209.77 856 ILE A O 1
ATOM 6462 N N . ASP A 1 858 ? 76.968 46.920 4.352 1.00 185.29 858 ASP A N 1
ATOM 6463 C CA . ASP A 1 858 ? 77.519 45.837 3.538 1.00 197.04 858 ASP A CA 1
ATOM 6464 C C . ASP A 1 858 ? 76.458 44.862 3.014 1.00 210.81 858 ASP A C 1
ATOM 6465 O O . ASP A 1 858 ? 76.754 43.998 2.185 1.00 208.90 858 ASP A O 1
ATOM 6470 N N . GLU A 1 859 ? 75.229 45.001 3.507 1.00 226.38 859 GLU A N 1
ATOM 6471 C CA . GLU A 1 859 ? 74.113 44.148 3.092 1.00 234.38 859 GLU A CA 1
ATOM 6472 C C . GLU A 1 859 ? 73.004 44.999 2.469 1.00 241.32 859 GLU A C 1
ATOM 6473 O O . GLU A 1 859 ? 72.158 44.494 1.729 1.00 243.10 859 GLU A O 1
ATOM 6479 N N . ILE A 1 860 ? 73.026 46.297 2.763 1.00 243.60 860 ILE A N 1
ATOM 6480 C CA . ILE A 1 860 ? 72.025 47.217 2.238 1.00 241.77 860 ILE A CA 1
ATOM 6481 C C . ILE A 1 860 ? 72.379 47.729 0.844 1.00 240.47 860 ILE A C 1
ATOM 6482 O O . ILE A 1 860 ? 72.504 48.936 0.622 1.00 239.29 860 ILE A O 1
ATOM 6487 N N . LYS A 1 861 ? 72.547 46.808 -0.100 1.00 236.70 861 LYS A N 1
ATOM 6488 C CA . LYS A 1 861 ? 72.856 47.212 -1.459 1.00 228.82 861 LYS A CA 1
ATOM 6489 C C . LYS A 1 861 ? 71.774 48.198 -1.869 1.00 232.52 861 LYS A C 1
ATOM 6490 O O . LYS A 1 861 ? 70.585 47.896 -1.767 1.00 234.77 861 LYS A O 1
ATOM 6496 N N . SER A 1 862 ? 72.205 49.383 -2.301 1.00 231.63 862 SER A N 1
ATOM 6497 C CA . SER A 1 862 ? 71.322 50.471 -2.729 1.00 233.22 862 SER A CA 1
ATOM 6498 C C . SER A 1 862 ? 70.997 51.419 -1.582 1.00 219.70 862 SER A C 1
ATOM 6499 O O . SER A 1 862 ? 70.079 52.235 -1.675 1.00 218.39 862 SER A O 1
ATOM 6502 N N . TRP A 1 863 ? 71.761 51.313 -0.502 1.00 208.02 863 TRP A N 1
ATOM 6503 C CA . TRP A 1 863 ? 71.547 52.179 0.643 1.00 201.01 863 TRP A CA 1
ATOM 6504 C C . TRP A 1 863 ? 71.613 53.661 0.284 1.00 206.35 863 TRP A C 1
ATOM 6505 O O . TRP A 1 863 ? 70.870 54.463 0.849 1.00 201.24 863 TRP A O 1
ATOM 6516 N N . PRO A 1 864 ? 72.495 54.049 -0.661 1.00 218.96 864 PRO A N 1
ATOM 6517 C CA . PRO A 1 864 ? 72.555 55.473 -0.997 1.00 222.86 864 PRO A CA 1
ATOM 6518 C C . PRO A 1 864 ? 71.203 56.029 -1.404 1.00 226.35 864 PRO A C 1
ATOM 6519 O O . PRO A 1 864 ? 70.781 57.059 -0.889 1.00 226.71 864 PRO A O 1
ATOM 6523 N N . GLU A 1 865 ? 70.515 55.352 -2.319 1.00 228.36 865 GLU A N 1
ATOM 6524 C CA . GLU A 1 865 ? 69.207 55.837 -2.734 1.00 230.47 865 GLU A CA 1
ATOM 6525 C C . GLU A 1 865 ? 68.348 56.006 -1.484 1.00 218.21 865 GLU A C 1
ATOM 6526 O O . GLU A 1 865 ? 67.781 57.071 -1.240 1.00 216.53 865 GLU A O 1
ATOM 6532 N N . VAL A 1 866 ? 68.268 54.944 -0.688 1.00 204.71 866 VAL A N 1
ATOM 6533 C CA . VAL A 1 866 ? 67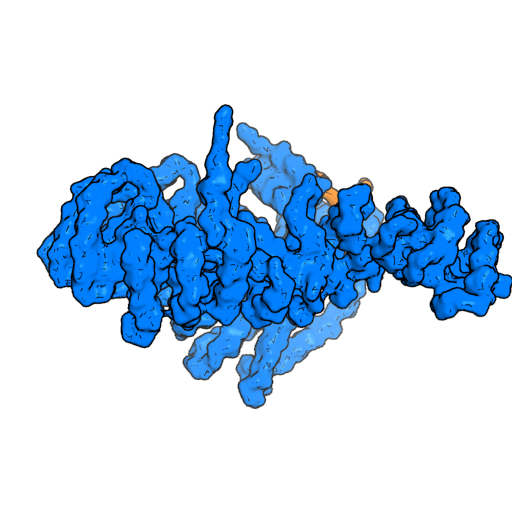.479 54.961 0.532 1.00 184.38 866 VAL A CA 1
ATOM 6534 C C . VAL A 1 866 ? 67.894 56.127 1.427 1.00 176.63 866 VAL A C 1
ATOM 6535 O O . VAL A 1 866 ? 67.051 56.909 1.865 1.00 176.83 866 VAL A O 1
ATOM 6539 N N . PHE A 1 867 ? 69.194 56.233 1.689 1.00 169.18 867 PHE A N 1
ATOM 6540 C CA . PHE A 1 867 ? 69.749 57.304 2.520 1.00 163.31 867 PHE A CA 1
ATOM 6541 C C . PHE A 1 867 ? 69.388 58.673 1.962 1.00 170.90 867 PHE A C 1
ATOM 6542 O O . PHE A 1 867 ? 69.031 59.586 2.705 1.00 165.43 867 PHE A O 1
ATOM 6550 N N . LYS A 1 868 ? 69.509 58.806 0.647 1.00 185.87 868 LYS A N 1
ATOM 6551 C CA . LYS A 1 868 ? 69.203 60.053 -0.038 1.00 195.06 868 LYS A CA 1
ATOM 6552 C C . LYS A 1 868 ? 67.718 60.347 0.123 1.00 190.86 868 LYS A C 1
ATOM 6553 O O . LYS A 1 868 ? 67.326 61.478 0.410 1.00 188.49 868 LYS A O 1
ATOM 6559 N N . ASP A 1 869 ? 66.892 59.320 -0.055 1.00 190.21 869 ASP A N 1
ATOM 6560 C CA . ASP A 1 869 ? 65.457 59.492 0.106 1.00 192.90 869 ASP A CA 1
ATOM 6561 C C . ASP A 1 869 ? 65.245 60.145 1.469 1.00 184.13 869 ASP A C 1
ATOM 6562 O O . ASP A 1 869 ? 64.726 61.261 1.563 1.00 178.12 869 ASP A O 1
ATOM 6567 N N . ILE A 1 870 ? 65.677 59.449 2.518 1.00 181.65 870 ILE A N 1
ATOM 6568 C CA . ILE A 1 870 ? 65.533 59.947 3.880 1.00 178.42 870 ILE A CA 1
ATOM 6569 C C . ILE A 1 870 ? 66.401 61.177 4.095 1.00 179.55 870 ILE A C 1
ATOM 6570 O O . ILE A 1 870 ? 66.150 61.968 5.001 1.00 179.44 870 ILE A O 1
ATOM 6575 N N . ALA A 1 871 ? 67.420 61.332 3.256 1.00 180.66 871 ALA A N 1
ATOM 6576 C CA . ALA A 1 871 ? 68.336 62.457 3.368 1.00 182.67 871 ALA A CA 1
ATOM 6577 C C . ALA A 1 871 ? 67.592 63.774 3.517 1.00 188.01 871 ALA A C 1
ATOM 6578 O O . ALA A 1 871 ? 67.638 64.400 4.573 1.00 187.04 871 ALA A O 1
ATOM 6588 N N . HIS A 1 873 ? 64.265 63.960 2.661 1.00 203.07 873 HIS A N 1
ATOM 6589 C CA . HIS A 1 873 ? 62.857 63.593 2.610 1.00 203.97 873 HIS A CA 1
ATOM 6590 C C . HIS A 1 873 ? 62.026 64.751 3.137 1.00 205.09 873 HIS A C 1
ATOM 6591 O O . HIS A 1 873 ? 62.422 65.426 4.086 1.00 209.61 873 HIS A O 1
ATOM 6598 N N . GLU A 1 874 ? 60.872 64.979 2.526 1.00 201.95 874 GLU A N 1
ATOM 6599 C CA . GLU A 1 874 ? 60.022 66.088 2.930 1.00 203.60 874 GLU A CA 1
ATOM 6600 C C . GLU A 1 874 ? 59.241 65.939 4.234 1.00 204.34 874 GLU A C 1
ATOM 6601 O O . GLU A 1 874 ? 58.647 66.910 4.705 1.00 206.59 874 GLU A O 1
ATOM 6607 N N . ASP A 1 875 ? 59.242 64.750 4.829 1.00 201.66 875 ASP A N 1
ATOM 6608 C CA . ASP A 1 875 ? 58.513 64.564 6.083 1.00 199.68 875 ASP A CA 1
ATOM 6609 C C . ASP A 1 875 ? 59.339 65.057 7.259 1.00 200.36 875 ASP A C 1
ATOM 6610 O O . ASP A 1 875 ? 60.293 64.398 7.679 1.00 200.37 875 ASP A O 1
ATOM 6615 N N . ALA A 1 876 ? 58.975 66.227 7.780 1.00 199.19 876 ALA A N 1
ATOM 6616 C CA . ALA A 1 876 ? 59.674 66.796 8.920 1.00 196.25 876 ALA A CA 1
ATOM 6617 C C . ALA A 1 876 ? 59.842 65.672 9.930 1.00 200.60 876 ALA A C 1
ATOM 6618 O O . ALA A 1 876 ? 59.106 64.684 9.898 1.00 204.42 876 ALA A O 1
ATOM 6620 N N . GLU A 1 877 ? 60.812 65.814 10.820 1.00 198.79 877 GLU A N 1
ATOM 6621 C CA . GLU A 1 877 ? 61.064 64.788 11.818 1.00 199.22 877 GLU A CA 1
ATOM 6622 C C . GLU A 1 877 ? 61.652 63.543 11.167 1.00 202.14 877 GLU A C 1
ATOM 6623 O O . GLU A 1 877 ? 62.481 62.866 11.767 1.00 210.46 877 GLU A O 1
ATOM 6629 N N . THR A 1 878 ? 61.230 63.234 9.943 1.00 194.02 878 THR A N 1
ATOM 6630 C CA . THR A 1 878 ? 61.763 62.065 9.254 1.00 185.48 878 THR A CA 1
ATOM 6631 C C . THR A 1 878 ? 63.112 62.404 8.636 1.00 180.82 878 THR A C 1
ATOM 6632 O O . THR A 1 878 ? 63.982 61.541 8.520 1.00 179.62 878 THR A O 1
ATOM 6636 N N . GLN A 1 879 ? 63.282 63.663 8.236 1.00 174.03 879 GLN A N 1
ATOM 6637 C CA . GLN A 1 879 ? 64.553 64.099 7.667 1.00 171.20 879 GLN A CA 1
ATOM 6638 C C . GLN A 1 879 ? 65.402 64.607 8.826 1.00 168.22 879 GLN A C 1
ATOM 6639 O O . GLN A 1 879 ? 66.555 64.992 8.645 1.00 170.12 879 GLN A O 1
ATOM 6645 N N . ARG A 1 880 ? 64.813 64.617 10.019 1.00 165.35 880 ARG A N 1
ATOM 6646 C CA . ARG A 1 880 ? 65.531 65.054 11.209 1.00 170.97 880 ARG A CA 1
ATOM 6647 C C . ARG A 1 880 ? 65.963 63.794 11.955 1.00 177.70 880 ARG A C 1
ATOM 6648 O O . ARG A 1 880 ? 67.100 63.693 12.417 1.00 186.40 880 ARG A O 1
ATOM 6656 N N . ARG A 1 881 ? 65.051 62.832 12.061 1.00 172.38 881 ARG A N 1
ATOM 6657 C CA . ARG A 1 881 ? 65.348 61.570 12.727 1.00 167.82 881 ARG A CA 1
ATOM 6658 C C . ARG A 1 881 ? 66.076 60.685 11.725 1.00 170.19 881 ARG A C 1
ATOM 6659 O O . ARG A 1 881 ? 66.883 59.836 12.098 1.00 174.23 881 ARG A O 1
ATOM 6667 N N . GLY A 1 882 ? 65.784 60.895 10.446 1.00 167.97 882 GLY A N 1
ATOM 6668 C CA . GLY A 1 882 ? 66.439 60.125 9.410 1.00 170.85 882 GLY A CA 1
ATOM 6669 C C . GLY A 1 882 ? 67.901 60.519 9.344 1.00 176.76 882 GLY A C 1
ATOM 6670 O O . GLY A 1 882 ? 68.781 59.661 9.388 1.00 177.41 882 GLY A O 1
ATOM 6671 N N . LEU A 1 883 ? 68.158 61.823 9.247 1.00 177.84 883 LEU A N 1
ATOM 6672 C CA . LEU A 1 883 ? 69.521 62.350 9.180 1.00 170.97 883 LEU A CA 1
ATOM 6673 C C . LEU A 1 883 ? 70.311 62.025 10.436 1.00 175.50 883 LEU A C 1
ATOM 6674 O O . LEU A 1 883 ? 71.461 61.608 10.359 1.00 180.49 883 LEU A O 1
ATOM 6687 N N . GLY A 1 885 ? 69.907 59.685 12.085 1.00 170.47 885 GLY A N 1
ATOM 6688 C CA . GLY A 1 885 ? 70.115 58.250 12.014 1.00 171.40 885 GLY A CA 1
ATOM 6689 C C . GLY A 1 885 ? 71.315 57.916 11.151 1.00 176.43 885 GLY A C 1
ATOM 6690 O O . GLY A 1 885 ? 72.087 57.013 11.468 1.00 172.64 885 GLY A O 1
ATOM 6691 N N . ILE A 1 886 ? 71.463 58.647 10.049 1.00 186.38 886 ILE A N 1
ATOM 6692 C CA . ILE A 1 886 ? 72.581 58.459 9.127 1.00 186.65 886 ILE A CA 1
ATOM 6693 C C . ILE A 1 886 ? 73.810 59.222 9.625 1.00 181.10 886 ILE A C 1
ATOM 6694 O O . ILE A 1 886 ? 74.945 58.787 9.421 1.00 183.46 886 ILE A O 1
ATOM 6699 N N . ALA A 1 887 ? 73.574 60.351 10.290 1.00 176.76 887 ALA A N 1
ATOM 6700 C CA . ALA A 1 887 ? 74.646 61.194 10.821 1.00 182.44 887 ALA A CA 1
ATOM 6701 C C . ALA A 1 887 ? 75.491 60.503 11.895 1.00 196.43 887 ALA A C 1
ATOM 6702 O O . ALA A 1 887 ? 76.570 60.985 12.247 1.00 201.57 887 ALA A O 1
ATOM 6704 N N . ASN A 1 888 ? 75.003 59.381 12.419 1.00 201.60 888 ASN A N 1
ATOM 6705 C CA . ASN A 1 888 ? 75.738 58.642 13.441 1.00 200.04 888 ASN A CA 1
ATOM 6706 C C . ASN A 1 888 ? 76.183 57.276 12.921 1.00 195.58 888 ASN A C 1
ATOM 6707 O O . ASN A 1 888 ? 76.649 56.429 13.684 1.00 189.14 888 ASN A O 1
ATOM 6712 N N . ILE A 1 889 ? 76.026 57.073 11.615 1.00 197.95 889 ILE A N 1
ATOM 6713 C CA . ILE A 1 889 ? 76.437 55.837 10.952 1.00 197.24 889 ILE A CA 1
ATOM 6714 C C . ILE A 1 889 ? 77.828 56.120 10.392 1.00 195.66 889 ILE A C 1
ATOM 6715 O O . ILE A 1 889 ? 78.667 55.226 10.275 1.00 197.63 889 ILE A O 1
ATOM 6728 N N . HIS A 1 891 ? 79.495 58.676 11.799 1.00 173.18 891 HIS A N 1
ATOM 6729 C CA . HIS A 1 891 ? 80.129 59.315 12.946 1.00 169.22 891 HIS A CA 1
ATOM 6730 C C . HIS A 1 891 ? 80.864 58.285 13.791 1.00 171.02 891 HIS A C 1
ATOM 6731 O O . HIS A 1 891 ? 81.472 58.612 14.809 1.00 166.63 891 HIS A O 1
ATOM 6738 N N . SER A 1 892 ? 80.797 57.033 13.361 1.00 180.31 892 SER A N 1
ATOM 6739 C CA . SER A 1 892 ? 81.469 55.955 14.060 1.00 191.44 892 SER A CA 1
ATOM 6740 C C . SER A 1 892 ? 81.682 54.827 13.065 1.00 195.30 892 SER A C 1
ATOM 6741 O O . SER A 1 892 ? 80.790 54.009 12.834 1.00 195.52 892 SER A O 1
ATOM 6744 N N . SER A 1 893 ? 82.879 54.825 12.483 1.00 193.99 893 SER A N 1
ATOM 6745 C CA . SER A 1 893 ? 83.346 53.868 11.478 1.00 191.85 893 SER A CA 1
ATOM 6746 C C . SER A 1 893 ? 83.608 54.672 10.202 1.00 190.17 893 SER A C 1
AT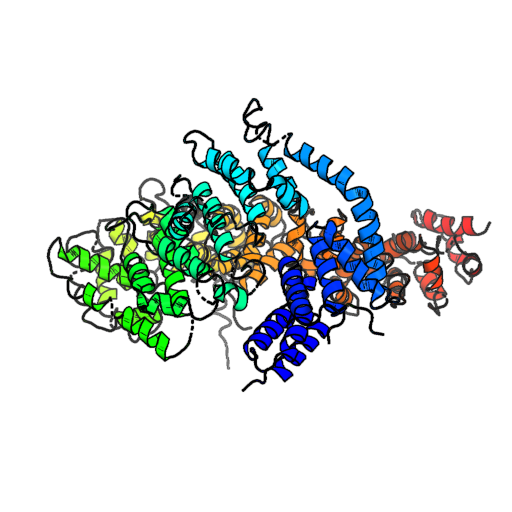OM 6747 O O . SER A 1 893 ? 82.683 55.165 9.553 1.00 188.83 893 SER A O 1
ATOM 6750 N N . ASN A 1 894 ? 84.885 54.806 9.864 1.00 191.70 894 ASN A N 1
ATOM 6751 C CA . ASN A 1 894 ? 85.320 55.569 8.704 1.00 192.24 894 ASN A CA 1
ATOM 6752 C C . ASN A 1 894 ? 84.992 54.916 7.363 1.00 204.30 894 ASN A C 1
ATOM 6753 O O . ASN A 1 894 ? 84.634 55.611 6.415 1.00 203.22 894 ASN A O 1
ATOM 6758 N N . LYS A 1 895 ? 85.111 53.588 7.283 1.00 214.80 895 LYS A N 1
ATOM 6759 C CA . LYS A 1 895 ? 84.807 52.854 6.048 1.00 220.74 895 LYS A CA 1
ATOM 6760 C C . LYS A 1 895 ? 83.398 53.203 5.577 1.00 225.57 895 LYS A C 1
ATOM 6761 O O . LYS A 1 895 ? 82.996 52.869 4.457 1.00 226.35 895 LYS A O 1
ATOM 6767 N N . LEU A 1 896 ? 82.660 53.873 6.457 1.00 225.72 896 LEU A N 1
ATOM 6768 C CA . LEU A 1 896 ? 81.287 54.291 6.198 1.00 225.76 896 LEU A CA 1
ATOM 6769 C C . LEU A 1 896 ? 81.236 55.791 5.948 1.00 221.35 896 LEU A C 1
ATOM 6770 O O . LEU A 1 896 ? 80.469 56.273 5.110 1.00 221.81 896 LEU A O 1
ATOM 6775 N N . CYS A 1 897 ? 82.050 56.532 6.690 1.00 216.19 897 CYS A N 1
ATOM 6776 C CA . CYS A 1 897 ? 82.093 57.972 6.534 1.00 211.27 897 CYS A CA 1
ATOM 6777 C C . CYS A 1 897 ? 82.637 58.278 5.143 1.00 211.26 897 CYS A C 1
ATOM 6778 O O . CYS A 1 897 ? 82.315 59.309 4.548 1.00 209.98 897 CYS A O 1
ATOM 6781 N N . SER A 1 898 ? 83.457 57.364 4.629 1.00 210.22 898 SER A N 1
ATOM 6782 C CA . SER A 1 898 ? 84.060 57.510 3.305 1.00 206.08 898 SER A CA 1
ATOM 6783 C C . SER A 1 898 ? 82.997 57.431 2.216 1.00 203.39 898 SER A C 1
ATOM 6784 O O . SER A 1 898 ? 83.180 57.938 1.109 1.00 202.10 898 SER A O 1
ATOM 6787 N N . GLU A 1 899 ? 81.885 56.784 2.539 1.00 200.97 899 GLU A N 1
ATOM 6788 C CA . GLU A 1 899 ? 80.792 56.631 1.595 1.00 199.03 899 GLU A CA 1
ATOM 6789 C C . GLU A 1 899 ? 80.012 57.945 1.530 1.00 197.12 899 GLU A C 1
ATOM 6790 O O . GLU A 1 899 ? 78.918 58.051 2.090 1.00 195.18 899 GLU A O 1
ATOM 6796 N N . ILE A 1 900 ? 80.582 58.945 0.857 1.00 199.57 900 ILE A N 1
ATOM 6797 C CA . ILE A 1 900 ? 79.934 60.251 0.727 1.00 198.85 900 ILE A CA 1
ATOM 6798 C C . ILE A 1 900 ? 79.169 60.382 -0.592 1.00 195.28 900 ILE A C 1
ATOM 6799 O O . ILE A 1 900 ? 78.667 61.459 -0.921 1.00 188.62 900 ILE A O 1
ATOM 6804 N N . VAL A 1 901 ? 79.078 59.278 -1.330 1.00 195.40 901 VAL A N 1
ATOM 6805 C CA . VAL A 1 901 ? 78.386 59.242 -2.617 1.00 193.04 901 VAL A CA 1
ATOM 6806 C C . VAL A 1 901 ? 76.997 59.892 -2.585 1.00 201.48 901 VAL A C 1
ATOM 6807 O O . VAL A 1 901 ? 76.019 59.277 -2.155 1.00 212.73 901 VAL A O 1
ATOM 6809 N N . SER A 1 902 ? 76.930 61.140 -3.047 1.00 197.49 902 SER A N 1
ATOM 6810 C CA . SER A 1 902 ? 75.691 61.918 -3.112 1.00 199.95 902 SER A CA 1
ATOM 6811 C C . SER A 1 902 ? 75.141 62.351 -1.752 1.00 199.81 902 SER A C 1
ATOM 6812 O O . SER A 1 902 ? 74.361 63.304 -1.660 1.00 200.14 902 SER A O 1
ATOM 6814 N N . SER A 1 903 ? 75.546 61.651 -0.699 1.00 190.96 903 SER A N 1
ATOM 6815 C CA . SER A 1 903 ? 75.093 61.974 0.645 1.00 170.16 903 SER A CA 1
ATOM 6816 C C . SER A 1 903 ? 75.507 63.398 1.005 1.00 167.70 903 SER A C 1
ATOM 6817 O O . SER A 1 903 ? 74.658 64.266 1.229 1.00 149.07 903 SER A O 1
ATOM 6819 N N . GLU A 1 904 ? 76.818 63.623 1.047 1.00 178.47 904 GLU A N 1
ATOM 6820 C CA . GLU A 1 904 ? 77.394 64.924 1.383 1.00 172.23 904 GLU A CA 1
ATOM 6821 C C . GLU A 1 904 ? 76.566 66.080 0.827 1.00 181.50 904 GLU A C 1
ATOM 6822 O O . GLU A 1 904 ? 76.483 67.150 1.436 1.00 186.18 904 GLU A O 1
ATOM 6824 N N . VAL A 1 905 ? 75.947 65.853 -0.327 1.00 180.41 905 VAL A N 1
ATOM 6825 C CA . VAL A 1 905 ? 75.127 66.867 -0.972 1.00 175.97 905 VAL A CA 1
ATOM 6826 C C . VAL A 1 905 ? 74.157 67.499 0.014 1.00 170.72 905 VAL A C 1
ATOM 6827 O O . VAL A 1 905 ? 74.355 68.629 0.464 1.00 165.87 905 VAL A O 1
ATOM 6829 N N . PHE A 1 906 ? 73.111 66.753 0.347 1.00 168.13 906 PHE A N 1
ATOM 6830 C CA . PHE A 1 906 ? 72.081 67.216 1.265 1.00 164.49 906 PHE A CA 1
ATOM 6831 C C . PHE A 1 906 ? 72.613 68.072 2.407 1.00 169.60 906 PHE A C 1
ATOM 6832 O O . PHE A 1 906 ? 72.284 69.255 2.507 1.00 176.66 906 PHE A O 1
ATOM 6834 N N . ARG A 1 907 ? 73.432 67.464 3.264 1.00 167.69 907 ARG A N 1
ATOM 6835 C CA . ARG A 1 907 ? 74.012 68.146 4.422 1.00 169.41 907 ARG A CA 1
ATOM 6836 C C . ARG A 1 907 ? 74.262 69.623 4.152 1.00 166.92 907 ARG A C 1
ATOM 6837 O O . ARG A 1 907 ? 73.943 70.486 4.972 1.00 154.36 907 ARG A O 1
ATOM 6839 N N . VAL A 1 908 ? 74.840 69.905 2.992 1.00 173.05 908 VAL A N 1
ATOM 6840 C CA . VAL A 1 908 ? 75.124 71.275 2.608 1.00 174.45 908 VAL A CA 1
ATOM 6841 C C . VAL A 1 908 ? 73.807 72.014 2.420 1.00 180.53 908 VAL A C 1
ATOM 6842 O O . VAL A 1 908 ? 73.444 72.875 3.227 1.00 184.03 908 VAL A O 1
ATOM 6844 N N . LEU A 1 909 ? 73.099 71.658 1.350 1.00 179.62 909 LEU A N 1
ATOM 6845 C CA . LEU A 1 909 ? 71.814 72.261 1.006 1.00 181.67 909 LEU A CA 1
ATOM 6846 C C . LEU A 1 909 ? 71.057 72.657 2.262 1.00 186.60 909 LEU A C 1
ATOM 6847 O O . LEU A 1 909 ? 70.716 73.826 2.455 1.00 179.92 909 LEU A O 1
ATOM 6849 N N . VAL A 1 910 ? 70.794 71.667 3.109 1.00 196.09 910 VAL A N 1
ATOM 6850 C CA . VAL A 1 910 ? 70.093 71.903 4.361 1.00 195.87 910 VAL A CA 1
ATOM 6851 C C . VAL A 1 910 ? 70.999 72.773 5.220 1.00 207.78 910 VAL A C 1
ATOM 6852 O O . VAL A 1 910 ? 71.722 72.275 6.085 1.00 209.86 910 VAL A O 1
ATOM 6854 N N . ALA A 1 911 ? 70.966 74.076 4.956 1.00 215.77 911 ALA A N 1
ATOM 6855 C CA . ALA A 1 911 ? 71.776 75.046 5.680 1.00 223.86 911 ALA A CA 1
ATOM 6856 C C . ALA A 1 911 ? 71.645 76.394 4.988 1.00 234.52 911 ALA A C 1
ATOM 6857 O O . ALA A 1 911 ? 72.641 76.967 4.554 1.00 232.49 911 ALA A O 1
ATOM 6859 N N . VAL A 1 912 ? 70.439 76.959 5.002 1.00 150.24 912 VAL A N 1
ATOM 6860 C CA . VAL A 1 912 ? 70.203 78.244 4.351 1.00 157.02 912 VAL A CA 1
ATOM 6861 C C . VAL A 1 912 ? 69.016 79.020 4.917 1.00 161.77 912 VAL A C 1
ATOM 6862 O O . VAL A 1 912 ? 69.193 80.036 5.593 1.00 155.92 912 VAL A O 1
ATOM 6864 N N . THR A 1 913 ? 67.807 78.546 4.633 1.00 172.38 913 THR A N 1
ATOM 6865 C CA . THR A 1 913 ? 66.608 79.223 5.116 1.00 184.51 913 THR A CA 1
ATOM 6866 C C . THR A 1 913 ? 65.408 78.306 5.358 1.00 194.87 913 THR A C 1
ATOM 6867 O O . THR A 1 913 ? 64.302 78.791 5.606 1.00 196.18 913 THR A O 1
ATOM 6869 N N . LYS A 1 914 ? 65.620 76.992 5.295 1.00 195.99 914 LYS A N 1
ATOM 6870 C CA . LYS A 1 914 ? 64.539 76.027 5.510 1.00 187.26 914 LYS A CA 1
ATOM 6871 C C . LYS A 1 914 ? 63.740 76.321 6.786 1.00 190.19 914 LYS A C 1
ATOM 6872 O O . LYS A 1 914 ? 62.643 75.790 6.977 1.00 192.59 914 LYS A O 1
ATOM 6874 N N . LEU A 1 915 ? 64.296 77.171 7.647 1.00 186.45 915 LEU A N 1
ATOM 6875 C CA . LEU A 1 915 ? 63.665 77.555 8.910 1.00 177.59 915 LEU A CA 1
ATOM 6876 C C . LEU A 1 915 ? 63.495 76.343 9.814 1.00 173.79 915 LEU A C 1
ATOM 6877 O O . LEU A 1 915 ? 63.479 76.466 11.038 1.00 173.68 915 LEU A O 1
ATOM 6879 N N . GLY A 1 916 ? 63.373 75.172 9.196 1.00 165.96 916 GLY A N 1
ATOM 6880 C CA . GLY A 1 916 ? 63.209 73.921 9.917 1.00 153.31 916 GLY A CA 1
ATOM 6881 C C . GLY A 1 916 ? 64.401 73.692 10.840 1.00 162.63 916 GLY A C 1
ATOM 6882 O O . GLY A 1 916 ? 65.341 74.485 10.864 1.00 170.08 916 GLY A O 1
ATOM 6883 N N . THR A 1 917 ? 64.353 72.606 11.602 1.00 159.07 917 THR A N 1
ATOM 6884 C CA . THR A 1 917 ? 65.432 72.266 12.519 1.00 148.13 917 THR A CA 1
ATOM 6885 C C . THR A 1 917 ? 66.217 71.095 11.946 1.00 148.63 917 THR A C 1
ATOM 6886 O O . THR A 1 917 ? 67.176 70.621 12.554 1.00 152.68 917 THR A O 1
ATOM 6888 N N . ILE A 1 918 ? 65.800 70.630 10.771 1.00 148.33 918 ILE A N 1
ATOM 6889 C CA . ILE A 1 918 ? 66.467 69.518 10.108 1.00 154.11 918 ILE A CA 1
ATOM 6890 C C . ILE A 1 918 ? 67.912 69.905 9.837 1.00 166.70 918 ILE A C 1
ATOM 6891 O O . ILE A 1 918 ? 68.709 69.088 9.373 1.00 167.64 918 ILE A O 1
ATOM 6893 N N . ASN A 1 919 ? 68.233 71.163 10.129 1.00 165.39 919 ASN A N 1
ATOM 6894 C CA . ASN A 1 919 ? 69.574 71.695 9.938 1.00 151.28 919 ASN A CA 1
ATOM 6895 C C . ASN A 1 919 ? 70.519 71.151 11.005 1.00 162.62 919 ASN A C 1
ATOM 6896 O O . ASN A 1 919 ? 71.732 71.111 10.809 1.00 163.23 919 ASN A O 1
ATOM 6898 N N . GLN A 1 920 ? 69.955 70.730 12.134 1.00 170.47 920 GLN A N 1
ATOM 6899 C CA . GLN A 1 920 ? 70.746 70.188 13.235 1.00 172.42 920 GLN A CA 1
ATOM 6900 C C . GLN A 1 920 ? 71.238 68.780 12.922 1.00 183.58 920 GLN A C 1
ATOM 6901 O O . GLN A 1 920 ? 72.393 68.448 13.178 1.00 184.57 920 GLN A O 1
ATOM 6903 N N . GLU A 1 921 ? 70.355 67.949 12.378 1.00 192.01 921 GLU A N 1
ATOM 6904 C CA . GLU A 1 921 ? 70.721 66.584 12.024 1.00 199.09 921 GLU A CA 1
ATOM 6905 C C . GLU A 1 921 ? 71.458 66.607 10.690 1.00 205.57 921 GLU A C 1
ATOM 6906 O O . GLU A 1 921 ? 72.028 65.601 10.264 1.00 208.73 921 GLU A O 1
ATOM 6908 N N . ARG A 1 922 ? 71.438 67.768 10.038 1.00 205.84 922 ARG A N 1
ATOM 6909 C CA . ARG A 1 922 ? 72.106 67.957 8.755 1.00 203.97 922 ARG A CA 1
ATOM 6910 C C . ARG A 1 922 ? 73.534 68.442 8.992 1.00 204.19 922 ARG A C 1
ATOM 6911 O O . ARG A 1 922 ? 74.494 67.840 8.505 1.00 205.54 922 ARG A O 1
ATOM 6913 N N . ALA A 1 923 ? 73.666 69.534 9.742 1.00 201.43 923 ALA A N 1
ATOM 6914 C CA . ALA A 1 923 ? 74.975 70.094 10.064 1.00 194.78 923 ALA A CA 1
ATOM 6915 C C . ALA A 1 923 ? 75.686 69.115 10.987 1.00 195.63 923 ALA A C 1
ATOM 6916 O O . ALA A 1 923 ? 76.833 69.333 11.383 1.00 188.99 923 ALA A O 1
ATOM 6918 N N . GLY A 1 924 ? 74.981 68.038 11.328 1.00 205.31 924 GLY A N 1
ATOM 6919 C CA . GLY A 1 924 ? 75.506 66.986 12.194 1.00 212.93 924 GLY A CA 1
ATOM 6920 C C . GLY A 1 924 ? 76.303 65.994 11.350 1.00 215.96 924 GLY A C 1
ATOM 6921 O O . GLY A 1 924 ? 77.337 65.486 11.787 1.00 215.19 924 GLY A O 1
ATOM 6922 N N . SER A 1 925 ? 75.816 65.717 10.143 1.00 217.72 925 SER A N 1
ATOM 6923 C CA . SER A 1 925 ? 76.505 64.803 9.240 1.00 215.81 925 SER A CA 1
ATOM 6924 C C . SER A 1 925 ? 77.858 65.429 8.926 1.00 219.16 925 SER A C 1
ATOM 6925 O O . SER A 1 925 ? 78.787 64.754 8.486 1.00 222.23 925 SER A O 1
ATOM 6927 N N . THR A 1 926 ? 77.950 66.731 9.180 1.00 215.24 926 THR A N 1
ATOM 6928 C CA . THR A 1 926 ? 79.159 67.510 8.937 1.00 207.14 926 THR A CA 1
ATOM 6929 C C . THR A 1 926 ? 80.351 67.100 9.802 1.00 205.34 926 THR A C 1
ATOM 6930 O O . THR A 1 926 ? 81.251 66.402 9.332 1.00 203.17 926 THR A O 1
ATOM 6932 N N . GLU A 1 927 ? 80.349 67.545 11.058 1.00 205.02 927 GLU A N 1
ATOM 6933 C CA . GLU A 1 927 ? 81.425 67.263 12.013 1.00 201.38 927 GLU A CA 1
ATOM 6934 C C . GLU A 1 927 ? 82.125 65.916 11.818 1.00 194.87 927 GLU A C 1
ATOM 6935 O O . GLU A 1 927 ? 83.294 65.761 12.174 1.00 187.40 927 GLU A O 1
ATOM 6937 N N . GLN A 1 928 ? 81.410 64.948 11.251 1.00 196.59 928 GLN A N 1
ATOM 6938 C CA . GLN A 1 928 ? 81.962 63.620 11.016 1.00 197.65 928 GLN A CA 1
ATOM 6939 C C . GLN A 1 928 ? 82.916 63.567 9.823 1.00 195.39 928 GLN A C 1
ATOM 6940 O O . GLN A 1 928 ? 83.184 62.494 9.293 1.00 193.29 928 GLN A O 1
ATOM 6942 N N . ALA A 1 929 ? 83.430 64.720 9.404 1.00 194.12 929 ALA A N 1
ATOM 6943 C CA . ALA A 1 929 ? 84.357 64.769 8.275 1.00 193.29 929 ALA A CA 1
ATOM 6944 C C . ALA A 1 929 ? 85.774 65.137 8.720 1.00 195.10 929 ALA A C 1
ATOM 6945 O O . ALA A 1 929 ? 86.711 65.115 7.917 1.00 195.30 929 ALA A O 1
ATOM 6947 N N . LYS A 1 930 ? 85.921 65.475 10.000 1.00 188.93 930 LYS A N 1
ATOM 6948 C CA . LYS A 1 930 ? 87.220 65.839 10.559 1.00 174.24 930 LYS A CA 1
ATOM 6949 C C . LYS A 1 930 ? 87.853 64.634 11.257 1.00 169.57 930 LYS A C 1
ATOM 6950 O O . LYS A 1 930 ? 88.731 63.986 10.648 1.00 165.04 930 LYS A O 1
ATOM 6952 N N . ALA B 2 3 ? 76.473 13.749 22.361 1.00 155.30 402 ALA B N 1
ATOM 6953 C CA . ALA B 2 3 ? 76.606 15.226 22.521 1.00 168.30 402 ALA B CA 1
ATOM 6954 C C . ALA B 2 3 ? 75.307 15.966 22.201 1.00 184.02 402 ALA B C 1
ATOM 6955 O O . ALA B 2 3 ? 75.107 16.431 21.075 1.00 190.92 402 ALA B O 1
ATOM 6957 N N . SER B 2 4 ? 74.431 16.076 23.196 1.00 183.94 403 SER B N 1
ATOM 6958 C CA . SER B 2 4 ? 73.152 16.766 23.040 1.00 171.17 403 SER B CA 1
ATOM 6959 C C . SER B 2 4 ? 72.983 17.802 24.164 1.00 158.44 403 SER B C 1
ATOM 6960 O O . SER B 2 4 ? 72.570 17.442 25.271 1.00 150.92 403 SER B O 1
ATOM 6963 N N . ARG B 2 5 ? 73.309 19.074 23.893 1.00 152.31 404 ARG B N 1
ATOM 6964 C CA . ARG B 2 5 ? 73.169 20.122 24.911 1.00 148.99 404 ARG B CA 1
ATOM 6965 C C . ARG B 2 5 ? 71.787 19.906 25.497 1.00 161.79 404 ARG B C 1
ATOM 6966 O O . ARG B 2 5 ? 70.899 19.445 24.790 1.00 166.06 404 ARG B O 1
ATOM 6974 N N . MET B 2 6 ? 71.596 20.240 26.770 1.00 164.63 405 MET B N 1
ATOM 6975 C CA . MET B 2 6 ? 70.304 20.036 27.429 1.00 154.66 405 MET B CA 1
ATOM 6976 C C . MET B 2 6 ? 69.108 20.679 26.716 1.00 154.63 405 MET B C 1
ATOM 6977 O O . MET B 2 6 ? 69.140 20.880 25.505 1.00 161.50 405 MET B O 1
ATOM 6982 N N . GLU B 2 7 ? 68.049 20.986 27.457 1.00 143.28 406 GLU B N 1
ATOM 6983 C CA . GLU B 2 7 ? 66.874 21.614 26.859 1.00 134.73 406 GLU B CA 1
ATOM 6984 C C . GLU B 2 7 ? 66.409 20.940 25.562 1.00 124.67 406 GLU B C 1
ATOM 6985 O O . GLU B 2 7 ? 66.199 21.604 24.549 1.00 120.21 406 GLU B O 1
ATOM 6991 N N . GLU B 2 8 ? 66.268 19.617 25.617 1.00 116.69 407 GLU B N 1
ATOM 6992 C CA . GLU B 2 8 ? 65.795 18.790 24.504 1.00 113.01 407 GLU B CA 1
ATOM 6993 C C . GLU B 2 8 ? 65.534 17.395 25.078 1.00 101.68 407 GLU B C 1
ATOM 6994 O O . GLU B 2 8 ? 66.437 16.751 25.607 1.00 85.55 407 GLU B O 1
ATOM 7000 N N . VAL B 2 9 ? 64.293 16.930 24.982 1.00 110.54 408 VAL B N 1
ATOM 7001 C CA . VAL B 2 9 ? 63.937 15.636 25.556 1.00 116.15 408 VAL B CA 1
ATOM 7002 C C . VAL B 2 9 ? 64.010 14.415 24.649 1.00 110.60 408 VAL B C 1
ATOM 7003 O O . VAL B 2 9 ? 63.815 14.512 23.441 1.00 119.75 408 VAL B O 1
ATOM 7007 N N . ASP B 2 10 ? 64.266 13.265 25.275 1.00 100.30 409 ASP B N 1
ATOM 7008 C CA . ASP B 2 10 ? 64.414 11.968 24.609 1.00 107.24 409 ASP B CA 1
ATOM 7009 C C . ASP B 2 10 ? 63.342 10.933 24.969 1.00 118.08 409 ASP B C 1
ATOM 7010 O O . ASP B 2 10 ? 62.320 11.318 25.566 1.00 132.50 409 ASP B O 1
#

Radius of gyration: 32.71 Å; Cα contacts (8 Å, |Δi|>4): 1232; chains: 2; bounding box: 92×83×73 Å

Nearest PDB structures (foldseek):
  4i2z-assembly1_A  TM=1.001E+00  e=8.925E-94  Caenorhabditis elegans
  6qdl-assembly1_A  TM=9.406E-01  e=1.696E-72  Caenorhabditis elegans
  6qdk-assembly1_A  TM=9.435E-01  e=1.287E-69  Caenorhabditis elegans
  6qdm-assembly2_B  TM=8.599E-01  e=3.763E-56  Caenorhabditis elegans
  3now-assembly1_A  TM=8.555E-01  e=4.560E-25  Drosophila melanogaster

InterPro domains:
  IPR011989 Armadillo-like helical [G3DSA:1.25.10.10] (134-501)
  IPR011989 Armadillo-like helical [G3DSA:1.25.10.10] (502-930)
  IPR011990 Tetratricopeptide-like helical domain superfamily [G3DSA:1.25.40.10] (1-133)
  IPR011990 Tetratricopeptide-like helical domain superfamily [SSF48452] (8-127)
  IPR016024 Armadillo-type fold [SSF48371] (443-910)
  IPR019734 Tetratricopeptide repeat [SM00028] (8-41)
  IPR019734 Tetratricopeptide repeat [SM00028] (47-80)
  IPR019734 Tetratricopeptide repeat [SM00028] (81-114)
  IPR024660 UNC-45/Cro1/She4, central domain [PF11701] (314-532)

CATH classification: 1.25.40.10 (+2 more: 1.25.10.10, 1.25.10.10)

Organism: Caenorhabditis elegans (NCBI:txid6239)

Secondary structure (DSSP, 8-state):
---HHHHHHHHHHHHHTT-HHHHHHHHHHHHHH--TTSTTHHHHHHHHH--GGGGT-HHHHHHHHHHHHTT-TT-HHHHHHHHHHHHHTT-HHHHHHHHHHHHTTSS--HHHHHHHHHHHHHHHHHHHHHHHHHHHHH--TTTTS----STTT--HHHHHHHHHHHSHHHHHHHHGGGTHHHHHHHHHT-TTS-HHHHHHHHHHHHHHT-STTT-------SSHHHHHHHHHH------HHHHHHHHHHHHHHHH----GGG----HHHHHHTHHHHHHHHHHHH----TTS-HHHHHHHHHHHHHH-----S-TTHHHHHHTTTHHHHHHHTTS--SSS-SS---TTHHHHHHHHHHHHHH---HHHHHHHHHHH--HHHHHTT--SSHHHHHHHHHHHHHHH---SSHHHHHHHHSSTTTTT-----SS----HHHHHHHHTT--SSSSS---TTHHHHHHHHHH-SSHHHHHHHHTTSS----HHHHHHHHHHH-TTTS-HHHHHHHHHHHHHHTTSHHHHHHHHH-HHHHHHHHHHHHHHGGGGSHHHHHHHHHHTT----------SSTT--TTSSTTHHHHHHHHHHHS-SHHHHHHT---S-SHHHHHHHHHHHTTS-SSTTHHHHTTTTHHHHHHHHHHHS-THHHHHHHHHHHHHSSSS----STTTHHHHTTSHHHHTTS--SS-TTHHHHHHHHHHHHSS-HHHHHHHHHTT-HHHHGGGT----HHHHHHHHHHHHHSSSSTTSSTTTTSS--THHHHHHHHHHS-SSSTHHHHHHHHHHHHHT-HHHHHH----TTHHHHHHHH---STTHHHH----TT----HHHHT--TTHHHHHHHSSSS--SSHHHHHHHHHHTT-/---SS---

B-factor: mean 109.1, std 47.29, range [18.43, 340.78]

Sequence (882 aa):
VQTAEEIRDEGNAAVKDQDYIKADELYTEALQLTTDEDKALRPVLYRNRAARLKRDDFEGAQSDCTKALEFDGADVKALFRRSLAREQLGNVGPAFQDAKEALRLSPNDKGIVEVLQRLVKANNDKIKQTTSLANKVTDEKLAFRGEAKDTEQKTALNNLLVLCRESESGATGVWNQGALVPFVLNLINDASENEEVTVTAIRILDETIKNSVRCKFLAHDPDGPKSVRFVCRLCKKSTKDFVDATGILVQRVFNAAKDRQKEKPDPEVAEANKIWIIRVLLELQELQDPKVGAVQRETCIDLFLKNLHDGGIPRGWSWKFVEERGLLALLDVASQIPELCEYPVSAETRQHVAICLQRLEEDVFDTKRTIFKEKVDFFNALISRCTNDDEGHKYRIKLSCFLITLQGPVDIGINLITNDQLTPILEAASQDHLQGIAAELIVATVSKHERAINLKVGIPVLRALYDSEDPTVKVRALVGLCKIVISLAKTCKKFLLETEKYSVDIRRYACEGLSYLSLDADVKEWIVDDSLLLKALVLLAKKAGALCVYTLATIYANLSNAFEKPKFAKHHVPETHPKDTEEYVEKRVRALVEEGAVPACVAVSKTESKNALELIARSLLAFAEYEDLRGRIIAEGGTVLCLRLTKEASGEGKIKAGHAIAKLGAKADPISFPGQRAYEVVKPLCDLLHPDVEGKANYDSLLTLTNLASVSDSIRGRILKEKAIPKIEEFWFTDHEHLRAAAAELLLNLLFFEKFYEETVAPGTDRLKLWVLYSAEVEEERLSRASAAGFAILTEDENACARIDEIKSWPEVFKDIAHEDAETQRRGLGIANIHSSNKLCSEIVSSEVFRVLVAVTKLGTINQERAGSTEQAKASRMEEVD

Solvent-accessible surface area: 41526 Å² total

GO terms:
  GO:0042802 identical protein binding (F, IPI)
  GO:0005515 protein binding (F, IPI)
  GO:0032154 cleavage furrow (C, IDA)
  GO:0005886 plasma membrane (C, IDA)
  GO:0005938 cell cortex (C, IDA)
  GO:0044183 protein folding chaperone (F, IDA)
  GO:0006457 protein folding (P, IDA)
  GO:0040011 locomotion (P, IGI)
  GO:0045214 sarcomere organization (P, IGI)
  GO:0018991 egg-laying behavior (P, IGI)
  GO:0040011 locomotion (P, IMP)
  GO:0045214 sarcomere organization (P, IMP)
  GO:0009792 embryo development ending in birth or egg hatching (P, IMP)
  GO:0018991 egg-laying behavior (P, IMP)
  GO:0031625 ubiquitin protein ligase binding (F, IPI)